Protein AF-A0A812XVU2-F1 (afdb_monomer_lite)

pLDDT: mean 81.92, std 17.56, range [23.8, 98.06]

Sequence (862 aa):
MLAESYVGRYTTILVFSAIYAIGCGLTAVAASPAIESIPLFMLGILVLTAPGTGGVKPNIGTFGADQFDPQGEESQKRKEAFFMYLYVTMSVGAVIAFGFLANVATAGLPPRIPKEDGFFFAYIIMAVLMALALILFAVGTPFYRKESFQKNTEPVLMPAMRRLLGGRRTAWGKVALLGWALLPALIVLSVLQVFYPSRTLTIVSLLADLICIGCLCTAHYNNSWLGEPDSVTRCLDVVPKIIVGNVTFNVLYNTMFSLFYSQACQMDTRLAGGLQLSGAFFNLGDAFAVIIFTPLLERLIVPFAERKLGRKVSSNMKVLTGISVAIASQLTAAGLEYSRRSAEVLSIPSNCAPLASDGQHVRMSAMSAFWMVLPYAMVGIGEALVNPVLWHVAYTADPSMKSLMQAFCQFAMGGLPNAISAALTQATKSWTPNNLNNGNLPMVYFVNAAFCLAGCAVYVFVTRSSDSKEGKEWCAAEDSTSEAGEYSEMLRERLPAVHGVLVQHRTLVLILHHDLQALHRVWDVLLGVMSEMEARVAGISTGAWHDPHNNGTYSQQEQGAAELAFQRITGNKKYTDKLKFTFEDAPAGTCNIQGCSESQVFSVADFSTNYCNLRMLYCGSHEGCKPVKKDFAITETSVSPSLGASKNPADCLKTMTMSQHFLSVQAQSQCPPSGFETVKDFDLDSFISKRWYIQQQMETKYLPKSQNRCVYAEYKLEPKQTLLGYDVAVHNHAEEVAPPHTVHDSGSKICAKVVDKARGKLEVAPCFLPSALAGPYWVVDYDEGAGYALISGGAPTVPATEGCKTGSGTNDSGLWIFTREQKRDEALVQKVRAIAAQKGFDLSVLNDVDQSDCGSMAQVVV

Secondary structure (DSSP, 8-state):
-HIIIII-HHHHHHHHHHHHHHHHHHHHHHTSTTT--HHHHHIIIIIIIHHHHHHHHHHHHHHHHTTS-SS-HHHHHHHHHHHHHHHHHHHHHHHHIIIIIHHHHHH-BTTTB-STTHHHHHHHHHHHHHHHHHHHHHHTTTT---PPP-TTPPPTHHHHHHHHHHGGGSHHHHHHHHHHHHHHHHHHHHHHHHHS--HHHHHHHHHHHHHHHHHHHHHTT-GGGG-S--HHHHHHHTHHHHHHHHHHHHHHHGGGGTHHHHHHTTSB-BPTTSPBPPGGGGGHHHHHHHHHHHHHIIIIIHHHHHHHHTSPPPHHHHHHHHHHHHHHHHHHHHHHHHHHHHS-EEEEEPSSSPPPTTSPPPEEESSBGGGGHHHHHHHHHHHHHHHHHHHHHHHHS-GGGHHHHHHHHHHHHHHHHHHHHHHHHHHTTTTS-SSGGGS-HHHHHHHHHHHHHHHHHHHHHHHHHHHHHHTTTTTTSTTS--TTSHHHHHHHH-GGGGGTTT----------S--TTTHHHHHHHHHHHHHHHHHHHHHHHHTS---TTT--EEEEEEEETTEEEEEEE-TTS--EEEEEEEEEEETTTEEEEEEEEEESS--S--TTHHHHHHHHHH--GGGT---SS-----------PPTT----GGGG------------------SSPTT----SS--HHHHTTS-EEEEEEE-BTTB-GGGBEEEEEEEEE-SS--TTS--EEEEEEEE-SSTT--EEE-GGGEEEEEEETTTTEEEEEETTS-GGGPEEEEEEEEETTTTEEEEESS---EE-SSSEE-BSSSSSB-EEEEESSSS--HHHHHHHHHHHHHTTB-GGGEEE-B-TT---------

Structure (mmCIF, N/CA/C/O backbone):
data_AF-A0A812XVU2-F1
#
_entry.id   AF-A0A812XVU2-F1
#
loop_
_atom_site.group_PDB
_atom_site.id
_atom_site.type_symbol
_atom_site.label_atom_id
_atom_site.label_alt_id
_atom_site.label_comp_id
_atom_site.label_asym_id
_atom_site.label_entity_id
_atom_site.label_seq_id
_atom_site.pdbx_PDB_ins_code
_atom_site.Cartn_x
_atom_site.Cartn_y
_atom_site.Cartn_z
_atom_site.occupancy
_atom_site.B_iso_or_equiv
_atom_site.auth_seq_id
_atom_site.auth_comp_id
_atom_site.auth_asym_id
_atom_site.auth_atom_id
_atom_site.pdbx_PDB_model_num
ATOM 1 N N . MET A 1 1 ? -17.335 19.009 8.745 1.00 67.81 1 MET A N 1
ATOM 2 C CA . MET A 1 1 ? -17.628 20.463 8.879 1.00 67.81 1 MET A CA 1
ATOM 3 C C . MET A 1 1 ? -18.345 21.064 7.671 1.00 67.81 1 MET A C 1
ATOM 5 O O . MET A 1 1 ? -19.558 21.120 7.730 1.00 67.81 1 MET A O 1
ATOM 9 N N . LEU A 1 2 ? -17.687 21.490 6.577 1.00 76.06 2 LEU A N 1
ATOM 10 C CA . LEU A 1 2 ? -18.395 22.149 5.451 1.00 76.06 2 LEU A CA 1
ATOM 11 C C . LEU A 1 2 ? -19.555 21.297 4.892 1.00 76.06 2 LEU A C 1
ATOM 13 O O . LEU A 1 2 ? -20.675 21.783 4.732 1.00 76.06 2 LEU A O 1
ATOM 17 N N . ALA A 1 3 ? -19.288 20.008 4.677 1.00 78.44 3 ALA A N 1
ATOM 18 C CA . ALA A 1 3 ? -20.275 19.032 4.227 1.00 78.44 3 ALA A CA 1
ATOM 19 C C . ALA A 1 3 ? -21.435 18.827 5.212 1.00 78.44 3 ALA A C 1
ATOM 21 O O . ALA A 1 3 ? -22.565 18.622 4.790 1.00 78.44 3 ALA A O 1
ATOM 22 N N . GLU A 1 4 ? -21.170 18.892 6.513 1.00 73.19 4 GLU A N 1
ATOM 23 C CA . GLU A 1 4 ? -22.152 18.582 7.560 1.00 73.19 4 GLU A CA 1
ATOM 24 C C . GLU A 1 4 ? -22.938 19.799 8.028 1.00 73.19 4 GLU A C 1
ATOM 26 O O . GLU A 1 4 ? -24.014 19.626 8.579 1.00 73.19 4 GLU A O 1
ATOM 31 N N . SER A 1 5 ? -22.395 21.008 7.850 1.00 71.12 5 SER A N 1
ATOM 32 C CA . SER A 1 5 ? -22.931 22.244 8.433 1.00 71.12 5 SER A CA 1
ATOM 33 C C . SER A 1 5 ? -23.457 23.244 7.406 1.00 71.12 5 SER A C 1
ATOM 35 O O . SER A 1 5 ? -24.122 24.189 7.812 1.00 71.12 5 SER A O 1
ATOM 37 N N . TYR A 1 6 ? -23.165 23.086 6.107 1.00 73.94 6 TYR A N 1
ATOM 38 C CA . TYR A 1 6 ? -23.545 24.103 5.114 1.00 73.94 6 TYR A CA 1
ATOM 39 C C . TYR A 1 6 ? -24.015 23.555 3.761 1.00 73.94 6 TYR A C 1
ATOM 41 O O . TYR A 1 6 ? -24.999 24.058 3.225 1.00 73.94 6 TYR A O 1
ATOM 49 N N . VAL A 1 7 ? -23.311 22.578 3.173 1.00 79.69 7 VAL A N 1
ATOM 50 C CA . VAL A 1 7 ? -23.451 22.280 1.724 1.00 79.69 7 VAL A CA 1
ATOM 51 C C . VAL A 1 7 ? -23.911 20.840 1.427 1.00 79.69 7 VAL A C 1
ATOM 53 O O . VAL A 1 7 ? -24.385 20.550 0.327 1.00 79.69 7 VAL A O 1
ATOM 56 N N . GLY A 1 8 ? -23.803 19.926 2.394 1.00 83.38 8 GLY A N 1
ATOM 57 C CA . GLY A 1 8 ? -24.053 18.495 2.196 1.00 83.38 8 GLY A CA 1
ATOM 58 C C . GLY A 1 8 ? -22.829 17.735 1.664 1.00 83.38 8 GLY A C 1
ATOM 59 O O . GLY A 1 8 ? -21.948 18.304 1.007 1.00 83.38 8 GLY A O 1
ATOM 60 N N . ARG A 1 9 ? -22.774 16.421 1.932 1.00 86.62 9 ARG A N 1
ATOM 61 C CA . ARG A 1 9 ? -21.672 15.529 1.509 1.00 86.62 9 ARG A CA 1
ATOM 62 C C . ARG A 1 9 ? -21.548 15.446 -0.013 1.00 86.62 9 ARG A C 1
ATOM 64 O O . ARG A 1 9 ? -20.464 15.682 -0.536 1.00 86.62 9 ARG A O 1
ATOM 71 N N . TYR A 1 10 ? -22.660 15.220 -0.719 1.00 90.56 10 TYR A N 1
ATOM 72 C CA . TYR A 1 10 ? -22.697 15.132 -2.187 1.00 90.56 10 TYR A CA 1
ATOM 73 C C . TYR A 1 10 ? -22.087 16.368 -2.869 1.00 90.56 10 TYR A C 1
ATOM 75 O O . TYR A 1 10 ? -21.156 16.250 -3.664 1.00 90.56 10 TYR A O 1
ATOM 83 N N . THR A 1 11 ? -22.570 17.566 -2.523 1.00 90.94 11 THR A N 1
ATOM 84 C CA . THR A 1 11 ? -22.099 18.820 -3.128 1.00 90.94 11 THR A CA 1
ATOM 85 C C . THR A 1 11 ? -20.635 19.085 -2.794 1.00 90.94 11 THR A C 1
ATOM 87 O O . THR A 1 11 ? -19.882 19.549 -3.646 1.00 90.94 11 THR A O 1
ATOM 90 N N . THR A 1 12 ? -20.211 18.747 -1.571 1.00 91.62 12 THR A N 1
ATOM 91 C CA . THR A 1 12 ? -18.804 18.855 -1.169 1.00 91.62 12 THR A CA 1
ATOM 92 C C . THR A 1 12 ? -17.927 17.955 -2.035 1.00 91.62 12 THR A C 1
ATOM 94 O O . THR A 1 12 ? -16.945 18.431 -2.593 1.00 91.62 12 THR A O 1
ATOM 97 N N . ILE A 1 13 ? -18.300 16.686 -2.226 1.00 93.12 13 ILE A N 1
ATOM 98 C CA . ILE A 1 13 ? -17.548 15.770 -3.093 1.00 93.12 13 ILE A CA 1
ATOM 99 C C . ILE A 1 13 ? -17.493 16.314 -4.522 1.00 93.12 13 ILE A C 1
ATOM 101 O O . ILE A 1 13 ? -16.416 16.359 -5.101 1.00 93.12 13 ILE A O 1
ATOM 105 N N . LEU A 1 14 ? -18.615 16.772 -5.082 1.00 94.75 14 LEU A N 1
ATOM 106 C CA . LEU A 1 14 ? -18.666 17.274 -6.457 1.00 94.75 14 LEU A CA 1
ATOM 107 C C . LEU A 1 14 ? -17.742 18.488 -6.671 1.00 94.75 14 LEU A C 1
ATOM 109 O O . LEU A 1 14 ? -16.924 18.489 -7.590 1.00 94.75 14 LEU A O 1
ATOM 113 N N . VAL A 1 15 ? -17.842 19.505 -5.808 1.00 95.50 15 VAL A N 1
ATOM 114 C CA . VAL A 1 15 ? -17.048 20.741 -5.917 1.00 95.50 15 VAL A CA 1
ATOM 115 C C . VAL A 1 15 ? -15.564 20.458 -5.697 1.00 95.50 15 VAL A C 1
ATOM 117 O O . VAL A 1 15 ? -14.728 20.896 -6.486 1.00 95.50 15 VAL A O 1
ATOM 120 N N . PHE A 1 16 ? -15.215 19.699 -4.657 1.00 95.94 16 PHE A N 1
ATOM 121 C CA . PHE A 1 16 ? -13.813 19.417 -4.355 1.00 95.94 16 PHE A CA 1
ATOM 122 C C . PHE A 1 16 ? -13.181 18.429 -5.342 1.00 95.94 16 PHE A C 1
ATOM 124 O O . PHE A 1 16 ? -11.999 18.572 -5.640 1.00 95.94 16 PHE A O 1
ATOM 131 N N . SER A 1 17 ? -13.950 17.509 -5.931 1.00 96.12 17 SER A N 1
ATOM 132 C CA . SER A 1 17 ? -13.488 16.689 -7.058 1.00 96.12 17 SER A CA 1
ATOM 133 C C . SER A 1 17 ? -13.222 17.526 -8.312 1.00 96.12 17 SER A C 1
ATOM 135 O O . SER A 1 17 ? -12.265 17.243 -9.027 1.00 96.12 17 SER A O 1
ATOM 137 N N . ALA A 1 18 ? -14.002 18.584 -8.570 1.00 96.75 18 ALA A N 1
ATOM 138 C CA . ALA A 1 18 ? -13.722 19.516 -9.665 1.00 96.75 18 ALA A CA 1
ATOM 139 C C . ALA A 1 18 ? -12.428 20.308 -9.428 1.00 96.75 18 ALA A C 1
ATOM 141 O O . ALA A 1 18 ? -11.576 20.373 -10.312 1.00 96.75 18 ALA A O 1
ATOM 142 N N . ILE A 1 19 ? -12.235 20.838 -8.215 1.00 96.94 19 ILE A N 1
ATOM 143 C CA . ILE A 1 19 ? -10.982 21.501 -7.819 1.00 96.94 19 ILE A CA 1
ATOM 144 C C . ILE A 1 19 ? -9.799 20.529 -7.956 1.00 96.94 19 ILE A C 1
ATOM 146 O O . ILE A 1 19 ? -8.752 20.905 -8.482 1.00 96.94 19 ILE A O 1
ATOM 150 N N . TYR A 1 20 ? -9.978 19.271 -7.544 1.00 96.81 20 TYR A N 1
ATOM 151 C CA . TYR A 1 20 ? -8.963 18.229 -7.674 1.00 96.81 20 TYR A CA 1
ATOM 152 C C . TYR A 1 20 ? -8.619 17.955 -9.149 1.00 96.81 20 TYR A C 1
ATOM 154 O O . TYR A 1 20 ? -7.446 17.985 -9.512 1.00 96.81 20 TYR A O 1
ATOM 162 N N . ALA A 1 21 ? -9.614 17.777 -10.022 1.00 96.69 21 ALA A N 1
ATOM 163 C CA . ALA A 1 21 ? -9.388 17.546 -11.450 1.00 96.69 21 ALA A CA 1
ATOM 164 C C . ALA A 1 21 ? -8.633 18.710 -12.121 1.00 96.69 21 ALA A C 1
ATOM 166 O O . ALA A 1 21 ? -7.685 18.475 -12.873 1.00 96.69 21 ALA A O 1
ATOM 167 N N . ILE A 1 22 ? -8.995 19.961 -11.803 1.00 96.88 22 ILE A N 1
ATOM 168 C CA . ILE A 1 22 ? -8.282 21.154 -12.291 1.00 96.88 22 ILE A CA 1
ATOM 169 C C . ILE A 1 22 ? -6.842 21.166 -11.764 1.00 96.88 22 ILE A C 1
ATOM 171 O O . ILE A 1 22 ? -5.914 21.437 -12.524 1.00 96.88 22 ILE A O 1
ATOM 175 N N . GLY A 1 23 ? -6.641 20.828 -10.488 1.00 96.94 23 GLY A N 1
ATOM 176 C CA . GLY A 1 23 ? -5.317 20.706 -9.880 1.00 96.94 23 GLY A CA 1
ATOM 177 C C . GLY A 1 23 ? -4.428 19.692 -10.593 1.00 96.94 23 GLY A C 1
ATOM 178 O O . GLY A 1 23 ? -3.312 20.039 -10.976 1.00 96.94 23 GLY A O 1
ATOM 179 N N . CYS A 1 24 ? -4.941 18.485 -10.851 1.00 96.12 24 CYS A N 1
ATOM 180 C CA . CYS A 1 24 ? -4.223 17.456 -11.604 1.00 96.12 24 CYS A CA 1
ATOM 181 C C . CYS A 1 24 ? -3.886 17.912 -13.029 1.00 96.12 24 CYS A C 1
ATOM 183 O O . CYS A 1 24 ? -2.761 17.714 -13.492 1.00 96.12 24 CYS A O 1
ATOM 185 N N . GLY A 1 25 ? -4.834 18.559 -13.716 1.00 96.25 25 GLY A N 1
ATOM 186 C CA . GLY A 1 25 ? -4.600 19.128 -15.042 1.00 96.25 25 GLY A CA 1
ATOM 187 C C . GLY A 1 25 ? -3.486 20.175 -15.026 1.00 96.25 25 GLY A C 1
ATOM 188 O O . GLY A 1 25 ? -2.574 20.120 -15.848 1.00 96.25 25 GLY A O 1
ATOM 189 N N . LEU A 1 26 ? -3.499 21.075 -14.041 1.00 96.25 26 LEU A N 1
ATOM 190 C CA . LEU A 1 26 ? -2.476 22.106 -13.889 1.00 96.25 26 LEU A CA 1
ATOM 191 C C . LEU A 1 26 ? -1.095 21.514 -13.578 1.00 96.25 26 LEU A C 1
ATOM 193 O O . LEU A 1 26 ? -0.106 21.960 -14.154 1.00 96.25 26 LEU A O 1
ATOM 197 N N . THR A 1 27 ? -1.020 20.484 -12.726 1.00 95.50 27 THR A N 1
ATOM 198 C CA . THR A 1 27 ? 0.242 19.771 -12.462 1.00 95.50 27 THR A CA 1
ATOM 199 C C . THR A 1 27 ? 0.775 19.060 -13.700 1.00 95.50 27 THR A C 1
ATOM 201 O O . THR A 1 27 ? 1.981 19.081 -13.924 1.00 95.50 27 THR A O 1
ATOM 204 N N . ALA A 1 28 ? -0.104 18.490 -14.531 1.00 95.44 28 ALA A N 1
ATOM 205 C CA . ALA A 1 28 ? 0.299 17.872 -15.788 1.00 95.44 28 ALA A CA 1
ATOM 206 C C . ALA A 1 28 ? 0.871 18.922 -16.745 1.00 95.44 28 ALA A C 1
ATOM 208 O O . ALA A 1 28 ? 1.993 18.774 -17.211 1.00 95.44 28 ALA A O 1
ATOM 209 N N . VAL A 1 29 ? 0.162 20.033 -16.962 1.00 94.94 29 VAL A N 1
ATOM 210 C CA . VAL A 1 29 ? 0.636 21.143 -17.809 1.00 94.94 29 VAL A CA 1
ATOM 211 C C . VAL A 1 29 ? 1.983 21.684 -17.317 1.00 94.94 29 VAL A C 1
ATOM 213 O O . VAL A 1 29 ? 2.900 21.867 -18.117 1.00 94.94 29 VAL A O 1
ATOM 216 N N . ALA A 1 30 ? 2.138 21.877 -16.006 1.00 94.75 30 ALA A N 1
ATOM 217 C CA . ALA A 1 30 ? 3.378 22.364 -15.405 1.00 94.75 30 ALA A CA 1
ATOM 218 C C . ALA A 1 30 ? 4.570 21.408 -15.575 1.00 94.75 30 ALA A C 1
ATOM 220 O O . ALA A 1 30 ? 5.705 21.876 -15.645 1.00 94.75 30 ALA A O 1
ATOM 221 N N . ALA A 1 31 ? 4.309 20.100 -15.642 1.00 93.06 31 ALA A N 1
ATOM 222 C CA . ALA A 1 31 ? 5.311 19.056 -15.848 1.00 93.06 31 ALA A CA 1
ATOM 223 C C . ALA A 1 31 ? 5.623 18.783 -17.331 1.00 93.06 31 ALA A C 1
ATOM 225 O O . ALA A 1 31 ? 6.450 17.924 -17.623 1.00 93.06 31 ALA A O 1
ATOM 226 N N . SER A 1 32 ? 4.962 19.472 -18.269 1.00 93.38 32 SER A N 1
ATOM 227 C CA . SER A 1 32 ? 5.293 19.352 -19.691 1.00 93.38 32 SER A CA 1
ATOM 228 C C . SER A 1 32 ? 6.680 19.944 -19.977 1.00 93.38 32 SER A C 1
ATOM 230 O O . SER A 1 32 ? 6.966 21.045 -19.490 1.00 93.38 32 SER A O 1
ATOM 232 N N . PRO A 1 33 ? 7.520 19.294 -20.807 1.00 89.56 33 PRO A N 1
ATOM 233 C CA . PRO A 1 33 ? 8.844 19.829 -21.148 1.00 89.56 33 PRO A CA 1
ATOM 234 C C . PRO A 1 33 ? 8.812 21.205 -21.824 1.00 89.56 33 PRO A C 1
ATOM 236 O O . PRO A 1 33 ? 9.797 21.931 -21.804 1.00 89.56 33 PRO A O 1
ATOM 239 N N . ALA A 1 34 ? 7.677 21.586 -22.419 1.00 90.44 34 ALA A N 1
ATOM 240 C CA . ALA A 1 34 ? 7.497 22.896 -23.038 1.00 90.44 34 ALA A CA 1
ATOM 241 C C . ALA A 1 34 ? 7.313 24.043 -22.024 1.00 90.44 34 ALA A C 1
ATOM 243 O O . ALA A 1 34 ? 7.543 25.199 -22.376 1.00 90.44 34 ALA A O 1
ATOM 244 N N . ILE A 1 35 ? 6.854 23.750 -20.801 1.00 91.88 35 ILE A N 1
ATOM 245 C CA . ILE A 1 35 ? 6.504 24.765 -19.791 1.00 91.88 35 ILE A CA 1
ATOM 246 C C . ILE A 1 35 ? 7.434 24.703 -18.581 1.00 91.88 35 ILE A C 1
ATOM 248 O O . ILE A 1 35 ? 7.822 25.759 -18.090 1.00 91.88 35 ILE A O 1
ATOM 252 N N . GLU A 1 36 ? 7.719 23.496 -18.084 1.00 90.12 36 GLU A N 1
ATOM 253 C CA . GLU A 1 36 ? 8.589 23.195 -16.937 1.00 90.12 36 GLU A CA 1
ATOM 254 C C . GLU A 1 36 ? 8.593 24.284 -15.842 1.00 90.12 36 GLU A C 1
ATOM 256 O O . GLU A 1 36 ? 9.551 25.036 -15.655 1.00 90.12 36 GLU A O 1
ATOM 261 N N . SER A 1 37 ? 7.481 24.407 -15.107 1.00 91.31 37 SER A N 1
ATOM 262 C CA . SER A 1 37 ? 7.275 25.514 -14.162 1.00 91.31 37 SER A CA 1
ATOM 263 C C . SER A 1 37 ? 7.002 25.035 -12.740 1.00 91.31 37 SER A C 1
ATOM 265 O O . SER A 1 37 ? 5.896 24.605 -12.408 1.00 91.31 37 SER A O 1
ATOM 267 N N . ILE A 1 38 ? 7.995 25.196 -11.857 1.00 88.56 38 ILE A N 1
ATOM 268 C CA . ILE A 1 38 ? 7.866 24.878 -10.425 1.00 88.56 38 ILE A CA 1
ATOM 269 C C . ILE A 1 38 ? 6.723 25.673 -9.762 1.00 88.56 38 ILE A C 1
ATOM 271 O O . ILE A 1 38 ? 5.908 25.050 -9.082 1.00 88.56 38 ILE A O 1
ATOM 275 N N . PRO A 1 39 ? 6.577 27.006 -9.948 1.00 88.25 39 PRO A N 1
ATOM 276 C CA . PRO A 1 39 ? 5.471 27.747 -9.336 1.00 88.25 39 PRO A CA 1
ATOM 277 C C . PRO A 1 39 ? 4.092 27.246 -9.779 1.00 88.25 39 PRO A C 1
ATOM 279 O O . PRO A 1 39 ? 3.185 27.136 -8.954 1.00 88.25 39 PRO A O 1
ATOM 282 N N . LEU A 1 40 ? 3.938 26.901 -11.062 1.00 90.81 40 LEU A N 1
ATOM 283 C CA . LEU A 1 40 ? 2.684 26.378 -11.605 1.00 90.81 40 LEU A CA 1
ATOM 284 C C . LEU A 1 40 ? 2.376 24.979 -11.063 1.00 90.81 40 LEU A C 1
ATOM 286 O O . LEU A 1 40 ? 1.236 24.686 -10.703 1.00 90.81 40 LEU A O 1
ATOM 290 N N . PHE A 1 41 ? 3.406 24.139 -10.943 1.00 92.12 41 PHE A N 1
ATOM 291 C CA . PHE A 1 41 ? 3.300 22.821 -10.331 1.00 92.12 41 PHE A CA 1
ATOM 292 C C . PHE A 1 41 ? 2.866 22.927 -8.863 1.00 92.12 41 PHE A C 1
ATOM 294 O O . PHE A 1 41 ? 1.932 22.246 -8.441 1.00 92.12 41 PHE A O 1
ATOM 301 N N . MET A 1 42 ? 3.477 23.842 -8.101 1.00 88.06 42 MET A N 1
ATOM 302 C CA . MET A 1 42 ? 3.124 24.099 -6.702 1.00 88.06 42 MET A CA 1
ATOM 303 C C . MET A 1 42 ? 1.698 24.636 -6.555 1.00 88.06 42 MET A C 1
ATOM 305 O O . MET A 1 42 ? 0.971 24.199 -5.664 1.00 88.06 42 MET A O 1
ATOM 309 N N . LEU A 1 43 ? 1.261 25.526 -7.452 1.00 88.69 43 LEU A N 1
ATOM 310 C CA . LEU A 1 43 ? -0.124 25.996 -7.506 1.00 88.69 43 LEU A CA 1
ATOM 311 C C . LEU A 1 43 ? -1.095 24.825 -7.745 1.00 88.69 43 LEU A C 1
ATOM 313 O O . LEU A 1 43 ? -2.070 24.667 -7.011 1.00 88.69 43 LEU A O 1
ATOM 317 N N . GLY A 1 44 ? -0.804 23.961 -8.721 1.00 92.69 44 GLY A N 1
ATOM 318 C CA . GLY A 1 44 ? -1.634 22.795 -9.034 1.00 92.69 44 GLY A CA 1
ATOM 319 C C . GLY A 1 44 ? -1.713 21.779 -7.895 1.00 92.69 44 GLY A C 1
ATOM 320 O O . GLY A 1 44 ? -2.800 21.290 -7.570 1.00 92.69 44 GLY A O 1
ATOM 321 N N . ILE A 1 45 ? -0.587 21.473 -7.246 1.00 91.19 45 ILE A N 1
ATOM 322 C CA . ILE A 1 45 ? -0.545 20.427 -6.222 1.00 91.19 45 ILE A CA 1
ATOM 323 C C . ILE A 1 45 ? -0.998 20.927 -4.839 1.00 91.19 45 ILE A C 1
ATOM 325 O O . ILE A 1 45 ? -1.798 20.264 -4.182 1.00 91.19 45 ILE A O 1
ATOM 329 N N . LEU A 1 46 ? -0.556 22.108 -4.393 1.00 85.25 46 LEU A N 1
ATOM 330 C CA . LEU A 1 46 ? -0.810 22.590 -3.028 1.00 85.25 46 LEU A CA 1
ATOM 331 C C . LEU A 1 46 ? -2.105 23.379 -2.894 1.00 85.25 46 LEU A C 1
ATOM 333 O O . LEU A 1 46 ? -2.765 23.284 -1.864 1.00 85.25 46 LEU A O 1
ATOM 337 N N . VAL A 1 47 ? -2.465 24.176 -3.901 1.00 87.06 47 VAL A N 1
ATOM 338 C CA . VAL A 1 47 ? -3.624 25.081 -3.807 1.00 87.06 47 VAL A CA 1
ATOM 339 C C . VAL A 1 47 ? -4.890 24.424 -4.347 1.00 87.06 47 VAL A C 1
ATOM 341 O O . VAL A 1 47 ? -5.985 24.742 -3.893 1.00 87.06 47 VAL A O 1
ATOM 344 N N . LEU A 1 48 ? -4.757 23.478 -5.279 1.00 93.31 48 LEU A N 1
ATOM 345 C CA . LEU A 1 48 ? -5.902 22.813 -5.901 1.00 93.31 48 LEU A CA 1
ATOM 346 C C . LEU A 1 48 ? -5.999 21.341 -5.483 1.00 93.31 48 LEU A C 1
ATOM 348 O O . LEU A 1 48 ? -6.968 20.943 -4.837 1.00 93.31 48 LEU A O 1
ATOM 352 N N . THR A 1 49 ? -4.978 20.534 -5.776 1.00 94.38 49 THR A N 1
ATOM 353 C CA . THR A 1 49 ? -5.013 19.085 -5.513 1.00 94.38 49 THR A CA 1
ATOM 354 C C . THR A 1 49 ? -5.133 18.760 -4.022 1.00 94.38 49 THR A C 1
ATOM 356 O O . THR A 1 49 ? -5.992 17.968 -3.636 1.00 94.38 49 THR A O 1
ATOM 359 N N . ALA A 1 50 ? -4.325 19.379 -3.156 1.00 89.38 50 ALA A N 1
ATOM 360 C CA . ALA A 1 50 ? -4.366 19.103 -1.722 1.00 89.38 50 ALA A CA 1
ATOM 361 C C . ALA A 1 50 ? -5.733 19.457 -1.086 1.00 89.38 50 ALA A C 1
ATOM 363 O O . ALA A 1 50 ? -6.330 18.563 -0.479 1.00 89.38 50 ALA A O 1
ATOM 364 N N . PRO A 1 51 ? -6.317 20.659 -1.281 1.00 89.62 51 PRO A N 1
ATOM 365 C CA . PRO A 1 51 ? -7.679 20.945 -0.827 1.00 89.62 51 PRO A CA 1
ATOM 366 C C . PRO A 1 51 ? -8.730 20.033 -1.459 1.00 89.62 51 PRO A C 1
ATOM 368 O O . PRO A 1 51 ? -9.606 19.549 -0.746 1.00 89.62 51 PRO A O 1
ATOM 371 N N . GLY A 1 52 ? -8.620 19.741 -2.761 1.00 93.50 52 GLY A N 1
ATOM 372 C CA . GLY A 1 52 ? -9.503 18.819 -3.478 1.00 93.50 52 GLY A CA 1
ATOM 373 C C . GLY A 1 52 ? -9.553 17.435 -2.827 1.00 93.50 52 GLY A C 1
ATOM 374 O O . GLY A 1 52 ? -10.616 16.959 -2.427 1.00 93.50 52 GLY A O 1
ATOM 375 N N . THR A 1 53 ? -8.389 16.821 -2.606 1.00 90.31 53 THR A N 1
ATOM 376 C CA . THR A 1 53 ? -8.290 15.535 -1.897 1.00 90.31 53 THR A CA 1
ATOM 377 C C . THR A 1 53 ? -8.797 15.626 -0.456 1.00 90.31 53 THR A C 1
ATOM 379 O O . THR A 1 53 ? -9.492 14.717 -0.002 1.00 90.31 53 THR A O 1
ATOM 382 N N . GLY A 1 54 ? -8.501 16.720 0.254 1.00 85.00 54 GLY A N 1
ATOM 383 C CA . GLY A 1 54 ? -8.952 16.962 1.626 1.00 85.00 54 GLY A CA 1
ATOM 384 C C . GLY A 1 54 ? -10.471 17.107 1.756 1.00 85.00 54 GLY A C 1
ATOM 385 O O . GLY A 1 54 ? -11.035 16.715 2.775 1.00 85.00 54 GLY A O 1
ATOM 386 N N . GLY A 1 55 ? -11.145 17.613 0.720 1.00 86.06 55 GLY A N 1
ATOM 387 C CA . GLY A 1 55 ? -12.603 17.683 0.653 1.00 86.06 55 GLY A CA 1
ATOM 388 C C . GLY A 1 55 ? -13.263 16.359 0.260 1.00 86.06 55 GLY A C 1
ATOM 389 O O . GLY A 1 55 ? -14.340 16.047 0.761 1.00 86.06 55 GLY A O 1
ATOM 390 N N . VAL A 1 56 ? -12.628 15.549 -0.590 1.00 89.75 56 VAL A N 1
ATOM 391 C CA . VAL A 1 56 ? -13.198 14.272 -1.060 1.00 89.75 56 VAL A CA 1
ATOM 392 C C . VAL A 1 56 ? -13.018 13.148 -0.037 1.00 89.75 56 VAL A C 1
ATOM 394 O O . VAL A 1 56 ? -13.993 12.481 0.315 1.00 89.75 56 VAL A O 1
ATOM 397 N N . LYS A 1 57 ? -11.798 12.952 0.483 1.00 83.56 57 LYS A N 1
ATOM 398 C CA . LYS A 1 57 ? -11.431 11.813 1.350 1.00 83.56 57 LYS A CA 1
ATOM 399 C C . LYS A 1 57 ? -12.373 11.574 2.545 1.00 83.56 57 LYS A C 1
ATOM 401 O O . LYS A 1 57 ? -12.837 10.445 2.683 1.00 83.56 57 LYS A O 1
ATOM 406 N N . PRO A 1 58 ? -12.709 12.572 3.388 1.00 78.44 58 PRO A N 1
ATOM 407 C CA . PRO A 1 58 ? -13.568 12.336 4.554 1.00 78.44 58 PRO A CA 1
ATOM 408 C C . PRO A 1 58 ? -15.051 12.136 4.196 1.00 78.44 58 PRO A C 1
ATOM 410 O O . PRO A 1 58 ? -15.825 11.646 5.017 1.00 78.44 58 PRO A O 1
ATOM 413 N N . ASN A 1 59 ? -15.467 12.524 2.986 1.00 82.81 59 ASN A N 1
ATOM 414 C CA . ASN A 1 59 ? -16.872 12.509 2.583 1.00 82.81 59 ASN A CA 1
ATOM 415 C C . ASN A 1 59 ? -17.232 11.313 1.696 1.00 82.81 59 ASN A C 1
ATOM 417 O O . ASN A 1 59 ? -18.379 10.889 1.718 1.00 82.81 59 ASN A O 1
ATOM 421 N N . ILE A 1 60 ? -16.297 10.755 0.921 1.00 87.31 60 ILE A N 1
ATOM 422 C CA . ILE A 1 60 ? -16.624 9.705 -0.058 1.00 87.31 60 ILE A CA 1
ATOM 423 C C . ILE A 1 60 ? -17.061 8.390 0.603 1.00 87.31 60 ILE A C 1
ATOM 425 O O . ILE A 1 60 ? -18.060 7.804 0.197 1.00 87.31 60 ILE A O 1
ATOM 429 N N . GLY A 1 61 ? -16.357 7.952 1.654 1.00 82.25 61 GLY A N 1
ATOM 430 C CA . GLY A 1 61 ? -16.687 6.715 2.368 1.00 82.25 61 GLY A CA 1
ATOM 431 C C . GLY A 1 61 ? -17.990 6.833 3.158 1.00 82.25 61 GLY A C 1
ATOM 432 O O . GLY A 1 61 ? -18.811 5.921 3.140 1.00 82.25 61 GLY A O 1
ATOM 433 N N . THR A 1 62 ? -18.215 7.987 3.793 1.00 79.94 62 THR A N 1
ATOM 434 C CA . THR A 1 62 ? -19.459 8.275 4.519 1.00 79.94 62 THR A CA 1
ATOM 435 C C . THR A 1 62 ? -20.642 8.405 3.563 1.00 79.94 62 THR A C 1
ATOM 437 O O . THR A 1 62 ? -21.658 7.758 3.773 1.00 79.94 62 THR A O 1
ATOM 440 N N . PHE A 1 63 ? -20.490 9.128 2.452 1.00 85.88 63 PHE A N 1
ATOM 441 C CA . PHE A 1 63 ? -21.532 9.241 1.428 1.00 85.88 63 PHE A CA 1
ATOM 442 C C . PHE A 1 63 ? -21.882 7.899 0.775 1.00 85.88 63 PHE A C 1
ATOM 444 O O . PHE A 1 63 ? -23.049 7.646 0.482 1.00 85.88 63 PHE A O 1
ATOM 451 N N . GLY A 1 64 ? -20.887 7.035 0.554 1.00 87.50 64 GLY A N 1
ATOM 452 C CA . GLY A 1 64 ? -21.109 5.676 0.066 1.00 87.50 64 GLY A CA 1
ATOM 453 C C . GLY A 1 64 ? -21.886 4.812 1.061 1.00 87.50 64 GLY A C 1
ATOM 454 O O . GLY A 1 64 ? -22.806 4.105 0.660 1.00 87.50 64 GLY A O 1
ATOM 455 N N . ALA A 1 65 ? -21.581 4.925 2.357 1.00 82.56 65 ALA A N 1
ATOM 456 C CA . ALA A 1 65 ? -22.341 4.258 3.412 1.00 82.56 65 ALA A CA 1
ATOM 457 C C . ALA A 1 65 ? -23.803 4.733 3.483 1.00 82.56 65 ALA A C 1
ATOM 459 O O . ALA A 1 65 ? -24.685 3.902 3.682 1.00 82.56 65 ALA A O 1
ATOM 460 N N . ASP A 1 66 ? -24.062 6.026 3.260 1.00 83.56 66 ASP A N 1
ATOM 461 C CA . ASP A 1 66 ? -25.417 6.607 3.271 1.00 83.56 66 ASP A CA 1
ATOM 462 C C . ASP A 1 66 ? -26.324 6.069 2.147 1.00 83.56 66 ASP A C 1
ATOM 464 O O . ASP A 1 66 ? -27.536 6.290 2.157 1.00 83.56 66 ASP A O 1
ATOM 468 N N . GLN A 1 67 ? -25.762 5.385 1.143 1.00 88.44 67 GLN A N 1
ATOM 469 C CA . GLN A 1 67 ? -26.553 4.789 0.062 1.00 88.44 67 GLN A CA 1
ATOM 470 C C . GLN A 1 67 ? -27.314 3.533 0.509 1.00 88.44 67 GLN A C 1
ATOM 472 O O . GLN A 1 67 ? -28.229 3.100 -0.189 1.00 88.44 67 GLN A O 1
ATOM 477 N N . PHE A 1 68 ? -26.950 2.958 1.655 1.00 87.00 68 PHE A N 1
ATOM 478 C CA . PHE A 1 68 ? -27.555 1.751 2.207 1.00 87.00 68 PHE A CA 1
ATOM 479 C C . PHE A 1 68 ? -28.486 2.114 3.369 1.00 87.00 68 PHE A C 1
ATOM 481 O O . PHE A 1 68 ? -28.175 2.983 4.181 1.00 87.00 68 PHE A O 1
ATOM 488 N N . ASP A 1 69 ? -29.643 1.457 3.461 1.00 75.94 69 ASP A N 1
ATOM 489 C CA . ASP A 1 69 ? -30.564 1.666 4.578 1.00 75.94 69 ASP A CA 1
ATOM 490 C C . ASP A 1 69 ? -29.963 1.132 5.892 1.00 75.94 69 ASP A C 1
ATOM 492 O O . ASP A 1 69 ? -29.438 0.018 5.905 1.00 75.94 69 ASP A O 1
ATOM 496 N N . PRO A 1 70 ? -30.069 1.863 7.016 1.00 67.06 70 PRO A N 1
ATOM 497 C CA . PRO A 1 70 ? -29.536 1.416 8.305 1.00 67.06 70 PRO A CA 1
ATOM 498 C C . PRO A 1 70 ? -30.343 0.267 8.936 1.00 67.06 70 PRO A C 1
ATOM 500 O O . PRO A 1 70 ? -29.926 -0.300 9.941 1.00 67.06 70 PRO A O 1
ATOM 503 N N . GLN A 1 71 ? -31.508 -0.078 8.377 1.00 66.06 71 GLN A N 1
ATOM 504 C CA . GLN A 1 71 ? -32.391 -1.118 8.900 1.00 66.06 71 GLN A CA 1
ATOM 505 C C . GLN A 1 71 ? -32.448 -2.302 7.929 1.00 66.06 71 GLN A C 1
ATOM 507 O O . GLN A 1 71 ? -33.007 -2.198 6.840 1.00 66.06 71 GLN A O 1
ATOM 512 N N . GLY A 1 72 ? -31.876 -3.437 8.337 1.00 71.88 72 GLY A N 1
ATOM 513 C CA . GLY A 1 72 ? -31.962 -4.708 7.615 1.00 71.88 72 GLY A CA 1
ATOM 514 C C . GLY A 1 72 ? -30.610 -5.403 7.455 1.00 71.88 72 GLY A C 1
ATOM 515 O O . GLY A 1 72 ? -29.648 -4.816 6.965 1.00 71.88 72 GLY A O 1
ATOM 516 N N . GLU A 1 73 ? -30.552 -6.689 7.813 1.00 76.56 73 GLU A N 1
ATOM 517 C CA . GLU A 1 73 ? -29.327 -7.504 7.754 1.00 76.56 73 GLU A CA 1
ATOM 518 C C . GLU A 1 73 ? -28.727 -7.569 6.333 1.00 76.56 73 GLU A C 1
ATOM 520 O O . GLU A 1 73 ? -27.511 -7.614 6.161 1.00 76.56 73 GLU A O 1
ATOM 525 N N . GLU A 1 74 ? -29.566 -7.542 5.291 1.00 78.38 74 GLU A N 1
ATOM 526 C CA . GLU A 1 74 ? -29.110 -7.533 3.895 1.00 78.38 74 GLU A CA 1
ATOM 527 C C . GLU A 1 74 ? -28.449 -6.203 3.501 1.00 78.38 74 GLU A C 1
ATOM 529 O O . GLU A 1 74 ? -27.431 -6.200 2.805 1.00 78.38 74 GLU A O 1
ATOM 534 N N . SER A 1 75 ? -28.998 -5.079 3.965 1.00 75.44 75 SER A N 1
ATOM 535 C CA . SER A 1 75 ? -28.440 -3.749 3.709 1.00 75.44 75 SER A CA 1
ATOM 536 C C . SER A 1 75 ? -27.061 -3.603 4.356 1.00 75.44 75 SER A C 1
ATOM 538 O O . SER A 1 75 ? -26.122 -3.123 3.715 1.00 75.44 75 SER A O 1
ATOM 540 N N . GLN A 1 76 ? -26.901 -4.149 5.567 1.00 72.69 76 GLN A N 1
ATOM 541 C CA . GLN A 1 76 ? -25.614 -4.177 6.254 1.00 72.69 76 GLN A CA 1
ATOM 542 C C . GLN A 1 76 ? -24.573 -4.994 5.480 1.00 72.69 76 GLN A C 1
ATOM 544 O O . GLN A 1 76 ? -23.509 -4.470 5.167 1.00 72.69 76 GLN A O 1
ATOM 549 N N . LYS A 1 77 ? -24.910 -6.208 5.019 1.00 78.00 77 LYS A N 1
ATOM 550 C CA . LYS A 1 77 ? -24.007 -7.023 4.173 1.00 78.00 77 LYS A CA 1
ATOM 551 C C . LYS A 1 77 ? -23.562 -6.293 2.899 1.00 78.00 77 LYS A C 1
ATOM 553 O O . LYS A 1 77 ? -22.415 -6.424 2.475 1.00 78.00 77 LYS A O 1
ATOM 558 N N . ARG A 1 78 ? -24.451 -5.521 2.263 1.00 80.75 78 ARG A N 1
ATOM 559 C CA . ARG A 1 78 ? -24.112 -4.739 1.058 1.00 80.75 78 ARG A CA 1
ATOM 560 C C . ARG A 1 78 ? -23.194 -3.554 1.378 1.00 80.75 78 ARG A C 1
ATOM 562 O O . ARG A 1 78 ? -22.264 -3.294 0.614 1.00 80.75 78 ARG A O 1
ATOM 569 N N . LYS A 1 79 ? -23.412 -2.881 2.509 1.00 77.69 79 LYS A N 1
ATOM 570 C CA . LYS A 1 79 ? -22.538 -1.816 3.026 1.00 77.69 79 LYS A CA 1
ATOM 571 C C . LYS A 1 79 ? -21.141 -2.348 3.364 1.00 77.69 79 LYS A C 1
ATOM 573 O O . LYS A 1 79 ? -20.146 -1.733 2.987 1.00 77.69 79 LYS A O 1
ATOM 578 N N . GLU A 1 80 ? -21.054 -3.519 3.992 1.00 74.00 80 GLU A N 1
ATOM 579 C CA . GLU A 1 80 ? -19.790 -4.226 4.241 1.00 74.00 80 GLU A CA 1
ATOM 580 C C . GLU A 1 80 ? -19.045 -4.526 2.932 1.00 74.00 80 GLU A C 1
ATOM 582 O O . GLU A 1 80 ? -17.862 -4.205 2.791 1.00 74.00 80 GLU A O 1
ATOM 587 N N . ALA A 1 81 ? -19.750 -5.078 1.937 1.00 78.12 81 ALA A N 1
ATOM 588 C CA . ALA A 1 81 ? -19.181 -5.357 0.622 1.00 78.12 81 ALA A CA 1
ATOM 589 C C . ALA A 1 81 ? -18.676 -4.080 -0.072 1.00 78.12 81 ALA A C 1
ATOM 591 O O . ALA A 1 81 ? -17.590 -4.090 -0.649 1.00 78.12 81 ALA A O 1
ATOM 592 N N . PHE A 1 82 ? -19.410 -2.964 0.020 1.00 84.69 82 PHE A N 1
ATOM 593 C CA . PHE A 1 82 ? -18.966 -1.665 -0.498 1.00 84.69 82 PHE A CA 1
ATOM 594 C C . PHE A 1 82 ? -17.607 -1.251 0.081 1.00 84.69 82 PHE A C 1
ATOM 596 O O . PHE A 1 82 ? -16.696 -0.900 -0.670 1.00 84.69 82 PHE A O 1
ATOM 603 N N . PHE A 1 83 ? -17.447 -1.336 1.401 1.00 78.00 83 PHE A N 1
ATOM 604 C CA . PHE A 1 83 ? -16.193 -0.989 2.065 1.00 78.00 83 PHE A CA 1
ATOM 605 C C . PHE A 1 83 ? -15.046 -1.940 1.708 1.00 78.00 83 PHE A C 1
ATOM 607 O O . PHE A 1 83 ? -13.910 -1.492 1.535 1.00 78.00 83 PHE A O 1
ATOM 614 N N . MET A 1 84 ? -15.339 -3.228 1.518 1.00 80.12 84 MET A N 1
ATOM 615 C CA . MET A 1 84 ? -14.369 -4.193 1.000 1.00 80.12 84 MET A CA 1
ATOM 616 C C . MET A 1 84 ? -13.905 -3.816 -0.418 1.00 80.12 84 MET A C 1
ATOM 618 O O . MET A 1 84 ? -12.702 -3.757 -0.672 1.00 80.12 84 MET A O 1
ATOM 622 N N . TYR A 1 85 ? -14.828 -3.511 -1.338 1.00 80.56 85 TYR A N 1
ATOM 623 C CA . TYR A 1 85 ? -14.484 -3.092 -2.704 1.00 80.56 85 TYR A CA 1
ATOM 624 C C . TYR A 1 85 ? -13.698 -1.779 -2.736 1.00 80.56 85 TYR A C 1
ATOM 626 O O . TYR A 1 85 ? -12.756 -1.646 -3.524 1.00 80.56 85 TYR A O 1
ATOM 634 N N . LEU A 1 86 ? -14.059 -0.825 -1.871 1.00 81.56 86 LEU A N 1
ATOM 635 C CA . LEU A 1 86 ? -13.338 0.434 -1.706 1.00 81.56 86 LEU A CA 1
ATOM 636 C C . LEU A 1 86 ? -11.880 0.172 -1.308 1.00 81.56 86 LEU A C 1
ATOM 638 O O . LEU A 1 86 ? -10.970 0.708 -1.939 1.00 81.56 86 LEU A O 1
ATOM 642 N N . TYR A 1 87 ? -11.658 -0.707 -0.329 1.00 75.62 87 TYR A N 1
ATOM 643 C CA . TYR A 1 87 ? -10.319 -1.087 0.114 1.00 75.62 87 TYR A CA 1
ATOM 644 C C . TYR A 1 87 ? -9.513 -1.779 -0.996 1.00 75.62 87 TYR A C 1
ATOM 646 O O . TYR A 1 87 ? -8.407 -1.343 -1.314 1.00 75.62 87 TYR A O 1
ATOM 654 N N . VAL A 1 88 ? -10.087 -2.792 -1.657 1.00 76.31 88 VAL A N 1
ATOM 655 C CA . VAL A 1 88 ? -9.420 -3.511 -2.760 1.00 76.31 88 VAL A CA 1
ATOM 656 C C . VAL A 1 88 ? -9.024 -2.554 -3.885 1.00 76.31 88 VAL A C 1
ATOM 658 O O . VAL A 1 88 ? -7.912 -2.630 -4.406 1.00 76.31 88 VAL A O 1
ATOM 661 N N . THR A 1 89 ? -9.901 -1.613 -4.237 1.00 84.94 89 THR A N 1
ATOM 662 C CA . THR A 1 89 ? -9.633 -0.638 -5.302 1.00 84.94 89 THR A CA 1
ATOM 663 C C . THR A 1 89 ? -8.506 0.321 -4.914 1.00 84.94 89 THR A C 1
ATOM 665 O O . THR A 1 89 ? -7.654 0.625 -5.749 1.00 84.94 89 THR A O 1
ATOM 668 N N . MET A 1 90 ? -8.442 0.757 -3.652 1.00 81.56 90 MET A N 1
ATOM 669 C CA . MET A 1 90 ? -7.324 1.565 -3.152 1.00 81.56 90 MET A CA 1
ATOM 670 C C . MET A 1 90 ? -5.995 0.804 -3.229 1.00 81.56 90 MET A C 1
ATOM 672 O O . MET A 1 90 ? -5.003 1.358 -3.704 1.00 81.56 90 MET A O 1
ATOM 676 N N . SER A 1 91 ? -5.982 -0.471 -2.838 1.00 77.88 91 SER A N 1
ATOM 677 C CA . SER A 1 91 ? -4.798 -1.331 -2.921 1.00 77.88 91 SER A CA 1
ATOM 678 C C . SER A 1 91 ? -4.322 -1.540 -4.361 1.00 77.88 91 SER A C 1
ATOM 680 O O . SER A 1 91 ? -3.142 -1.352 -4.653 1.00 77.88 91 SER A O 1
ATOM 682 N N . VAL A 1 92 ? -5.228 -1.868 -5.289 1.00 84.12 92 VAL A N 1
ATOM 683 C CA . VAL A 1 92 ? -4.896 -2.018 -6.719 1.00 84.12 92 VAL A CA 1
ATOM 684 C C . VAL A 1 92 ? -4.384 -0.698 -7.301 1.00 84.12 92 VAL A C 1
ATOM 686 O O . VAL A 1 92 ? -3.390 -0.687 -8.028 1.00 84.12 92 VAL A O 1
ATOM 689 N N . GLY A 1 93 ? -5.011 0.425 -6.939 1.00 88.44 93 GLY A N 1
ATOM 690 C CA . GLY A 1 93 ? -4.568 1.758 -7.339 1.00 88.44 93 GLY A CA 1
ATOM 691 C C . GLY A 1 93 ? -3.139 2.067 -6.883 1.00 88.44 93 GLY A C 1
ATOM 692 O O . GLY A 1 93 ? -2.341 2.554 -7.683 1.00 88.44 93 GLY A O 1
ATOM 693 N N . ALA A 1 94 ? -2.785 1.725 -5.640 1.00 84.88 94 ALA A N 1
ATOM 694 C CA . ALA A 1 94 ? -1.425 1.880 -5.122 1.00 84.88 94 ALA A CA 1
ATOM 695 C C . ALA A 1 94 ? -0.410 1.018 -5.892 1.00 84.88 94 ALA A C 1
ATOM 697 O O . ALA A 1 94 ? 0.669 1.502 -6.241 1.00 84.88 94 ALA A O 1
ATOM 698 N N . VAL A 1 95 ? -0.776 -0.225 -6.230 1.00 86.44 95 VAL A N 1
ATOM 699 C CA . VAL A 1 95 ? 0.082 -1.118 -7.025 1.00 86.44 95 VAL A CA 1
ATOM 700 C C . VAL A 1 95 ? 0.350 -0.547 -8.417 1.00 86.44 95 VAL A C 1
ATOM 702 O O . VAL A 1 95 ? 1.494 -0.539 -8.865 1.00 86.44 95 VAL A O 1
ATOM 705 N N . ILE A 1 96 ? -0.670 -0.009 -9.091 1.00 90.31 96 ILE A N 1
ATOM 706 C CA . ILE A 1 96 ? -0.504 0.632 -10.406 1.00 90.31 96 ILE A CA 1
ATOM 707 C C . ILE A 1 96 ? 0.335 1.913 -10.287 1.00 90.31 96 ILE A C 1
ATOM 709 O O . ILE A 1 96 ? 1.218 2.157 -11.112 1.00 90.31 96 ILE A O 1
ATOM 713 N N . ALA A 1 97 ? 0.099 2.726 -9.254 1.00 90.69 97 ALA A N 1
ATOM 714 C CA . ALA A 1 97 ? 0.813 3.982 -9.055 1.00 90.69 97 ALA A CA 1
ATOM 715 C C . ALA A 1 97 ? 2.319 3.767 -8.823 1.00 90.69 97 ALA A C 1
ATOM 717 O O . ALA A 1 97 ? 3.137 4.339 -9.544 1.00 90.69 97 ALA A O 1
ATOM 718 N N . PHE A 1 98 ? 2.696 2.917 -7.865 1.00 90.12 98 PHE A N 1
ATOM 719 C CA . PHE A 1 98 ? 4.105 2.663 -7.546 1.00 90.12 98 PHE A CA 1
ATOM 720 C C . PHE A 1 98 ? 4.767 1.672 -8.509 1.00 90.12 98 PHE A C 1
ATOM 722 O O . PHE A 1 98 ? 5.937 1.831 -8.849 1.00 90.12 98 PHE A O 1
ATOM 729 N N . GLY A 1 99 ? 4.025 0.670 -8.985 1.00 89.94 99 GLY A N 1
ATOM 730 C CA . GLY A 1 99 ? 4.533 -0.372 -9.875 1.00 89.94 99 GLY A CA 1
ATOM 731 C C . GLY A 1 99 ? 4.727 0.087 -11.316 1.00 89.94 99 GLY A C 1
ATOM 732 O O . GLY A 1 99 ? 5.706 -0.295 -11.955 1.00 89.94 99 GLY A O 1
ATOM 733 N N . PHE A 1 100 ? 3.825 0.926 -11.829 1.00 90.38 100 PHE A N 1
ATOM 734 C CA . PHE A 1 100 ? 3.833 1.347 -13.229 1.00 90.38 100 PHE A CA 1
ATOM 735 C C . PHE A 1 100 ? 4.072 2.850 -13.389 1.00 90.38 100 PHE A C 1
ATOM 737 O O . PHE A 1 100 ? 5.084 3.238 -13.975 1.00 90.38 100 PHE A O 1
ATOM 744 N N . LEU A 1 101 ? 3.196 3.706 -12.849 1.00 92.06 101 LEU A N 1
ATOM 745 C CA . LEU A 1 101 ? 3.258 5.151 -13.119 1.00 92.06 101 LEU A CA 1
ATOM 746 C C . LEU A 1 101 ? 4.556 5.795 -12.621 1.00 92.06 101 LEU A C 1
ATOM 748 O O . LEU A 1 101 ? 5.134 6.611 -13.333 1.00 92.06 101 LEU A O 1
ATOM 752 N N . ALA A 1 102 ? 5.056 5.401 -11.449 1.00 90.56 102 ALA A N 1
ATOM 753 C CA . ALA A 1 102 ? 6.312 5.921 -10.913 1.00 90.56 102 ALA A CA 1
ATOM 754 C C . ALA A 1 102 ? 7.528 5.579 -11.791 1.00 90.56 102 ALA A C 1
ATOM 756 O O . ALA A 1 102 ? 8.438 6.396 -11.922 1.00 90.56 102 ALA A O 1
ATOM 757 N N . ASN A 1 103 ? 7.536 4.395 -12.411 1.00 90.00 103 ASN A N 1
ATOM 758 C CA . ASN A 1 103 ? 8.599 3.980 -13.327 1.00 90.00 103 ASN A CA 1
ATOM 759 C C . ASN A 1 103 ? 8.507 4.724 -14.659 1.00 90.00 103 ASN A C 1
ATOM 761 O O . ASN A 1 103 ? 9.523 5.207 -15.152 1.00 90.00 103 ASN A O 1
ATOM 765 N N . VAL A 1 104 ? 7.298 4.879 -15.208 1.00 90.38 104 VAL A N 1
ATOM 766 C CA . VAL A 1 104 ? 7.080 5.669 -16.430 1.00 90.38 104 VAL A CA 1
ATOM 767 C C . VAL A 1 104 ? 7.465 7.132 -16.210 1.00 90.38 104 VAL A C 1
ATOM 769 O O . VAL A 1 104 ? 8.087 7.729 -17.084 1.00 90.38 104 VAL A O 1
ATOM 772 N N . ALA A 1 105 ? 7.188 7.689 -15.028 1.00 90.06 105 ALA A N 1
ATOM 773 C CA . ALA A 1 105 ? 7.574 9.053 -14.681 1.00 90.06 105 ALA A CA 1
ATOM 774 C C . ALA A 1 105 ? 9.094 9.275 -14.759 1.00 90.06 105 ALA A C 1
ATOM 776 O O . ALA A 1 105 ? 9.539 10.281 -15.302 1.00 90.06 105 ALA A O 1
ATOM 777 N N . THR A 1 106 ? 9.897 8.332 -14.253 1.00 86.62 106 THR A N 1
ATOM 778 C CA . THR A 1 106 ? 11.360 8.489 -14.169 1.00 86.62 106 THR A CA 1
ATOM 779 C C . THR A 1 106 ? 12.131 7.924 -15.360 1.00 86.62 106 THR A C 1
ATOM 781 O O . THR A 1 106 ? 13.235 8.387 -15.641 1.00 86.62 106 THR A O 1
ATOM 784 N N . ALA A 1 107 ? 11.612 6.890 -16.026 1.00 84.00 107 ALA A N 1
ATOM 785 C CA . ALA A 1 107 ? 12.307 6.166 -17.094 1.00 84.00 107 ALA A CA 1
ATOM 786 C C . ALA A 1 107 ? 11.663 6.339 -18.482 1.00 84.00 107 ALA A C 1
ATOM 788 O O . ALA A 1 107 ? 12.267 5.933 -19.475 1.00 84.00 107 ALA A O 1
ATOM 789 N N . GLY A 1 108 ? 10.471 6.938 -18.568 1.00 86.81 108 GLY A N 1
ATOM 790 C CA . GLY A 1 108 ? 9.667 6.935 -19.789 1.00 86.81 108 GLY A CA 1
ATOM 791 C C . GLY A 1 108 ? 9.173 5.528 -20.151 1.00 86.81 108 GLY A C 1
ATOM 792 O O . GLY A 1 108 ? 9.184 4.605 -19.336 1.00 86.81 108 GLY A O 1
ATOM 793 N N . LEU A 1 109 ? 8.748 5.352 -21.402 1.00 85.56 109 LEU A N 1
ATOM 794 C CA . LEU A 1 109 ? 8.380 4.058 -21.986 1.00 85.56 109 LEU A CA 1
ATOM 795 C C . LEU A 1 109 ? 9.000 3.924 -23.392 1.00 85.56 109 LEU A C 1
ATOM 797 O O . LEU A 1 109 ? 8.285 4.056 -24.394 1.00 85.56 109 LEU A O 1
ATOM 801 N N . PRO A 1 110 ? 10.324 3.703 -23.506 1.00 73.25 110 PRO A N 1
ATOM 802 C CA . PRO A 1 110 ? 11.004 3.672 -24.799 1.00 73.25 110 PRO A CA 1
ATOM 803 C C . PRO A 1 110 ? 10.511 2.520 -25.695 1.00 73.25 110 PRO A C 1
ATOM 805 O O . PRO A 1 110 ? 10.269 1.423 -25.190 1.00 73.25 110 PRO A O 1
ATOM 808 N N . PRO A 1 111 ? 10.366 2.725 -27.022 1.00 75.81 111 PRO A N 1
ATOM 809 C CA . PRO A 1 111 ? 10.627 3.958 -27.778 1.00 75.81 111 PRO A CA 1
ATOM 810 C C . PRO A 1 111 ? 9.436 4.937 -27.836 1.00 75.81 111 PRO A C 1
ATOM 812 O O . PRO A 1 111 ? 9.522 5.949 -28.519 1.00 75.81 111 PRO A O 1
ATOM 815 N N . ARG A 1 112 ? 8.302 4.635 -27.187 1.00 85.12 112 ARG A N 1
ATOM 816 C CA . ARG A 1 112 ? 7.043 5.389 -27.353 1.00 85.12 112 ARG A CA 1
ATOM 817 C C . ARG A 1 112 ? 7.005 6.704 -26.579 1.00 85.12 112 ARG A C 1
ATOM 819 O O . ARG A 1 112 ? 6.443 7.669 -27.079 1.00 85.12 112 ARG A O 1
ATOM 826 N N . ILE A 1 113 ? 7.540 6.712 -25.359 1.00 86.75 113 ILE A N 1
ATOM 827 C CA . ILE A 1 113 ? 7.537 7.873 -24.462 1.00 86.75 113 ILE A CA 1
ATOM 828 C C . ILE A 1 113 ? 8.986 8.130 -24.043 1.00 86.75 113 ILE A C 1
ATOM 830 O O . ILE A 1 113 ? 9.556 7.287 -23.338 1.00 86.75 113 ILE A O 1
ATOM 834 N N . PRO A 1 114 ? 9.595 9.241 -24.486 1.00 86.75 114 PRO A N 1
ATOM 835 C CA . PRO A 1 114 ? 10.919 9.656 -24.039 1.00 86.75 114 PRO A CA 1
ATOM 836 C C . PRO A 1 114 ? 10.972 9.909 -22.527 1.00 86.75 114 PRO A C 1
ATOM 838 O O . PRO A 1 114 ? 9.945 10.065 -21.865 1.00 86.75 114 PRO A O 1
ATOM 841 N N . LYS A 1 115 ? 12.180 9.955 -21.959 1.00 85.44 115 LYS A N 1
ATOM 842 C CA . LYS A 1 115 ? 12.362 10.153 -20.511 1.00 85.44 115 LYS A CA 1
ATOM 843 C C . LYS A 1 115 ? 11.888 11.544 -20.075 1.00 85.44 115 LYS A C 1
ATOM 845 O O . LYS A 1 115 ? 11.303 11.680 -19.006 1.00 85.44 115 LYS A O 1
ATOM 850 N N . GLU A 1 116 ? 12.124 12.550 -20.908 1.00 86.69 116 GLU A N 1
ATOM 851 C CA . GLU A 1 116 ? 11.712 13.938 -20.705 1.00 86.69 116 GLU A CA 1
ATOM 852 C C . GLU A 1 116 ? 10.188 14.094 -20.570 1.00 86.69 116 GLU A C 1
ATOM 854 O O . GLU A 1 116 ? 9.726 14.857 -19.727 1.00 86.69 116 GLU A O 1
ATOM 859 N N . ASP A 1 117 ? 9.405 13.301 -21.304 1.00 89.94 117 ASP A N 1
ATOM 860 C CA . ASP A 1 117 ? 7.937 13.332 -21.261 1.00 89.94 117 ASP A CA 1
ATOM 861 C C . ASP A 1 117 ? 7.335 12.425 -20.173 1.00 89.94 117 ASP A C 1
ATOM 863 O O . ASP A 1 117 ? 6.116 12.399 -19.983 1.00 89.94 117 ASP A O 1
ATOM 867 N N . GLY A 1 118 ? 8.162 11.671 -19.439 1.00 91.31 118 GLY A N 1
ATOM 868 C CA . GLY A 1 118 ? 7.704 10.672 -18.470 1.00 91.31 118 GLY A CA 1
ATOM 869 C C . GLY A 1 118 ? 6.792 11.257 -17.388 1.00 91.31 118 GLY A C 1
ATOM 870 O O . GLY A 1 118 ? 5.688 10.754 -17.158 1.00 91.31 118 GLY A O 1
ATOM 871 N N . PHE A 1 119 ? 7.219 12.348 -16.742 1.00 91.00 119 PHE A N 1
ATOM 872 C CA . PHE A 1 119 ? 6.429 13.022 -15.704 1.00 91.00 119 PHE A CA 1
ATOM 873 C C . PHE A 1 119 ? 5.130 13.610 -16.259 1.00 91.00 119 PHE A C 1
ATOM 875 O O . PHE A 1 119 ? 4.071 13.417 -15.661 1.00 91.00 119 PHE A O 1
ATOM 882 N N . PHE A 1 120 ? 5.190 14.273 -17.418 1.00 94.06 120 PHE A N 1
ATOM 883 C CA . PHE A 1 120 ? 4.004 14.787 -18.102 1.00 94.06 120 PHE A CA 1
ATOM 884 C C . PHE A 1 120 ? 2.975 13.677 -18.341 1.00 94.06 120 PHE A C 1
ATOM 886 O O . PHE A 1 120 ? 1.802 13.823 -17.988 1.00 94.06 120 PHE A O 1
ATOM 893 N N . PHE A 1 121 ? 3.426 12.536 -18.865 1.00 93.12 121 PHE A N 1
ATOM 894 C CA . PHE A 1 121 ? 2.573 11.388 -19.138 1.00 93.12 121 PHE A CA 1
ATOM 895 C C . PHE A 1 121 ? 1.964 10.780 -17.863 1.00 93.12 121 PHE A C 1
ATOM 897 O O . PHE A 1 121 ? 0.776 10.455 -17.823 1.00 93.12 121 PHE A O 1
ATOM 904 N N . ALA A 1 122 ? 2.746 10.654 -16.790 1.00 93.25 122 ALA A N 1
ATOM 905 C CA . ALA A 1 122 ? 2.232 10.153 -15.520 1.00 93.25 122 ALA A CA 1
ATOM 906 C C . ALA A 1 122 ? 1.138 11.077 -14.950 1.00 93.25 122 ALA A C 1
ATOM 908 O O . ALA A 1 122 ? 0.065 10.607 -14.564 1.00 93.25 122 ALA A O 1
ATOM 909 N N . TYR A 1 123 ? 1.361 12.395 -14.956 1.00 94.25 123 TYR A N 1
ATOM 910 C CA . TYR A 1 123 ? 0.394 13.359 -14.427 1.00 94.25 123 TYR A CA 1
ATOM 911 C C . TYR A 1 123 ? -0.841 13.538 -15.317 1.00 94.25 123 TYR A C 1
ATOM 913 O O . TYR A 1 123 ? -1.936 13.725 -14.781 1.00 94.25 123 TYR A O 1
ATOM 921 N N . ILE A 1 124 ? -0.724 13.440 -16.649 1.00 94.88 124 ILE A N 1
ATOM 922 C CA . ILE A 1 124 ? -1.899 13.537 -17.529 1.00 94.88 124 ILE A CA 1
ATOM 923 C C . ILE A 1 124 ? -2.824 12.330 -17.361 1.00 94.88 124 ILE A C 1
ATOM 925 O O . ILE A 1 124 ? -4.040 12.507 -17.341 1.00 94.88 124 ILE A O 1
ATOM 929 N N . ILE A 1 125 ? -2.281 11.124 -17.142 1.00 94.00 125 ILE A N 1
ATOM 930 C CA . ILE A 1 125 ? -3.096 9.952 -16.788 1.00 94.00 125 ILE A CA 1
ATOM 931 C C . ILE A 1 125 ? -3.884 10.233 -15.509 1.00 94.00 125 ILE A C 1
ATOM 933 O O . ILE A 1 125 ? -5.092 10.000 -15.474 1.00 94.00 125 ILE A O 1
ATOM 937 N N . MET A 1 126 ? -3.234 10.774 -14.474 1.00 92.56 126 MET A N 1
ATOM 938 C CA . MET A 1 126 ? -3.926 11.124 -13.231 1.00 92.56 126 MET A CA 1
ATOM 939 C C . MET A 1 126 ? -5.026 12.167 -13.462 1.00 92.56 126 MET A C 1
ATOM 941 O O . MET A 1 126 ? -6.130 12.011 -12.942 1.00 92.56 126 MET A O 1
ATOM 945 N N . ALA A 1 127 ? -4.762 13.196 -14.272 1.00 95.50 127 ALA A N 1
ATOM 946 C CA . ALA A 1 127 ? -5.745 14.222 -14.610 1.00 95.50 127 ALA A CA 1
ATOM 947 C C . ALA A 1 127 ? -6.958 13.647 -15.356 1.00 95.50 127 ALA A C 1
ATOM 949 O O . ALA A 1 127 ? -8.097 13.945 -14.996 1.00 95.50 127 ALA A O 1
ATOM 950 N N . VAL A 1 128 ? -6.726 12.782 -16.347 1.00 96.56 128 VAL A N 1
ATOM 951 C CA . VAL A 1 128 ? -7.790 12.120 -17.115 1.00 96.56 128 VAL A CA 1
ATOM 952 C C . VAL A 1 128 ? -8.608 11.193 -16.221 1.00 96.56 128 VAL A C 1
ATOM 954 O O . VAL A 1 128 ? -9.833 11.274 -16.233 1.00 96.56 128 VAL A O 1
ATOM 957 N N . LEU A 1 129 ? -7.967 10.354 -15.402 1.00 95.19 129 LEU A N 1
ATOM 958 C CA . LEU A 1 129 ? -8.672 9.450 -14.489 1.00 95.19 129 LEU A CA 1
ATOM 959 C C . LEU A 1 129 ? -9.510 10.214 -13.459 1.00 95.19 129 LEU A C 1
ATOM 961 O O . LEU A 1 129 ? -10.652 9.836 -13.202 1.00 95.19 129 LEU A O 1
ATOM 965 N N . MET A 1 130 ? -8.987 11.313 -12.908 1.00 95.62 130 MET A N 1
ATOM 966 C CA . MET A 1 130 ? -9.736 12.145 -11.966 1.00 95.62 130 MET A CA 1
ATOM 967 C C . MET A 1 130 ? -10.912 12.864 -12.645 1.00 95.62 130 MET A C 1
ATOM 969 O O . MET A 1 130 ? -12.003 12.937 -12.077 1.00 95.62 130 MET A O 1
ATOM 973 N N . ALA A 1 131 ? -10.733 13.346 -13.879 1.00 96.56 131 ALA A N 1
ATOM 974 C CA . ALA A 1 131 ? -11.816 13.932 -14.667 1.00 96.56 131 ALA A CA 1
ATOM 975 C C . ALA A 1 131 ? -12.906 12.898 -14.996 1.00 96.56 131 ALA A C 1
ATOM 977 O O . ALA A 1 131 ? -14.091 13.187 -14.840 1.00 96.56 131 ALA A O 1
ATOM 978 N N . LEU A 1 132 ? -12.522 11.677 -15.379 1.00 97.00 132 LEU A N 1
ATOM 979 C CA . LEU A 1 132 ? -13.456 10.570 -15.598 1.00 97.00 132 LEU A CA 1
ATOM 980 C C . LEU A 1 132 ? -14.209 10.210 -14.313 1.00 97.00 132 LEU A C 1
ATOM 982 O O . LEU A 1 132 ? -15.425 10.051 -14.356 1.00 97.00 132 LEU A O 1
ATOM 986 N N . ALA A 1 133 ? -13.525 10.143 -13.168 1.00 95.31 133 ALA A N 1
ATOM 987 C CA . ALA A 1 133 ? -14.163 9.894 -11.877 1.00 95.31 133 ALA A CA 1
ATOM 988 C C . ALA A 1 133 ? -15.197 10.979 -11.528 1.00 95.31 133 ALA A C 1
ATOM 990 O O . ALA A 1 133 ? -16.304 10.657 -11.095 1.00 95.31 133 ALA A O 1
ATOM 991 N N . LEU A 1 134 ? -14.876 12.254 -11.776 1.00 96.62 134 LEU A N 1
ATOM 992 C CA . LEU A 1 134 ? -15.814 13.366 -11.606 1.00 96.62 134 LEU A CA 1
ATOM 993 C C . LEU A 1 134 ? -17.025 13.241 -12.539 1.00 96.62 134 LEU A C 1
ATOM 995 O O . LEU A 1 134 ? -18.153 13.427 -12.087 1.00 96.62 134 LEU A O 1
ATOM 999 N N . ILE A 1 135 ? -16.809 12.916 -13.817 1.00 97.06 135 ILE A N 1
ATOM 1000 C CA . ILE A 1 135 ? -17.890 12.733 -14.794 1.00 97.06 135 ILE A CA 1
ATOM 1001 C C . ILE A 1 135 ? -18.792 11.573 -14.372 1.00 97.06 135 ILE A C 1
ATOM 1003 O O . ILE A 1 135 ? -20.005 11.740 -14.343 1.00 97.06 135 ILE A O 1
ATOM 1007 N N . LEU A 1 136 ? -18.226 10.426 -13.993 1.00 96.06 136 LEU A N 1
ATOM 1008 C CA . LEU A 1 136 ? -18.995 9.266 -13.536 1.00 96.06 136 LEU A CA 1
ATOM 1009 C C . LEU A 1 136 ? -19.810 9.587 -12.280 1.00 96.06 136 LEU A C 1
ATOM 1011 O O . LEU A 1 136 ? -20.994 9.257 -12.219 1.00 96.06 136 LEU A O 1
ATOM 1015 N N . PHE A 1 137 ? -19.216 10.289 -11.314 1.00 95.12 137 PHE A N 1
ATOM 1016 C CA . PHE A 1 137 ? -19.930 10.744 -10.122 1.00 95.12 137 PHE A CA 1
ATOM 1017 C C . PHE A 1 137 ? -21.058 11.726 -10.480 1.00 95.12 137 PHE A C 1
ATOM 1019 O O . PHE A 1 137 ? -22.177 11.601 -9.992 1.00 95.12 137 PHE A O 1
ATOM 1026 N N . ALA A 1 138 ? -20.818 12.668 -11.394 1.00 95.12 138 ALA A N 1
ATOM 1027 C CA . ALA A 1 138 ? -21.840 13.607 -11.851 1.00 95.12 138 ALA A CA 1
ATOM 1028 C C . ALA A 1 138 ? -22.958 12.923 -12.664 1.00 95.12 138 ALA A C 1
ATOM 1030 O O . ALA A 1 138 ? -24.128 13.265 -12.512 1.00 95.12 138 ALA A O 1
ATOM 1031 N N . VAL A 1 139 ? -22.649 11.920 -13.484 1.00 96.94 139 VAL A N 1
ATOM 1032 C CA . VAL A 1 139 ? -23.657 11.117 -14.200 1.00 96.94 139 VAL A CA 1
ATOM 1033 C C . VAL A 1 139 ? -24.471 10.262 -13.224 1.00 96.94 139 VAL A C 1
ATOM 1035 O O . VAL A 1 139 ? -25.662 10.060 -13.441 1.00 96.94 139 VAL A O 1
ATOM 1038 N N . GLY A 1 140 ? -23.867 9.831 -12.111 1.00 94.19 140 GLY A N 1
ATOM 1039 C CA . GLY A 1 140 ? -24.519 9.108 -11.015 1.00 94.19 140 GLY A CA 1
ATOM 1040 C C . GLY A 1 140 ? -25.514 9.935 -10.186 1.00 94.19 140 GLY A C 1
ATOM 1041 O O . GLY A 1 140 ? -26.315 9.367 -9.445 1.00 94.19 140 GLY A O 1
ATOM 1042 N N . THR A 1 141 ? -25.537 11.265 -10.346 1.00 93.75 141 THR A N 1
ATOM 1043 C CA . THR A 1 141 ? -26.392 12.209 -9.595 1.00 93.75 141 THR A CA 1
ATOM 1044 C C . THR A 1 141 ? -27.857 11.799 -9.391 1.00 93.75 141 THR A C 1
ATOM 1046 O O . THR A 1 141 ? -28.350 12.046 -8.283 1.00 93.75 141 THR A O 1
ATOM 1049 N N . PRO A 1 142 ? -28.591 11.267 -10.393 1.00 93.31 142 PRO A N 1
ATOM 1050 C CA . PRO A 1 142 ? -29.996 10.903 -10.220 1.00 93.31 142 PRO A CA 1
ATOM 1051 C C . PRO A 1 142 ? -30.190 9.601 -9.431 1.00 93.31 142 PRO A C 1
ATOM 1053 O O . PRO A 1 142 ? -31.283 9.376 -8.925 1.00 93.31 142 PRO A O 1
ATOM 1056 N N . PHE A 1 143 ? -29.153 8.767 -9.296 1.00 92.06 143 PHE A N 1
ATOM 1057 C CA . PHE A 1 143 ? -29.220 7.482 -8.593 1.00 92.06 143 PHE A CA 1
ATOM 1058 C C . PHE A 1 143 ? -28.853 7.583 -7.113 1.00 92.06 143 PHE A C 1
ATOM 1060 O O . PHE A 1 143 ? -29.166 6.679 -6.343 1.00 92.06 143 PHE A O 1
ATOM 1067 N N . TYR A 1 144 ? -28.184 8.662 -6.701 1.00 92.06 144 TYR A N 1
ATOM 1068 C CA . TYR A 1 144 ? -27.743 8.796 -5.320 1.00 92.06 144 TYR A CA 1
ATOM 1069 C C . TYR A 1 144 ? -28.862 9.209 -4.374 1.00 92.06 144 TYR A C 1
ATOM 1071 O O . TYR A 1 144 ? -29.540 10.223 -4.583 1.00 92.06 144 TYR A O 1
ATOM 1079 N N . ARG A 1 145 ? -28.941 8.504 -3.244 1.00 88.69 145 ARG A N 1
ATOM 1080 C CA . ARG A 1 145 ? -29.641 8.983 -2.060 1.00 88.69 145 ARG A CA 1
ATOM 1081 C C . ARG A 1 145 ? -28.829 10.119 -1.454 1.00 88.69 145 ARG A C 1
ATOM 1083 O O . ARG A 1 145 ? -27.678 9.954 -1.053 1.00 88.69 145 ARG A O 1
ATOM 1090 N N . LYS A 1 146 ? -29.439 11.297 -1.401 1.00 85.38 146 LYS A N 1
ATOM 1091 C CA . LYS A 1 146 ? -28.849 12.490 -0.794 1.00 85.38 146 LYS A CA 1
ATOM 1092 C C . LYS A 1 146 ? -29.615 12.752 0.483 1.00 85.38 146 LYS A C 1
ATOM 1094 O O . LYS A 1 146 ? -30.774 13.158 0.421 1.00 85.38 146 LYS A O 1
ATOM 1099 N N . GLU A 1 147 ? -28.990 12.488 1.624 1.00 68.38 147 GLU A N 1
ATOM 1100 C CA . GLU A 1 147 ? -29.596 12.868 2.892 1.00 68.38 147 GLU A CA 1
ATOM 1101 C C . GLU A 1 147 ? -29.846 14.376 2.913 1.00 68.38 147 GLU A C 1
ATOM 1103 O O . GLU A 1 147 ? -28.996 15.183 2.518 1.00 68.38 147 GLU A O 1
ATOM 1108 N N . SER A 1 148 ? -31.050 14.757 3.340 1.00 58.31 148 SER A N 1
ATOM 1109 C CA . SER A 1 148 ? -31.394 16.157 3.512 1.00 58.31 148 SER A CA 1
ATOM 1110 C C . SER A 1 148 ? -30.511 16.733 4.608 1.00 58.31 148 SER A C 1
ATOM 1112 O O . SER A 1 148 ? -30.572 16.298 5.757 1.00 58.31 148 SER A O 1
ATOM 1114 N N . PHE A 1 149 ? -29.716 17.735 4.250 1.00 59.06 149 PHE A N 1
ATOM 1115 C CA . PHE A 1 149 ? -28.980 18.549 5.203 1.00 59.06 149 PHE A CA 1
ATOM 1116 C C . PHE A 1 149 ? -29.930 19.033 6.317 1.00 59.06 149 PHE A C 1
ATOM 1118 O O . PHE A 1 149 ? -30.912 19.727 6.035 1.00 59.06 149 PHE A O 1
ATOM 1125 N N . GLN A 1 150 ? -29.666 18.657 7.575 1.00 56.34 150 GLN A N 1
ATOM 1126 C CA . GLN A 1 150 ? -30.426 19.171 8.716 1.00 56.34 150 GLN A CA 1
ATOM 1127 C C . GLN A 1 150 ? -30.098 20.655 8.886 1.00 56.34 150 GLN A C 1
ATOM 1129 O O . GLN A 1 150 ? -29.060 21.038 9.419 1.00 56.34 150 GLN A O 1
ATOM 1134 N N . LYS A 1 1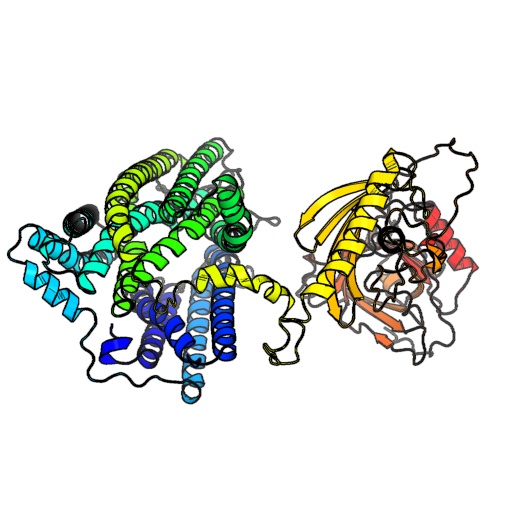51 ? -31.004 21.509 8.407 1.00 47.22 151 LYS A N 1
ATOM 1135 C CA . LYS A 1 151 ? -30.768 22.945 8.201 1.00 47.22 151 LYS A CA 1
ATOM 1136 C C . LYS A 1 151 ? -30.558 23.779 9.480 1.00 47.22 151 LYS A C 1
ATOM 1138 O O . LYS A 1 151 ? -30.415 24.986 9.366 1.00 47.22 151 LYS A O 1
ATOM 1143 N N . ASN A 1 152 ? -30.516 23.163 10.666 1.00 51.62 152 ASN A N 1
ATOM 1144 C CA . ASN A 1 152 ? -30.479 23.835 11.973 1.00 51.62 152 ASN A CA 1
ATOM 1145 C C . ASN A 1 152 ? -29.551 23.165 13.011 1.00 51.62 152 ASN A C 1
ATOM 1147 O O . ASN A 1 152 ? -29.639 23.488 14.195 1.00 51.62 152 ASN A O 1
ATOM 1151 N N . THR A 1 153 ? -28.680 22.232 12.619 1.00 59.66 153 THR A N 1
ATOM 1152 C CA . THR A 1 153 ? -27.760 21.590 13.571 1.00 59.66 153 THR A CA 1
ATOM 1153 C C . THR A 1 153 ? -26.558 22.502 13.814 1.00 59.66 153 THR A C 1
ATOM 1155 O O . THR A 1 153 ? -25.881 22.916 12.870 1.00 59.66 153 THR A O 1
ATOM 1158 N N . GLU A 1 154 ? -26.300 22.853 15.076 1.00 69.56 154 GLU A N 1
ATOM 1159 C CA . GLU A 1 154 ? -25.117 23.632 15.450 1.00 69.56 154 GLU A CA 1
ATOM 1160 C C . GLU A 1 154 ? -23.847 22.921 14.930 1.00 69.56 154 GLU A C 1
ATOM 1162 O O . GLU A 1 154 ? -23.725 21.707 15.112 1.00 69.56 154 GLU A O 1
ATOM 1167 N N . PRO A 1 155 ? -22.891 23.623 14.282 1.00 73.75 155 PRO A N 1
ATOM 1168 C CA . PRO A 1 155 ? -21.657 22.992 13.835 1.00 73.75 155 PRO A CA 1
ATOM 1169 C C . PRO A 1 155 ? -20.960 22.305 15.005 1.00 73.75 155 PRO A C 1
ATOM 1171 O O . PRO A 1 155 ? -20.733 22.937 16.031 1.00 73.75 155 PRO A O 1
ATOM 1174 N N . VAL A 1 156 ? -20.549 21.052 14.818 1.00 75.12 156 VAL A N 1
ATOM 1175 C CA . VAL A 1 156 ? -19.903 20.196 15.834 1.00 75.12 156 VAL A CA 1
ATOM 1176 C C . VAL A 1 156 ? -18.729 20.895 16.550 1.00 75.12 156 VAL A C 1
ATOM 1178 O O . VAL A 1 156 ? -18.465 20.656 17.721 1.00 75.12 156 VAL A O 1
ATOM 1181 N N . LEU A 1 157 ? -18.045 21.832 15.885 1.00 80.94 157 LEU A N 1
ATOM 1182 C CA . LEU A 1 157 ? -16.959 22.619 16.479 1.00 80.94 157 LEU A CA 1
ATOM 1183 C C . LEU A 1 157 ? -17.433 23.674 17.496 1.00 80.94 157 LEU A C 1
ATOM 1185 O O . LEU A 1 157 ? -16.694 24.002 18.421 1.00 80.94 157 LEU A O 1
ATOM 1189 N N . MET A 1 158 ? -18.634 24.231 17.341 1.00 83.62 158 MET A N 1
ATOM 1190 C CA . MET A 1 158 ? -19.109 25.348 18.161 1.00 83.62 158 MET A CA 1
ATOM 1191 C C . MET A 1 158 ? -19.331 24.962 19.636 1.00 83.62 158 MET A C 1
ATOM 1193 O O . MET A 1 158 ? -18.841 25.706 20.494 1.00 83.62 158 MET A O 1
ATOM 1197 N N . PRO A 1 159 ? -19.928 23.800 19.979 1.00 83.44 159 PRO A N 1
ATOM 1198 C CA . PRO A 1 159 ? -19.962 23.316 21.358 1.00 83.44 159 PRO A CA 1
ATOM 1199 C C . PRO A 1 159 ? -18.557 23.159 21.953 1.00 83.44 159 PRO A C 1
ATOM 1201 O O . PRO A 1 159 ? -18.302 23.643 23.058 1.00 83.44 159 PRO A O 1
ATOM 1204 N N . ALA A 1 160 ? -17.615 22.584 21.195 1.00 85.00 160 ALA A N 1
ATOM 1205 C CA . ALA A 1 160 ? -16.227 22.433 21.633 1.00 85.00 160 ALA A CA 1
ATOM 1206 C C . ALA A 1 160 ? -15.547 23.789 21.888 1.00 85.00 160 ALA A C 1
ATOM 1208 O O . ALA A 1 160 ? -14.926 23.991 22.933 1.00 85.00 160 ALA A O 1
ATOM 1209 N N . MET A 1 161 ? -15.723 24.759 20.986 1.00 86.94 161 MET A N 1
ATOM 1210 C CA . MET A 1 161 ? -15.181 26.112 21.140 1.00 86.94 161 MET A CA 1
ATOM 1211 C C . MET A 1 161 ? -15.755 26.830 22.359 1.00 86.94 161 MET A C 1
ATOM 1213 O O . MET A 1 161 ? -14.992 27.408 23.132 1.00 86.94 161 MET A O 1
ATOM 1217 N N . ARG A 1 162 ? -17.079 26.791 22.567 1.00 89.00 162 ARG A N 1
ATOM 1218 C CA . ARG A 1 162 ? -17.709 27.404 23.750 1.00 89.00 162 ARG A CA 1
ATOM 1219 C C . ARG A 1 162 ? -17.157 26.801 25.035 1.00 89.00 162 ARG A C 1
ATOM 1221 O O . ARG A 1 162 ? -16.859 27.543 25.969 1.00 89.00 162 ARG A O 1
ATOM 1228 N N . ARG A 1 163 ? -16.978 25.477 25.070 1.00 87.94 163 ARG A N 1
ATOM 1229 C CA . ARG A 1 163 ? -16.453 24.765 26.238 1.00 87.94 163 ARG A CA 1
ATOM 1230 C C . ARG A 1 163 ? -15.006 25.161 26.541 1.00 87.94 163 ARG A C 1
ATOM 1232 O O . ARG A 1 163 ? -14.712 25.562 27.666 1.00 87.94 163 ARG A O 1
ATOM 1239 N N . LEU A 1 164 ? -14.138 25.165 25.527 1.00 89.31 164 LEU A N 1
ATOM 1240 C CA . LEU A 1 164 ? -12.741 25.603 25.649 1.00 89.31 164 LEU A CA 1
ATOM 1241 C C . LEU A 1 164 ? -12.636 27.076 26.083 1.00 89.31 164 LEU A C 1
ATOM 1243 O O . LEU A 1 164 ? -11.870 27.411 26.988 1.00 89.31 164 LEU A O 1
ATOM 1247 N N . LEU A 1 165 ? -13.448 27.961 25.495 1.00 90.19 165 LEU A N 1
ATOM 1248 C CA . LEU A 1 165 ? -13.499 29.382 25.857 1.00 90.19 165 LEU A CA 1
ATOM 1249 C C . LEU A 1 165 ? -14.071 29.614 27.261 1.00 90.19 165 LEU A C 1
ATOM 1251 O O . LEU A 1 165 ? -13.656 30.558 27.936 1.00 90.19 165 LEU A O 1
ATOM 1255 N N . GLY A 1 166 ? -14.976 28.754 27.733 1.00 86.81 166 GLY A N 1
ATOM 1256 C CA . GLY A 1 166 ? -15.471 28.764 29.111 1.00 86.81 166 GLY A CA 1
ATOM 1257 C C . GLY A 1 166 ? -14.344 28.570 30.131 1.00 86.81 166 GLY A C 1
ATOM 1258 O O . GLY A 1 166 ? -14.311 29.244 31.161 1.00 86.81 166 GLY A O 1
ATOM 1259 N N . GLY A 1 167 ? -13.349 27.746 29.793 1.00 84.94 167 GLY A N 1
ATOM 1260 C CA . GLY A 1 167 ? -12.168 27.500 30.619 1.00 84.94 167 GLY A CA 1
ATOM 1261 C C . GLY A 1 167 ? -11.079 28.579 30.562 1.00 84.94 167 GLY A C 1
ATOM 1262 O O . GLY A 1 167 ? -10.084 28.449 31.276 1.00 84.94 167 GLY A O 1
ATOM 1263 N N . ARG A 1 168 ? -11.249 29.673 29.797 1.00 89.50 168 ARG A N 1
ATOM 1264 C CA . ARG A 1 168 ? -10.220 30.723 29.572 1.00 89.50 168 ARG A CA 1
ATOM 1265 C C . ARG A 1 168 ? -9.649 31.378 30.835 1.00 89.50 168 ARG A C 1
ATOM 1267 O O . ARG A 1 168 ? -8.597 32.013 30.792 1.00 89.50 168 ARG A O 1
ATOM 1274 N N . ARG A 1 169 ? -10.374 31.291 31.953 1.00 88.62 169 ARG A N 1
ATOM 1275 C CA . ARG A 1 169 ? -9.953 31.850 33.247 1.00 88.62 169 ARG A CA 1
ATOM 1276 C C . ARG A 1 169 ? -8.990 30.932 34.004 1.00 88.62 169 ARG A C 1
ATOM 1278 O O . ARG A 1 169 ? -8.250 31.419 34.852 1.00 88.62 169 ARG A O 1
ATOM 1285 N N . THR A 1 170 ? -8.968 29.639 33.688 1.00 91.69 170 THR A N 1
ATOM 1286 C CA . THR A 1 170 ? -8.078 28.657 34.321 1.00 91.69 170 THR A CA 1
ATOM 1287 C C . THR A 1 170 ? -6.692 28.671 33.670 1.00 91.69 170 THR A C 1
ATOM 1289 O O . THR A 1 170 ? -6.558 29.009 32.493 1.00 91.69 170 THR A O 1
ATOM 1292 N N . ALA A 1 171 ? -5.647 28.307 34.421 1.00 91.12 171 ALA A N 1
ATOM 1293 C CA . ALA A 1 171 ? -4.293 28.200 33.870 1.00 91.12 171 ALA A CA 1
ATOM 1294 C C . ALA A 1 171 ? -4.235 27.154 32.740 1.00 91.12 171 ALA A C 1
ATOM 1296 O O . ALA A 1 171 ? -3.766 27.458 31.646 1.00 91.12 171 ALA A O 1
ATOM 1297 N N . TRP A 1 172 ? -4.811 25.970 32.972 1.00 90.31 172 TRP A N 1
ATOM 1298 C CA . TRP A 1 172 ? -4.876 24.882 31.991 1.00 90.31 172 TRP A CA 1
ATOM 1299 C C . TRP A 1 172 ? -5.723 25.222 30.764 1.00 90.31 172 TRP A C 1
ATOM 1301 O O . TRP A 1 172 ? -5.324 24.901 29.650 1.00 90.31 172 TRP A O 1
ATOM 1311 N N . GLY A 1 173 ? -6.820 25.965 30.927 1.00 91.38 173 GLY A N 1
ATOM 1312 C CA . GLY A 1 173 ? -7.616 26.439 29.797 1.00 91.38 173 GLY A CA 1
ATOM 1313 C C . GLY A 1 173 ? -6.868 27.430 28.904 1.00 91.38 173 GLY A C 1
ATOM 1314 O O . GLY A 1 173 ? -7.030 27.386 27.689 1.00 91.38 173 GLY A O 1
ATOM 1315 N N . LYS A 1 174 ? -5.986 28.277 29.457 1.00 92.81 174 LYS A N 1
ATOM 1316 C CA . LYS A 1 174 ? -5.101 29.132 28.638 1.00 92.81 174 LYS A CA 1
ATOM 1317 C C . LYS A 1 174 ? -4.096 28.304 27.835 1.00 92.81 174 LYS A C 1
ATOM 1319 O O . LYS A 1 174 ? -3.875 28.607 26.667 1.00 92.81 174 LYS A O 1
ATOM 1324 N N . VAL A 1 175 ? -3.525 27.261 28.444 1.00 94.38 175 VAL A N 1
ATOM 1325 C CA . VAL A 1 175 ? -2.611 26.327 27.762 1.00 94.38 175 VAL A CA 1
ATOM 1326 C C . VAL A 1 175 ? -3.343 25.580 26.642 1.00 94.38 175 VAL A C 1
ATOM 1328 O O . VAL A 1 175 ? -2.854 25.549 25.517 1.00 94.38 175 VAL A O 1
ATOM 1331 N N . ALA A 1 176 ? -4.550 25.064 26.901 1.00 93.31 176 ALA A N 1
ATOM 1332 C CA . ALA A 1 176 ? -5.378 24.420 25.880 1.00 93.31 176 ALA A CA 1
ATOM 1333 C C . ALA A 1 176 ? -5.681 25.372 24.714 1.00 93.31 176 ALA A C 1
ATOM 1335 O O . ALA A 1 176 ? -5.462 25.023 23.556 1.00 93.31 176 ALA A O 1
ATOM 1336 N N . LEU A 1 177 ? -6.143 26.593 25.010 1.00 93.56 177 LEU A N 1
ATOM 1337 C CA . LEU A 1 177 ? -6.464 27.596 23.991 1.00 93.56 177 LEU A CA 1
ATOM 1338 C C . LEU A 1 177 ? -5.248 27.956 23.133 1.00 93.56 177 LEU A C 1
ATOM 1340 O O . LEU A 1 177 ? -5.401 28.100 21.924 1.00 93.56 177 LEU A O 1
ATOM 1344 N N . LEU A 1 178 ? -4.055 28.053 23.728 1.00 93.88 178 LEU A N 1
ATOM 1345 C CA . LEU A 1 178 ? -2.815 28.249 22.978 1.00 93.88 178 LEU A CA 1
ATOM 1346 C C . LEU A 1 178 ? -2.552 27.077 22.020 1.00 93.88 178 LEU A C 1
ATOM 1348 O O . LEU A 1 178 ? -2.308 27.306 20.840 1.00 93.88 178 LEU A O 1
ATOM 1352 N N . GLY A 1 179 ? -2.655 25.835 22.502 1.00 92.69 179 GLY A N 1
ATOM 1353 C CA . GLY A 1 179 ? -2.465 24.636 21.680 1.00 92.69 179 GLY A CA 1
ATOM 1354 C C . GLY A 1 179 ? -3.418 24.578 20.482 1.00 92.69 179 GLY A C 1
ATOM 1355 O O . GLY A 1 179 ? -2.970 24.423 19.347 1.00 92.69 179 GLY A O 1
ATOM 1356 N N . TRP A 1 180 ? -4.718 24.781 20.713 1.00 91.94 180 TRP A N 1
ATOM 1357 C CA . TRP A 1 180 ? -5.732 24.782 19.651 1.00 91.94 180 TRP A CA 1
ATOM 1358 C C . TRP A 1 180 ? -5.588 25.965 18.685 1.00 91.94 180 TRP A C 1
ATOM 1360 O O . TRP A 1 180 ? -5.795 25.794 17.485 1.00 91.94 180 TRP A O 1
ATOM 1370 N N . ALA A 1 181 ? -5.201 27.148 19.174 1.00 91.19 181 ALA A N 1
ATOM 1371 C CA . ALA A 1 181 ? -4.976 28.327 18.333 1.00 91.19 181 ALA A CA 1
ATOM 1372 C C . ALA A 1 181 ? -3.732 28.202 17.439 1.00 91.19 181 ALA A C 1
ATOM 1374 O O . ALA A 1 181 ? -3.662 28.859 16.400 1.00 91.19 181 ALA A O 1
ATOM 1375 N N . LEU A 1 182 ? -2.766 27.358 17.813 1.00 91.50 182 LEU A N 1
ATOM 1376 C CA . LEU A 1 182 ? -1.583 27.095 16.997 1.00 91.50 182 LEU A CA 1
ATOM 1377 C C . LEU A 1 182 ? -1.881 26.190 15.793 1.00 91.50 182 LEU A C 1
ATOM 1379 O O . LEU A 1 182 ? -1.229 26.359 14.769 1.00 91.50 182 LEU A O 1
ATOM 1383 N N . LEU A 1 183 ? -2.881 25.298 15.841 1.00 88.00 183 LEU A N 1
ATOM 1384 C CA . LEU A 1 183 ? -3.156 24.364 14.732 1.00 88.00 183 LEU A CA 1
ATOM 1385 C C . LEU A 1 183 ? -3.397 25.065 13.376 1.00 88.00 183 LEU A C 1
ATOM 1387 O O . LEU A 1 183 ? -2.756 24.681 12.397 1.00 88.00 183 LEU A O 1
ATOM 1391 N N . PRO A 1 184 ? -4.242 26.114 13.266 1.00 86.00 184 PRO A N 1
ATOM 1392 C CA . PRO A 1 184 ? -4.399 26.841 12.005 1.00 86.00 184 PRO A CA 1
ATOM 1393 C C . PRO A 1 184 ? -3.126 27.584 11.585 1.00 86.00 184 PRO A C 1
ATOM 1395 O O . PRO A 1 184 ? -2.833 27.676 10.394 1.00 86.00 184 PRO A O 1
ATOM 1398 N N . ALA A 1 185 ? -2.351 28.096 12.547 1.00 86.38 185 ALA A N 1
ATOM 1399 C CA . ALA A 1 185 ? -1.087 28.769 12.264 1.00 86.38 185 ALA A CA 1
ATOM 1400 C C . ALA A 1 185 ? -0.052 27.799 11.673 1.00 86.38 185 ALA A C 1
ATOM 1402 O O . ALA A 1 185 ? 0.665 28.174 10.749 1.00 86.38 185 ALA A O 1
ATOM 1403 N N . LEU A 1 186 ? -0.021 26.545 12.135 1.00 85.81 186 LEU A N 1
ATOM 1404 C CA . LEU A 1 186 ? 0.852 25.498 11.596 1.00 85.81 186 LEU A CA 1
ATOM 1405 C C . LEU A 1 186 ? 0.566 25.207 10.122 1.00 85.81 186 LEU A C 1
ATOM 1407 O O . LEU A 1 186 ? 1.501 25.090 9.335 1.00 85.81 186 LEU A O 1
ATOM 1411 N N . ILE A 1 187 ? -0.709 25.186 9.720 1.00 82.12 187 ILE A N 1
ATOM 1412 C CA . ILE A 1 187 ? -1.094 25.024 8.309 1.00 82.12 187 ILE A CA 1
ATOM 1413 C C . ILE A 1 187 ? -0.507 26.163 7.465 1.00 82.12 187 ILE A C 1
ATOM 1415 O O . ILE A 1 187 ? 0.100 25.917 6.423 1.00 82.12 187 ILE A O 1
ATOM 1419 N N . VAL A 1 188 ? -0.641 27.409 7.930 1.00 83.94 188 VAL A N 1
ATOM 1420 C CA . VAL A 1 188 ? -0.090 28.582 7.232 1.00 83.94 188 VAL A CA 1
ATOM 1421 C C . VAL A 1 188 ? 1.435 28.511 7.164 1.00 83.94 188 VAL A C 1
ATOM 1423 O O . VAL A 1 188 ? 2.007 28.752 6.104 1.00 83.94 188 VAL A O 1
ATOM 1426 N N . LEU A 1 189 ? 2.098 28.137 8.261 1.00 83.50 189 LEU A N 1
ATOM 1427 C CA . LEU A 1 189 ? 3.551 27.976 8.302 1.00 83.50 189 LEU A CA 1
ATOM 1428 C C . LEU A 1 189 ? 4.027 26.895 7.327 1.00 83.50 189 LEU A C 1
ATOM 1430 O O . LEU A 1 189 ? 4.976 27.144 6.588 1.00 83.50 189 LEU A O 1
ATOM 1434 N N . SER A 1 190 ? 3.345 25.747 7.258 1.00 79.31 190 SER A N 1
ATOM 1435 C CA . SER A 1 190 ? 3.662 24.687 6.293 1.00 79.31 190 SER A CA 1
ATOM 1436 C C . SER A 1 190 ? 3.531 25.173 4.847 1.00 79.31 190 SER A C 1
ATOM 1438 O O . SER A 1 190 ? 4.413 24.913 4.035 1.00 79.31 190 SER A O 1
ATOM 1440 N N . VAL A 1 191 ? 2.479 25.930 4.516 1.00 79.12 191 VAL A N 1
ATOM 1441 C CA . VAL A 1 191 ? 2.317 26.509 3.169 1.00 79.12 191 VAL A CA 1
ATOM 1442 C C . VAL A 1 191 ? 3.436 27.510 2.870 1.00 79.12 191 VAL A C 1
ATOM 1444 O O . VAL A 1 191 ? 4.059 27.443 1.811 1.00 79.12 191 VAL A O 1
ATOM 1447 N N . LEU A 1 192 ? 3.741 28.409 3.810 1.00 82.62 192 LEU A N 1
ATOM 1448 C CA . LEU A 1 192 ? 4.813 29.395 3.655 1.00 82.62 192 LEU A CA 1
ATOM 1449 C C . LEU A 1 192 ? 6.184 28.738 3.461 1.00 82.62 192 LEU A C 1
ATOM 1451 O O . LEU A 1 192 ? 6.979 29.243 2.674 1.00 82.62 192 LEU A O 1
ATOM 1455 N N . GLN A 1 193 ? 6.458 27.616 4.132 1.00 77.06 193 GLN A N 1
ATOM 1456 C CA . GLN A 1 193 ? 7.719 26.882 3.989 1.00 77.06 193 GLN A CA 1
ATOM 1457 C C . GLN A 1 193 ? 7.963 26.374 2.576 1.00 77.06 193 GLN A C 1
ATOM 1459 O O . GLN A 1 193 ? 9.116 26.330 2.151 1.00 77.06 193 GLN A O 1
ATOM 1464 N N . VAL A 1 194 ? 6.904 26.018 1.847 1.00 76.62 194 VAL A N 1
ATOM 1465 C CA . VAL A 1 194 ? 7.061 25.545 0.472 1.00 76.62 194 VAL A CA 1
ATOM 1466 C C . VAL A 1 194 ? 7.474 26.684 -0.460 1.00 76.62 194 VAL A C 1
ATOM 1468 O O . VAL A 1 194 ? 8.349 26.500 -1.301 1.00 76.62 194 VAL A O 1
ATOM 1471 N N . PHE A 1 195 ? 6.894 27.875 -0.293 1.00 79.62 195 PHE A N 1
ATOM 1472 C CA . PHE A 1 195 ? 7.210 29.030 -1.143 1.00 79.62 195 PHE A CA 1
ATOM 1473 C C . PHE A 1 195 ? 8.484 29.768 -0.717 1.00 79.62 195 PHE A C 1
ATOM 1475 O O . PHE A 1 195 ? 9.177 30.340 -1.555 1.00 79.62 195 PHE A O 1
ATOM 1482 N N . TYR A 1 196 ? 8.809 29.741 0.576 1.00 82.25 196 TYR A N 1
ATOM 1483 C CA . TYR A 1 196 ? 9.956 30.431 1.163 1.00 82.25 196 TYR A CA 1
ATOM 1484 C C . TYR A 1 196 ? 10.781 29.471 2.028 1.00 82.25 196 TYR A C 1
ATOM 1486 O O . TYR A 1 196 ? 10.789 29.586 3.263 1.00 82.25 196 TYR A O 1
ATOM 1494 N N . PRO A 1 197 ? 11.502 28.522 1.402 1.00 76.69 197 PRO A N 1
ATOM 1495 C CA . PRO A 1 197 ? 12.312 27.557 2.126 1.00 76.69 197 PRO A CA 1
ATOM 1496 C C . PRO A 1 197 ? 13.450 28.281 2.852 1.00 76.69 197 PRO A C 1
ATOM 1498 O O . PRO A 1 197 ? 14.439 28.706 2.257 1.00 76.69 197 PRO A O 1
ATOM 1501 N N . SER A 1 198 ? 13.312 28.432 4.169 1.00 83.38 198 SER A N 1
ATOM 1502 C CA . SER A 1 198 ? 14.329 29.043 5.021 1.00 83.38 198 SER A CA 1
ATOM 1503 C C . SER A 1 198 ? 14.528 28.241 6.301 1.00 83.38 198 SER A C 1
ATOM 1505 O O . SER A 1 198 ? 13.592 27.683 6.886 1.00 83.38 198 SER A O 1
ATOM 1507 N N . ARG A 1 199 ? 15.778 28.210 6.773 1.00 83.62 199 ARG A N 1
ATOM 1508 C CA . ARG A 1 199 ? 16.134 27.540 8.029 1.00 83.62 199 ARG A CA 1
ATOM 1509 C C . ARG A 1 199 ? 15.374 28.143 9.212 1.00 83.62 199 ARG A C 1
ATOM 1511 O O . ARG A 1 199 ? 14.907 27.404 10.070 1.00 83.62 199 ARG A O 1
ATOM 1518 N N . THR A 1 200 ? 15.207 29.465 9.226 1.00 86.19 200 THR A N 1
ATOM 1519 C CA . THR A 1 200 ? 14.458 30.181 10.265 1.00 86.19 200 THR A CA 1
ATOM 1520 C C . THR A 1 200 ? 13.003 29.735 10.308 1.00 86.19 200 THR A C 1
ATOM 1522 O O . THR A 1 200 ? 12.519 29.365 11.371 1.00 86.19 200 THR A O 1
ATOM 1525 N N . LEU A 1 201 ? 12.317 29.689 9.162 1.00 84.06 201 LEU A N 1
ATOM 1526 C CA . LEU A 1 201 ? 10.914 29.277 9.104 1.00 84.06 201 LEU A CA 1
ATOM 1527 C C . LEU A 1 201 ? 10.725 27.791 9.454 1.00 84.06 201 LEU A C 1
ATOM 1529 O O . LEU A 1 201 ? 9.713 27.417 10.044 1.00 84.06 201 LEU A O 1
ATOM 1533 N N . THR A 1 202 ? 11.720 26.952 9.154 1.00 83.75 202 THR A N 1
ATOM 1534 C CA . THR A 1 202 ? 11.745 25.544 9.589 1.00 83.75 202 THR A CA 1
ATOM 1535 C C . THR A 1 202 ? 11.809 25.434 11.113 1.00 83.75 202 THR A C 1
ATOM 1537 O O . THR A 1 202 ? 11.024 24.706 11.714 1.00 83.75 202 THR A O 1
ATOM 1540 N N . ILE A 1 203 ? 12.699 26.201 11.753 1.00 84.44 203 ILE A N 1
ATOM 1541 C CA . ILE A 1 203 ? 12.831 26.232 13.217 1.00 84.44 203 ILE A CA 1
ATOM 1542 C C . ILE A 1 203 ? 11.565 26.797 13.868 1.00 84.44 203 ILE A C 1
ATOM 1544 O O . ILE A 1 203 ? 11.090 26.241 14.851 1.00 84.44 203 ILE A O 1
ATOM 1548 N N . VAL A 1 204 ? 10.998 27.877 13.321 1.00 87.62 204 VAL A N 1
ATOM 1549 C CA . VAL A 1 204 ? 9.767 28.486 13.846 1.00 87.62 204 VAL A CA 1
ATOM 1550 C C . VAL A 1 204 ? 8.596 27.507 13.785 1.00 87.62 204 VAL A C 1
ATOM 1552 O O . VAL A 1 204 ? 7.887 27.380 14.779 1.00 87.62 204 VAL A O 1
ATOM 1555 N N . SER A 1 205 ? 8.418 26.786 12.672 1.00 85.75 205 SER A N 1
ATOM 1556 C CA . SER A 1 205 ? 7.384 25.747 12.586 1.00 85.75 205 SER A CA 1
ATOM 1557 C C . SER A 1 205 ? 7.626 24.648 13.602 1.00 85.75 205 SER A C 1
ATOM 1559 O O . SER A 1 205 ? 6.730 24.380 14.385 1.00 85.75 205 SER A O 1
ATOM 1561 N N . LEU A 1 206 ? 8.847 24.105 13.686 1.00 86.19 206 LEU A N 1
ATOM 1562 C CA . LEU A 1 206 ? 9.168 23.074 14.674 1.00 86.19 206 LEU A CA 1
ATOM 1563 C C . LEU A 1 206 ? 8.834 23.530 16.101 1.00 86.19 206 LEU A C 1
ATOM 1565 O O . LEU A 1 206 ? 8.249 22.775 16.871 1.00 86.19 206 LEU A O 1
ATOM 1569 N N . LEU A 1 207 ? 9.210 24.755 16.473 1.00 89.50 207 LEU A N 1
ATOM 1570 C CA . LEU A 1 207 ? 8.897 25.294 17.795 1.00 89.50 207 LEU A CA 1
ATOM 1571 C C . LEU A 1 207 ? 7.387 25.424 17.995 1.00 89.50 207 LEU A C 1
ATOM 1573 O O . LEU A 1 207 ? 6.888 25.040 19.049 1.00 89.50 207 LEU A O 1
ATOM 1577 N N . ALA A 1 208 ? 6.655 25.915 16.996 1.00 90.44 208 ALA A N 1
ATOM 1578 C CA . ALA A 1 208 ? 5.200 25.987 17.047 1.00 90.44 208 ALA A CA 1
ATOM 1579 C C . ALA A 1 208 ? 4.559 24.592 17.180 1.00 90.44 208 ALA A C 1
ATOM 1581 O O . ALA A 1 208 ? 3.636 24.441 17.977 1.00 90.44 208 ALA A O 1
ATOM 1582 N N . ASP A 1 209 ? 5.075 23.573 16.485 1.00 88.50 209 ASP A N 1
ATOM 1583 C CA . ASP A 1 209 ? 4.608 22.184 16.563 1.00 88.50 209 ASP A CA 1
ATOM 1584 C C . ASP A 1 209 ? 4.865 21.588 17.949 1.00 88.50 209 ASP A C 1
ATOM 1586 O O . ASP A 1 209 ? 3.954 21.046 18.573 1.00 88.50 209 ASP A O 1
ATOM 1590 N N . LEU A 1 210 ? 6.083 21.741 18.480 1.00 90.62 210 LEU A N 1
ATOM 1591 C CA . LEU A 1 210 ? 6.444 21.252 19.813 1.00 90.62 210 LEU A CA 1
ATOM 1592 C C . LEU A 1 210 ? 5.644 21.956 20.914 1.00 90.62 210 LEU A C 1
ATOM 1594 O O . LEU A 1 210 ? 5.198 21.301 21.858 1.00 90.62 210 LEU A O 1
ATOM 1598 N N . ILE A 1 211 ? 5.420 23.269 20.789 1.00 93.31 211 ILE A N 1
ATOM 1599 C CA . ILE A 1 211 ? 4.569 24.027 21.714 1.00 93.31 211 ILE A CA 1
ATOM 1600 C C . ILE A 1 211 ? 3.120 23.555 21.590 1.00 93.31 211 ILE A C 1
ATOM 1602 O O . ILE A 1 211 ? 2.476 23.340 22.613 1.00 93.31 211 ILE A O 1
ATOM 1606 N N . CYS A 1 212 ? 2.608 23.356 20.374 1.00 93.38 212 CYS A N 1
ATOM 1607 C CA . CYS A 1 212 ? 1.249 22.877 20.138 1.00 93.38 212 CYS A CA 1
ATOM 1608 C C . CYS A 1 212 ? 1.031 21.492 20.765 1.00 93.38 212 CYS A C 1
ATOM 1610 O O . CYS A 1 212 ? 0.132 21.330 21.590 1.00 93.38 212 CYS A O 1
ATOM 1612 N N . ILE A 1 213 ? 1.905 20.528 20.458 1.00 92.50 213 ILE A N 1
ATOM 1613 C CA . ILE A 1 213 ? 1.885 19.173 21.025 1.00 92.50 213 ILE A CA 1
ATOM 1614 C C . ILE A 1 213 ? 1.992 19.233 22.549 1.00 92.50 213 ILE A C 1
ATOM 1616 O O . ILE A 1 213 ? 1.175 18.634 23.244 1.00 92.50 213 ILE A O 1
ATOM 1620 N N . GLY A 1 214 ? 2.961 19.983 23.082 1.00 92.94 214 GLY A N 1
ATOM 1621 C CA . GLY A 1 214 ? 3.159 20.131 24.522 1.00 92.94 214 GLY A CA 1
ATOM 1622 C C . GLY A 1 214 ? 1.930 20.710 25.220 1.00 92.94 214 GLY A C 1
ATOM 1623 O O . GLY A 1 214 ? 1.483 20.165 26.228 1.00 92.94 214 GLY A O 1
ATOM 1624 N N . CYS A 1 215 ? 1.334 21.766 24.664 1.00 94.50 215 CYS A N 1
ATOM 1625 C CA . CYS A 1 215 ? 0.134 22.398 25.206 1.00 94.50 215 CYS A CA 1
ATOM 1626 C C . CYS A 1 215 ? -1.073 21.457 25.174 1.00 94.50 215 CYS A C 1
ATOM 1628 O O . CYS A 1 215 ? -1.743 21.299 26.192 1.00 94.50 215 CYS A O 1
ATOM 1630 N N . LEU A 1 216 ? -1.340 20.807 24.037 1.00 93.75 216 LEU A N 1
ATOM 1631 C CA . LEU A 1 216 ? -2.485 19.908 23.895 1.00 93.75 216 LEU A CA 1
ATOM 1632 C C . LEU A 1 216 ? -2.337 18.665 24.776 1.00 93.75 216 LEU A C 1
ATOM 1634 O O . LEU A 1 216 ? -3.276 18.307 25.481 1.00 93.75 216 LEU A O 1
ATOM 1638 N N . CYS A 1 217 ? -1.156 18.045 24.811 1.00 92.56 217 CYS A N 1
ATOM 1639 C CA . CYS A 1 217 ? -0.914 16.873 25.648 1.00 92.56 217 CYS A CA 1
ATOM 1640 C C . CYS A 1 217 ? -0.999 17.202 27.143 1.00 92.56 217 CYS A C 1
ATOM 1642 O O . CYS A 1 217 ? -1.590 16.433 27.893 1.00 92.56 217 CYS A O 1
ATOM 1644 N N . THR A 1 218 ? -0.439 18.331 27.590 1.00 91.25 218 THR A N 1
ATOM 1645 C CA . THR A 1 218 ? -0.450 18.693 29.019 1.00 91.25 218 THR A CA 1
ATOM 1646 C C . THR A 1 218 ? -1.812 19.193 29.485 1.00 91.25 218 THR A C 1
ATOM 1648 O O . THR A 1 218 ? -2.285 18.760 30.534 1.00 91.25 218 THR A O 1
ATOM 1651 N N . ALA A 1 219 ? -2.478 20.053 28.710 1.00 91.88 219 ALA A N 1
ATOM 1652 C CA . ALA A 1 219 ? -3.780 20.590 29.091 1.00 91.88 219 ALA A CA 1
ATOM 1653 C C . ALA A 1 219 ? -4.886 19.528 29.064 1.00 91.88 219 ALA A C 1
ATOM 1655 O O . ALA A 1 219 ? -5.788 19.571 29.901 1.00 91.88 219 ALA A O 1
ATOM 1656 N N . HIS A 1 220 ? -4.803 18.562 28.145 1.00 91.56 220 HIS A N 1
ATOM 1657 C CA . HIS A 1 220 ? -5.788 17.487 28.019 1.00 91.56 220 HIS A CA 1
ATOM 1658 C C . HIS A 1 220 ? -5.379 16.177 28.700 1.00 91.56 220 HIS A C 1
ATOM 1660 O O . HIS A 1 220 ? -6.114 15.198 28.627 1.00 91.56 220 HIS A O 1
ATOM 1666 N N . TYR A 1 221 ? -4.257 16.149 29.428 1.00 87.69 221 TYR A N 1
ATOM 1667 C CA . TYR A 1 221 ? -3.921 15.018 30.302 1.00 87.69 221 TYR A CA 1
ATOM 1668 C C . TYR A 1 221 ? -4.999 14.809 31.383 1.00 87.69 221 TYR A C 1
ATOM 1670 O O . TYR A 1 221 ? -5.410 13.688 31.699 1.00 87.69 221 TYR A O 1
ATOM 1678 N N . ASN A 1 222 ? -5.520 15.912 31.929 1.00 85.19 222 ASN A N 1
ATOM 1679 C CA . ASN A 1 222 ? -6.670 15.902 32.821 1.00 85.19 222 ASN A CA 1
ATOM 1680 C C . ASN A 1 222 ? -7.596 17.086 32.525 1.00 85.19 222 ASN A C 1
ATOM 1682 O O . ASN A 1 222 ? -7.261 18.227 32.832 1.00 85.19 222 ASN A O 1
ATOM 1686 N N . ASN A 1 223 ? -8.779 16.798 31.984 1.00 88.00 223 ASN A N 1
ATOM 1687 C CA . ASN A 1 223 ? -9.779 17.800 31.631 1.00 88.00 223 ASN A CA 1
ATOM 1688 C C . ASN A 1 223 ? -10.688 18.240 32.791 1.00 88.00 223 ASN A C 1
ATOM 1690 O O . ASN A 1 223 ? -11.674 18.935 32.563 1.00 88.00 223 ASN A O 1
ATOM 1694 N N . SER A 1 224 ? -10.350 17.930 34.049 1.00 86.06 224 SER A N 1
ATOM 1695 C CA . SER A 1 224 ? -11.136 18.363 35.217 1.00 86.06 224 SER A CA 1
ATOM 1696 C C . SER A 1 224 ? -11.303 19.887 35.328 1.00 86.06 224 SER A C 1
ATOM 1698 O O . SER A 1 224 ? -12.217 20.364 35.995 1.00 86.06 224 SER A O 1
ATOM 1700 N N . TRP A 1 225 ? -10.442 20.674 34.671 1.00 87.88 225 TRP A N 1
ATOM 1701 C CA . TRP A 1 225 ? -10.559 22.136 34.597 1.00 87.88 225 TRP A CA 1
ATOM 1702 C C . TRP A 1 225 ? -11.758 22.622 33.765 1.00 87.88 225 TRP A C 1
ATOM 1704 O O . TRP A 1 225 ? -12.100 23.803 33.843 1.00 87.88 225 TRP A O 1
ATOM 1714 N N . LEU A 1 226 ? -12.408 21.741 32.997 1.00 86.31 226 LEU A N 1
ATOM 1715 C CA . LEU A 1 226 ? -13.659 22.030 32.294 1.00 86.31 226 LEU A CA 1
ATOM 1716 C C . LEU A 1 226 ? -14.892 21.892 33.205 1.00 86.31 226 LEU A C 1
ATOM 1718 O O . LEU A 1 226 ? -15.954 22.412 32.867 1.00 86.31 226 LEU A O 1
ATOM 1722 N N . GLY A 1 227 ? -14.774 21.280 34.384 1.00 85.44 227 GLY A N 1
ATOM 1723 C CA . GLY A 1 227 ? -15.907 21.013 35.273 1.00 85.44 227 GLY A CA 1
ATOM 1724 C C . GLY A 1 227 ? -16.571 19.675 34.948 1.00 85.44 227 GLY A C 1
ATOM 1725 O O . GLY A 1 227 ? -15.873 18.674 34.817 1.00 85.44 227 GLY A O 1
ATOM 1726 N N . GLU A 1 228 ? -17.904 19.646 34.850 1.00 83.75 228 GLU A N 1
ATOM 1727 C CA . GLU A 1 228 ? -18.648 18.397 34.634 1.00 83.75 228 GLU A CA 1
ATOM 1728 C C . GLU A 1 228 ? -18.338 17.750 33.269 1.00 83.75 228 GLU A C 1
ATOM 1730 O O . GLU A 1 228 ? -18.288 18.462 32.255 1.00 83.75 228 GLU A O 1
ATOM 1735 N N . PRO A 1 229 ? -18.124 16.420 33.234 1.00 82.50 229 PRO A N 1
ATOM 1736 C CA . PRO A 1 229 ? -17.810 15.702 32.008 1.00 82.50 229 PRO A CA 1
ATOM 1737 C C . PRO A 1 229 ? -19.018 15.663 31.066 1.00 82.50 229 PRO A C 1
ATOM 1739 O O . PRO A 1 229 ? -20.123 15.292 31.450 1.00 82.50 229 PRO A O 1
ATOM 1742 N N . ASP A 1 230 ? -18.778 16.032 29.813 1.00 84.56 230 ASP A N 1
ATOM 1743 C CA . ASP A 1 230 ? -19.729 16.018 28.702 1.00 84.56 230 ASP A CA 1
ATOM 1744 C C . ASP A 1 230 ? -19.094 15.362 27.457 1.00 84.56 230 ASP A C 1
ATOM 1746 O O . ASP A 1 230 ? -17.935 14.932 27.477 1.00 84.56 230 ASP A O 1
ATOM 1750 N N . SER A 1 231 ? -19.832 15.308 26.343 1.00 83.06 231 SER A N 1
ATOM 1751 C CA . SER A 1 231 ? -19.340 14.793 25.055 1.00 83.06 231 SER A CA 1
ATOM 1752 C C . SER A 1 231 ? -18.029 15.440 24.590 1.00 83.06 231 SER A C 1
ATOM 1754 O O . SER A 1 231 ? -17.156 14.761 24.046 1.00 83.06 231 SER A O 1
ATOM 1756 N N . VAL A 1 232 ? -17.852 16.745 24.832 1.00 86.62 232 VAL A N 1
ATOM 1757 C CA . VAL A 1 232 ? -16.625 17.474 24.476 1.00 86.62 232 VAL A CA 1
ATOM 1758 C C . VAL A 1 232 ? -15.462 17.024 25.357 1.00 86.62 232 VAL A C 1
ATOM 1760 O O . VAL A 1 232 ? -14.368 16.787 24.854 1.00 86.62 232 VAL A O 1
ATOM 1763 N N . THR A 1 233 ? -15.691 16.873 26.659 1.00 87.44 233 THR A N 1
ATOM 1764 C CA . THR A 1 233 ? -14.677 16.445 27.629 1.00 87.44 233 THR A CA 1
ATOM 1765 C C . THR A 1 233 ? -14.141 15.052 27.291 1.00 87.44 233 THR A C 1
ATOM 1767 O O . THR A 1 233 ? -12.925 14.878 27.240 1.00 87.44 233 THR A O 1
ATOM 1770 N N . ARG A 1 234 ? -15.024 14.105 26.934 1.00 84.75 234 ARG A N 1
ATOM 1771 C CA . ARG A 1 234 ? -14.638 12.753 26.475 1.00 84.75 234 ARG A CA 1
ATOM 1772 C C . ARG A 1 234 ? -13.787 12.777 25.204 1.00 84.75 234 ARG A C 1
ATOM 1774 O O . ARG A 1 234 ? -12.769 12.094 25.121 1.00 84.75 234 ARG A O 1
ATOM 1781 N N . CYS A 1 235 ? -14.146 13.622 24.236 1.00 87.50 235 CYS A N 1
ATOM 1782 C CA . CYS A 1 235 ? -13.342 13.833 23.029 1.00 87.50 235 CYS A CA 1
ATOM 1783 C C . CYS A 1 235 ? -11.955 14.404 23.340 1.00 87.50 235 CYS A C 1
ATOM 1785 O O . CYS A 1 235 ? -10.959 13.992 22.748 1.00 87.50 235 CYS A O 1
ATOM 1787 N N . LEU A 1 236 ? -11.877 15.351 24.274 1.00 90.00 236 LEU A N 1
ATOM 1788 C CA . LEU A 1 236 ? -10.617 15.964 24.676 1.00 90.00 236 LEU A CA 1
ATOM 1789 C C . LEU A 1 236 ? -9.735 15.008 25.488 1.00 90.00 236 LEU A C 1
ATOM 1791 O O . LEU A 1 236 ? -8.517 15.099 25.384 1.00 90.00 236 LEU A O 1
ATOM 1795 N N . ASP A 1 237 ? -10.299 14.071 26.252 1.00 87.75 237 ASP A N 1
ATOM 1796 C CA . ASP A 1 237 ? -9.518 13.100 27.033 1.00 87.75 237 ASP A CA 1
ATOM 1797 C C . ASP A 1 237 ? -8.679 12.157 26.152 1.00 87.75 237 ASP A C 1
ATOM 1799 O O . ASP A 1 237 ? -7.588 11.748 26.552 1.00 87.75 237 ASP A O 1
ATOM 1803 N N . VAL A 1 238 ? -9.124 11.859 24.924 1.00 88.75 238 VAL A N 1
ATOM 1804 C CA . VAL A 1 238 ? -8.371 11.000 23.990 1.00 88.75 238 VAL A CA 1
ATOM 1805 C C . VAL A 1 238 ? -7.347 11.757 23.134 1.00 88.75 238 VAL A C 1
ATOM 1807 O O . VAL A 1 238 ? -6.499 11.131 22.491 1.00 88.75 238 VAL A O 1
ATOM 1810 N N . VAL A 1 239 ? -7.370 13.097 23.135 1.00 92.19 239 VAL A N 1
ATOM 1811 C CA . VAL A 1 239 ? -6.481 13.944 22.314 1.00 92.19 239 VAL A CA 1
ATOM 1812 C C . VAL A 1 239 ? -4.994 13.628 22.534 1.00 92.19 239 VAL A C 1
ATOM 1814 O O . VAL A 1 239 ? -4.302 13.392 21.538 1.00 92.19 239 VAL A O 1
ATOM 1817 N N . PRO A 1 240 ? -4.470 13.542 23.775 1.00 93.06 240 PRO A N 1
ATOM 1818 C CA . PRO A 1 240 ? -3.059 13.223 23.994 1.00 93.06 240 PRO A CA 1
ATOM 1819 C C . PRO A 1 240 ? -2.655 11.853 23.425 1.00 93.06 240 PRO A C 1
ATOM 1821 O O . PRO A 1 240 ? -1.580 11.719 22.839 1.00 93.06 240 PRO A O 1
ATOM 1824 N N . LYS A 1 241 ? -3.526 10.840 23.547 1.00 91.00 241 LYS A N 1
ATOM 1825 C CA . LYS A 1 241 ? -3.293 9.482 23.022 1.00 91.00 241 LYS A CA 1
ATOM 1826 C C . LYS A 1 241 ? -3.202 9.485 21.495 1.00 91.00 241 LYS A C 1
ATOM 1828 O O . LYS A 1 241 ? -2.293 8.864 20.942 1.00 91.00 241 LYS A O 1
ATOM 1833 N N . ILE A 1 242 ? -4.095 10.222 20.828 1.00 92.50 242 ILE A N 1
ATOM 1834 C CA . ILE A 1 242 ? -4.101 10.387 19.367 1.00 92.50 242 ILE A CA 1
ATOM 1835 C C . ILE A 1 242 ? -2.840 11.119 18.894 1.00 92.50 242 ILE A C 1
ATOM 1837 O O . ILE A 1 242 ? -2.201 10.650 17.953 1.00 92.50 242 ILE A O 1
ATOM 1841 N N . ILE A 1 243 ? -2.455 12.229 19.541 1.00 94.56 243 ILE A N 1
ATOM 1842 C CA . ILE A 1 243 ? -1.264 13.005 19.155 1.00 94.56 243 ILE A CA 1
ATOM 1843 C C . ILE A 1 243 ? -0.005 12.155 19.299 1.00 94.56 243 ILE A C 1
ATOM 1845 O O . ILE A 1 243 ? 0.729 11.980 18.331 1.00 94.56 243 ILE A O 1
ATOM 1849 N N . VAL A 1 244 ? 0.259 11.623 20.496 1.00 93.69 244 VAL A N 1
ATOM 1850 C CA . VAL A 1 244 ? 1.533 10.945 20.773 1.00 93.69 244 VAL A CA 1
ATOM 1851 C C . VAL A 1 244 ? 1.660 9.664 19.952 1.00 93.69 244 VAL A C 1
ATOM 1853 O O . VAL A 1 244 ? 2.735 9.402 19.414 1.00 93.69 244 VAL A O 1
ATOM 1856 N N . GLY A 1 245 ? 0.574 8.897 19.801 1.00 93.56 245 GLY A N 1
ATOM 1857 C CA . GLY A 1 245 ? 0.565 7.694 18.967 1.00 93.56 245 GLY A CA 1
ATOM 1858 C C . GLY A 1 245 ? 0.888 8.003 17.505 1.00 93.56 245 GLY A C 1
ATOM 1859 O O . GLY A 1 245 ? 1.800 7.402 16.937 1.00 93.56 245 GLY A O 1
ATOM 1860 N N . ASN A 1 246 ? 0.199 8.988 16.918 1.00 94.69 246 ASN A N 1
ATOM 1861 C CA . ASN A 1 246 ? 0.412 9.355 15.522 1.00 94.69 246 ASN A CA 1
ATOM 1862 C C . ASN A 1 246 ? 1.780 9.997 15.286 1.00 94.69 246 ASN A C 1
ATOM 1864 O O . ASN A 1 246 ? 2.458 9.611 14.341 1.00 94.69 246 ASN A O 1
ATOM 1868 N N . VAL A 1 247 ? 2.212 10.936 16.132 1.00 94.06 247 VAL A N 1
ATOM 1869 C CA . VAL A 1 247 ? 3.512 11.607 15.974 1.00 94.06 247 VAL A CA 1
ATOM 1870 C C . VAL A 1 247 ? 4.657 10.600 16.054 1.00 94.06 247 VAL A C 1
ATOM 1872 O O . VAL A 1 247 ? 5.562 10.633 15.225 1.00 94.06 247 VAL A O 1
ATOM 1875 N N . THR A 1 248 ? 4.602 9.674 17.014 1.00 94.25 248 THR A N 1
ATOM 1876 C CA . THR A 1 248 ? 5.666 8.679 17.206 1.00 94.25 248 THR A CA 1
ATOM 1877 C C . THR A 1 248 ? 5.765 7.723 16.017 1.00 94.25 248 THR A C 1
ATOM 1879 O O . THR A 1 248 ? 6.864 7.430 15.558 1.00 94.25 248 THR A O 1
ATOM 1882 N N . PHE A 1 249 ? 4.637 7.245 15.487 1.00 96.19 249 PHE A N 1
ATOM 1883 C CA . PHE A 1 249 ? 4.651 6.319 14.354 1.00 96.19 249 PHE A CA 1
ATOM 1884 C C . PHE A 1 249 ? 4.964 7.017 13.021 1.00 96.19 249 PHE A C 1
ATOM 1886 O O . PHE A 1 249 ? 5.830 6.568 12.267 1.00 96.19 249 PHE A O 1
ATOM 1893 N N . ASN A 1 250 ? 4.302 8.141 12.733 1.00 95.25 250 ASN A N 1
ATOM 1894 C CA . ASN A 1 250 ? 4.357 8.754 11.406 1.00 95.25 250 ASN A CA 1
ATOM 1895 C C . ASN A 1 250 ? 5.702 9.426 11.098 1.00 95.25 250 ASN A C 1
ATOM 1897 O O . ASN A 1 250 ? 6.065 9.538 9.931 1.00 95.25 250 ASN A O 1
ATOM 1901 N N . VAL A 1 251 ? 6.503 9.792 12.107 1.00 93.81 251 VAL A N 1
ATOM 1902 C CA . VAL A 1 251 ? 7.890 10.229 11.864 1.00 93.81 251 VAL A CA 1
ATOM 1903 C C . VAL A 1 251 ? 8.717 9.120 11.201 1.00 93.81 251 VAL A C 1
ATOM 1905 O O . VAL A 1 251 ? 9.509 9.413 10.304 1.00 93.81 251 VAL A O 1
ATOM 1908 N N . LEU A 1 252 ? 8.505 7.853 11.583 1.00 95.12 252 LEU A N 1
ATOM 1909 C CA . LEU A 1 252 ? 9.138 6.702 10.929 1.00 95.12 252 LEU A CA 1
ATOM 1910 C C . LEU A 1 252 ? 8.482 6.391 9.590 1.00 95.12 252 LEU A C 1
ATOM 1912 O O . LEU A 1 252 ? 9.190 6.140 8.618 1.00 95.12 252 LEU A O 1
ATOM 1916 N N . TYR A 1 253 ? 7.155 6.467 9.514 1.00 95.12 253 TYR A N 1
ATOM 1917 C CA . TYR A 1 253 ? 6.411 6.282 8.266 1.00 95.12 253 TYR A CA 1
ATOM 1918 C C . TYR A 1 253 ? 6.913 7.220 7.154 1.00 95.12 253 TYR A C 1
ATOM 1920 O O . TYR A 1 253 ? 7.204 6.790 6.041 1.00 95.12 253 TYR A O 1
ATOM 1928 N N . ASN A 1 254 ? 7.160 8.491 7.481 1.00 93.44 254 ASN A N 1
ATOM 1929 C CA . ASN A 1 254 ? 7.650 9.510 6.549 1.00 93.44 254 ASN A CA 1
ATOM 1930 C C . ASN A 1 254 ? 9.027 9.210 5.934 1.00 93.44 254 ASN A C 1
ATOM 1932 O O . ASN A 1 254 ? 9.370 9.748 4.875 1.00 93.44 254 ASN A O 1
ATOM 1936 N N . THR A 1 255 ? 9.828 8.340 6.557 1.00 93.19 255 THR A N 1
ATOM 1937 C CA . THR A 1 255 ? 11.125 7.930 5.995 1.00 93.19 255 THR A CA 1
ATOM 1938 C C . THR A 1 255 ? 10.969 7.150 4.688 1.00 93.19 255 THR A C 1
ATOM 1940 O O . THR A 1 255 ? 11.843 7.240 3.824 1.00 93.19 255 THR A O 1
ATOM 1943 N N . MET A 1 256 ? 9.828 6.481 4.484 1.00 92.19 256 MET A N 1
ATOM 1944 C CA . MET A 1 256 ? 9.500 5.732 3.269 1.00 92.19 256 MET A CA 1
ATOM 1945 C C . MET A 1 256 ? 9.463 6.606 2.013 1.00 92.19 256 MET A C 1
ATOM 1947 O O . MET A 1 256 ? 9.917 6.186 0.947 1.00 92.19 256 MET A O 1
ATOM 1951 N N . PHE A 1 257 ? 8.954 7.832 2.134 1.00 89.12 257 PHE A N 1
ATOM 1952 C CA . PHE A 1 257 ? 8.812 8.768 1.013 1.00 89.12 257 PHE A CA 1
ATOM 1953 C C . PHE A 1 257 ? 10.047 9.645 0.790 1.00 89.12 257 PHE A C 1
ATOM 1955 O O . PHE A 1 257 ? 10.088 10.410 -0.168 1.00 89.12 257 PHE A O 1
ATOM 1962 N N . SER A 1 258 ? 11.049 9.557 1.670 1.00 89.56 258 SER A N 1
ATOM 1963 C CA . SER A 1 258 ? 12.222 10.434 1.648 1.00 89.56 258 SER A CA 1
ATOM 1964 C C . SER A 1 258 ? 13.532 9.646 1.704 1.00 89.56 258 SER A C 1
ATOM 1966 O O . SER A 1 258 ? 14.181 9.430 0.678 1.00 89.56 258 SER A O 1
ATOM 1968 N N . LEU A 1 259 ? 13.932 9.202 2.893 1.00 93.06 259 LEU A N 1
ATOM 1969 C CA . LEU A 1 259 ? 15.222 8.559 3.138 1.00 93.06 259 LEU A CA 1
ATOM 1970 C C . LEU A 1 259 ? 15.333 7.197 2.447 1.00 93.06 259 LEU A C 1
ATOM 1972 O O . LEU A 1 259 ? 16.313 6.958 1.743 1.00 93.06 259 LEU A O 1
ATOM 1976 N N . PHE A 1 260 ? 14.311 6.344 2.572 1.00 95.50 260 PHE A N 1
ATOM 1977 C CA . PHE A 1 260 ? 14.304 5.025 1.933 1.00 95.50 260 PHE A CA 1
ATOM 1978 C C . PHE A 1 260 ? 14.305 5.158 0.410 1.00 95.50 260 PHE A C 1
ATOM 1980 O O . PHE A 1 260 ? 15.067 4.467 -0.263 1.00 95.50 260 PHE A O 1
ATOM 1987 N N . TYR A 1 261 ? 13.526 6.107 -0.118 1.00 93.81 261 TYR A N 1
ATOM 1988 C CA . TYR A 1 261 ? 13.512 6.442 -1.541 1.00 93.81 261 TYR A CA 1
ATOM 1989 C C . TYR A 1 261 ? 14.914 6.845 -2.028 1.00 93.81 261 TYR A C 1
ATOM 1991 O O . TYR A 1 261 ? 15.422 6.302 -3.009 1.00 93.81 261 TYR A O 1
ATOM 1999 N N . SER A 1 262 ? 15.571 7.759 -1.306 1.00 92.62 262 SER A N 1
ATOM 2000 C CA . SER A 1 262 ? 16.898 8.274 -1.672 1.00 92.62 262 SER A CA 1
ATOM 2001 C C . SER A 1 262 ? 17.977 7.192 -1.606 1.00 92.62 262 SER A C 1
ATOM 2003 O O . SER A 1 262 ? 18.849 7.140 -2.474 1.00 92.62 262 SER A O 1
ATOM 2005 N N . GLN A 1 263 ? 17.904 6.311 -0.604 1.00 95.38 263 GLN A N 1
ATOM 2006 C CA . GLN A 1 263 ? 18.795 5.162 -0.461 1.00 95.38 263 GLN A CA 1
ATOM 2007 C C . GLN A 1 263 ? 18.592 4.150 -1.591 1.00 95.38 263 GLN A C 1
ATOM 2009 O O . GLN A 1 263 ? 19.569 3.762 -2.230 1.00 95.38 263 GLN A O 1
ATOM 2014 N N . ALA A 1 264 ? 17.342 3.776 -1.887 1.00 95.44 264 ALA A N 1
ATOM 2015 C CA . ALA A 1 264 ? 17.007 2.844 -2.962 1.00 95.44 264 ALA A CA 1
ATOM 2016 C C . ALA A 1 264 ? 17.490 3.351 -4.329 1.00 95.44 264 ALA A C 1
ATOM 2018 O O . ALA A 1 264 ? 18.040 2.583 -5.112 1.00 95.44 264 ALA A O 1
ATOM 2019 N N . CYS A 1 265 ? 17.384 4.658 -4.585 1.00 93.25 265 CYS A N 1
ATOM 2020 C CA . CYS A 1 265 ? 17.891 5.270 -5.813 1.00 93.25 265 CYS A CA 1
ATOM 2021 C C . CYS A 1 265 ? 19.416 5.196 -5.982 1.00 93.25 265 CYS A C 1
ATOM 2023 O O . CYS A 1 265 ? 19.905 5.424 -7.085 1.00 93.25 265 CYS A O 1
ATOM 2025 N N . GLN A 1 266 ? 20.183 4.900 -4.931 1.00 94.62 266 GLN A N 1
ATOM 2026 C CA . GLN A 1 266 ? 21.647 4.761 -4.991 1.00 94.62 266 GLN A CA 1
ATOM 2027 C C . GLN A 1 266 ? 22.112 3.305 -4.821 1.00 94.62 266 GLN A C 1
ATOM 2029 O O . GLN A 1 266 ? 23.301 3.043 -4.620 1.00 94.62 266 GLN A O 1
ATOM 2034 N N . MET A 1 267 ? 21.176 2.362 -4.911 1.00 95.06 267 MET A N 1
ATOM 2035 C CA . MET A 1 267 ? 21.380 0.914 -4.990 1.00 95.06 267 MET A CA 1
ATOM 2036 C C . MET A 1 267 ? 21.156 0.442 -6.437 1.00 95.06 267 MET A C 1
ATOM 2038 O O . MET A 1 267 ? 20.682 1.214 -7.267 1.00 95.06 267 MET A O 1
ATOM 2042 N N . ASP A 1 268 ? 21.491 -0.805 -6.765 1.00 94.31 268 ASP A N 1
ATOM 2043 C CA . ASP A 1 268 ? 21.236 -1.372 -8.091 1.00 94.31 268 ASP A CA 1
ATOM 2044 C C . ASP A 1 268 ? 19.730 -1.619 -8.267 1.00 94.31 268 ASP A C 1
ATOM 2046 O O . ASP A 1 268 ? 19.166 -2.574 -7.721 1.00 94.31 268 ASP A O 1
ATOM 2050 N N . THR A 1 269 ? 19.071 -0.723 -9.004 1.00 93.31 269 THR A N 1
ATOM 2051 C CA . THR A 1 269 ? 17.630 -0.768 -9.298 1.00 93.31 269 THR A CA 1
ATOM 2052 C C . THR A 1 269 ? 17.302 -1.524 -10.586 1.00 93.31 269 THR A C 1
ATOM 2054 O O . THR A 1 269 ? 16.149 -1.516 -11.025 1.00 93.31 269 THR A O 1
ATOM 2057 N N . ARG A 1 270 ? 18.292 -2.150 -11.235 1.00 91.19 270 ARG A N 1
ATOM 2058 C CA . ARG A 1 270 ? 18.094 -2.796 -12.536 1.00 91.19 270 ARG A CA 1
ATOM 2059 C C . ARG A 1 270 ? 17.317 -4.108 -12.419 1.00 91.19 270 ARG A C 1
ATOM 2061 O O . ARG A 1 270 ? 17.580 -4.936 -11.551 1.00 91.19 270 ARG A O 1
ATOM 2068 N N . LEU A 1 271 ? 16.406 -4.321 -13.364 1.00 85.44 271 LEU A N 1
ATOM 2069 C CA . LEU A 1 271 ? 15.766 -5.605 -13.659 1.00 85.44 271 LEU A CA 1
ATOM 2070 C C . LEU A 1 271 ? 16.474 -6.321 -14.820 1.00 85.44 271 LEU A C 1
ATOM 2072 O O . LEU A 1 271 ? 17.288 -5.731 -15.539 1.00 85.44 271 LEU A O 1
ATOM 2076 N N . ALA A 1 272 ? 16.136 -7.598 -15.032 1.00 70.19 272 ALA A N 1
ATOM 2077 C CA . ALA A 1 272 ? 16.563 -8.345 -16.214 1.00 70.19 272 ALA 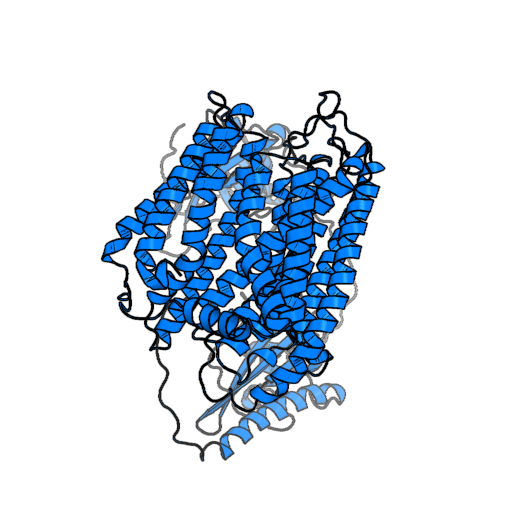A CA 1
ATOM 2078 C C . ALA A 1 272 ? 16.221 -7.549 -17.492 1.00 70.19 272 ALA A C 1
ATOM 2080 O O . ALA A 1 272 ? 15.074 -7.154 -17.691 1.00 70.19 272 ALA A O 1
ATOM 2081 N N . GLY A 1 273 ? 17.230 -7.259 -18.321 1.00 66.25 273 GLY A N 1
ATOM 2082 C CA . GLY A 1 273 ? 17.101 -6.382 -19.496 1.00 66.25 273 GLY A CA 1
ATOM 2083 C C . GLY A 1 273 ? 17.595 -4.939 -19.305 1.00 66.25 273 GLY A C 1
ATOM 2084 O O . GLY A 1 273 ? 17.540 -4.159 -20.248 1.00 66.25 273 GLY A O 1
ATOM 2085 N N . GLY A 1 274 ? 18.111 -4.570 -18.125 1.00 76.94 274 GLY A N 1
ATOM 2086 C CA . GLY A 1 274 ? 18.786 -3.282 -17.895 1.00 76.94 274 GLY A CA 1
ATOM 2087 C C . GLY A 1 274 ? 17.866 -2.101 -17.556 1.00 76.94 274 GLY A C 1
ATOM 2088 O O . GLY A 1 274 ? 18.362 -0.991 -17.359 1.00 76.94 274 GLY A O 1
ATOM 2089 N N . LEU A 1 275 ? 16.553 -2.329 -17.442 1.00 84.75 275 LEU A N 1
ATOM 2090 C CA . LEU A 1 275 ? 15.579 -1.327 -16.995 1.00 84.75 275 LEU A CA 1
ATOM 2091 C C . LEU A 1 275 ? 15.834 -0.950 -15.529 1.00 84.75 275 LEU A C 1
ATOM 2093 O O . LEU A 1 275 ? 15.788 -1.822 -14.665 1.00 84.75 275 LEU A O 1
ATOM 2097 N N . GLN A 1 276 ? 16.066 0.334 -15.246 1.00 90.12 276 GLN A N 1
ATOM 2098 C CA . GLN A 1 276 ? 16.209 0.857 -13.883 1.00 90.12 276 GLN A CA 1
ATOM 2099 C C . GLN A 1 276 ? 14.850 1.246 -13.293 1.00 90.12 276 GLN A C 1
ATOM 2101 O O . GLN A 1 276 ? 14.158 2.112 -13.838 1.00 90.12 276 GLN A O 1
ATOM 2106 N N . LEU A 1 277 ? 14.500 0.643 -12.158 1.00 91.75 277 LEU A N 1
ATOM 2107 C CA . LEU A 1 277 ? 13.302 0.977 -11.392 1.00 91.75 277 LEU A CA 1
ATOM 2108 C C . LEU A 1 277 ? 13.453 2.307 -10.639 1.00 91.75 277 LEU A C 1
ATOM 2110 O O . LEU A 1 277 ? 14.531 2.650 -10.153 1.00 91.75 277 LEU A O 1
ATOM 2114 N N . SER A 1 278 ? 12.342 3.027 -10.497 1.00 90.69 278 SER A N 1
ATOM 2115 C CA . SER A 1 278 ? 12.213 4.202 -9.634 1.00 90.69 278 SER A CA 1
ATOM 2116 C C . SER A 1 278 ? 12.335 3.811 -8.163 1.00 90.69 278 SER A C 1
ATOM 2118 O O . SER A 1 278 ? 11.805 2.782 -7.748 1.00 90.69 278 SER A O 1
ATOM 2120 N N . GLY A 1 279 ? 12.929 4.668 -7.327 1.00 88.25 279 GLY A N 1
ATOM 2121 C CA . GLY A 1 279 ? 12.963 4.452 -5.875 1.00 88.25 279 GLY A CA 1
ATOM 2122 C C . GLY A 1 279 ? 11.567 4.299 -5.255 1.00 88.25 279 GLY A C 1
ATOM 2123 O O . GLY A 1 279 ? 11.397 3.578 -4.276 1.00 88.25 279 GLY A O 1
ATOM 2124 N N . ALA A 1 280 ? 10.542 4.912 -5.859 1.00 90.00 280 ALA A N 1
ATOM 2125 C CA . ALA A 1 280 ? 9.162 4.826 -5.385 1.00 90.00 280 ALA A CA 1
ATOM 2126 C C . ALA A 1 280 ? 8.535 3.439 -5.609 1.00 90.00 280 ALA A C 1
ATOM 2128 O O . ALA A 1 280 ? 7.592 3.085 -4.907 1.00 90.00 280 ALA A O 1
ATOM 2129 N N . PHE A 1 281 ? 9.079 2.629 -6.525 1.00 93.00 281 PHE A N 1
ATOM 2130 C CA . PHE A 1 281 ? 8.632 1.254 -6.755 1.00 93.00 281 PHE A CA 1
ATOM 2131 C C . PHE A 1 281 ? 8.722 0.402 -5.484 1.00 93.00 281 PHE A C 1
ATOM 2133 O O . PHE A 1 281 ? 7.833 -0.396 -5.198 1.00 93.00 281 PHE A O 1
ATOM 2140 N N . PHE A 1 282 ? 9.767 0.597 -4.677 1.00 93.88 282 PHE A N 1
ATOM 2141 C CA . PHE A 1 282 ? 9.997 -0.207 -3.473 1.00 93.88 282 PHE A CA 1
ATOM 2142 C C . PHE A 1 282 ? 8.981 0.067 -2.355 1.00 93.88 282 PHE A C 1
ATOM 2144 O O . PHE A 1 282 ? 8.835 -0.762 -1.458 1.00 93.88 282 PHE A O 1
ATOM 2151 N N . ASN A 1 283 ? 8.203 1.153 -2.461 1.00 92.56 283 ASN A N 1
ATOM 2152 C CA . ASN A 1 283 ? 7.063 1.429 -1.585 1.00 92.56 283 ASN A CA 1
ATOM 2153 C C . ASN A 1 283 ? 5.967 0.347 -1.699 1.00 92.56 283 ASN A C 1
ATOM 2155 O O . ASN A 1 283 ? 5.215 0.130 -0.758 1.00 92.56 283 ASN A O 1
ATOM 2159 N N . LEU A 1 284 ? 5.945 -0.440 -2.784 1.00 92.06 284 LEU A N 1
ATOM 2160 C CA . LEU A 1 284 ? 5.102 -1.639 -2.879 1.00 92.06 284 LEU A CA 1
ATOM 2161 C C . LEU A 1 284 ? 5.310 -2.624 -1.719 1.00 92.06 284 LEU A C 1
ATOM 2163 O O . LEU A 1 284 ? 4.384 -3.359 -1.386 1.00 92.06 284 LEU A O 1
ATOM 2167 N N . GLY A 1 285 ? 6.495 -2.643 -1.095 1.00 93.00 285 GLY A N 1
ATOM 2168 C CA . GLY A 1 285 ? 6.747 -3.458 0.093 1.00 93.00 285 GLY A CA 1
ATOM 2169 C C . GLY A 1 285 ? 5.796 -3.134 1.248 1.00 93.00 285 GLY A C 1
ATOM 2170 O O . GLY A 1 285 ? 5.297 -4.052 1.891 1.00 93.00 285 GLY A O 1
ATOM 2171 N N . ASP A 1 286 ? 5.497 -1.851 1.460 1.00 92.81 286 ASP A N 1
ATOM 2172 C CA . ASP A 1 286 ? 4.532 -1.374 2.456 1.00 92.81 286 ASP A CA 1
ATOM 2173 C C . ASP A 1 286 ? 3.106 -1.815 2.093 1.00 92.81 286 ASP A C 1
ATOM 2175 O O . ASP A 1 286 ? 2.457 -2.524 2.862 1.00 92.81 286 ASP A O 1
ATOM 2179 N N . ALA A 1 287 ? 2.671 -1.526 0.862 1.00 87.88 287 ALA A N 1
ATOM 2180 C CA . ALA A 1 287 ? 1.339 -1.895 0.381 1.00 87.88 287 ALA A CA 1
ATOM 2181 C C . ALA A 1 287 ? 1.073 -3.409 0.476 1.00 87.88 287 ALA A C 1
ATOM 2183 O O . ALA A 1 287 ? 0.027 -3.833 0.974 1.00 87.88 287 ALA A O 1
ATOM 2184 N N . PHE A 1 288 ? 2.021 -4.246 0.038 1.00 90.06 288 PHE A N 1
ATOM 2185 C CA . PHE A 1 288 ? 1.889 -5.699 0.151 1.00 90.06 288 PHE A CA 1
ATOM 2186 C C . PHE A 1 288 ? 1.915 -6.170 1.601 1.00 90.06 288 PHE A C 1
ATOM 2188 O O . PHE A 1 288 ? 1.161 -7.079 1.950 1.00 90.06 288 PHE A O 1
ATOM 2195 N N . ALA A 1 289 ? 2.734 -5.554 2.456 1.00 91.81 289 ALA A N 1
ATOM 2196 C CA . ALA A 1 289 ? 2.749 -5.886 3.870 1.00 91.81 289 ALA A CA 1
ATOM 2197 C C . ALA A 1 289 ? 1.400 -5.595 4.526 1.00 91.81 289 ALA A C 1
ATOM 2199 O O . ALA A 1 289 ? 0.875 -6.476 5.196 1.00 91.81 289 ALA A O 1
ATOM 2200 N N . VAL A 1 290 ? 0.786 -4.437 4.279 1.00 86.19 290 VAL A N 1
ATOM 2201 C CA . VAL A 1 290 ? -0.545 -4.130 4.819 1.00 86.19 290 VAL A CA 1
ATOM 2202 C C . VAL A 1 290 ? -1.574 -5.157 4.325 1.00 86.19 290 VAL A C 1
ATOM 2204 O O . VAL A 1 290 ? -2.282 -5.742 5.145 1.00 86.19 290 VAL A O 1
ATOM 2207 N N . ILE A 1 291 ? -1.612 -5.463 3.022 1.00 84.00 291 ILE A N 1
ATOM 2208 C CA . ILE A 1 291 ? -2.581 -6.412 2.434 1.00 84.00 291 ILE A CA 1
ATOM 2209 C C . ILE A 1 291 ? -2.424 -7.831 3.005 1.00 84.00 291 ILE A C 1
ATOM 2211 O O . ILE A 1 291 ? -3.419 -8.495 3.291 1.00 84.00 291 ILE A O 1
ATOM 2215 N N . ILE A 1 292 ? -1.188 -8.309 3.167 1.00 86.81 292 ILE A N 1
ATOM 2216 C CA . ILE A 1 292 ? -0.896 -9.679 3.616 1.00 86.81 292 ILE A CA 1
ATOM 2217 C C . ILE A 1 292 ? -0.984 -9.793 5.140 1.00 86.81 292 ILE A C 1
ATOM 2219 O O . ILE A 1 292 ? -1.570 -10.742 5.665 1.00 86.81 292 ILE A O 1
ATOM 2223 N N . PHE A 1 293 ? -0.399 -8.843 5.871 1.00 87.50 293 PHE A N 1
ATOM 2224 C CA . PHE A 1 293 ? -0.295 -8.930 7.323 1.00 87.50 293 PHE A CA 1
ATOM 2225 C C . PHE A 1 293 ? -1.557 -8.489 8.045 1.00 87.50 293 PHE A C 1
ATOM 2227 O O . PHE A 1 293 ? -1.776 -9.001 9.132 1.00 87.50 293 PHE A O 1
ATOM 2234 N N . THR A 1 294 ? -2.420 -7.639 7.483 1.00 84.62 294 THR A N 1
ATOM 2235 C CA . THR A 1 294 ? -3.709 -7.310 8.127 1.00 84.62 294 THR A CA 1
ATOM 2236 C C . THR A 1 294 ? -4.534 -8.569 8.444 1.00 84.62 294 THR A C 1
ATOM 2238 O O . THR A 1 294 ? -4.792 -8.824 9.624 1.00 84.62 294 THR A O 1
ATOM 2241 N N . PRO A 1 295 ? -4.868 -9.443 7.469 1.00 82.06 295 PRO A N 1
ATOM 2242 C CA . PRO A 1 295 ? -5.612 -10.664 7.771 1.00 82.06 295 PRO A CA 1
ATOM 2243 C C . PRO A 1 295 ? -4.800 -11.642 8.632 1.00 82.06 295 PRO A C 1
ATOM 2245 O O . PRO A 1 295 ? -5.362 -12.306 9.502 1.00 82.06 295 PRO A O 1
ATOM 2248 N N . LEU A 1 296 ? -3.479 -11.731 8.440 1.00 86.50 296 LEU A N 1
ATOM 2249 C CA . LEU A 1 296 ? -2.614 -12.608 9.237 1.00 86.50 296 LEU A CA 1
ATOM 2250 C C . LEU A 1 296 ? -2.580 -12.186 10.718 1.00 86.50 296 LEU A C 1
ATOM 2252 O O . LEU A 1 296 ? -2.649 -13.031 11.615 1.00 86.50 296 LEU A O 1
ATOM 2256 N N . LEU A 1 297 ? -2.500 -10.882 10.981 1.00 85.62 297 LEU A N 1
ATOM 2257 C CA . LEU A 1 297 ? -2.494 -10.306 12.317 1.00 85.62 297 LEU A CA 1
ATOM 2258 C C . LEU A 1 297 ? -3.810 -10.598 13.029 1.00 85.62 297 LEU A C 1
ATOM 2260 O O . LEU A 1 297 ? -3.792 -11.083 14.155 1.00 85.62 297 LEU A O 1
ATOM 2264 N N . GLU A 1 298 ? -4.943 -10.377 12.372 1.00 81.06 298 GLU A N 1
ATOM 2265 C CA . GLU A 1 298 ? -6.258 -10.541 12.995 1.00 81.06 298 GLU A CA 1
ATOM 2266 C C . GLU A 1 298 ? -6.672 -12.000 13.203 1.00 81.06 298 GLU A C 1
ATOM 2268 O O . GLU A 1 298 ? -7.374 -12.309 14.165 1.00 81.06 298 GLU A O 1
ATOM 2273 N N . ARG A 1 299 ? -6.235 -12.908 12.325 1.00 81.81 299 ARG A N 1
ATOM 2274 C CA . ARG A 1 299 ? -6.723 -14.299 12.294 1.00 81.81 299 ARG A CA 1
ATOM 2275 C C . ARG A 1 299 ? -5.794 -15.288 12.949 1.00 81.81 299 ARG A C 1
ATOM 2277 O O . ARG A 1 299 ? -6.250 -16.272 13.525 1.00 81.81 299 ARG A O 1
ATOM 2284 N N . LEU A 1 300 ? -4.497 -15.039 12.826 1.00 88.31 300 LEU A N 1
ATOM 2285 C CA . LEU A 1 300 ? -3.473 -15.957 13.281 1.00 88.31 300 LEU A CA 1
ATOM 2286 C C . LEU A 1 300 ? -2.714 -15.360 14.461 1.00 88.31 300 LEU A C 1
ATOM 2288 O O . LEU A 1 300 ? -2.777 -15.914 15.554 1.00 88.31 300 LEU A O 1
ATOM 2292 N N . ILE A 1 301 ? -2.039 -14.221 14.274 1.00 89.06 301 ILE A N 1
ATOM 2293 C CA . ILE A 1 301 ? -1.066 -13.714 15.254 1.00 89.06 301 ILE A CA 1
ATOM 2294 C C . ILE A 1 301 ? -1.744 -13.218 16.533 1.00 89.06 301 ILE A C 1
ATOM 2296 O O . ILE A 1 301 ? -1.364 -13.647 17.621 1.00 89.06 301 ILE A O 1
ATOM 2300 N N . VAL A 1 302 ? -2.738 -12.331 16.432 1.00 85.88 302 VAL A N 1
ATOM 2301 C CA . VAL A 1 302 ? -3.423 -11.774 17.607 1.00 85.88 302 VAL A CA 1
ATOM 2302 C C . VAL A 1 302 ? -4.186 -12.866 18.362 1.00 85.88 302 VAL A C 1
ATOM 2304 O O . VAL A 1 302 ? -3.942 -12.988 19.559 1.00 85.88 302 VAL A O 1
ATOM 2307 N N . PRO A 1 303 ? -5.015 -13.727 17.733 1.00 85.12 303 PRO A N 1
ATOM 2308 C CA . PRO A 1 303 ? -5.690 -14.808 18.454 1.00 85.12 303 PRO A CA 1
ATOM 2309 C C . PRO A 1 303 ? -4.718 -15.808 19.088 1.00 85.12 303 PRO A C 1
ATOM 2311 O O . PRO A 1 303 ? -4.945 -16.264 20.207 1.00 85.12 303 PRO A O 1
ATOM 2314 N N . PHE A 1 304 ? -3.611 -16.135 18.416 1.00 89.25 304 PHE A N 1
ATOM 2315 C CA . PHE A 1 304 ? -2.564 -16.975 18.998 1.00 89.25 304 PHE A CA 1
ATOM 2316 C C . PHE A 1 304 ? -1.919 -16.315 20.223 1.00 89.25 304 PHE A C 1
ATOM 2318 O O . PHE A 1 304 ? -1.751 -16.965 21.257 1.00 89.25 304 PHE A O 1
ATOM 2325 N N . ALA A 1 305 ? -1.603 -15.020 20.137 1.00 86.38 305 ALA A N 1
ATOM 2326 C CA . ALA A 1 305 ? -1.089 -14.253 21.263 1.00 86.38 305 ALA A CA 1
ATOM 2327 C C . ALA A 1 305 ? -2.103 -14.209 22.417 1.00 86.38 305 ALA A C 1
ATOM 2329 O O . ALA A 1 305 ? -1.722 -14.439 23.557 1.00 86.38 305 ALA A O 1
ATOM 2330 N N . GLU A 1 306 ? -3.394 -14.010 22.142 1.00 87.94 306 GLU A N 1
ATOM 2331 C CA . GLU A 1 306 ? -4.463 -14.023 23.152 1.00 87.94 306 GLU A CA 1
ATOM 2332 C C . GLU A 1 306 ? -4.575 -15.382 23.855 1.00 87.94 306 GLU A C 1
ATOM 2334 O O . GLU A 1 306 ? -4.643 -15.428 25.085 1.00 87.94 306 GLU A O 1
ATOM 2339 N N . ARG A 1 307 ? -4.497 -16.494 23.107 1.00 90.62 307 ARG A N 1
ATOM 2340 C CA . ARG A 1 307 ? -4.469 -17.853 23.679 1.00 90.62 307 ARG A CA 1
ATOM 2341 C C . ARG A 1 307 ? -3.247 -18.078 24.569 1.00 90.62 307 ARG A C 1
ATOM 2343 O O . ARG A 1 307 ? -3.366 -18.701 25.617 1.00 90.62 307 ARG A O 1
ATOM 2350 N N . LYS A 1 308 ? -2.074 -17.572 24.170 1.00 91.88 308 LYS A N 1
ATOM 2351 C CA . LYS A 1 308 ? -0.829 -17.700 24.948 1.00 91.88 308 LYS A CA 1
ATOM 2352 C C . LYS A 1 308 ? -0.793 -16.794 26.178 1.00 91.88 308 LYS A C 1
ATOM 2354 O O . LYS A 1 308 ? -0.260 -17.206 27.202 1.00 91.88 308 LYS A O 1
ATOM 2359 N N . LEU A 1 309 ? -1.332 -15.579 26.085 1.00 85.00 309 LEU A N 1
ATOM 2360 C CA . LEU A 1 309 ? -1.379 -14.622 27.193 1.00 85.00 309 LEU A CA 1
ATOM 2361 C C . LEU A 1 309 ? -2.534 -14.895 28.170 1.00 85.00 309 LEU A C 1
ATOM 2363 O O . LEU A 1 309 ? -2.512 -14.356 29.274 1.00 85.00 309 LEU A O 1
ATOM 2367 N N . GLY A 1 310 ? -3.551 -15.664 27.767 1.00 80.19 310 GLY A N 1
ATOM 2368 C CA . GLY A 1 310 ? -4.753 -15.910 28.571 1.00 80.19 310 GLY A CA 1
ATOM 2369 C C . GLY A 1 310 ? -5.630 -14.666 28.773 1.00 80.19 310 GLY A C 1
ATOM 2370 O O . GLY A 1 310 ? -6.477 -14.647 29.660 1.00 80.19 310 GLY A O 1
ATOM 2371 N N . ARG A 1 311 ? -5.417 -13.605 27.984 1.00 79.56 311 ARG A N 1
ATOM 2372 C CA . ARG A 1 311 ? -6.167 -12.339 28.036 1.00 79.56 311 ARG A CA 1
ATOM 2373 C C . ARG A 1 311 ? -6.199 -11.670 26.664 1.00 79.56 311 ARG A C 1
ATOM 2375 O O . ARG A 1 311 ? -5.295 -11.885 25.856 1.00 79.56 311 ARG A O 1
ATOM 2382 N N . LYS A 1 312 ? -7.198 -10.809 26.432 1.00 77.38 312 LYS A N 1
ATOM 2383 C CA . LYS A 1 312 ? -7.286 -10.000 25.205 1.00 77.38 312 LYS A CA 1
ATOM 2384 C C . LYS A 1 312 ? -6.049 -9.106 25.051 1.00 77.38 312 LYS A C 1
ATOM 2386 O O . LYS A 1 312 ? -5.545 -8.532 26.025 1.00 77.38 312 LYS A O 1
ATOM 2391 N N . VAL A 1 313 ? -5.557 -8.989 23.820 1.00 79.88 313 VAL A N 1
ATOM 2392 C CA . VAL A 1 313 ? -4.423 -8.120 23.482 1.00 79.88 313 VAL A CA 1
ATOM 2393 C C . VAL A 1 313 ? -4.897 -6.670 23.560 1.00 79.88 313 VAL A C 1
ATOM 2395 O O . VAL A 1 313 ? -5.793 -6.266 22.819 1.00 79.88 313 VAL A O 1
ATOM 2398 N N . SER A 1 314 ? -4.306 -5.877 24.458 1.00 82.94 314 SER A N 1
ATOM 2399 C CA . SER A 1 314 ? -4.725 -4.486 24.653 1.00 82.94 314 SER A CA 1
ATOM 2400 C C . SER A 1 314 ? -4.368 -3.608 23.452 1.00 82.94 314 SER A C 1
ATOM 2402 O O . SER A 1 314 ? -3.332 -3.792 22.807 1.00 82.94 314 SER A O 1
ATOM 2404 N N . SER A 1 315 ? -5.198 -2.599 23.190 1.00 83.69 315 SER A N 1
ATOM 2405 C CA . SER A 1 315 ? -4.979 -1.604 22.132 1.00 83.69 315 SER A CA 1
ATOM 2406 C C . SER A 1 315 ? -3.617 -0.911 22.256 1.00 83.69 315 SER A C 1
ATOM 2408 O O . SER A 1 315 ? -2.899 -0.770 21.268 1.00 83.69 315 SER A O 1
ATOM 2410 N N . ASN A 1 316 ? -3.205 -0.570 23.482 1.00 86.25 316 ASN A N 1
ATOM 2411 C CA . ASN A 1 316 ? -1.902 0.047 23.749 1.00 86.25 316 ASN A CA 1
ATOM 2412 C C . ASN A 1 316 ? -0.736 -0.898 23.389 1.00 86.25 316 ASN A C 1
ATOM 2414 O O . ASN A 1 316 ? 0.293 -0.441 22.896 1.00 86.25 316 ASN A O 1
ATOM 2418 N N . MET A 1 317 ? -0.900 -2.216 23.579 1.00 88.56 317 MET A N 1
ATOM 2419 C CA . MET A 1 317 ? 0.115 -3.201 23.195 1.00 88.56 317 MET A CA 1
ATOM 2420 C C . MET A 1 317 ? 0.262 -3.284 21.675 1.00 88.56 317 MET A C 1
ATOM 2422 O O . MET A 1 317 ? 1.387 -3.281 21.191 1.00 88.56 317 MET A O 1
ATOM 2426 N N . LYS A 1 318 ? -0.846 -3.261 20.920 1.00 88.88 318 LYS A N 1
ATOM 2427 C CA . LYS A 1 318 ? -0.808 -3.226 19.446 1.00 88.88 318 LYS A CA 1
ATOM 2428 C C . LYS A 1 318 ? -0.035 -2.009 18.930 1.00 88.88 318 LYS A C 1
ATOM 2430 O O . LYS A 1 318 ? 0.874 -2.173 18.120 1.00 88.88 318 LYS A O 1
ATOM 2435 N N . VAL A 1 319 ? -0.330 -0.814 19.456 1.00 91.62 319 VAL A N 1
ATOM 2436 C CA . VAL A 1 319 ? 0.349 0.431 19.050 1.00 91.62 319 VAL A CA 1
ATOM 2437 C C . VAL A 1 319 ? 1.845 0.380 19.364 1.00 91.62 319 VAL A C 1
ATOM 2439 O O . VAL A 1 319 ? 2.666 0.659 18.493 1.00 91.62 319 VAL A O 1
ATOM 2442 N N . LEU A 1 320 ? 2.221 -0.033 20.578 1.00 94.81 320 LEU A N 1
ATOM 2443 C CA . LEU A 1 320 ? 3.632 -0.143 20.962 1.00 94.81 320 LEU A CA 1
ATOM 2444 C C . LEU A 1 320 ? 4.377 -1.192 20.135 1.00 94.81 320 LEU A C 1
ATOM 2446 O O . LEU A 1 320 ? 5.519 -0.953 19.741 1.00 94.81 320 LEU A O 1
ATOM 2450 N N . THR A 1 321 ? 3.750 -2.331 19.832 1.00 94.62 321 THR A N 1
ATOM 2451 C CA . THR A 1 321 ? 4.340 -3.339 18.947 1.00 94.62 321 THR A CA 1
ATOM 2452 C C . THR A 1 321 ? 4.546 -2.770 17.547 1.00 94.62 321 THR A C 1
ATOM 2454 O O . THR A 1 321 ? 5.645 -2.895 17.018 1.00 94.62 321 THR A O 1
ATOM 2457 N N . GLY A 1 322 ? 3.555 -2.082 16.975 1.00 96.12 322 GLY A N 1
ATOM 2458 C CA . GLY A 1 322 ? 3.677 -1.495 15.641 1.00 96.12 322 GLY A CA 1
ATOM 2459 C C . GLY A 1 322 ? 4.785 -0.441 15.540 1.00 96.12 322 GLY A C 1
ATOM 2460 O O . GLY A 1 322 ? 5.608 -0.502 14.626 1.00 96.12 322 GLY A O 1
ATOM 2461 N N . ILE A 1 323 ? 4.898 0.453 16.530 1.00 96.69 323 ILE A N 1
ATOM 2462 C CA . ILE A 1 323 ? 6.015 1.410 16.609 1.00 96.69 323 ILE A CA 1
ATOM 2463 C C . ILE A 1 323 ? 7.354 0.675 16.770 1.00 96.69 323 ILE A C 1
ATOM 2465 O O . ILE A 1 323 ? 8.338 1.047 16.137 1.00 96.69 323 ILE A O 1
ATOM 2469 N N . SER A 1 324 ? 7.407 -0.393 17.570 1.00 96.94 324 SER A N 1
ATOM 2470 C CA . SER A 1 324 ? 8.639 -1.174 17.756 1.00 96.94 324 SER A CA 1
ATOM 2471 C C . SER A 1 324 ? 9.104 -1.843 16.458 1.00 96.94 324 SER A C 1
ATOM 2473 O O . SER A 1 324 ? 10.299 -1.843 16.162 1.00 96.94 324 SER A O 1
ATOM 2475 N N . VAL A 1 325 ? 8.173 -2.365 15.652 1.00 97.62 325 VAL A N 1
ATOM 2476 C CA . VAL A 1 325 ? 8.483 -2.926 14.325 1.00 97.62 325 VAL A CA 1
ATOM 2477 C C . VAL A 1 325 ? 8.978 -1.826 13.378 1.00 97.62 325 VAL A C 1
ATOM 2479 O O . VAL A 1 325 ? 9.966 -2.027 12.673 1.00 97.62 325 VAL A O 1
ATOM 2482 N N . ALA A 1 326 ? 8.375 -0.634 13.413 1.00 97.50 326 ALA A N 1
ATOM 2483 C CA . ALA A 1 326 ? 8.846 0.509 12.634 1.00 97.50 326 ALA A CA 1
ATOM 2484 C C . ALA A 1 326 ? 10.242 1.000 13.078 1.00 97.50 326 ALA A C 1
ATOM 2486 O O . ALA A 1 326 ? 11.055 1.379 12.237 1.00 97.50 326 ALA A O 1
ATOM 2487 N N . ILE A 1 327 ? 10.581 0.941 14.373 1.00 98.06 327 ILE A N 1
ATOM 2488 C CA . ILE A 1 327 ? 11.948 1.208 14.861 1.00 98.06 327 ILE A CA 1
ATOM 2489 C C . ILE A 1 327 ? 12.922 0.164 14.303 1.00 98.06 327 ILE A C 1
ATOM 2491 O O . ILE A 1 327 ? 13.982 0.521 13.789 1.00 98.06 327 ILE A O 1
ATOM 2495 N N . ALA A 1 328 ? 12.558 -1.119 14.345 1.00 98.06 328 ALA A N 1
ATOM 2496 C CA . ALA A 1 328 ? 13.374 -2.187 13.773 1.00 98.06 328 ALA A CA 1
ATOM 2497 C C . ALA A 1 328 ? 13.570 -2.024 12.250 1.00 98.06 328 ALA A C 1
ATOM 2499 O O . ALA A 1 328 ? 14.641 -2.353 11.735 1.00 98.06 328 ALA A O 1
ATOM 2500 N N . SER A 1 329 ? 12.593 -1.446 11.539 1.00 98.00 329 SER A N 1
ATOM 2501 C CA . SER A 1 329 ? 12.740 -1.055 10.130 1.00 98.00 329 SER A CA 1
ATOM 2502 C C . SER A 1 329 ? 13.877 -0.045 9.932 1.00 98.00 329 SER A C 1
ATOM 2504 O O . SER A 1 329 ? 14.740 -0.255 9.081 1.00 98.00 329 SER A O 1
ATOM 2506 N N . GLN A 1 330 ? 13.957 1.000 10.765 1.00 96.69 330 GLN A N 1
ATOM 2507 C CA . GLN A 1 330 ? 15.038 1.995 10.685 1.00 96.69 330 GLN A CA 1
ATOM 2508 C C . GLN A 1 330 ? 16.416 1.374 10.930 1.00 96.69 330 GLN A C 1
ATOM 2510 O O . GLN A 1 330 ? 17.375 1.676 10.221 1.00 96.69 330 GLN A O 1
ATOM 2515 N N . LEU A 1 331 ? 16.519 0.475 11.913 1.00 97.62 331 LEU A N 1
ATOM 2516 C CA . LEU A 1 331 ? 17.766 -0.240 12.200 1.00 97.62 331 LEU A CA 1
ATOM 2517 C C . LEU A 1 331 ? 18.174 -1.142 11.028 1.00 97.62 331 LEU A C 1
ATOM 2519 O O . LEU A 1 331 ? 19.352 -1.213 10.677 1.00 97.62 331 LEU A O 1
ATOM 2523 N N . THR A 1 332 ? 17.194 -1.778 10.386 1.00 98.00 332 THR A N 1
ATOM 2524 C CA . THR A 1 332 ? 17.409 -2.586 9.182 1.00 98.00 332 THR A CA 1
ATOM 2525 C C . THR A 1 332 ? 17.899 -1.716 8.025 1.00 98.00 332 THR A C 1
ATOM 2527 O O . THR A 1 332 ? 18.919 -2.034 7.419 1.00 98.00 332 THR A O 1
ATOM 2530 N N . ALA A 1 333 ? 17.253 -0.576 7.761 1.00 97.69 333 ALA A N 1
ATOM 2531 C CA . ALA A 1 333 ? 17.675 0.371 6.726 1.00 97.69 333 ALA A CA 1
ATOM 2532 C C . ALA A 1 333 ? 19.094 0.919 6.972 1.00 97.69 333 ALA A C 1
ATOM 2534 O O . ALA A 1 333 ? 19.883 1.035 6.031 1.00 97.69 333 ALA A O 1
ATOM 2535 N N . ALA A 1 334 ? 19.459 1.172 8.235 1.00 97.50 334 ALA A N 1
ATOM 2536 C CA . ALA A 1 334 ? 20.817 1.549 8.625 1.00 97.50 334 ALA A CA 1
ATOM 2537 C C . ALA A 1 334 ? 21.840 0.439 8.329 1.00 97.50 334 ALA A C 1
ATOM 2539 O O . ALA A 1 334 ? 22.899 0.717 7.766 1.00 97.50 334 ALA A O 1
ATOM 2540 N N . GLY A 1 335 ? 21.518 -0.820 8.644 1.00 97.06 335 GLY A N 1
ATOM 2541 C CA . GLY A 1 335 ? 22.352 -1.978 8.299 1.00 97.06 335 GLY A CA 1
ATOM 2542 C C . GLY A 1 335 ? 22.533 -2.157 6.787 1.00 97.06 335 GLY A C 1
ATOM 2543 O O . GLY A 1 335 ? 23.645 -2.401 6.307 1.00 97.06 335 GLY A O 1
ATOM 2544 N N . LEU A 1 336 ? 21.455 -1.966 6.021 1.00 97.25 336 LEU A N 1
ATOM 2545 C CA . LEU A 1 336 ? 21.499 -1.986 4.559 1.00 97.25 336 LEU A CA 1
ATOM 2546 C C . LEU A 1 336 ? 22.350 -0.843 4.001 1.00 97.25 336 LEU A C 1
ATOM 2548 O O . LEU A 1 336 ? 23.066 -1.046 3.030 1.00 97.25 336 LEU A O 1
ATOM 2552 N N . GLU A 1 337 ? 22.339 0.335 4.621 1.00 96.50 337 GLU A N 1
ATOM 2553 C CA . GLU A 1 337 ? 23.172 1.461 4.191 1.00 96.50 337 GLU A CA 1
ATOM 2554 C C . GLU A 1 337 ? 24.664 1.203 4.441 1.00 96.50 337 GLU A C 1
ATOM 2556 O O . GLU A 1 337 ? 25.489 1.525 3.586 1.00 96.50 337 GLU A O 1
ATOM 2561 N N . TYR A 1 338 ? 25.034 0.569 5.561 1.00 95.56 338 TYR A N 1
ATOM 2562 C CA . TYR A 1 338 ? 26.416 0.118 5.769 1.00 95.56 338 TYR A CA 1
ATOM 2563 C C . TYR A 1 338 ? 26.854 -0.884 4.697 1.00 95.56 338 TYR A C 1
ATOM 2565 O O . TYR A 1 338 ? 27.956 -0.767 4.163 1.00 95.56 338 TYR A O 1
ATOM 2573 N N . SER A 1 339 ? 25.970 -1.818 4.342 1.00 94.88 339 SER A N 1
ATOM 2574 C CA . SER A 1 339 ? 26.217 -2.814 3.292 1.00 94.88 339 SER A CA 1
ATOM 2575 C C . SER A 1 339 ? 26.295 -2.181 1.895 1.00 94.88 339 SER A C 1
ATOM 2577 O O . SER A 1 339 ? 27.130 -2.555 1.077 1.00 94.88 339 SER A O 1
ATOM 2579 N N . ARG A 1 340 ? 25.472 -1.162 1.621 1.00 95.94 340 ARG A N 1
ATOM 2580 C CA . ARG A 1 340 ? 25.489 -0.414 0.358 1.00 95.94 340 ARG A CA 1
ATOM 2581 C C . ARG A 1 340 ? 26.805 0.340 0.170 1.00 95.94 340 ARG A C 1
ATOM 2583 O O . ARG A 1 340 ? 27.315 0.388 -0.947 1.00 95.94 340 ARG A O 1
ATOM 2590 N N . ARG A 1 341 ? 27.344 0.927 1.247 1.00 92.56 341 ARG A N 1
ATOM 2591 C CA . ARG A 1 341 ? 28.618 1.671 1.240 1.00 92.56 341 ARG A CA 1
ATOM 2592 C C . ARG A 1 341 ? 29.838 0.785 1.023 1.00 92.56 341 ARG A C 1
ATOM 2594 O O . ARG A 1 341 ? 30.817 1.264 0.463 1.00 92.56 341 ARG A O 1
ATOM 2601 N N . SER A 1 342 ? 29.807 -0.456 1.508 1.00 91.94 342 SER A N 1
ATOM 2602 C CA . SER A 1 342 ? 30.911 -1.405 1.325 1.00 91.94 342 SER A CA 1
ATOM 2603 C C . SER A 1 342 ? 30.888 -2.101 -0.037 1.00 91.94 342 SER A C 1
ATOM 2605 O O . SER A 1 342 ? 31.909 -2.640 -0.456 1.00 91.94 342 SER A O 1
ATOM 2607 N N . ALA A 1 343 ? 29.748 -2.093 -0.727 1.00 92.75 343 ALA A N 1
ATOM 2608 C CA . ALA A 1 343 ? 29.618 -2.632 -2.072 1.00 92.75 343 ALA A CA 1
ATOM 2609 C C . ALA A 1 343 ? 30.261 -1.722 -3.137 1.00 92.75 343 ALA A C 1
ATOM 2611 O O . ALA A 1 343 ? 30.364 -0.505 -2.981 1.00 92.75 343 ALA A O 1
ATOM 2612 N N . GLU A 1 344 ? 30.687 -2.338 -4.241 1.00 92.12 344 GLU A N 1
ATOM 2613 C CA . GLU A 1 344 ? 31.326 -1.649 -5.364 1.00 92.12 344 GLU A CA 1
ATOM 2614 C C . GLU A 1 344 ? 30.389 -0.608 -5.994 1.00 92.12 344 GLU A C 1
ATOM 2616 O O . GLU A 1 344 ? 29.196 -0.852 -6.182 1.00 92.12 344 GLU A O 1
ATOM 2621 N N . VAL A 1 345 ? 30.929 0.561 -6.346 1.00 91.62 345 VAL A N 1
ATOM 2622 C CA . VAL A 1 345 ? 30.182 1.593 -7.074 1.00 91.62 345 VAL A CA 1
ATOM 2623 C C . VAL A 1 345 ? 30.226 1.267 -8.563 1.00 91.62 345 VAL A C 1
ATOM 2625 O O . VAL A 1 345 ? 31.283 1.314 -9.188 1.00 91.62 345 VAL A O 1
ATOM 2628 N N . LEU A 1 346 ? 29.068 0.967 -9.142 1.00 89.44 346 LEU A N 1
ATOM 2629 C CA . LEU A 1 346 ? 28.919 0.690 -10.565 1.00 89.44 346 LEU A CA 1
ATOM 2630 C C . LEU A 1 346 ? 29.214 1.949 -11.392 1.00 89.44 346 LEU A C 1
ATOM 2632 O O . LEU A 1 346 ? 28.953 3.074 -10.973 1.00 89.44 346 LEU A O 1
ATOM 2636 N N . SER A 1 347 ? 29.682 1.778 -12.627 1.00 86.31 347 SER A N 1
ATOM 2637 C CA . SER A 1 347 ? 29.910 2.897 -13.558 1.00 86.31 347 SER A CA 1
ATOM 2638 C C . SER A 1 347 ? 28.617 3.530 -14.100 1.00 86.31 347 SER A C 1
ATOM 2640 O O . SER A 1 347 ? 28.670 4.560 -14.773 1.00 86.31 347 SER A O 1
ATOM 2642 N N . ILE A 1 348 ? 27.460 2.938 -13.793 1.00 88.25 348 ILE A N 1
ATOM 2643 C CA . ILE A 1 348 ? 26.150 3.297 -14.339 1.00 88.25 348 ILE A CA 1
ATOM 2644 C C . ILE A 1 348 ? 25.489 4.376 -13.459 1.00 88.25 348 ILE A C 1
ATOM 2646 O O . ILE A 1 348 ? 25.370 4.183 -12.242 1.00 88.25 348 ILE A O 1
ATOM 2650 N N . PRO A 1 349 ? 25.028 5.498 -14.043 1.00 90.25 349 PRO A N 1
ATOM 2651 C CA . PRO A 1 349 ? 24.303 6.524 -13.304 1.00 90.25 349 PRO A CA 1
ATOM 2652 C C . PRO A 1 349 ? 22.898 6.048 -12.918 1.00 90.25 349 PRO A C 1
ATOM 2654 O O . PRO A 1 349 ? 22.241 5.331 -13.678 1.00 90.25 349 PRO A O 1
ATOM 2657 N N . SER A 1 350 ? 22.430 6.490 -11.754 1.00 90.38 350 SER A N 1
ATOM 2658 C CA . SER A 1 350 ? 21.044 6.310 -11.323 1.00 90.38 350 SER A CA 1
ATOM 2659 C C . SER A 1 350 ? 20.107 7.248 -12.085 1.00 90.38 350 SER A C 1
ATOM 2661 O O . SER A 1 350 ? 20.408 8.429 -12.279 1.00 90.38 350 SER A O 1
ATOM 2663 N N . ASN A 1 351 ? 18.946 6.737 -12.494 1.00 86.50 351 ASN A N 1
ATOM 2664 C CA . ASN A 1 351 ? 17.898 7.523 -13.140 1.00 86.50 351 ASN A CA 1
ATOM 2665 C C . ASN A 1 351 ? 17.000 8.299 -12.161 1.00 86.50 351 ASN A C 1
ATOM 2667 O O . ASN A 1 351 ? 16.285 9.189 -12.624 1.00 86.50 351 ASN A O 1
ATOM 2671 N N . CYS A 1 352 ? 17.033 7.984 -10.860 1.00 88.12 352 CYS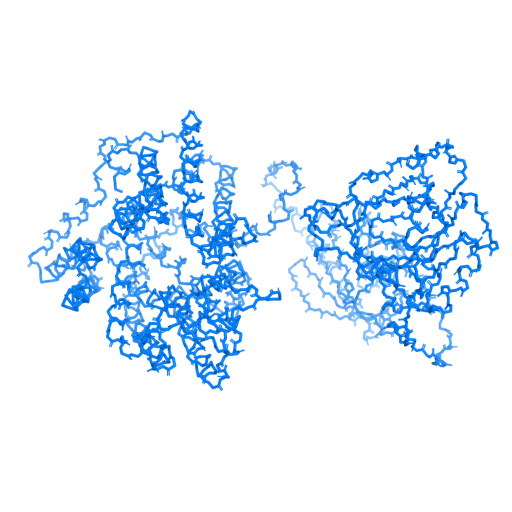 A N 1
ATOM 2672 C CA . CYS A 1 352 ? 16.144 8.567 -9.850 1.00 88.12 352 CYS A CA 1
ATOM 2673 C C . CYS A 1 352 ? 16.869 9.280 -8.695 1.00 88.12 352 CYS A C 1
ATOM 2675 O O . CYS A 1 352 ? 16.223 9.972 -7.905 1.00 88.12 352 CYS A O 1
ATOM 2677 N N . ALA A 1 353 ? 18.199 9.158 -8.602 1.00 89.44 353 ALA A N 1
ATOM 2678 C CA . ALA A 1 353 ? 18.998 9.949 -7.669 1.00 89.44 353 ALA A CA 1
ATOM 2679 C C . ALA A 1 353 ? 19.157 11.405 -8.161 1.00 89.44 353 ALA A C 1
ATOM 2681 O O . ALA A 1 353 ? 19.320 11.632 -9.364 1.00 89.44 353 ALA A O 1
ATOM 2682 N N . PRO A 1 354 ? 19.155 12.399 -7.251 1.00 86.62 354 PRO A N 1
ATOM 2683 C CA . PRO A 1 354 ? 19.435 13.786 -7.613 1.00 86.62 354 PRO A CA 1
ATOM 2684 C C . PRO A 1 354 ? 20.881 13.952 -8.103 1.00 86.62 354 PRO A C 1
ATOM 2686 O O . PRO A 1 354 ? 21.762 13.164 -7.755 1.00 86.62 354 PRO A O 1
ATOM 2689 N N . LEU A 1 355 ? 21.141 15.012 -8.876 1.00 87.50 355 LEU A N 1
ATOM 2690 C CA . LEU A 1 355 ? 22.503 15.381 -9.274 1.00 87.50 355 LEU A CA 1
ATOM 2691 C C . LEU A 1 355 ? 23.367 15.644 -8.036 1.00 87.50 355 LEU A C 1
ATOM 2693 O O . LEU A 1 355 ? 22.918 16.262 -7.067 1.00 87.50 355 LEU A O 1
ATOM 2697 N N . ALA A 1 356 ? 24.613 15.184 -8.066 1.00 87.00 356 ALA A N 1
ATOM 2698 C CA . ALA A 1 356 ? 25.581 15.486 -7.025 1.00 87.00 356 ALA A CA 1
ATOM 2699 C C . ALA A 1 356 ? 25.944 16.983 -7.026 1.00 87.00 356 ALA A C 1
ATOM 2701 O O . ALA A 1 356 ? 25.624 17.734 -7.948 1.00 87.00 356 ALA A O 1
ATOM 2702 N N . SER A 1 357 ? 26.603 17.436 -5.958 1.00 81.31 357 SER A N 1
ATOM 2703 C CA . SER A 1 357 ? 26.975 18.845 -5.755 1.00 81.31 357 SER A CA 1
ATOM 2704 C C . SER A 1 357 ? 27.888 19.404 -6.854 1.00 81.31 357 SER A C 1
ATOM 2706 O O . SER A 1 357 ? 27.963 20.613 -7.037 1.00 81.31 357 SER A O 1
ATOM 2708 N N . ASP A 1 358 ? 28.597 18.521 -7.553 1.00 81.00 358 ASP A N 1
ATOM 2709 C CA . ASP A 1 358 ? 29.490 18.788 -8.681 1.00 81.00 358 ASP A CA 1
ATOM 2710 C C . ASP A 1 358 ? 28.764 18.780 -10.043 1.00 81.00 358 ASP A C 1
ATOM 2712 O O . ASP A 1 358 ? 29.402 18.925 -11.084 1.00 81.00 358 ASP A O 1
ATOM 2716 N N . GLY A 1 359 ? 27.439 18.600 -10.049 1.00 82.00 359 GLY A N 1
ATOM 2717 C CA . GLY A 1 359 ? 26.615 18.504 -11.252 1.00 82.00 359 GLY A CA 1
ATOM 2718 C C . GLY A 1 359 ? 26.669 17.142 -11.950 1.00 82.00 359 GLY A C 1
ATOM 2719 O O . GLY A 1 359 ? 26.022 16.979 -12.982 1.00 82.00 359 GLY A O 1
ATOM 2720 N N . GLN A 1 360 ? 27.402 16.155 -11.418 1.00 85.06 360 GLN A N 1
ATOM 2721 C CA . GLN A 1 360 ? 27.460 14.816 -12.005 1.00 85.06 360 GLN A CA 1
ATOM 2722 C C . GLN A 1 360 ? 26.292 13.935 -11.552 1.00 85.06 360 GLN A C 1
ATOM 2724 O O . GLN A 1 360 ? 25.744 14.076 -10.456 1.00 85.06 360 GLN A O 1
ATOM 2729 N N . HIS A 1 361 ? 25.922 12.968 -12.394 1.00 88.38 361 HIS A N 1
ATOM 2730 C CA . HIS A 1 361 ? 24.964 11.939 -12.005 1.00 88.38 361 HIS A CA 1
ATOM 2731 C C . HIS A 1 361 ? 25.548 11.029 -10.921 1.00 88.38 361 HIS A C 1
ATOM 2733 O O . HIS A 1 361 ? 26.654 10.498 -11.060 1.00 88.38 361 HIS A O 1
ATOM 2739 N N . VAL A 1 362 ? 24.772 10.807 -9.859 1.00 91.19 362 VAL A N 1
ATOM 2740 C CA . VAL A 1 362 ? 25.139 9.867 -8.798 1.00 91.19 362 VAL A CA 1
ATOM 2741 C C . VAL A 1 362 ? 25.108 8.443 -9.349 1.00 91.19 362 VAL A C 1
ATOM 2743 O O . VAL A 1 362 ? 24.159 8.030 -10.019 1.00 91.19 362 VAL A O 1
ATOM 2746 N N . ARG A 1 363 ? 26.174 7.694 -9.072 1.00 90.44 363 ARG A N 1
ATOM 2747 C CA . ARG A 1 363 ? 26.346 6.303 -9.498 1.00 90.44 363 ARG A CA 1
ATOM 2748 C C . ARG A 1 363 ? 25.733 5.332 -8.490 1.00 90.44 363 ARG A C 1
ATOM 2750 O O . ARG A 1 363 ? 25.749 5.597 -7.289 1.00 90.44 363 ARG A O 1
ATOM 2757 N N . MET A 1 364 ? 25.207 4.215 -8.986 1.00 93.50 364 MET A N 1
ATOM 2758 C CA . MET A 1 364 ? 24.601 3.172 -8.151 1.00 93.50 364 MET A CA 1
ATOM 2759 C C . MET A 1 364 ? 25.664 2.291 -7.482 1.00 93.50 364 MET A C 1
ATOM 2761 O O . MET A 1 364 ? 26.725 2.046 -8.049 1.00 93.50 364 MET A O 1
ATOM 2765 N N . SER A 1 365 ? 25.364 1.778 -6.291 1.00 93.19 365 SER A N 1
ATOM 2766 C CA . SER A 1 365 ? 26.104 0.671 -5.671 1.00 93.19 365 SER A CA 1
ATOM 2767 C C . SER A 1 365 ? 25.649 -0.673 -6.253 1.00 93.19 365 SER A C 1
ATOM 2769 O O . SER A 1 365 ? 24.486 -0.814 -6.617 1.00 93.19 365 SER A O 1
ATOM 2771 N N . ALA A 1 366 ? 26.533 -1.672 -6.308 1.00 92.50 366 ALA A N 1
ATOM 2772 C CA . ALA A 1 366 ? 26.241 -3.023 -6.799 1.00 92.50 366 ALA A CA 1
ATOM 2773 C C . ALA A 1 366 ? 25.228 -3.799 -5.931 1.00 92.50 366 ALA A C 1
ATOM 2775 O O . ALA A 1 366 ? 24.753 -4.866 -6.317 1.00 92.50 366 ALA A O 1
ATOM 2776 N N . MET A 1 367 ? 24.887 -3.285 -4.747 1.00 93.56 367 MET A N 1
ATOM 2777 C CA . MET A 1 367 ? 23.881 -3.888 -3.880 1.00 93.56 367 MET A CA 1
ATOM 2778 C C . MET A 1 367 ? 22.473 -3.696 -4.452 1.00 93.56 367 MET A C 1
ATOM 2780 O O . MET A 1 367 ? 22.059 -2.566 -4.685 1.00 93.56 367 MET A O 1
ATOM 2784 N N . SER A 1 368 ? 21.710 -4.780 -4.605 1.00 94.12 368 SER A N 1
ATOM 2785 C CA . SER A 1 368 ? 20.343 -4.718 -5.139 1.00 94.12 368 SER A CA 1
ATOM 2786 C C . SER A 1 368 ? 19.395 -3.891 -4.266 1.00 94.12 368 SER A C 1
ATOM 2788 O O . SER A 1 368 ? 19.280 -4.125 -3.060 1.00 94.12 368 SER A O 1
ATOM 2790 N N . ALA A 1 369 ? 18.645 -2.986 -4.894 1.00 94.88 369 ALA A N 1
ATOM 2791 C CA . ALA A 1 369 ? 17.640 -2.158 -4.234 1.00 94.88 369 ALA A CA 1
ATOM 2792 C C . ALA A 1 369 ? 16.448 -2.964 -3.676 1.00 94.88 369 ALA A C 1
ATOM 2794 O O . ALA A 1 369 ? 15.763 -2.490 -2.773 1.00 94.88 369 ALA A O 1
ATOM 2795 N N . PHE A 1 370 ? 16.231 -4.211 -4.121 1.00 94.75 370 PHE A N 1
ATOM 2796 C CA . PHE A 1 370 ? 15.175 -5.090 -3.595 1.00 94.75 370 PHE A CA 1
ATOM 2797 C C . PHE A 1 370 ? 15.326 -5.405 -2.103 1.00 94.75 370 PHE A C 1
ATOM 2799 O O . PHE A 1 370 ? 14.332 -5.688 -1.439 1.00 94.75 370 PHE A O 1
ATOM 2806 N N . TRP A 1 371 ? 16.529 -5.277 -1.536 1.00 96.00 371 TRP A N 1
ATOM 2807 C CA . TRP A 1 371 ? 16.713 -5.369 -0.087 1.00 96.00 371 TRP A CA 1
ATOM 2808 C C . TRP A 1 371 ? 15.932 -4.300 0.685 1.00 96.00 371 TRP A C 1
ATOM 2810 O O . TRP A 1 371 ? 15.547 -4.544 1.826 1.00 96.00 371 TRP A O 1
ATOM 2820 N N . MET A 1 372 ? 15.630 -3.154 0.064 1.00 96.06 372 MET A N 1
ATOM 2821 C CA . MET A 1 372 ? 14.810 -2.107 0.676 1.00 96.06 372 MET A CA 1
ATOM 2822 C C . MET A 1 372 ? 13.350 -2.528 0.859 1.00 96.06 372 MET A C 1
ATOM 2824 O O . MET A 1 372 ? 12.679 -1.971 1.722 1.00 96.06 372 MET A O 1
ATOM 2828 N N . VAL A 1 373 ? 12.854 -3.545 0.143 1.00 95.69 373 VAL A N 1
ATOM 2829 C CA . VAL A 1 373 ? 11.492 -4.072 0.354 1.00 95.69 373 VAL A CA 1
ATOM 2830 C C . VAL A 1 373 ? 11.283 -4.495 1.811 1.00 95.69 373 VAL A C 1
ATOM 2832 O O . VAL A 1 373 ? 10.192 -4.315 2.341 1.00 95.69 373 VAL A O 1
ATOM 2835 N N . LEU A 1 374 ? 12.328 -4.990 2.485 1.00 96.31 374 LEU A N 1
ATOM 2836 C CA . LEU A 1 374 ? 12.256 -5.414 3.881 1.00 96.31 374 LEU A CA 1
ATOM 2837 C C . LEU A 1 374 ? 11.916 -4.259 4.847 1.00 96.31 374 LEU A C 1
ATOM 2839 O O . LEU A 1 374 ? 10.897 -4.365 5.533 1.00 96.31 374 LEU A O 1
ATOM 2843 N N . PRO A 1 375 ? 12.688 -3.154 4.927 1.00 97.69 375 PRO A N 1
ATOM 2844 C CA . PRO A 1 375 ? 12.317 -2.036 5.789 1.00 97.69 375 PRO A CA 1
ATOM 2845 C C . PRO A 1 375 ? 10.977 -1.388 5.396 1.00 97.69 375 PRO A C 1
ATOM 2847 O O . PRO A 1 375 ? 10.221 -1.033 6.301 1.00 97.69 375 PRO A O 1
ATOM 2850 N N . TYR A 1 376 ? 10.621 -1.299 4.105 1.00 96.81 376 TYR A N 1
ATOM 2851 C CA . TYR A 1 376 ? 9.276 -0.855 3.693 1.00 96.81 376 TYR A CA 1
ATOM 2852 C C . TYR A 1 376 ? 8.177 -1.766 4.269 1.00 96.81 376 TYR A C 1
ATOM 2854 O O . TYR A 1 376 ? 7.259 -1.287 4.930 1.00 96.81 376 TYR A O 1
ATOM 2862 N N . ALA A 1 377 ? 8.307 -3.086 4.110 1.00 96.62 377 ALA A N 1
ATOM 2863 C CA . ALA A 1 377 ? 7.332 -4.048 4.618 1.00 96.62 377 ALA A CA 1
ATOM 2864 C C . ALA A 1 377 ? 7.192 -4.004 6.147 1.00 96.62 377 ALA A C 1
ATOM 2866 O O . ALA A 1 377 ? 6.091 -4.115 6.678 1.00 96.62 377 ALA A O 1
ATOM 2867 N N . MET A 1 378 ? 8.293 -3.806 6.876 1.00 97.81 378 MET A N 1
ATOM 2868 C CA . MET A 1 378 ? 8.256 -3.662 8.333 1.00 97.81 378 MET A CA 1
ATOM 2869 C C . MET A 1 378 ? 7.468 -2.421 8.775 1.00 97.81 378 MET A C 1
ATOM 2871 O O . MET A 1 378 ? 6.714 -2.498 9.745 1.00 97.81 378 MET A O 1
ATOM 2875 N N . VAL A 1 379 ? 7.599 -1.292 8.068 1.00 97.50 379 VAL A N 1
ATOM 2876 C CA . VAL A 1 379 ? 6.766 -0.112 8.346 1.00 97.50 379 VAL A CA 1
ATOM 2877 C C . VAL A 1 379 ? 5.291 -0.423 8.086 1.00 97.50 379 VAL A C 1
ATOM 2879 O O . VAL A 1 379 ? 4.481 -0.131 8.963 1.00 97.50 379 VAL A O 1
ATOM 2882 N N . GLY A 1 380 ? 4.957 -1.113 6.991 1.00 94.69 380 GLY A N 1
ATOM 2883 C CA . GLY A 1 380 ? 3.578 -1.520 6.685 1.00 94.69 380 GLY A CA 1
ATOM 2884 C C . GLY A 1 380 ? 2.964 -2.482 7.708 1.00 94.69 380 GLY A C 1
ATOM 2885 O O . GLY A 1 380 ? 1.800 -2.345 8.083 1.00 94.69 380 GLY A O 1
ATOM 2886 N N . ILE A 1 381 ? 3.750 -3.410 8.269 1.00 95.75 381 ILE A N 1
ATOM 2887 C CA . ILE A 1 381 ? 3.310 -4.236 9.413 1.00 95.75 381 ILE A CA 1
ATOM 2888 C C . ILE A 1 381 ? 3.000 -3.349 10.627 1.00 95.75 381 ILE A C 1
ATOM 2890 O O . ILE A 1 381 ? 2.010 -3.567 11.329 1.00 95.75 381 ILE A O 1
ATOM 2894 N N . GLY A 1 382 ? 3.845 -2.347 10.884 1.00 96.19 382 GLY A N 1
ATOM 2895 C CA . GLY A 1 382 ? 3.607 -1.358 11.930 1.00 96.19 382 GLY A CA 1
ATOM 2896 C C . GLY A 1 382 ? 2.335 -0.544 11.683 1.00 96.19 382 GLY A C 1
ATOM 2897 O O . GLY A 1 382 ? 1.558 -0.331 12.613 1.00 96.19 382 GLY A O 1
ATOM 2898 N N . GLU A 1 383 ? 2.084 -0.161 10.431 1.00 92.81 383 GLU A N 1
ATOM 2899 C CA . GLU A 1 383 ? 0.898 0.586 10.014 1.00 92.81 383 GLU A CA 1
ATOM 2900 C C . GLU A 1 383 ? -0.385 -0.195 10.313 1.00 92.81 383 GLU A C 1
ATOM 2902 O O . GLU A 1 383 ? -1.292 0.329 10.966 1.00 92.81 383 GLU A O 1
ATOM 2907 N N . ALA A 1 384 ? -0.419 -1.474 9.925 1.00 89.81 384 ALA A N 1
ATOM 2908 C CA . ALA A 1 384 ? -1.546 -2.375 10.161 1.00 89.81 384 ALA A CA 1
ATOM 2909 C C . ALA A 1 384 ? -1.873 -2.560 11.658 1.00 89.81 384 ALA A C 1
ATOM 2911 O O . ALA A 1 384 ? -3.001 -2.897 12.015 1.00 89.81 384 ALA A O 1
ATOM 2912 N N . LEU A 1 385 ? -0.909 -2.320 12.554 1.00 89.81 385 LEU A N 1
ATOM 2913 C CA . LEU A 1 385 ? -1.098 -2.389 14.005 1.00 89.81 385 LEU A CA 1
ATOM 2914 C C . LEU A 1 385 ? -1.500 -1.050 14.639 1.00 89.81 385 LEU A C 1
ATOM 2916 O O . LEU A 1 385 ? -2.279 -1.040 15.595 1.00 89.81 385 LEU A O 1
ATOM 2920 N N . VAL A 1 386 ? -0.951 0.068 14.157 1.00 92.12 386 VAL A N 1
ATOM 2921 C CA . VAL A 1 386 ? -1.120 1.394 14.776 1.00 92.12 386 VAL A CA 1
ATOM 2922 C C . VAL A 1 386 ? -2.370 2.100 14.260 1.00 92.12 386 VAL A C 1
ATOM 2924 O O . VAL A 1 386 ? -3.196 2.543 15.065 1.00 92.12 386 VAL A O 1
ATOM 2927 N N . ASN A 1 387 ? -2.530 2.196 12.938 1.00 87.44 387 ASN A N 1
ATOM 2928 C CA . ASN A 1 387 ? -3.554 3.043 12.327 1.00 87.44 387 ASN A CA 1
ATOM 2929 C C . ASN A 1 387 ? -4.977 2.609 12.714 1.00 87.44 387 ASN A C 1
ATOM 2931 O O . ASN A 1 387 ? -5.723 3.464 13.201 1.00 87.44 387 ASN A O 1
ATOM 2935 N N . PRO A 1 388 ? -5.369 1.318 12.618 1.00 83.81 388 PRO A N 1
ATOM 2936 C CA . PRO A 1 388 ? -6.716 0.894 13.006 1.00 83.81 388 PRO A CA 1
ATOM 2937 C C . PRO A 1 388 ? -7.057 1.230 14.462 1.00 83.81 388 PRO A C 1
ATOM 2939 O O . PRO A 1 388 ? -8.180 1.625 14.766 1.00 83.81 388 PRO A O 1
ATOM 2942 N N . VAL A 1 389 ? -6.077 1.129 15.366 1.00 85.81 389 VAL A N 1
ATOM 2943 C CA . VAL A 1 389 ? -6.276 1.410 16.793 1.00 85.81 389 VAL A CA 1
ATOM 2944 C C . VAL A 1 389 ? -6.491 2.900 17.047 1.00 85.81 389 VAL A C 1
ATOM 2946 O O . VAL A 1 389 ? -7.408 3.263 17.783 1.00 85.81 389 VAL A O 1
ATOM 2949 N N . LEU A 1 390 ? -5.671 3.773 16.456 1.00 86.00 390 LEU A N 1
ATOM 2950 C CA . LEU A 1 390 ? -5.801 5.221 16.656 1.00 86.00 390 LEU A CA 1
ATOM 2951 C C . LEU A 1 390 ? -7.083 5.770 16.019 1.00 86.00 390 LEU A C 1
ATOM 2953 O O . LEU A 1 390 ? -7.751 6.610 16.623 1.00 86.00 390 LEU A O 1
ATOM 2957 N N . TRP A 1 391 ? -7.474 5.235 14.860 1.00 83.69 391 TRP A N 1
ATOM 2958 C CA . TRP A 1 391 ? -8.772 5.525 14.256 1.00 83.69 391 TRP A CA 1
ATOM 2959 C C . TRP A 1 391 ? -9.929 5.069 15.140 1.00 83.69 391 TRP A C 1
ATOM 2961 O O . TRP A 1 391 ? -10.850 5.848 15.371 1.00 83.69 391 TRP A O 1
ATOM 2971 N N . HIS A 1 392 ? -9.869 3.854 15.692 1.00 81.38 392 HIS A N 1
ATOM 2972 C CA . HIS A 1 392 ? -10.893 3.358 16.611 1.00 81.38 392 HIS A CA 1
ATOM 2973 C C . HIS A 1 392 ? -11.055 4.276 17.829 1.00 81.38 392 HIS A C 1
ATOM 2975 O O . HIS A 1 392 ? -12.171 4.690 18.120 1.00 81.38 392 HIS A O 1
ATOM 2981 N N . VAL A 1 393 ? -9.950 4.693 18.459 1.00 83.56 393 VAL A N 1
ATOM 2982 C CA . VAL A 1 393 ? -9.967 5.657 19.576 1.00 83.56 393 VAL A CA 1
ATOM 2983 C C . VAL A 1 393 ? -10.649 6.973 19.183 1.00 83.56 393 VAL A C 1
ATOM 2985 O O . VAL A 1 393 ? -11.423 7.520 19.964 1.00 83.56 393 VAL A O 1
ATOM 2988 N N . ALA A 1 394 ? -10.394 7.484 17.976 1.00 81.81 394 ALA A N 1
ATOM 2989 C CA . ALA A 1 394 ? -11.054 8.692 17.486 1.00 81.81 394 ALA A CA 1
ATOM 2990 C C . ALA A 1 394 ? -12.560 8.477 17.234 1.00 81.81 394 ALA A C 1
ATOM 2992 O O . ALA A 1 394 ? -13.361 9.373 17.495 1.00 81.81 394 ALA A O 1
ATOM 2993 N N . TYR A 1 395 ? -12.957 7.301 16.740 1.00 74.88 395 TYR A N 1
ATOM 2994 C CA . TYR A 1 395 ? -14.353 6.979 16.440 1.00 74.88 395 TYR A CA 1
ATOM 2995 C C . TYR A 1 395 ? -15.210 6.741 17.681 1.00 74.88 395 TYR A C 1
ATOM 2997 O O . TYR A 1 395 ? -16.385 7.106 17.672 1.00 74.88 395 TYR A O 1
ATOM 3005 N N . THR A 1 396 ? -14.650 6.119 18.717 1.00 76.12 396 THR A N 1
ATOM 3006 C CA . THR A 1 396 ? -15.387 5.739 19.930 1.00 76.12 396 THR A CA 1
ATOM 3007 C C . THR A 1 396 ? -15.404 6.827 20.996 1.00 76.12 396 THR A C 1
ATOM 3009 O O . THR A 1 396 ? -16.026 6.634 22.033 1.00 76.12 396 THR A O 1
ATOM 3012 N N . ALA A 1 397 ? -14.735 7.959 20.760 1.00 78.75 397 ALA A N 1
ATOM 3013 C CA . ALA A 1 397 ? -14.658 9.049 21.726 1.00 78.75 397 ALA A CA 1
ATOM 3014 C C . ALA A 1 397 ? -16.039 9.645 22.060 1.00 78.75 397 ALA A C 1
ATOM 3016 O O . ALA A 1 397 ? -16.396 9.764 23.228 1.00 78.75 397 ALA A O 1
ATOM 3017 N N . ASP A 1 398 ? -16.819 10.015 21.038 1.00 78.75 398 ASP A N 1
ATOM 3018 C CA . ASP A 1 398 ? -18.230 10.386 21.181 1.00 78.75 398 ASP A CA 1
ATOM 3019 C C . ASP A 1 398 ? -18.951 10.315 19.814 1.00 78.75 398 ASP A C 1
ATOM 3021 O O . ASP A 1 398 ? -18.446 10.880 18.834 1.00 78.75 398 ASP A O 1
ATOM 3025 N N . PRO A 1 399 ? -20.138 9.681 19.714 1.00 71.31 399 PRO A N 1
ATOM 3026 C CA . PRO A 1 399 ? -20.880 9.578 18.454 1.00 71.31 399 PRO A CA 1
ATOM 3027 C C . PRO A 1 399 ? -21.257 10.930 17.834 1.00 71.31 399 PRO A C 1
ATOM 3029 O O . PRO A 1 399 ? -21.213 11.079 16.613 1.00 71.31 399 PRO A O 1
ATOM 3032 N N . SER A 1 400 ? -21.585 11.935 18.655 1.00 71.62 400 SER A N 1
ATOM 3033 C CA . SER A 1 400 ? -22.024 13.260 18.187 1.00 71.62 400 SER A CA 1
ATOM 3034 C C . SER A 1 400 ? -20.886 14.099 17.596 1.00 71.62 400 SER A C 1
ATOM 3036 O O . SER A 1 400 ? -21.125 15.007 16.801 1.00 71.62 400 SER A O 1
ATOM 3038 N N . MET A 1 401 ? -19.638 13.764 17.941 1.00 74.44 401 MET A N 1
ATOM 3039 C CA . MET A 1 401 ? -18.429 14.499 17.551 1.00 74.44 401 MET A CA 1
ATOM 3040 C C . MET A 1 401 ? -17.494 13.663 16.660 1.00 74.44 401 MET A C 1
ATOM 3042 O O . MET A 1 401 ? -16.348 14.050 16.413 1.00 74.44 401 MET A O 1
ATOM 3046 N N . LYS A 1 402 ? -17.978 12.525 16.142 1.00 72.94 402 LYS A N 1
ATOM 3047 C CA . LYS A 1 402 ? -17.194 11.531 15.391 1.00 72.94 402 LYS A CA 1
ATOM 3048 C C . LYS A 1 402 ? -16.423 12.144 14.214 1.00 72.94 402 LYS A C 1
ATOM 3050 O O . LYS A 1 402 ? -15.268 11.794 13.987 1.00 72.94 402 LYS A O 1
ATOM 3055 N N . SER A 1 403 ? -17.026 13.069 13.465 1.00 75.31 403 SER A N 1
ATOM 3056 C CA . SER A 1 403 ? -16.379 13.720 12.314 1.00 75.31 403 SER A CA 1
ATOM 3057 C C . SER A 1 403 ? -15.283 14.712 12.712 1.00 75.31 403 SER A C 1
ATOM 3059 O O . SER A 1 403 ? -14.272 14.825 12.016 1.00 75.31 403 SER A O 1
ATOM 3061 N N . LEU A 1 404 ? -15.443 15.398 13.850 1.00 80.75 404 LEU A N 1
ATOM 3062 C CA . LEU A 1 404 ? -14.418 16.284 14.398 1.00 80.75 404 LEU A CA 1
ATOM 3063 C C . LEU A 1 404 ? -13.207 15.473 14.861 1.00 80.75 404 LEU A C 1
ATOM 3065 O O . LEU A 1 404 ? -12.074 15.826 14.534 1.00 80.75 404 LEU A O 1
ATOM 3069 N N . MET A 1 405 ? -13.444 14.359 15.557 1.00 85.06 405 MET A N 1
ATOM 3070 C CA . MET A 1 405 ? -12.365 13.490 16.021 1.00 85.06 405 MET A CA 1
ATOM 3071 C C . MET A 1 405 ? -11.628 12.801 14.875 1.00 85.06 405 MET A C 1
ATOM 3073 O O . MET A 1 405 ? -10.403 12.699 14.919 1.00 85.06 405 MET A O 1
ATOM 3077 N N . GLN A 1 406 ? -12.330 12.420 13.807 1.00 79.94 406 GLN A N 1
ATOM 3078 C CA . GLN A 1 406 ? -11.689 11.941 12.580 1.00 79.94 406 GLN A CA 1
ATOM 3079 C C . GLN A 1 406 ? -10.785 12.995 11.944 1.00 79.94 406 GLN A C 1
ATOM 3081 O O . GLN A 1 406 ? -9.644 12.702 11.591 1.00 79.94 406 GLN A O 1
ATOM 3086 N N . ALA A 1 407 ? -11.283 14.227 11.804 1.00 82.19 407 ALA A N 1
ATOM 3087 C CA . ALA A 1 407 ? -10.506 15.320 11.232 1.00 82.19 407 ALA A CA 1
ATOM 3088 C C . ALA A 1 407 ? -9.255 15.611 12.074 1.00 82.19 407 ALA A C 1
ATOM 3090 O O . ALA A 1 407 ? -8.167 15.799 11.528 1.00 82.19 407 ALA A O 1
ATOM 3091 N N . PHE A 1 408 ? -9.396 15.586 13.401 1.00 88.25 408 PHE A N 1
ATOM 3092 C CA . PHE A 1 408 ? -8.277 15.742 14.318 1.00 88.25 408 PHE A CA 1
ATOM 3093 C C . PHE A 1 408 ? -7.261 14.598 14.201 1.00 88.25 408 PHE A C 1
ATOM 3095 O O . PHE A 1 408 ? -6.064 14.858 14.101 1.00 88.25 408 PHE A O 1
ATOM 3102 N N . CYS A 1 409 ? -7.719 13.343 14.150 1.00 89.50 409 CYS A N 1
ATOM 3103 C CA . CYS A 1 409 ? -6.846 12.181 13.975 1.00 89.50 409 CYS A CA 1
ATOM 3104 C C . CYS A 1 409 ? -6.075 12.249 12.649 1.00 89.50 409 CYS A C 1
ATOM 3106 O O . CYS A 1 409 ? -4.862 12.060 12.639 1.00 89.50 409 CYS A O 1
ATOM 3108 N N . GLN A 1 410 ? -6.740 12.624 11.550 1.00 86.56 410 GLN A N 1
ATOM 3109 C CA . GLN A 1 410 ? -6.096 12.829 10.249 1.00 86.56 410 GLN A CA 1
ATOM 3110 C C . GLN A 1 410 ? -5.021 13.923 10.306 1.00 86.56 410 GLN A C 1
ATOM 3112 O O . GLN A 1 410 ? -3.936 13.766 9.745 1.00 86.56 410 GLN A O 1
ATOM 3117 N N . PHE A 1 411 ? -5.313 15.037 10.984 1.00 86.94 411 PHE A N 1
ATOM 3118 C CA . PHE A 1 411 ? -4.342 16.110 11.177 1.00 86.94 411 PHE A CA 1
ATOM 3119 C C . PHE A 1 411 ? -3.139 15.636 12.006 1.00 86.94 411 PHE A C 1
ATOM 3121 O O . PHE A 1 411 ? -2.000 15.904 11.630 1.00 86.94 411 PHE A O 1
ATOM 3128 N N . ALA A 1 412 ? -3.376 14.894 13.091 1.00 90.81 412 ALA A N 1
ATOM 3129 C CA . ALA A 1 412 ? -2.325 14.344 13.942 1.00 90.81 412 ALA A CA 1
ATOM 3130 C C . ALA A 1 412 ? -1.465 13.288 13.226 1.00 90.81 412 ALA A C 1
ATOM 3132 O O . ALA A 1 412 ? -0.280 13.178 13.527 1.00 90.81 412 ALA A O 1
ATOM 3133 N N . MET A 1 413 ? -2.039 12.544 12.276 1.00 89.00 413 MET A N 1
ATOM 3134 C CA . MET A 1 413 ? -1.346 11.545 11.454 1.00 89.00 413 MET A CA 1
ATOM 3135 C C . MET A 1 413 ? -0.411 12.173 10.412 1.00 89.00 413 MET A C 1
ATOM 3137 O O . MET A 1 413 ? 0.629 11.603 10.111 1.00 89.00 413 MET A O 1
ATOM 3141 N N . GLY A 1 414 ? -0.756 13.346 9.869 1.00 84.69 414 GLY A N 1
ATOM 3142 C CA . GLY A 1 414 ? 0.021 13.994 8.806 1.00 84.69 414 GLY A CA 1
ATOM 3143 C C . GLY A 1 414 ? 0.706 15.295 9.223 1.00 84.69 414 GLY A C 1
ATOM 3144 O O . GLY A 1 414 ? 1.927 15.396 9.183 1.00 84.69 414 GLY A O 1
ATOM 3145 N N . GLY A 1 415 ? -0.071 16.310 9.608 1.00 82.25 415 GLY A N 1
ATOM 3146 C CA . GLY A 1 415 ? 0.409 17.687 9.781 1.00 82.25 415 GLY A CA 1
ATOM 3147 C C . GLY A 1 415 ? 1.558 17.813 10.782 1.00 82.25 415 GLY A C 1
ATOM 3148 O O . GLY A 1 415 ? 2.647 18.252 10.418 1.00 82.25 415 GLY A O 1
ATOM 3149 N N . LEU A 1 416 ? 1.330 17.363 12.019 1.00 87.00 416 LEU A N 1
ATOM 3150 C CA . LEU A 1 416 ? 2.320 17.415 13.104 1.00 87.00 416 LEU A CA 1
ATOM 3151 C C . LEU A 1 416 ? 3.596 16.591 12.813 1.00 87.00 416 LEU A C 1
ATOM 3153 O O . LEU A 1 416 ? 4.696 17.145 12.888 1.00 87.00 416 LEU A O 1
ATOM 3157 N N . PRO A 1 417 ? 3.512 15.287 12.474 1.00 90.06 417 PRO A N 1
ATOM 3158 C CA . PRO A 1 417 ? 4.706 14.480 12.222 1.00 90.06 417 PRO A CA 1
ATOM 3159 C C . PRO A 1 417 ? 5.493 14.949 10.997 1.00 90.06 417 PRO A C 1
ATOM 3161 O O . PRO A 1 417 ? 6.718 14.881 11.025 1.00 90.06 417 PRO A O 1
ATOM 3164 N N . ASN A 1 418 ? 4.843 15.474 9.951 1.00 85.88 418 ASN A N 1
ATOM 3165 C CA . ASN A 1 418 ? 5.542 15.967 8.761 1.00 85.88 418 ASN A CA 1
ATOM 3166 C C . ASN A 1 418 ? 6.476 17.135 9.078 1.00 85.88 418 ASN A C 1
ATOM 3168 O O . ASN A 1 418 ? 7.602 17.166 8.582 1.00 85.88 418 ASN A O 1
ATOM 3172 N N . ALA A 1 419 ? 6.045 18.071 9.921 1.00 82.88 419 ALA A N 1
ATOM 3173 C CA . ALA A 1 419 ? 6.877 19.204 10.299 1.00 82.88 419 ALA A CA 1
ATOM 3174 C C . ALA A 1 419 ? 8.068 18.781 11.177 1.00 82.88 419 ALA A C 1
ATOM 3176 O O . ALA A 1 419 ? 9.193 19.244 10.969 1.00 82.88 419 ALA A O 1
ATOM 3177 N N . ILE A 1 420 ? 7.859 17.820 12.086 1.00 88.12 420 ILE A N 1
ATOM 3178 C CA . ILE A 1 420 ? 8.941 17.203 12.867 1.00 88.12 420 ILE A CA 1
ATOM 3179 C C . ILE A 1 420 ? 9.929 16.481 11.939 1.00 88.12 420 ILE A C 1
ATOM 3181 O O . ILE A 1 420 ? 11.133 16.718 12.027 1.00 88.12 420 ILE A O 1
ATOM 3185 N N . SER A 1 421 ? 9.443 15.653 11.008 1.00 88.62 421 SER A N 1
ATOM 3186 C CA . SER A 1 421 ? 10.276 14.961 10.017 1.00 88.62 421 SER A CA 1
ATOM 3187 C C . SER A 1 421 ? 11.063 15.939 9.140 1.00 88.62 421 SER A C 1
ATOM 3189 O O . SER A 1 421 ? 12.251 15.721 8.892 1.00 88.62 421 SER A O 1
ATOM 3191 N N . ALA A 1 422 ? 10.444 17.037 8.700 1.00 83.81 422 ALA A N 1
ATOM 3192 C CA . ALA A 1 422 ? 11.111 18.080 7.924 1.00 83.81 422 ALA A CA 1
ATOM 3193 C C . ALA A 1 422 ? 12.229 18.752 8.733 1.00 83.81 422 ALA A C 1
ATOM 3195 O O . ALA A 1 422 ? 13.335 18.950 8.227 1.00 83.81 422 ALA A O 1
ATOM 3196 N N . ALA A 1 423 ? 11.984 19.042 10.011 1.00 83.38 423 ALA A N 1
ATOM 3197 C CA . ALA A 1 423 ? 12.986 19.637 10.880 1.00 83.38 423 ALA A CA 1
ATOM 3198 C C . ALA A 1 423 ? 14.143 18.677 11.195 1.00 83.38 423 ALA A C 1
ATOM 3200 O O . ALA A 1 423 ? 15.299 19.098 11.161 1.00 83.38 423 ALA A O 1
ATOM 3201 N N . LEU A 1 424 ? 13.859 17.391 11.435 1.00 86.69 424 LEU A N 1
ATOM 3202 C CA . LEU A 1 424 ? 14.882 16.353 11.598 1.00 86.69 424 LEU A CA 1
ATOM 3203 C C . LEU A 1 424 ? 15.730 16.217 10.329 1.00 86.69 424 LEU A C 1
ATOM 3205 O O . LEU A 1 424 ? 16.958 16.207 10.407 1.00 86.69 424 LEU A O 1
ATOM 3209 N N . THR A 1 425 ? 15.097 16.216 9.155 1.00 85.12 425 THR A N 1
ATOM 3210 C CA . THR A 1 425 ? 15.787 16.198 7.855 1.00 85.12 425 THR A CA 1
ATOM 3211 C C . THR A 1 425 ? 16.665 17.439 7.679 1.00 85.12 425 THR A C 1
ATOM 3213 O O . THR A 1 425 ? 17.819 17.346 7.272 1.00 85.12 425 THR A O 1
ATOM 3216 N N . GLN A 1 426 ? 16.171 18.621 8.050 1.00 83.69 426 GLN A N 1
ATOM 3217 C CA . GLN A 1 426 ? 16.940 19.862 7.965 1.00 83.69 426 GLN A CA 1
ATOM 3218 C C . GLN A 1 426 ? 18.101 19.908 8.973 1.00 83.69 426 GLN A C 1
ATOM 3220 O O . GLN A 1 426 ? 19.172 20.427 8.646 1.00 83.69 426 GLN A O 1
ATOM 3225 N N . ALA A 1 427 ? 17.915 19.377 10.183 1.00 85.00 427 ALA A N 1
ATOM 3226 C CA . ALA A 1 427 ? 18.957 19.276 11.204 1.00 85.00 427 ALA A CA 1
ATOM 3227 C C . ALA A 1 427 ? 20.057 18.285 10.799 1.00 85.00 427 ALA A C 1
ATOM 3229 O O . ALA A 1 427 ? 21.231 18.517 11.076 1.00 85.00 427 ALA A O 1
ATOM 3230 N N . THR A 1 428 ? 19.679 17.222 10.089 1.00 89.00 428 THR A N 1
ATOM 3231 C CA . THR A 1 428 ? 20.582 16.170 9.608 1.00 89.00 428 THR A CA 1
ATOM 3232 C C . THR A 1 428 ? 21.018 16.353 8.152 1.00 89.00 428 THR A C 1
ATOM 3234 O O . THR A 1 428 ? 21.679 15.482 7.596 1.00 89.00 428 THR A O 1
ATOM 3237 N N . LYS A 1 429 ? 20.736 17.511 7.537 1.00 86.94 429 LYS A N 1
ATOM 3238 C CA . LYS A 1 429 ? 21.015 17.781 6.115 1.00 86.94 429 LYS A CA 1
ATOM 3239 C C . LYS A 1 429 ? 22.479 17.554 5.723 1.00 86.94 429 LYS A C 1
ATOM 3241 O O . LYS A 1 429 ? 22.754 17.129 4.606 1.00 86.94 429 LYS A O 1
ATOM 3246 N N . SER A 1 430 ? 23.423 17.818 6.629 1.00 88.69 430 SER A N 1
ATOM 3247 C CA . SER A 1 430 ? 24.854 17.555 6.405 1.00 88.69 430 SER A CA 1
ATOM 3248 C C . SER A 1 430 ? 25.182 16.062 6.290 1.00 88.69 430 SER A C 1
ATOM 3250 O O . SER A 1 430 ? 26.177 15.702 5.670 1.00 88.69 430 SER A O 1
ATOM 3252 N N . TRP A 1 431 ? 24.354 15.191 6.866 1.00 91.81 431 TRP A N 1
ATOM 3253 C CA . TRP A 1 431 ? 24.488 13.738 6.796 1.00 91.81 431 TRP A CA 1
ATOM 3254 C C . TRP A 1 431 ? 23.748 13.128 5.600 1.00 91.81 431 TRP A C 1
ATOM 3256 O O . TRP A 1 431 ? 24.031 11.982 5.255 1.00 91.81 431 TRP A O 1
ATOM 3266 N N . THR A 1 432 ? 22.867 13.881 4.934 1.00 91.19 432 THR A N 1
ATOM 3267 C CA . THR A 1 432 ? 22.115 13.457 3.737 1.00 91.19 432 THR A CA 1
ATOM 3268 C C . THR A 1 432 ? 22.412 14.344 2.515 1.00 91.19 432 THR A C 1
ATOM 3270 O O . THR A 1 432 ? 21.506 14.995 1.987 1.00 91.19 432 THR A O 1
ATOM 3273 N N . PRO A 1 433 ? 23.674 14.429 2.055 1.00 91.25 433 PRO A N 1
ATOM 3274 C CA . PRO A 1 433 ? 23.986 15.057 0.775 1.00 91.25 433 PRO A CA 1
ATOM 3275 C C . PRO A 1 433 ? 23.372 14.265 -0.391 1.00 91.25 433 PRO A C 1
ATOM 3277 O O . PRO A 1 433 ? 23.079 13.078 -0.257 1.00 91.25 433 PRO A O 1
ATOM 3280 N N . ASN A 1 434 ? 23.243 14.904 -1.561 1.00 91.38 434 ASN A N 1
ATOM 3281 C CA . ASN A 1 434 ? 22.687 14.272 -2.768 1.00 91.38 434 ASN A CA 1
ATOM 3282 C C . ASN A 1 434 ? 23.407 12.961 -3.130 1.00 91.38 434 ASN A C 1
ATOM 3284 O O . ASN A 1 434 ? 22.760 11.993 -3.513 1.00 91.38 434 ASN A O 1
ATOM 3288 N N . ASN A 1 435 ? 24.732 12.905 -2.957 1.00 91.38 435 ASN A N 1
ATOM 3289 C CA . ASN A 1 435 ? 25.505 11.666 -3.021 1.00 91.38 435 ASN A CA 1
ATOM 3290 C C . ASN A 1 435 ? 25.688 11.093 -1.608 1.00 91.38 435 ASN A C 1
ATOM 3292 O O . ASN A 1 435 ? 26.523 11.588 -0.848 1.00 91.38 435 ASN A O 1
ATOM 3296 N N . LEU A 1 436 ? 24.949 10.033 -1.268 1.00 92.69 436 LEU A N 1
ATOM 3297 C CA . LEU A 1 436 ? 24.901 9.472 0.088 1.00 92.69 436 LEU A CA 1
ATOM 3298 C C . LEU A 1 436 ? 26.237 8.874 0.546 1.00 92.69 436 LEU A C 1
ATOM 3300 O O . LEU A 1 436 ? 26.458 8.744 1.753 1.00 92.69 436 LEU A O 1
ATOM 3304 N N . ASN A 1 437 ? 27.154 8.569 -0.381 1.00 90.56 437 ASN A N 1
ATOM 3305 C CA . ASN A 1 437 ? 28.504 8.103 -0.047 1.00 90.56 437 ASN A CA 1
ATOM 3306 C C . ASN A 1 437 ? 29.326 9.175 0.689 1.00 90.56 437 ASN A C 1
ATOM 3308 O O . ASN A 1 437 ? 30.203 8.832 1.474 1.00 90.56 437 ASN A O 1
ATOM 3312 N N . ASN A 1 438 ? 28.996 10.457 0.504 1.00 89.81 438 ASN A N 1
ATOM 3313 C CA . ASN A 1 438 ? 29.643 11.576 1.197 1.00 89.81 438 ASN A CA 1
ATOM 3314 C C . ASN A 1 438 ? 28.965 11.922 2.536 1.00 89.81 438 ASN A C 1
ATOM 3316 O O . ASN A 1 438 ? 29.398 12.837 3.233 1.00 89.81 438 ASN A O 1
ATOM 3320 N N . GLY A 1 439 ? 27.865 11.243 2.870 1.00 91.44 439 GLY A N 1
ATOM 3321 C CA . GLY A 1 439 ? 27.045 11.518 4.044 1.00 91.44 439 GLY A CA 1
ATOM 3322 C C . GLY A 1 439 ? 27.189 10.487 5.156 1.00 91.44 439 GLY A C 1
ATOM 3323 O O . GLY A 1 439 ? 28.005 9.567 5.101 1.00 91.44 439 GLY A O 1
ATOM 3324 N N . ASN A 1 440 ? 26.303 10.572 6.144 1.00 94.06 440 ASN A N 1
ATOM 3325 C CA . ASN A 1 440 ? 26.148 9.591 7.216 1.00 94.06 440 ASN A CA 1
ATOM 3326 C C . ASN A 1 440 ? 24.664 9.267 7.447 1.00 94.06 440 ASN A C 1
ATOM 3328 O O . ASN A 1 440 ? 24.104 9.525 8.511 1.00 94.06 440 ASN A O 1
ATOM 3332 N N . LEU A 1 441 ? 24.027 8.705 6.418 1.00 94.56 441 LEU A N 1
ATOM 3333 C CA . LEU A 1 441 ? 22.618 8.320 6.452 1.00 94.56 441 LEU A CA 1
ATOM 3334 C C . LEU A 1 441 ? 22.256 7.365 7.616 1.00 94.56 441 LEU A C 1
ATOM 3336 O O . LEU A 1 441 ? 21.205 7.588 8.218 1.00 94.56 441 LEU A O 1
ATOM 3340 N N . PRO A 1 442 ? 23.095 6.384 8.033 1.00 95.75 442 PRO A N 1
ATOM 3341 C CA . PRO A 1 442 ? 22.777 5.531 9.183 1.00 95.75 442 PRO A CA 1
ATOM 3342 C C . PRO A 1 442 ? 22.514 6.316 10.474 1.00 95.75 442 PRO A C 1
ATOM 3344 O O . PRO A 1 442 ? 21.609 5.971 11.230 1.00 95.75 442 PRO A O 1
ATOM 3347 N N . MET A 1 443 ? 23.245 7.413 10.711 1.00 94.75 443 MET A N 1
ATOM 3348 C CA . MET A 1 443 ? 23.023 8.260 11.891 1.00 94.75 443 MET A CA 1
ATOM 3349 C C . MET A 1 443 ? 21.652 8.932 11.883 1.00 94.75 443 MET A C 1
ATOM 3351 O O . MET A 1 443 ? 21.060 9.109 12.943 1.00 94.75 443 MET A O 1
ATOM 3355 N N . VAL A 1 444 ? 21.108 9.251 10.708 1.00 94.62 444 VAL A N 1
ATOM 3356 C CA . VAL A 1 444 ? 19.749 9.799 10.588 1.00 94.62 444 VAL A CA 1
ATOM 3357 C C . VAL A 1 444 ? 18.715 8.764 11.018 1.00 94.62 444 VAL A C 1
ATOM 3359 O O . VAL A 1 444 ? 17.817 9.080 11.797 1.00 94.62 444 VAL A O 1
ATOM 3362 N N . TYR A 1 445 ? 18.875 7.513 10.582 1.00 96.38 445 TYR A N 1
ATOM 3363 C CA . TYR A 1 445 ? 18.006 6.418 11.008 1.00 96.38 445 TYR A CA 1
ATOM 3364 C C . TYR A 1 445 ? 18.089 6.168 12.516 1.00 96.38 445 TYR A C 1
ATOM 3366 O O . TYR A 1 445 ? 17.053 5.989 13.157 1.00 96.38 445 TYR A O 1
ATOM 3374 N N . PHE A 1 446 ? 19.284 6.240 13.113 1.00 96.19 446 PHE A N 1
ATOM 3375 C CA . PHE A 1 446 ? 19.437 6.134 14.567 1.00 96.19 446 PHE A CA 1
ATOM 3376 C C . PHE A 1 446 ? 18.782 7.296 15.321 1.00 96.19 446 PHE A C 1
ATOM 3378 O O . PHE A 1 446 ? 18.137 7.060 16.340 1.00 96.19 446 PHE A O 1
ATOM 3385 N N . VAL A 1 447 ? 18.887 8.533 14.822 1.00 94.75 447 VAL A N 1
ATOM 3386 C CA . VAL A 1 447 ? 18.199 9.692 15.415 1.00 94.75 447 VAL A CA 1
ATOM 3387 C C . VAL A 1 447 ? 16.680 9.518 15.355 1.00 94.75 447 VAL A C 1
ATOM 3389 O O . VAL A 1 447 ? 16.010 9.712 16.370 1.00 94.75 447 VAL A O 1
ATOM 3392 N N . ASN A 1 448 ? 16.135 9.089 14.213 1.00 94.25 448 ASN A N 1
ATOM 3393 C CA . ASN A 1 448 ? 14.700 8.828 14.065 1.00 94.25 448 ASN A CA 1
ATOM 3394 C C . ASN A 1 448 ? 14.230 7.700 14.999 1.00 94.25 448 ASN A C 1
ATOM 3396 O O . ASN A 1 448 ? 13.204 7.833 15.667 1.00 94.25 448 ASN A O 1
ATOM 3400 N N . ALA A 1 449 ? 15.002 6.615 15.100 1.00 95.88 449 ALA A N 1
ATOM 3401 C CA . ALA A 1 449 ? 14.729 5.510 16.016 1.00 95.88 449 ALA A CA 1
ATOM 3402 C C . ALA A 1 449 ? 14.756 5.957 17.489 1.00 95.88 449 ALA A C 1
ATOM 3404 O O . ALA A 1 449 ? 13.849 5.617 18.248 1.00 95.88 449 ALA A O 1
ATOM 3405 N N . ALA A 1 450 ? 15.750 6.756 17.892 1.00 95.38 450 ALA A N 1
ATOM 3406 C CA . ALA A 1 450 ? 15.870 7.279 19.252 1.00 95.38 450 ALA A CA 1
ATOM 3407 C C . ALA A 1 450 ? 14.724 8.238 19.609 1.00 95.38 450 ALA A C 1
ATOM 3409 O O . ALA A 1 450 ? 14.160 8.143 20.701 1.00 95.38 450 ALA A O 1
ATOM 3410 N N . PHE A 1 451 ? 14.335 9.116 18.678 1.00 93.88 451 PHE A N 1
ATOM 3411 C CA . PHE A 1 451 ? 13.167 9.985 18.832 1.00 93.88 451 PHE A CA 1
ATOM 3412 C C . PHE A 1 451 ? 11.898 9.163 19.092 1.00 93.88 451 PHE A C 1
ATOM 3414 O O . PHE A 1 451 ? 11.152 9.442 20.031 1.00 93.88 451 PHE A O 1
ATOM 3421 N N . CYS A 1 452 ? 11.682 8.099 18.317 1.00 94.00 452 CYS A N 1
ATOM 3422 C CA . CYS A 1 452 ? 10.484 7.273 18.454 1.00 94.00 452 CYS A CA 1
ATOM 3423 C C . CYS A 1 452 ? 10.515 6.382 19.698 1.00 94.00 452 CYS A C 1
ATOM 3425 O O . CYS A 1 452 ? 9.475 6.151 20.311 1.00 94.00 452 CYS A O 1
ATOM 3427 N N . LEU A 1 453 ? 11.697 5.947 20.139 1.00 95.50 453 LEU A N 1
ATOM 3428 C CA . LEU A 1 453 ? 11.861 5.247 21.412 1.00 95.50 453 LEU A CA 1
ATOM 3429 C C . LEU A 1 453 ? 11.476 6.143 22.601 1.00 95.50 453 LEU A C 1
ATOM 3431 O O . LEU A 1 453 ? 10.775 5.696 23.510 1.00 95.50 453 LEU A O 1
ATOM 3435 N N . ALA A 1 454 ? 11.870 7.421 22.575 1.00 94.62 454 ALA A N 1
ATOM 3436 C CA . ALA A 1 454 ? 11.408 8.402 23.556 1.00 94.62 454 ALA A CA 1
ATOM 3437 C C . ALA A 1 454 ? 9.886 8.624 23.453 1.00 94.62 454 ALA A C 1
ATOM 3439 O O . ALA A 1 454 ? 9.197 8.655 24.474 1.00 94.62 454 ALA A O 1
ATOM 3440 N N . GLY A 1 455 ? 9.346 8.688 22.232 1.00 93.50 455 GLY A N 1
ATOM 3441 C CA . GLY A 1 455 ? 7.905 8.755 21.974 1.00 93.50 455 GLY A CA 1
ATOM 3442 C C . GLY A 1 455 ? 7.123 7.579 22.573 1.00 93.50 455 GLY A C 1
ATOM 3443 O O . GLY A 1 455 ? 6.086 7.799 23.194 1.00 93.50 455 GLY A O 1
ATOM 3444 N N . CYS A 1 456 ? 7.650 6.350 22.512 1.00 94.56 456 CYS A N 1
ATOM 3445 C CA . CYS A 1 456 ? 7.063 5.184 23.184 1.00 94.56 456 CYS A CA 1
ATOM 3446 C C . CYS A 1 456 ? 6.959 5.378 24.703 1.00 94.56 456 CYS A C 1
ATOM 3448 O O . CYS A 1 456 ? 5.928 5.054 25.294 1.00 94.56 456 CYS A O 1
ATOM 3450 N N . ALA A 1 457 ? 7.995 5.927 25.347 1.00 93.12 457 ALA A N 1
ATOM 3451 C CA . ALA A 1 457 ? 7.965 6.200 26.784 1.00 93.12 457 ALA A CA 1
ATOM 3452 C C . ALA A 1 457 ? 6.885 7.238 27.140 1.00 93.12 457 ALA A C 1
ATOM 3454 O O . ALA A 1 457 ? 6.130 7.047 28.097 1.00 93.12 457 ALA A O 1
ATOM 3455 N N . VAL A 1 458 ? 6.752 8.291 26.325 1.00 91.88 458 VAL A N 1
ATOM 3456 C CA . VAL A 1 458 ? 5.686 9.296 26.472 1.00 91.88 458 VAL A CA 1
ATOM 3457 C C . VAL A 1 458 ? 4.307 8.673 26.229 1.00 91.88 458 VAL A C 1
ATOM 3459 O O . VAL A 1 458 ? 3.381 8.928 26.996 1.00 91.88 458 VAL A O 1
ATOM 3462 N N . TYR A 1 459 ? 4.161 7.807 25.223 1.00 91.81 459 TYR A N 1
ATOM 3463 C CA . TYR A 1 459 ? 2.905 7.118 24.922 1.00 91.81 459 TYR A CA 1
ATOM 3464 C C . TYR A 1 459 ? 2.446 6.242 26.092 1.00 91.81 459 TYR A C 1
ATOM 3466 O O . TYR A 1 459 ? 1.284 6.299 26.494 1.00 91.81 459 TYR A O 1
ATOM 3474 N N . VAL A 1 460 ? 3.364 5.478 26.694 1.00 91.25 460 VAL A N 1
ATOM 3475 C CA . VAL A 1 460 ? 3.085 4.671 27.893 1.00 91.25 460 VAL A CA 1
ATOM 3476 C C . VAL A 1 460 ? 2.656 5.553 29.066 1.00 91.25 460 VAL A C 1
ATOM 3478 O O . VAL A 1 460 ? 1.716 5.208 29.780 1.00 91.25 460 VAL A O 1
ATOM 3481 N N . PHE A 1 461 ? 3.317 6.694 29.273 1.00 88.75 461 PHE A N 1
ATOM 3482 C CA . PHE A 1 461 ? 2.955 7.630 30.338 1.00 88.75 461 PHE A CA 1
ATOM 3483 C C . PHE A 1 461 ? 1.535 8.193 30.152 1.00 88.75 461 PHE A C 1
ATOM 3485 O O . PHE A 1 461 ? 0.728 8.162 31.079 1.00 88.75 461 PHE A O 1
ATOM 3492 N N . VAL A 1 462 ? 1.204 8.640 28.938 1.00 86.62 462 VAL A N 1
ATOM 3493 C CA . VAL A 1 462 ? -0.110 9.212 28.600 1.00 86.62 462 VAL A CA 1
ATOM 3494 C C . VAL A 1 462 ? -1.233 8.173 28.702 1.00 86.62 462 VAL A C 1
ATOM 3496 O O . VAL A 1 462 ? -2.304 8.451 29.244 1.00 86.62 462 VAL A O 1
ATOM 3499 N N . THR A 1 463 ? -0.996 6.955 28.214 1.00 82.06 463 THR A N 1
ATOM 3500 C CA . THR A 1 463 ? -2.017 5.895 28.198 1.00 82.06 463 THR A CA 1
ATOM 3501 C C . THR A 1 463 ? -2.290 5.308 29.578 1.00 82.06 463 THR A C 1
ATOM 3503 O O . THR A 1 463 ? -3.449 5.069 29.902 1.00 82.06 463 THR A O 1
ATOM 3506 N N . ARG A 1 464 ? -1.280 5.193 30.454 1.00 74.50 464 ARG A N 1
ATOM 3507 C CA . ARG A 1 464 ? -1.475 4.758 31.852 1.00 74.50 464 ARG A CA 1
ATOM 3508 C C . ARG A 1 464 ? -2.473 5.618 32.626 1.00 74.50 464 ARG A C 1
ATOM 3510 O O . ARG A 1 464 ? -3.213 5.097 33.453 1.00 74.50 464 ARG A O 1
ATOM 3517 N N . SER A 1 465 ? -2.496 6.920 32.357 1.00 59.06 465 SER A N 1
ATOM 3518 C CA . SER A 1 465 ? -3.456 7.847 32.964 1.00 59.06 465 SER A CA 1
ATOM 3519 C C . SER A 1 465 ? -4.847 7.795 32.332 1.00 59.06 465 SER A C 1
ATOM 3521 O O . SER A 1 465 ? -5.804 8.275 32.939 1.00 59.06 465 SER A O 1
ATOM 3523 N N . SER A 1 466 ? -4.955 7.292 31.102 1.00 57.38 466 SER A N 1
ATOM 3524 C CA . SER A 1 466 ? -6.215 7.213 30.356 1.00 57.38 466 SER A CA 1
ATOM 3525 C C . SER A 1 466 ? -6.965 5.922 30.702 1.00 57.38 466 SER A C 1
ATOM 3527 O O . SER A 1 466 ? -8.157 5.967 30.994 1.00 57.38 466 SER A O 1
ATOM 3529 N N . ASP A 1 467 ? -6.246 4.799 30.815 1.00 52.81 467 ASP A N 1
ATOM 3530 C CA . ASP A 1 467 ? -6.803 3.493 31.200 1.00 52.81 467 ASP A CA 1
ATOM 3531 C C . ASP A 1 467 ? -7.411 3.522 32.627 1.00 52.81 467 ASP A C 1
ATOM 3533 O O . ASP A 1 467 ? -8.385 2.825 32.910 1.00 52.81 467 ASP A O 1
ATOM 3537 N N . SER A 1 468 ? -6.911 4.383 33.533 1.00 44.28 468 SER A N 1
ATOM 3538 C CA . SER A 1 468 ? -7.516 4.576 34.866 1.00 44.28 468 SER A CA 1
ATOM 3539 C C . SER A 1 468 ? -8.868 5.306 34.837 1.00 44.28 468 SER A C 1
ATOM 3541 O O . SER A 1 468 ? -9.577 5.306 35.844 1.00 44.28 468 SER A O 1
ATOM 3543 N N . LYS A 1 469 ? -9.204 5.971 33.721 1.00 43.69 469 LYS A N 1
ATOM 3544 C CA . LYS A 1 469 ? -10.476 6.679 33.506 1.00 43.69 469 LYS A CA 1
ATOM 3545 C C . LYS A 1 469 ? -11.475 5.810 32.725 1.00 43.69 469 LYS A C 1
ATOM 3547 O O . LYS A 1 469 ? -12.629 5.734 33.136 1.00 43.69 469 LYS A O 1
ATOM 3552 N N . GLU A 1 470 ? -11.021 5.086 31.693 1.00 40.53 470 GLU A N 1
ATOM 3553 C CA . GLU A 1 470 ? -11.848 4.161 30.884 1.00 40.53 470 GLU A CA 1
ATOM 3554 C C . GLU A 1 470 ? -12.438 2.999 31.717 1.00 40.53 470 GLU A C 1
ATOM 3556 O O . GLU A 1 470 ? -13.570 2.575 31.482 1.00 40.53 470 GLU A O 1
ATOM 3561 N N . GLY A 1 471 ? -11.739 2.538 32.764 1.00 27.97 471 GLY A N 1
ATOM 3562 C CA . GLY A 1 471 ? -12.214 1.471 33.660 1.00 27.97 471 GLY A CA 1
ATOM 3563 C C . GLY A 1 471 ? -13.474 1.787 34.487 1.00 27.97 471 GLY A C 1
ATOM 3564 O O . GLY A 1 471 ? -13.965 0.901 35.181 1.00 27.97 471 GLY A O 1
ATOM 3565 N N . LYS A 1 472 ? -14.004 3.021 34.438 1.00 27.30 472 LYS A N 1
ATOM 3566 C CA . LYS A 1 472 ? -15.262 3.408 35.108 1.00 27.30 472 LYS A CA 1
ATOM 3567 C C . LYS A 1 472 ? -16.478 3.481 34.176 1.00 27.30 472 LYS A C 1
ATOM 3569 O O . LYS A 1 472 ? -17.592 3.360 34.672 1.00 27.30 472 LYS A O 1
ATOM 3574 N N . GLU A 1 473 ? -16.291 3.651 32.866 1.00 33.41 473 GLU A N 1
ATOM 3575 C CA . GLU A 1 473 ? -17.398 3.754 31.892 1.00 33.41 473 GLU A CA 1
ATOM 3576 C C . GLU A 1 473 ? -17.740 2.414 31.220 1.00 33.41 473 GLU A C 1
ATOM 3578 O O . GLU A 1 473 ? -18.862 2.235 30.750 1.00 33.41 473 GLU A O 1
ATOM 3583 N N . TRP A 1 474 ? -16.823 1.439 31.239 1.00 24.91 474 TRP A N 1
ATOM 3584 C CA . TRP A 1 474 ? -17.043 0.108 30.651 1.00 24.91 474 TRP A CA 1
ATOM 3585 C C . TRP A 1 474 ? -18.250 -0.640 31.244 1.00 24.91 474 TRP A C 1
ATOM 3587 O O . TRP A 1 474 ? -18.928 -1.360 30.524 1.00 24.91 474 TRP A O 1
ATOM 3597 N N . CYS A 1 475 ? -18.588 -0.414 32.519 1.00 23.91 475 CYS A N 1
ATOM 3598 C CA . CYS A 1 475 ? -19.759 -1.033 33.153 1.00 23.91 475 CYS A CA 1
ATOM 3599 C C . CYS A 1 475 ? -21.108 -0.393 32.762 1.00 23.91 475 CYS A C 1
ATOM 3601 O O . CYS A 1 475 ? -22.139 -0.873 33.221 1.00 23.91 475 CYS A O 1
ATOM 3603 N N . ALA A 1 476 ? -21.123 0.698 31.983 1.00 25.94 476 ALA A N 1
ATOM 3604 C CA . ALA A 1 476 ? -22.340 1.462 31.679 1.00 25.94 476 ALA A CA 1
ATOM 3605 C C . ALA A 1 476 ? -22.690 1.541 30.179 1.00 25.94 476 ALA A C 1
ATOM 3607 O O . ALA A 1 476 ? -23.805 1.932 29.844 1.00 25.94 476 ALA A O 1
ATOM 3608 N N . ALA A 1 477 ? -21.764 1.196 29.276 1.00 25.88 477 ALA A N 1
ATOM 3609 C CA . ALA A 1 477 ? -21.919 1.414 27.831 1.00 25.88 477 ALA A CA 1
ATOM 3610 C C . ALA A 1 477 ? -22.249 0.152 27.004 1.00 25.88 477 ALA A C 1
ATOM 3612 O O . ALA A 1 477 ? -22.493 0.275 25.806 1.00 25.88 477 ALA A O 1
ATOM 3613 N N . GLU A 1 478 ? -22.300 -1.045 27.604 1.00 25.42 478 GLU A N 1
ATOM 3614 C CA . GLU A 1 478 ? -22.673 -2.278 26.879 1.00 25.42 478 GLU A CA 1
ATOM 3615 C C . GLU A 1 478 ? -24.158 -2.329 26.454 1.00 25.42 478 GLU A C 1
ATOM 3617 O O . GLU A 1 478 ? -24.514 -3.153 25.618 1.00 25.42 478 GLU A O 1
ATOM 3622 N N . ASP A 1 479 ? -25.005 -1.402 26.921 1.00 23.80 479 ASP A N 1
ATOM 3623 C CA . ASP A 1 479 ? -26.450 -1.400 26.634 1.00 23.80 479 ASP A CA 1
ATOM 3624 C C . ASP A 1 479 ? -26.895 -0.566 25.413 1.00 23.80 479 ASP A C 1
ATOM 3626 O O . ASP A 1 479 ? -28.087 -0.521 25.108 1.00 23.80 479 ASP A O 1
ATOM 3630 N N . SER A 1 480 ? -26.003 0.090 24.656 1.00 23.81 480 SER A N 1
ATOM 3631 C CA . SER A 1 480 ? -26.440 0.731 23.398 1.00 23.81 480 SER A CA 1
ATOM 3632 C C . SER A 1 480 ? -25.343 0.934 22.345 1.00 23.81 480 SER A C 1
ATOM 3634 O O . SER A 1 480 ? -24.538 1.856 22.405 1.00 23.81 480 SER A O 1
ATOM 3636 N N . THR A 1 481 ? -25.418 0.093 21.306 1.00 32.12 481 THR A N 1
ATOM 3637 C CA . THR A 1 481 ? -25.044 0.357 19.898 1.00 32.12 481 THR A CA 1
ATOM 3638 C C . THR A 1 481 ? -23.631 0.892 19.616 1.00 32.12 481 THR A C 1
ATOM 3640 O O . THR A 1 481 ? -23.381 2.095 19.656 1.00 32.12 481 THR A O 1
ATOM 3643 N N . SER A 1 482 ? -22.725 0.003 19.189 1.00 28.25 482 SER A N 1
ATOM 3644 C CA . SER A 1 482 ? -21.362 0.333 18.748 1.00 28.25 482 SER A CA 1
ATOM 3645 C C . SER A 1 482 ? -21.124 0.034 17.251 1.00 28.25 482 SER A C 1
ATOM 3647 O O . SER A 1 482 ? -20.541 -0.975 16.867 1.00 28.25 482 SER A O 1
ATOM 3649 N N . GLU A 1 483 ? -21.453 0.991 16.375 1.00 29.77 483 GLU A N 1
ATOM 3650 C CA . GLU A 1 483 ? -21.094 1.005 14.932 1.00 29.77 483 GLU A CA 1
ATOM 3651 C C . GLU A 1 483 ? -19.576 1.211 14.656 1.00 29.77 483 GLU A C 1
ATOM 3653 O O . GLU A 1 483 ? -19.160 1.817 13.666 1.00 29.77 483 GLU A O 1
ATOM 3658 N N . ALA A 1 484 ? -18.704 0.769 15.562 1.00 28.56 484 ALA A N 1
ATOM 3659 C CA . ALA A 1 484 ? -17.245 0.828 15.418 1.00 28.56 484 ALA A CA 1
ATOM 3660 C C . ALA A 1 484 ? -16.549 -0.494 15.791 1.00 28.56 484 ALA A C 1
ATOM 3662 O O . ALA A 1 484 ? -15.350 -0.632 15.539 1.00 28.56 484 ALA A O 1
ATOM 3663 N N . GLY A 1 485 ? -17.291 -1.470 16.337 1.00 31.27 485 GLY A N 1
ATOM 3664 C CA . GLY A 1 485 ? -16.863 -2.873 16.417 1.00 31.27 485 GLY A CA 1
ATOM 3665 C C . GLY A 1 485 ? -16.887 -3.568 15.052 1.00 31.27 485 GLY A C 1
ATOM 3666 O O . GLY A 1 485 ? -16.138 -4.512 14.816 1.00 31.27 485 GLY A O 1
ATOM 3667 N N . GLU A 1 486 ? -17.643 -3.015 14.106 1.00 34.91 486 GLU A N 1
ATOM 3668 C CA . GLU A 1 486 ? -17.922 -3.645 12.821 1.00 34.91 486 GLU A CA 1
ATOM 3669 C C . GLU A 1 486 ? -16.661 -3.935 11.999 1.00 34.91 486 GLU A C 1
ATOM 3671 O O . GLU A 1 486 ? -16.517 -5.028 11.479 1.00 34.91 486 GLU A O 1
ATOM 3676 N N . TYR A 1 487 ? -15.650 -3.065 11.988 1.00 33.16 487 TYR A N 1
ATOM 3677 C CA . TYR A 1 487 ? -14.492 -3.278 11.108 1.00 33.16 487 TYR A CA 1
ATOM 3678 C C . TYR A 1 487 ? -13.526 -4.400 11.533 1.00 33.16 487 TYR A C 1
ATOM 3680 O O . TYR A 1 487 ? -12.924 -5.022 10.663 1.00 33.16 487 TYR A O 1
ATOM 3688 N N . SER A 1 488 ? -13.374 -4.686 12.835 1.00 29.45 488 SER A N 1
ATOM 3689 C CA . SER A 1 488 ? -12.460 -5.750 13.313 1.00 29.45 488 SER A CA 1
ATOM 3690 C C . SER A 1 488 ? -13.183 -7.042 13.708 1.00 29.45 488 SER A C 1
ATOM 3692 O O . SER A 1 488 ? -12.566 -8.104 13.770 1.00 29.45 488 SER A O 1
ATOM 3694 N N . GLU A 1 489 ? -14.500 -6.974 13.930 1.00 32.75 489 GLU A N 1
ATOM 3695 C CA . GLU A 1 489 ? -15.359 -8.141 14.160 1.00 32.75 489 GLU A CA 1
ATOM 3696 C C . GLU A 1 489 ? -15.904 -8.719 12.831 1.00 32.75 489 GLU A C 1
ATOM 3698 O O . GLU A 1 489 ? -15.987 -9.940 12.701 1.00 32.75 489 GLU A O 1
ATOM 3703 N N . MET A 1 490 ? -16.092 -7.903 11.774 1.00 34.78 490 MET A N 1
ATOM 3704 C CA . MET A 1 490 ? -16.426 -8.371 10.408 1.00 34.78 490 MET A CA 1
ATOM 3705 C C . MET A 1 490 ? -15.354 -9.287 9.794 1.00 34.78 490 MET A C 1
ATOM 3707 O O . MET A 1 490 ? -15.680 -10.274 9.131 1.00 34.78 490 MET A O 1
ATOM 3711 N N . LEU A 1 491 ? -14.065 -9.004 10.018 1.00 35.25 491 LEU A N 1
ATOM 3712 C CA . LEU A 1 491 ? -12.958 -9.860 9.555 1.00 35.25 491 LEU A CA 1
ATOM 3713 C C . LEU A 1 491 ? -12.834 -11.155 10.385 1.00 35.25 491 LEU A C 1
ATOM 3715 O O . LEU A 1 491 ? -12.276 -12.163 9.914 1.00 35.25 491 LEU A O 1
ATOM 3719 N N . ARG A 1 492 ? -13.399 -11.140 11.602 1.00 32.88 492 ARG A N 1
ATOM 3720 C CA . ARG A 1 492 ? -13.392 -12.236 12.576 1.00 32.88 492 ARG A CA 1
ATOM 3721 C C . ARG A 1 492 ? -14.502 -13.258 12.320 1.00 32.88 492 ARG A C 1
ATOM 3723 O O . ARG A 1 492 ? -14.227 -14.444 12.467 1.00 32.88 492 ARG A O 1
ATOM 3730 N N . GLU A 1 493 ? -15.683 -12.843 11.851 1.00 35.31 493 GLU A N 1
ATOM 3731 C CA . GLU A 1 493 ? -16.809 -13.765 11.605 1.00 35.31 493 GLU A CA 1
ATOM 3732 C C . GLU A 1 493 ? -17.029 -14.197 10.143 1.00 35.31 493 GLU A C 1
ATOM 3734 O O . GLU A 1 493 ? -17.668 -15.227 9.927 1.00 35.31 493 GLU A O 1
ATOM 3739 N N . ARG A 1 494 ? -16.526 -13.495 9.109 1.00 39.09 494 ARG A N 1
ATOM 3740 C CA . ARG A 1 494 ? -17.010 -13.747 7.723 1.00 39.09 494 ARG A CA 1
ATOM 3741 C C . ARG A 1 494 ? -15.987 -13.884 6.600 1.00 39.09 494 ARG A C 1
ATOM 3743 O O . ARG A 1 494 ? -16.300 -13.697 5.431 1.00 39.09 494 ARG A O 1
ATOM 3750 N N . LEU A 1 495 ? -14.793 -14.371 6.890 1.00 33.44 495 LEU A N 1
ATOM 3751 C CA . LEU A 1 495 ? -13.837 -14.754 5.836 1.00 33.44 495 LEU A CA 1
ATOM 3752 C C . LEU A 1 495 ? -14.039 -16.162 5.220 1.00 33.44 495 LEU A C 1
ATOM 3754 O O . LEU A 1 495 ? -13.228 -16.534 4.375 1.00 33.44 495 LEU A O 1
ATOM 3758 N N . PRO A 1 496 ? -15.107 -16.939 5.510 1.00 34.28 496 PRO A N 1
ATOM 3759 C CA . PRO A 1 496 ? -15.602 -17.897 4.524 1.00 34.28 496 PRO A CA 1
ATOM 3760 C C . PRO A 1 496 ? -16.205 -17.201 3.285 1.00 34.28 496 PRO A C 1
ATOM 3762 O O . PRO A 1 496 ? -16.355 -17.834 2.244 1.00 34.28 496 PRO A O 1
ATOM 3765 N N . ALA A 1 497 ? -16.503 -15.891 3.332 1.00 31.39 497 ALA A N 1
ATOM 3766 C CA . ALA A 1 497 ? -17.131 -15.169 2.220 1.00 31.39 497 ALA A CA 1
ATOM 3767 C C . ALA A 1 497 ? -16.196 -14.875 1.030 1.00 31.39 497 ALA A C 1
ATOM 3769 O O . ALA A 1 497 ? -16.683 -14.552 -0.051 1.00 31.39 497 ALA A O 1
ATOM 3770 N N . VAL A 1 498 ? -14.876 -15.070 1.164 1.00 34.91 498 VAL A N 1
ATOM 3771 C CA . VAL A 1 498 ? -13.941 -14.999 0.018 1.00 34.91 498 VAL A CA 1
ATOM 3772 C C . VAL A 1 498 ? -14.056 -16.239 -0.889 1.00 34.91 498 VAL A C 1
ATOM 3774 O O . VAL A 1 498 ? -13.656 -16.190 -2.046 1.00 34.91 498 VAL A O 1
ATOM 3777 N N . HIS A 1 499 ? -14.707 -17.315 -0.429 1.00 31.61 499 HIS A N 1
ATOM 3778 C CA . HIS A 1 499 ? -15.127 -18.435 -1.285 1.00 31.61 499 HIS A CA 1
ATOM 3779 C C . HIS A 1 499 ? -16.548 -18.262 -1.866 1.00 31.61 499 HIS A C 1
ATOM 3781 O O . HIS A 1 499 ? -16.954 -19.022 -2.740 1.00 31.61 499 HIS A O 1
ATOM 3787 N N . GLY A 1 500 ? -17.314 -17.269 -1.397 1.00 28.31 500 GLY A N 1
ATOM 3788 C CA . GLY A 1 500 ? -18.757 -17.151 -1.647 1.00 28.31 500 GLY A CA 1
ATOM 3789 C C . GLY A 1 500 ? -19.172 -16.231 -2.797 1.00 28.31 500 GLY A C 1
ATOM 3790 O O . GLY A 1 500 ? -20.323 -16.277 -3.218 1.00 28.31 500 GLY A O 1
ATOM 3791 N N . VAL A 1 501 ? -18.264 -15.432 -3.366 1.00 30.31 501 VAL A N 1
ATOM 3792 C CA . VAL A 1 501 ? -18.573 -14.559 -4.524 1.00 30.31 501 VAL A CA 1
ATOM 3793 C C . VAL A 1 501 ? -18.554 -15.335 -5.860 1.00 30.31 501 VAL A C 1
ATOM 3795 O O . VAL A 1 501 ? -18.629 -14.748 -6.933 1.00 30.31 501 VAL A O 1
ATOM 3798 N N . LEU A 1 502 ? -18.540 -16.673 -5.812 1.00 29.94 502 LEU A N 1
ATOM 3799 C CA . LEU A 1 502 ? -18.737 -17.534 -6.984 1.00 29.94 502 LEU A CA 1
ATOM 3800 C C . LEU A 1 502 ? -19.951 -18.472 -6.915 1.00 29.94 502 LEU A C 1
ATOM 3802 O O . LEU A 1 502 ? -20.158 -19.215 -7.869 1.00 29.94 502 LEU A O 1
ATOM 3806 N N . VAL A 1 503 ? -20.800 -18.434 -5.878 1.00 30.14 503 VAL A N 1
ATOM 3807 C CA . VAL A 1 503 ? -22.031 -19.250 -5.880 1.00 30.14 503 VAL A CA 1
ATOM 3808 C C . VAL A 1 503 ? -23.211 -18.486 -5.277 1.00 30.14 503 VAL A C 1
ATOM 3810 O O . VAL A 1 503 ? -23.274 -18.197 -4.087 1.00 30.14 503 VAL A O 1
ATOM 3813 N N . GLN A 1 504 ? -24.152 -18.146 -6.152 1.00 26.92 504 GLN A N 1
ATOM 3814 C CA . GLN A 1 504 ? -25.394 -17.421 -5.896 1.00 26.92 504 GLN A CA 1
ATOM 3815 C C . GLN A 1 504 ? -26.540 -18.404 -5.540 1.00 26.92 504 GLN A C 1
ATOM 3817 O O . GLN A 1 504 ? -26.615 -19.466 -6.152 1.00 26.92 504 GLN A O 1
ATOM 3822 N N . HIS A 1 505 ? -27.471 -17.974 -4.660 1.00 28.89 505 HIS A N 1
ATOM 3823 C CA . HIS A 1 505 ? -28.825 -18.524 -4.337 1.00 28.89 505 HIS A CA 1
ATOM 3824 C C . HIS A 1 505 ? -28.916 -19.752 -3.392 1.00 28.89 505 HIS A C 1
ATOM 3826 O O . HIS A 1 505 ? -28.141 -20.680 -3.542 1.00 28.89 505 HIS A O 1
ATOM 3832 N N . ARG A 1 506 ? -29.835 -19.913 -2.410 1.00 27.09 506 ARG A N 1
ATOM 3833 C CA . ARG A 1 506 ? -31.115 -19.300 -1.931 1.00 27.09 506 ARG A CA 1
ATOM 3834 C C . ARG A 1 506 ? -31.283 -19.717 -0.433 1.00 27.09 506 ARG A C 1
ATOM 3836 O O . ARG A 1 506 ? -31.034 -20.873 -0.133 1.00 27.09 506 ARG A O 1
ATOM 3843 N N . THR A 1 507 ? -31.492 -18.837 0.559 1.00 26.66 507 THR A N 1
ATOM 3844 C CA . THR A 1 507 ? -32.772 -18.275 1.081 1.00 26.66 507 THR A CA 1
ATOM 3845 C C . THR A 1 507 ? -33.285 -18.930 2.388 1.00 26.66 507 THR A C 1
ATOM 3847 O O . THR A 1 507 ? -33.791 -20.042 2.347 1.00 26.66 507 THR A O 1
ATOM 3850 N N . LEU A 1 508 ? -33.224 -18.137 3.481 1.00 27.59 508 LEU A N 1
ATOM 3851 C CA . LEU A 1 508 ? -34.018 -18.137 4.740 1.00 27.59 508 LEU A CA 1
ATOM 3852 C C . LEU A 1 508 ? -33.953 -19.393 5.642 1.00 27.59 508 LEU A C 1
ATOM 3854 O O . LEU A 1 508 ? -34.452 -20.447 5.285 1.00 27.59 508 LEU A O 1
ATOM 3858 N N . VAL A 1 509 ? -33.319 -19.373 6.825 1.00 36.94 509 VAL A N 1
ATOM 3859 C CA . VAL A 1 509 ? -33.729 -18.687 8.080 1.00 36.94 509 VAL A CA 1
ATOM 3860 C C . VAL A 1 509 ? -35.234 -18.805 8.349 1.00 36.94 509 VAL A C 1
ATOM 3862 O O . VAL A 1 509 ? -36.035 -18.406 7.516 1.00 36.94 509 VAL A O 1
ATOM 3865 N N . LEU A 1 510 ? -35.572 -19.214 9.577 1.00 26.36 510 LEU A N 1
ATOM 3866 C CA . LEU A 1 510 ? -36.892 -19.146 10.226 1.00 26.36 510 LEU A CA 1
ATOM 3867 C C . LEU A 1 510 ? -37.757 -20.404 10.105 1.00 26.36 510 LEU A C 1
ATOM 3869 O O . LEU A 1 510 ? -38.744 -20.393 9.385 1.00 26.36 510 LEU A O 1
ATOM 3873 N N . ILE A 1 511 ? -37.496 -21.405 10.953 1.00 28.84 511 ILE A N 1
ATOM 3874 C CA . ILE A 1 511 ? -38.478 -21.753 11.996 1.00 28.84 511 ILE A CA 1
ATOM 3875 C C . ILE A 1 511 ? -37.713 -21.951 13.311 1.00 28.84 511 ILE A C 1
ATOM 3877 O O . ILE A 1 511 ? -37.028 -22.940 13.545 1.00 28.84 511 ILE A O 1
ATOM 3881 N N . LEU A 1 512 ? -37.794 -20.906 14.123 1.00 31.81 512 LEU A N 1
ATOM 3882 C CA . LEU A 1 512 ? -37.264 -20.738 15.466 1.00 31.81 512 LEU A CA 1
ATOM 3883 C C . LEU A 1 512 ? -38.080 -21.575 16.481 1.00 31.81 512 LEU A C 1
ATOM 3885 O O . LEU A 1 512 ? -39.303 -21.511 16.498 1.00 31.81 512 LEU A O 1
ATOM 3889 N N . HIS A 1 513 ? -37.373 -22.224 17.412 1.00 30.38 513 HIS A N 1
ATOM 3890 C CA . HIS A 1 513 ? -37.619 -22.046 18.854 1.00 30.38 513 HIS A CA 1
ATOM 3891 C C . HIS A 1 513 ? -38.774 -22.781 19.578 1.00 30.38 513 HIS A C 1
ATOM 3893 O O . HIS A 1 513 ? -39.247 -22.239 20.573 1.00 30.38 513 HIS A O 1
ATOM 3899 N N . HIS A 1 514 ? -39.189 -24.006 19.201 1.00 26.52 514 HIS A N 1
ATOM 3900 C CA . HIS A 1 514 ? -40.259 -24.697 19.965 1.00 26.52 514 HIS A CA 1
ATOM 3901 C C . HIS A 1 514 ? -39.996 -26.079 20.616 1.00 26.52 514 HIS A C 1
ATOM 3903 O O . HIS A 1 514 ? -40.761 -26.423 21.503 1.00 26.52 514 HIS A O 1
ATOM 3909 N N . ASP A 1 515 ? -38.932 -26.854 20.363 1.00 31.05 515 ASP A N 1
ATOM 3910 C CA . ASP A 1 515 ? -38.858 -28.230 20.937 1.00 31.05 515 ASP A CA 1
ATOM 3911 C C . ASP A 1 515 ? -37.656 -28.512 21.858 1.00 31.05 515 ASP A C 1
ATOM 3913 O O . ASP A 1 515 ? -36.944 -29.512 21.751 1.00 31.05 515 ASP A O 1
ATOM 3917 N N . LEU A 1 516 ? -37.480 -27.643 22.859 1.00 32.06 516 LEU A N 1
ATOM 3918 C CA . LEU A 1 516 ? -36.444 -27.708 23.907 1.00 32.06 516 LEU A CA 1
ATOM 3919 C C . LEU A 1 516 ? -36.619 -28.845 24.946 1.00 32.06 516 LEU A C 1
ATOM 3921 O O . LEU A 1 516 ? -35.915 -28.879 25.951 1.00 32.06 516 LEU A O 1
ATOM 3925 N N . GLN A 1 517 ? -37.502 -29.820 24.704 1.00 31.84 517 GLN A N 1
ATOM 3926 C CA . GLN A 1 517 ? -37.647 -31.034 25.530 1.00 31.84 517 GLN A CA 1
ATOM 3927 C C . GLN A 1 517 ? -37.414 -32.351 24.760 1.00 31.84 517 GLN A C 1
ATOM 3929 O O . GLN A 1 517 ? -37.318 -33.411 25.378 1.00 31.84 517 GLN A O 1
ATOM 3934 N N . ALA A 1 518 ? -37.207 -32.302 23.437 1.00 36.22 518 ALA A N 1
ATOM 3935 C CA . ALA A 1 518 ? -36.714 -33.445 22.653 1.00 36.22 518 ALA A CA 1
ATOM 3936 C C . ALA A 1 518 ? -35.179 -33.607 22.743 1.00 36.22 518 ALA A C 1
ATOM 3938 O O . ALA A 1 518 ? -34.650 -34.701 22.539 1.00 36.22 518 ALA A O 1
ATOM 3939 N N . LEU A 1 519 ? -34.480 -32.533 23.130 1.00 37.12 519 LEU A N 1
ATOM 3940 C CA . LEU A 1 519 ? -33.020 -32.426 23.191 1.00 37.12 519 LEU A CA 1
ATOM 3941 C C . LEU A 1 519 ? -32.338 -33.393 24.176 1.00 37.12 519 LEU A C 1
ATOM 3943 O O . LEU A 1 519 ? -31.180 -33.710 23.971 1.00 37.12 519 LEU A O 1
ATOM 3947 N N . HIS A 1 520 ? -33.011 -33.949 25.189 1.00 40.44 520 HIS A N 1
ATOM 3948 C CA . HIS A 1 520 ? -32.334 -34.853 26.140 1.00 40.44 520 HIS A CA 1
ATOM 3949 C C . HIS A 1 520 ? -32.121 -36.294 25.632 1.00 40.44 520 HIS A C 1
ATOM 3951 O O . HIS A 1 520 ? -31.346 -37.024 26.234 1.00 40.44 520 HIS A O 1
ATOM 3957 N N . ARG A 1 521 ? -32.780 -36.725 24.542 1.00 43.31 521 ARG A N 1
ATOM 3958 C CA . ARG A 1 521 ? -32.624 -38.089 23.977 1.00 43.31 521 ARG A CA 1
ATOM 3959 C C . ARG A 1 521 ? -31.729 -38.159 22.737 1.00 43.31 521 ARG A C 1
ATOM 3961 O O . ARG A 1 521 ? -31.353 -39.249 22.323 1.00 43.31 521 ARG A O 1
ATOM 3968 N N . VAL A 1 522 ? -31.408 -37.012 22.142 1.00 45.72 522 VAL A N 1
ATOM 3969 C CA . VAL A 1 522 ? -30.641 -36.925 20.887 1.00 45.72 522 VAL A CA 1
ATOM 3970 C C . VAL A 1 522 ? -29.129 -36.935 21.158 1.00 45.72 522 VAL A C 1
ATOM 3972 O O . VAL A 1 522 ? -28.388 -37.608 20.444 1.00 45.72 522 VAL A O 1
ATOM 3975 N N . TRP A 1 523 ? -28.690 -36.345 22.278 1.00 50.78 523 TRP A N 1
ATOM 3976 C CA . TRP A 1 523 ? -27.277 -36.316 22.688 1.00 50.78 523 TRP A CA 1
ATOM 3977 C C . TRP A 1 523 ? -26.675 -37.705 22.993 1.00 50.78 523 TRP A C 1
ATOM 3979 O O . TRP A 1 523 ? -25.477 -37.909 22.797 1.00 50.78 523 TRP A O 1
ATOM 3989 N N . ASP A 1 524 ? -27.479 -38.692 23.410 1.00 63.69 524 ASP A N 1
ATOM 3990 C CA . ASP A 1 524 ? -26.994 -40.041 23.763 1.00 63.69 524 ASP A CA 1
ATOM 3991 C C . ASP A 1 524 ? -26.464 -40.844 22.562 1.00 63.69 524 ASP A C 1
ATOM 3993 O O . ASP A 1 524 ? -25.566 -41.685 22.707 1.00 63.69 524 ASP A O 1
ATOM 3997 N N . VAL A 1 525 ? -27.015 -40.604 21.368 1.00 70.56 525 VAL A N 1
ATOM 3998 C CA . VAL A 1 525 ? -26.641 -41.331 20.144 1.00 70.56 525 VAL A CA 1
ATOM 3999 C C . VAL A 1 525 ? -25.336 -40.782 19.582 1.00 7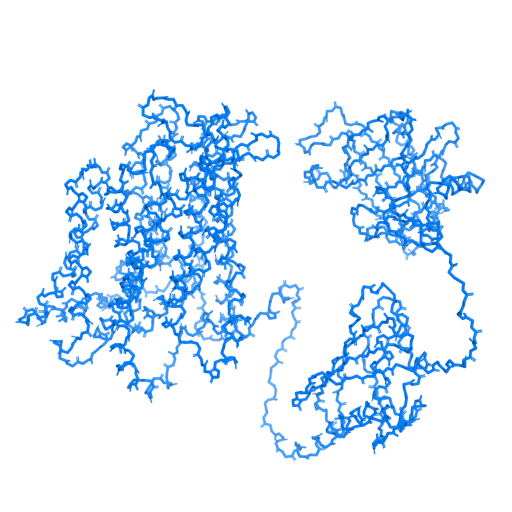0.56 525 VAL A C 1
ATOM 4001 O O . VAL A 1 525 ? -24.428 -41.561 19.293 1.00 70.56 525 VAL A O 1
ATOM 4004 N N . LEU A 1 526 ? -25.208 -39.453 19.525 1.00 75.88 526 LEU A N 1
ATOM 4005 C CA . LEU A 1 526 ? -23.987 -38.761 19.112 1.00 75.88 526 LEU A CA 1
ATOM 4006 C C . LEU A 1 526 ? -22.802 -39.148 20.009 1.00 75.88 526 LEU A C 1
ATOM 4008 O O . LEU A 1 526 ? -21.769 -39.610 19.518 1.00 75.88 526 LEU A O 1
ATOM 4012 N N . LEU A 1 527 ? -22.984 -39.083 21.334 1.00 77.06 527 LEU A N 1
ATOM 4013 C CA . LEU A 1 527 ? -21.969 -39.524 22.299 1.00 77.06 527 LEU A CA 1
ATOM 4014 C C . LEU A 1 527 ? -21.666 -41.026 22.170 1.00 77.06 527 LEU A C 1
ATOM 4016 O O . LEU A 1 527 ? -20.528 -41.457 22.362 1.00 77.06 527 LEU A O 1
ATOM 4020 N N . GLY A 1 528 ? -22.666 -41.837 21.812 1.00 81.75 528 GLY A N 1
ATOM 4021 C CA . GLY A 1 528 ? -22.504 -43.264 21.548 1.00 81.75 528 GLY A CA 1
ATOM 4022 C C . GLY A 1 528 ? -21.559 -43.562 20.384 1.00 81.75 528 GLY A C 1
ATOM 4023 O O . GLY A 1 528 ? -20.628 -44.350 20.562 1.00 81.75 528 GLY A O 1
ATOM 4024 N N . VAL A 1 529 ? -21.760 -42.912 19.237 1.00 84.62 529 VAL A N 1
ATOM 4025 C CA . VAL A 1 529 ? -20.924 -43.081 18.036 1.00 84.62 529 VAL A CA 1
ATOM 4026 C C . VAL A 1 529 ? -19.495 -42.602 18.293 1.00 84.62 529 VAL A C 1
ATOM 4028 O O . VAL A 1 529 ? -18.545 -43.334 18.016 1.00 84.62 529 VAL A O 1
ATOM 4031 N N . MET A 1 530 ? -19.330 -41.421 18.899 1.00 85.94 530 MET A N 1
ATOM 4032 C CA . MET A 1 530 ? -18.005 -40.894 19.249 1.00 85.94 530 MET A CA 1
ATOM 4033 C C . MET A 1 530 ? -17.244 -41.860 20.172 1.00 85.94 530 MET A C 1
ATOM 4035 O O . MET A 1 530 ? -16.081 -42.176 19.921 1.00 85.94 530 MET A O 1
ATOM 4039 N N . SER A 1 531 ? -17.925 -42.410 21.185 1.00 87.06 531 SER A N 1
ATOM 4040 C CA . SER A 1 531 ? -17.312 -43.338 22.144 1.00 87.06 531 SER A CA 1
ATOM 4041 C C . SER A 1 531 ? -16.867 -44.675 21.534 1.00 87.06 531 SER A C 1
ATOM 4043 O O . SER A 1 531 ? -15.923 -45.290 22.040 1.00 87.06 531 SER A O 1
ATOM 4045 N N . GLU A 1 532 ? -17.536 -45.135 20.470 1.00 89.94 532 GLU A N 1
ATOM 4046 C CA . GLU A 1 532 ? -17.161 -46.333 19.708 1.00 89.94 532 GLU A CA 1
ATOM 4047 C C . GLU A 1 532 ? -15.903 -46.079 18.872 1.00 89.94 532 GLU A C 1
ATOM 4049 O O . GLU A 1 532 ? -14.968 -46.880 18.909 1.00 89.94 532 GLU A O 1
ATOM 4054 N N . MET A 1 533 ? -15.846 -44.945 18.165 1.00 90.75 533 MET A N 1
ATOM 4055 C CA . MET A 1 533 ? -14.698 -44.575 17.331 1.00 90.75 533 MET A CA 1
ATOM 4056 C C . MET A 1 533 ? -13.416 -44.458 18.163 1.00 90.75 533 MET A C 1
ATOM 4058 O O . MET A 1 533 ? -12.382 -45.022 17.802 1.00 90.75 533 MET A O 1
ATOM 4062 N N . GLU A 1 534 ? -13.488 -43.803 19.323 1.00 89.81 534 GLU A N 1
ATOM 4063 C CA . GLU A 1 534 ? -12.365 -43.717 20.265 1.00 89.81 534 GLU A CA 1
ATOM 4064 C C . GLU A 1 534 ? -11.951 -45.097 20.802 1.00 89.81 534 GLU A C 1
ATOM 4066 O O . GLU A 1 534 ? -10.760 -45.383 20.948 1.00 89.81 534 GLU A O 1
ATOM 4071 N N . ALA A 1 535 ? -12.917 -45.987 21.064 1.00 87.88 535 ALA A N 1
ATOM 4072 C CA . ALA A 1 535 ? -12.637 -47.336 21.553 1.00 87.88 535 ALA A CA 1
ATOM 4073 C C . ALA A 1 535 ? -11.914 -48.206 20.516 1.00 87.88 535 ALA A C 1
ATOM 4075 O O . ALA A 1 535 ? -11.028 -48.974 20.892 1.00 87.88 535 ALA A O 1
ATOM 4076 N N . ARG A 1 536 ? -12.238 -48.060 19.224 1.00 90.06 536 ARG A N 1
ATOM 4077 C CA . ARG A 1 536 ? -11.508 -48.715 18.125 1.00 90.06 536 ARG A CA 1
ATOM 4078 C C . ARG A 1 536 ? -10.060 -48.256 18.070 1.00 90.06 536 ARG A C 1
ATOM 4080 O O . ARG A 1 536 ? -9.165 -49.096 18.065 1.00 90.06 536 ARG A O 1
ATOM 4087 N N . VAL A 1 537 ? -9.827 -46.943 18.114 1.00 89.00 537 VAL A N 1
ATOM 4088 C CA . VAL A 1 537 ? -8.474 -46.362 18.087 1.00 89.00 537 VAL A CA 1
ATOM 4089 C C . VAL A 1 537 ? -7.650 -46.822 19.294 1.00 89.00 537 VAL A C 1
ATOM 4091 O O . VAL A 1 537 ? -6.526 -47.295 19.125 1.00 89.00 537 VAL A O 1
ATOM 4094 N N . ALA A 1 538 ? -8.215 -46.777 20.504 1.00 86.19 538 ALA A N 1
ATOM 4095 C CA . ALA A 1 538 ? -7.542 -47.268 21.709 1.00 86.19 538 ALA A CA 1
ATOM 4096 C C . ALA A 1 538 ? -7.275 -48.789 21.662 1.00 86.19 538 ALA A C 1
ATOM 4098 O O . ALA A 1 538 ? -6.216 -49.255 22.099 1.00 86.19 538 ALA A O 1
ATOM 4099 N N . GLY A 1 539 ? -8.211 -49.556 21.089 1.00 82.75 539 GLY A N 1
ATOM 4100 C CA . GLY A 1 539 ? -8.165 -51.014 20.963 1.00 82.75 539 GLY A CA 1
ATOM 4101 C C . GLY A 1 539 ? -7.053 -51.559 20.061 1.00 82.75 539 GLY A C 1
ATOM 4102 O O . GLY A 1 539 ? -6.709 -52.733 20.183 1.00 82.75 539 GLY A O 1
ATOM 4103 N N . ILE A 1 540 ? -6.447 -50.721 19.211 1.00 82.50 540 ILE A N 1
ATOM 4104 C CA . ILE A 1 540 ? -5.307 -51.102 18.356 1.00 82.50 540 ILE A CA 1
ATOM 4105 C C . ILE A 1 540 ? -4.095 -51.491 19.205 1.00 82.50 540 ILE A C 1
ATOM 4107 O O . ILE A 1 540 ? -3.433 -52.491 18.935 1.00 82.50 540 ILE A O 1
ATOM 4111 N N . SER A 1 541 ? -3.816 -50.726 20.264 1.00 74.75 541 SER A N 1
ATOM 4112 C CA . SER A 1 541 ? -2.660 -50.962 21.140 1.00 74.75 541 SER A CA 1
ATOM 4113 C C . SER A 1 541 ? -2.787 -52.236 21.984 1.00 74.75 541 SER A C 1
ATOM 4115 O O . SER A 1 541 ? -1.782 -52.855 22.328 1.00 74.75 541 SER A O 1
ATOM 4117 N N . THR A 1 542 ? -4.020 -52.646 22.294 1.00 76.62 542 THR A N 1
ATOM 4118 C CA . THR A 1 542 ? -4.334 -53.817 23.126 1.00 76.62 542 THR A CA 1
ATOM 4119 C C . THR A 1 542 ? -4.646 -55.071 22.306 1.00 76.62 542 THR A C 1
ATOM 4121 O O . THR A 1 542 ? -4.859 -56.136 22.881 1.00 76.62 542 THR A O 1
ATOM 4124 N N . GLY A 1 543 ? -4.692 -54.961 20.972 1.00 77.94 543 GLY A N 1
ATOM 4125 C CA . GLY A 1 543 ? -5.118 -56.033 20.066 1.00 77.94 543 GLY A CA 1
ATOM 4126 C C . GLY A 1 543 ? -6.627 -56.313 20.085 1.00 77.94 543 GLY A C 1
ATOM 4127 O O . GLY A 1 543 ? -7.079 -57.269 19.455 1.00 77.94 543 GLY A O 1
ATOM 4128 N N . ALA A 1 544 ? -7.420 -55.498 20.789 1.00 78.75 544 ALA A N 1
ATOM 4129 C CA . ALA A 1 544 ? -8.874 -55.640 20.872 1.00 78.75 544 ALA A CA 1
ATOM 4130 C C . ALA A 1 544 ? -9.582 -55.298 19.547 1.00 78.75 544 ALA A C 1
ATOM 4132 O O . ALA A 1 544 ? -10.664 -55.823 19.270 1.00 78.75 544 ALA A O 1
ATOM 4133 N N . TRP A 1 545 ? -8.965 -54.452 18.719 1.00 87.56 545 TRP A N 1
ATOM 4134 C CA . TRP A 1 545 ? -9.452 -54.067 17.396 1.00 87.56 545 TRP A CA 1
ATOM 4135 C C . TRP A 1 545 ? -8.276 -53.847 16.437 1.00 87.56 545 TRP A C 1
ATOM 4137 O O . TRP A 1 545 ? -7.201 -53.436 16.863 1.00 87.56 545 TRP A O 1
ATOM 4147 N N . HIS A 1 546 ? -8.466 -54.119 15.147 1.00 84.94 546 HIS A N 1
ATOM 4148 C CA . HIS A 1 546 ? -7.490 -53.815 14.099 1.00 84.94 546 HIS A CA 1
ATOM 4149 C C . HIS A 1 546 ? -8.208 -53.253 12.871 1.00 84.94 546 HIS A C 1
ATOM 4151 O O . HIS A 1 546 ? -9.379 -53.561 12.650 1.00 84.94 546 HIS A O 1
ATOM 4157 N N . ASP A 1 547 ? -7.498 -52.450 12.077 1.00 84.56 547 ASP A N 1
ATOM 4158 C CA . ASP A 1 547 ? -8.022 -51.868 10.841 1.00 84.56 547 ASP A CA 1
ATOM 4159 C C . ASP A 1 547 ? -8.206 -52.960 9.767 1.00 84.56 547 ASP A C 1
ATOM 4161 O O . ASP A 1 547 ? -7.202 -53.482 9.263 1.00 84.56 547 ASP A O 1
ATOM 4165 N N . PRO A 1 548 ? -9.451 -53.294 9.374 1.00 80.50 548 PRO A N 1
ATOM 4166 C CA . PRO A 1 548 ? -9.710 -54.380 8.435 1.00 80.50 548 PRO A CA 1
ATOM 4167 C C . PRO A 1 548 ? -9.351 -54.040 6.981 1.00 80.50 548 PRO A C 1
ATOM 4169 O O . PRO A 1 548 ? -9.400 -54.926 6.129 1.00 80.50 548 PRO A O 1
ATOM 4172 N N . HIS A 1 549 ? -8.989 -52.787 6.680 1.00 82.19 549 HIS A N 1
ATOM 4173 C CA . HIS A 1 549 ? -8.670 -52.366 5.319 1.00 82.19 549 HIS A CA 1
ATOM 4174 C C . HIS A 1 549 ? -7.233 -52.692 4.902 1.00 82.19 549 HIS A C 1
ATOM 4176 O O . HIS A 1 549 ? -7.002 -53.341 3.886 1.00 82.19 549 HIS A O 1
ATOM 4182 N N . ASN A 1 550 ? -6.245 -52.219 5.663 1.00 79.75 550 ASN A N 1
ATOM 4183 C CA . ASN A 1 550 ? -4.831 -52.498 5.383 1.00 79.75 550 ASN A CA 1
ATOM 4184 C C . ASN A 1 550 ? -3.958 -52.555 6.644 1.00 79.75 550 ASN A C 1
ATOM 4186 O O . ASN A 1 550 ? -2.742 -52.369 6.565 1.00 79.75 550 ASN A O 1
ATOM 4190 N N . ASN A 1 551 ? -4.578 -52.815 7.799 1.00 83.94 551 ASN A N 1
ATOM 4191 C CA . ASN A 1 551 ? -3.913 -52.873 9.096 1.00 83.94 551 ASN A CA 1
ATOM 4192 C C . ASN A 1 551 ? -3.197 -51.557 9.479 1.00 83.94 551 ASN A C 1
ATOM 4194 O O . ASN A 1 551 ? -2.095 -51.569 10.031 1.00 83.94 551 ASN A O 1
ATOM 4198 N N . GLY A 1 552 ? -3.807 -50.415 9.138 1.00 83.19 552 GLY A N 1
ATOM 4199 C CA . GLY A 1 552 ? -3.329 -49.089 9.514 1.00 83.19 552 GLY A CA 1
ATOM 4200 C C . GLY A 1 552 ? -3.468 -48.802 11.013 1.00 83.19 552 GLY A C 1
ATOM 4201 O O . GLY A 1 552 ? -4.331 -49.349 11.699 1.00 83.19 552 GLY A O 1
ATOM 4202 N N . THR A 1 553 ? -2.614 -47.920 11.528 1.00 86.38 553 THR A N 1
ATOM 4203 C CA . THR A 1 553 ? -2.636 -47.463 12.922 1.00 86.38 553 THR A CA 1
ATOM 4204 C C . THR A 1 553 ? -3.174 -46.040 13.014 1.00 86.38 553 THR A C 1
ATOM 4206 O O . THR A 1 553 ? -2.817 -45.185 12.207 1.00 86.38 553 THR A O 1
ATOM 4209 N N . TYR A 1 554 ? -4.023 -45.777 14.008 1.00 88.81 554 TYR A N 1
ATOM 4210 C CA . TYR A 1 554 ? -4.658 -44.475 14.230 1.00 88.81 554 TYR A CA 1
ATOM 4211 C C . TYR A 1 554 ? -4.132 -43.857 15.531 1.00 88.81 554 TYR A C 1
ATOM 4213 O O . TYR A 1 554 ? -3.956 -44.560 16.525 1.00 88.81 554 TYR A O 1
ATOM 4221 N N . SER A 1 555 ? -3.893 -42.547 15.537 1.00 83.44 555 SER A N 1
ATOM 4222 C CA . SER A 1 555 ? -3.527 -41.760 16.717 1.00 83.44 555 SER A CA 1
ATOM 4223 C C . SER A 1 555 ? -4.438 -40.539 16.852 1.00 83.44 555 SER A C 1
ATOM 4225 O O . SER A 1 555 ? -4.734 -39.849 15.877 1.00 83.44 555 SER A O 1
ATOM 4227 N N . GLN A 1 556 ? -4.918 -40.276 18.065 1.00 81.94 556 GLN A N 1
ATOM 4228 C CA . GLN A 1 556 ? -5.789 -39.134 18.355 1.00 81.94 556 GLN A CA 1
ATOM 4229 C C . GLN A 1 556 ? -4.978 -37.830 18.380 1.00 81.94 556 GLN A C 1
ATOM 4231 O O . GLN A 1 556 ? -3.884 -37.808 18.941 1.00 81.94 556 GLN A O 1
ATOM 4236 N N . GLN A 1 557 ? -5.499 -36.764 17.758 1.00 72.69 557 GLN A N 1
ATOM 4237 C CA . GLN A 1 557 ? -4.807 -35.470 17.631 1.00 72.69 557 GLN A CA 1
ATOM 4238 C C . GLN A 1 557 ? -5.476 -34.367 18.465 1.00 72.69 557 GLN A C 1
ATOM 4240 O O . GLN A 1 557 ? -4.818 -33.763 19.306 1.00 72.69 557 GLN A O 1
ATOM 4245 N N . GLU A 1 558 ? -6.779 -34.123 18.274 1.00 60.75 558 GLU A N 1
ATOM 4246 C CA . GLU A 1 558 ? -7.550 -33.081 18.977 1.00 60.75 558 GLU A CA 1
ATOM 4247 C C . GLU A 1 558 ? -9.015 -33.522 19.181 1.00 60.75 558 GLU A C 1
ATOM 4249 O O . GLU A 1 558 ? -9.561 -34.278 18.372 1.00 60.75 558 GLU A O 1
ATOM 4254 N N . GLN A 1 559 ? -9.652 -33.053 20.262 1.00 58.00 559 GLN A N 1
ATOM 4255 C CA . GLN A 1 559 ? -11.051 -33.343 20.610 1.00 58.00 559 GLN A CA 1
ATOM 4256 C C . GLN A 1 559 ? -11.815 -32.038 20.877 1.00 58.00 559 GLN A C 1
ATOM 4258 O O . GLN A 1 559 ? -11.399 -31.230 21.708 1.00 58.00 559 GLN A O 1
ATOM 4263 N N . GLY A 1 560 ? -12.933 -31.845 20.171 1.00 58.84 560 GLY A N 1
ATOM 4264 C CA . GLY A 1 560 ? -13.902 -30.769 20.399 1.00 58.84 560 GLY A CA 1
ATOM 4265 C C . GLY A 1 560 ? -15.229 -31.312 20.942 1.00 58.84 560 GLY A C 1
ATOM 4266 O O . GLY A 1 560 ? -15.412 -32.521 21.042 1.00 58.84 560 GLY A O 1
ATOM 4267 N N . ALA A 1 561 ? -16.184 -30.434 21.270 1.00 54.81 561 ALA A N 1
ATOM 4268 C CA . ALA A 1 561 ? -17.476 -30.844 21.843 1.00 54.81 561 ALA A CA 1
ATOM 4269 C C . ALA A 1 561 ? -18.342 -31.717 20.900 1.00 54.81 561 ALA A C 1
ATOM 4271 O 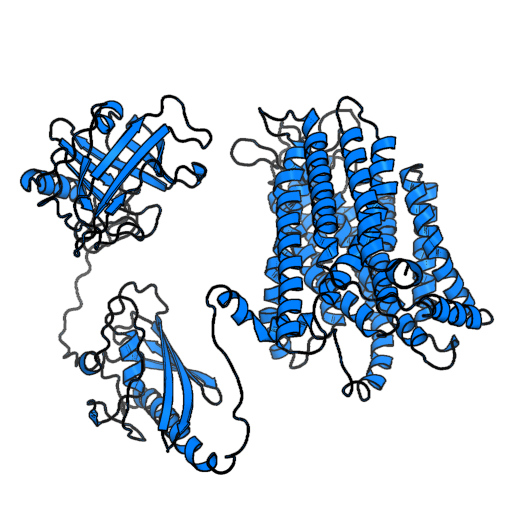O . ALA A 1 561 ? -19.152 -32.497 21.386 1.00 54.81 561 ALA A O 1
ATOM 4272 N N . ALA A 1 562 ? -18.149 -31.610 19.578 1.00 69.56 562 ALA A N 1
ATOM 4273 C CA . ALA A 1 562 ? -18.809 -32.420 18.543 1.00 69.56 562 ALA A CA 1
ATOM 4274 C C . ALA A 1 562 ? -17.867 -32.702 17.350 1.00 69.56 562 ALA A C 1
ATOM 4276 O O . ALA A 1 562 ? -18.296 -32.809 16.202 1.00 69.56 562 ALA A O 1
ATOM 4277 N N . GLU A 1 563 ? -16.556 -32.778 17.609 1.00 77.94 563 GLU A N 1
ATOM 4278 C CA . GLU A 1 563 ? -15.543 -33.047 16.584 1.00 77.94 563 GLU A CA 1
ATOM 4279 C C . GLU A 1 563 ? -14.493 -34.043 17.091 1.00 77.94 563 GLU A C 1
ATOM 4281 O O . GLU A 1 563 ? -14.031 -33.936 18.230 1.00 77.94 563 GLU A O 1
ATOM 4286 N N . LEU A 1 564 ? -14.069 -34.966 16.222 1.00 80.88 564 LEU A N 1
ATOM 4287 C CA . LEU A 1 564 ? -12.943 -35.873 16.466 1.00 80.88 564 LEU A CA 1
ATOM 4288 C C . LEU A 1 564 ? -11.906 -35.749 15.350 1.00 80.88 564 LEU A C 1
ATOM 4290 O O . LEU A 1 564 ? -12.251 -35.821 14.170 1.00 80.88 564 LEU A O 1
ATOM 4294 N N . ALA A 1 565 ? -10.632 -35.611 15.719 1.00 85.12 565 ALA A N 1
ATOM 4295 C CA . ALA A 1 565 ? -9.520 -35.595 14.775 1.00 85.12 565 ALA A CA 1
ATOM 4296 C C . ALA A 1 565 ? -8.520 -36.725 15.055 1.00 85.12 565 ALA A C 1
ATOM 4298 O O . ALA A 1 565 ? -8.026 -36.891 16.176 1.00 85.12 565 ALA A O 1
ATOM 4299 N N . PHE A 1 566 ? -8.178 -37.469 14.004 1.00 86.25 566 PHE A N 1
ATOM 4300 C CA . PHE A 1 566 ? -7.234 -38.583 14.045 1.00 86.25 566 PHE A CA 1
ATOM 4301 C C . PHE A 1 566 ? -6.151 -38.417 12.979 1.00 86.25 566 PHE A C 1
ATOM 4303 O O . PHE A 1 566 ? -6.354 -37.798 11.938 1.00 86.25 566 PHE A O 1
ATOM 4310 N N . GLN A 1 567 ? -4.993 -39.016 13.215 1.00 88.88 567 GLN A N 1
ATOM 4311 C CA . GLN A 1 567 ? -3.959 -39.231 12.215 1.00 88.88 567 GLN A CA 1
ATOM 4312 C C . GLN A 1 567 ? -3.821 -40.734 12.005 1.00 88.88 567 GLN A C 1
ATOM 4314 O O . GLN A 1 567 ? -3.697 -41.488 12.967 1.00 88.88 567 GLN A O 1
ATOM 4319 N N . ARG A 1 568 ? -3.837 -41.180 10.754 1.00 87.88 568 ARG A N 1
ATOM 4320 C CA . ARG A 1 568 ? -3.674 -42.585 10.394 1.00 87.88 568 ARG A CA 1
ATOM 4321 C C . ARG A 1 568 ? -2.376 -42.791 9.640 1.00 87.88 568 ARG A C 1
ATOM 4323 O O . ARG A 1 568 ? -2.033 -42.003 8.765 1.00 87.88 568 ARG A O 1
ATOM 4330 N N . ILE A 1 569 ? -1.695 -43.887 9.944 1.00 86.06 569 ILE A N 1
ATOM 4331 C CA . ILE A 1 569 ? -0.549 -44.386 9.193 1.00 86.06 569 ILE A CA 1
ATOM 4332 C C . ILE A 1 569 ? -0.943 -45.734 8.581 1.00 86.06 569 ILE A C 1
ATOM 4334 O O . ILE A 1 569 ? -1.413 -46.630 9.277 1.00 86.06 569 ILE A O 1
ATOM 4338 N N . THR A 1 570 ? -0.772 -45.878 7.269 1.00 81.12 570 THR A N 1
ATOM 4339 C CA . THR A 1 570 ? -1.030 -47.135 6.532 1.00 81.12 570 THR A CA 1
ATOM 4340 C C . THR A 1 570 ? -0.180 -48.300 7.060 1.00 81.12 570 THR A C 1
ATOM 4342 O O . THR A 1 570 ? 0.936 -48.086 7.529 1.00 81.12 570 THR A O 1
ATOM 4345 N N . GLY A 1 571 ? -0.653 -49.551 6.953 1.00 76.56 571 GLY A N 1
ATOM 4346 C CA . GLY A 1 571 ? 0.064 -50.719 7.502 1.00 76.56 571 GLY A CA 1
ATOM 4347 C C . GLY A 1 571 ? 1.483 -50.938 6.946 1.00 76.56 571 GLY A C 1
ATOM 4348 O O . GLY A 1 571 ? 2.352 -51.466 7.638 1.00 76.56 571 GLY A O 1
ATOM 4349 N N . ASN A 1 572 ? 1.766 -50.459 5.728 1.00 75.00 572 ASN A N 1
ATOM 4350 C CA . ASN A 1 572 ? 3.111 -50.453 5.131 1.00 75.00 572 ASN A CA 1
ATOM 4351 C C . ASN A 1 572 ? 3.999 -49.273 5.591 1.00 75.00 572 ASN A C 1
ATOM 4353 O O . ASN A 1 572 ? 5.126 -49.137 5.118 1.00 75.00 572 ASN A O 1
ATOM 4357 N N . LYS A 1 573 ? 3.496 -48.418 6.493 1.00 77.88 573 LYS A N 1
ATOM 4358 C CA . LYS A 1 573 ? 4.141 -47.226 7.071 1.00 77.88 573 LYS A CA 1
ATOM 4359 C C . LYS A 1 573 ? 4.544 -46.142 6.064 1.00 77.88 573 LYS A C 1
ATOM 4361 O O . LYS A 1 573 ? 5.369 -45.291 6.390 1.00 77.88 573 LYS A O 1
ATOM 4366 N N . LYS A 1 574 ? 3.991 -46.163 4.847 1.00 72.56 574 LYS A N 1
ATOM 4367 C CA . LYS A 1 574 ? 4.401 -45.268 3.751 1.00 72.56 574 LYS A CA 1
ATOM 4368 C C . LYS A 1 574 ? 3.570 -43.987 3.667 1.00 72.56 574 LYS A C 1
ATOM 4370 O O . LYS A 1 574 ? 4.098 -42.946 3.289 1.00 72.56 574 LYS A O 1
ATOM 4375 N N . TYR A 1 575 ? 2.286 -44.069 4.001 1.00 79.69 575 TYR A N 1
ATOM 4376 C CA . TYR A 1 575 ? 1.330 -42.972 3.847 1.00 79.69 575 TYR A CA 1
ATOM 4377 C C . TYR A 1 575 ? 0.705 -42.588 5.180 1.00 79.69 575 TYR A C 1
ATOM 4379 O O . TYR A 1 575 ? 0.365 -43.466 5.981 1.00 79.69 575 TYR A O 1
ATOM 4387 N N . THR A 1 576 ? 0.555 -41.278 5.361 1.00 83.88 576 THR A N 1
ATOM 4388 C CA . THR A 1 576 ? -0.024 -40.643 6.540 1.00 83.88 576 THR A CA 1
ATOM 4389 C C . THR A 1 576 ? -1.205 -39.797 6.101 1.00 83.88 576 THR A C 1
ATOM 4391 O O . THR A 1 576 ? -1.032 -38.889 5.288 1.00 83.88 576 THR A O 1
ATOM 4394 N N . ASP A 1 577 ? -2.368 -40.042 6.688 1.00 81.81 577 ASP A N 1
ATOM 4395 C CA . ASP A 1 577 ? -3.605 -39.331 6.378 1.00 81.81 577 ASP A CA 1
ATOM 4396 C C . ASP A 1 577 ? -4.145 -38.665 7.652 1.00 81.81 577 ASP A C 1
ATOM 4398 O O . ASP A 1 577 ? -4.078 -39.238 8.743 1.00 81.81 577 ASP A O 1
ATOM 4402 N N . LYS A 1 578 ? -4.654 -37.436 7.541 1.00 86.56 578 LYS A N 1
ATOM 4403 C CA . LYS A 1 578 ? -5.356 -36.743 8.630 1.00 86.56 578 LYS A CA 1
ATOM 4404 C C . LYS A 1 578 ? -6.850 -36.887 8.425 1.00 86.56 578 LYS A C 1
ATOM 4406 O O . LYS A 1 578 ? -7.349 -36.598 7.346 1.00 86.56 578 LYS A O 1
ATOM 4411 N N . LEU A 1 579 ? -7.552 -37.298 9.470 1.00 85.25 579 LEU A N 1
ATOM 4412 C CA . LEU A 1 579 ? -8.991 -37.495 9.471 1.00 85.25 579 LEU A CA 1
ATOM 4413 C C . LEU A 1 579 ? -9.630 -36.495 10.424 1.00 85.25 579 LEU A C 1
ATOM 4415 O O . LEU A 1 579 ? -9.172 -36.339 11.557 1.00 85.25 579 LEU A O 1
ATOM 4419 N N . LYS A 1 580 ? -10.712 -35.860 9.986 1.00 86.19 580 LYS A N 1
ATOM 4420 C CA . LYS A 1 580 ? -11.558 -35.020 10.828 1.00 86.19 580 LYS A CA 1
ATOM 4421 C C . LYS A 1 580 ? -13.011 -35.440 10.661 1.00 86.19 580 LYS A C 1
ATOM 4423 O O . LYS A 1 580 ? -13.486 -35.562 9.536 1.00 86.19 580 LYS A O 1
ATOM 4428 N N . PHE A 1 581 ? -13.697 -35.629 11.778 1.00 84.31 581 PHE A N 1
ATOM 4429 C CA . PHE A 1 581 ? -15.120 -35.920 11.848 1.00 84.31 581 PHE A CA 1
ATOM 4430 C C . PHE A 1 581 ? -15.833 -34.801 12.590 1.00 84.31 581 PHE A C 1
ATOM 4432 O O . PHE A 1 581 ? -15.374 -34.381 13.654 1.00 84.31 581 PHE A O 1
ATOM 4439 N N . THR A 1 582 ? -16.953 -34.349 12.045 1.00 81.75 582 THR A N 1
ATOM 4440 C CA . THR A 1 582 ? -17.902 -33.456 12.704 1.00 81.75 582 THR A CA 1
ATOM 4441 C C . THR A 1 582 ? -19.226 -34.190 12.853 1.00 81.75 582 THR A C 1
ATOM 4443 O O . THR A 1 582 ? -19.670 -34.903 11.948 1.00 81.75 582 THR A O 1
ATOM 4446 N N . PHE A 1 583 ? -19.832 -34.052 14.024 1.00 81.50 583 PHE A N 1
ATOM 4447 C CA . PHE A 1 583 ? -21.066 -34.736 14.375 1.00 81.50 583 PHE A CA 1
ATOM 4448 C C . PHE A 1 583 ? -22.179 -33.703 14.501 1.00 81.50 583 PHE A C 1
ATOM 4450 O O . PHE A 1 583 ? -22.019 -32.686 15.173 1.00 81.50 583 PHE A O 1
ATOM 4457 N N . GLU A 1 584 ? -23.300 -33.966 13.842 1.00 78.44 584 GLU A N 1
ATOM 4458 C CA . GLU A 1 584 ? -24.496 -33.134 13.888 1.00 78.44 584 GLU A CA 1
ATOM 4459 C C . GLU A 1 584 ? -25.668 -33.976 14.398 1.00 78.44 584 GLU A C 1
ATOM 4461 O O . GLU A 1 584 ? -25.858 -35.133 14.007 1.00 78.44 584 GLU A O 1
ATOM 4466 N N . ASP A 1 585 ? -26.467 -33.396 15.285 1.00 72.19 585 ASP A N 1
ATOM 4467 C CA . ASP A 1 585 ? -27.676 -34.034 15.792 1.00 72.19 585 ASP A CA 1
ATOM 4468 C C . ASP A 1 585 ? -28.716 -34.189 14.672 1.00 72.19 585 ASP A C 1
ATOM 4470 O O . ASP A 1 585 ? -28.967 -33.255 13.906 1.00 72.19 585 ASP A O 1
ATOM 4474 N N . ALA A 1 586 ? -29.364 -35.354 14.595 1.00 71.75 586 ALA A N 1
ATOM 4475 C CA . ALA A 1 586 ? -30.453 -35.611 13.658 1.00 71.75 586 ALA A CA 1
ATOM 4476 C C . ALA A 1 586 ? -31.730 -36.075 14.396 1.00 71.75 586 ALA A C 1
ATOM 4478 O O . ALA A 1 586 ? -31.658 -36.653 15.487 1.00 71.75 586 ALA A O 1
ATOM 4479 N N . PRO A 1 587 ? -32.934 -35.817 13.848 1.00 64.62 587 PRO A N 1
ATOM 4480 C CA . PRO A 1 587 ? -34.184 -36.226 14.486 1.00 64.62 587 PRO A CA 1
ATOM 4481 C C . PRO A 1 587 ? -34.285 -37.751 14.693 1.00 64.62 587 PRO A C 1
ATOM 4483 O O . PRO A 1 587 ? -33.683 -38.542 13.969 1.00 64.62 587 PRO A O 1
ATOM 4486 N N . ALA A 1 588 ? -35.114 -38.169 15.656 1.00 62.03 588 ALA A N 1
ATOM 4487 C CA . ALA A 1 588 ? -35.504 -39.569 15.887 1.00 62.03 588 ALA A CA 1
ATOM 4488 C C . ALA A 1 588 ? -34.390 -40.548 16.329 1.00 62.03 588 ALA A C 1
ATOM 4490 O O . ALA A 1 588 ? -34.446 -41.731 16.004 1.00 62.03 588 ALA A O 1
ATOM 4491 N N . GLY A 1 589 ? -33.412 -40.094 17.124 1.00 68.25 589 GLY A N 1
ATOM 4492 C CA . GLY A 1 589 ? -32.381 -40.983 17.686 1.00 68.25 589 GLY A CA 1
ATOM 4493 C C . GLY A 1 589 ? -31.331 -41.412 16.658 1.00 68.25 589 GLY A C 1
ATOM 4494 O O . GLY A 1 589 ? -30.816 -42.526 16.724 1.00 68.25 589 GLY A O 1
ATOM 4495 N N . THR A 1 590 ? -31.032 -40.533 15.702 1.00 76.44 590 THR A N 1
ATOM 4496 C CA . THR A 1 590 ? -29.988 -40.713 14.689 1.00 76.44 590 THR A CA 1
ATOM 4497 C C . THR A 1 590 ? -28.939 -39.605 14.827 1.00 76.44 590 THR A C 1
ATOM 4499 O O . THR A 1 590 ? -29.201 -38.568 15.433 1.00 76.44 590 THR A O 1
ATOM 4502 N N . CYS A 1 591 ? -27.728 -39.830 14.316 1.00 82.06 591 CYS A N 1
ATOM 4503 C CA . CYS A 1 591 ? -26.636 -38.855 14.331 1.00 82.06 591 CYS A CA 1
ATOM 4504 C C . CYS A 1 591 ? -26.061 -38.737 12.918 1.00 82.06 591 CYS A C 1
ATOM 4506 O O . CYS A 1 591 ? -25.768 -39.754 12.285 1.00 82.06 591 CYS A O 1
ATOM 4508 N N . ASN A 1 592 ? -25.909 -37.506 12.431 1.00 84.44 592 ASN A N 1
ATOM 4509 C CA . ASN A 1 592 ? -25.249 -37.224 11.166 1.00 84.44 592 ASN A CA 1
ATOM 4510 C C . ASN A 1 592 ? -23.744 -37.100 11.400 1.00 84.44 592 ASN A C 1
ATOM 4512 O O . ASN A 1 592 ? -23.294 -36.370 12.280 1.00 84.44 592 ASN A O 1
ATOM 4516 N N . ILE A 1 593 ? -22.965 -37.799 10.581 1.00 85.50 593 ILE A N 1
ATOM 4517 C CA . ILE A 1 593 ? -21.505 -37.776 10.636 1.00 85.50 593 ILE A CA 1
ATOM 4518 C C . ILE A 1 593 ? -21.012 -37.201 9.315 1.00 85.50 593 ILE A C 1
ATOM 4520 O O . ILE A 1 593 ? -21.321 -37.740 8.252 1.00 85.50 593 ILE A O 1
ATOM 4524 N N . GLN A 1 594 ? -20.216 -36.139 9.375 1.00 84.88 594 GLN A N 1
ATOM 4525 C CA . GLN A 1 594 ? -19.448 -35.664 8.231 1.00 84.88 594 GLN A CA 1
ATOM 4526 C C . GLN A 1 594 ? -17.971 -35.937 8.504 1.00 84.88 594 GLN A C 1
ATOM 4528 O O . GLN A 1 594 ? -17.442 -35.574 9.551 1.00 84.88 594 GLN A O 1
ATOM 4533 N N . GLY A 1 595 ? -17.304 -36.624 7.582 1.00 81.81 595 GLY A N 1
ATOM 4534 C CA . GLY A 1 595 ? -15.903 -37.008 7.716 1.00 81.81 595 GLY A CA 1
ATOM 4535 C C . GLY A 1 595 ? -15.092 -36.553 6.512 1.00 81.81 595 GLY A C 1
ATOM 4536 O O . GLY A 1 595 ? -15.529 -36.717 5.376 1.00 81.81 595 GLY A O 1
ATOM 4537 N N . CYS A 1 596 ? -13.898 -36.022 6.754 1.00 82.00 596 CYS A N 1
ATOM 4538 C CA . CYS A 1 596 ? -12.914 -35.712 5.722 1.00 82.00 596 CYS A CA 1
ATOM 4539 C C . CYS A 1 596 ? -11.589 -36.401 6.059 1.00 82.00 596 CYS A C 1
ATOM 4541 O O . CYS A 1 596 ? -11.146 -36.357 7.207 1.00 82.00 596 CYS A O 1
ATOM 4543 N N . SER A 1 597 ? -10.967 -37.042 5.069 1.00 83.00 597 SER A N 1
ATOM 4544 C CA . SER A 1 597 ? -9.634 -37.639 5.176 1.00 83.00 597 SER A CA 1
ATOM 4545 C C . SER A 1 597 ? -8.743 -37.023 4.109 1.00 83.00 597 SER A C 1
ATOM 4547 O O . SER A 1 597 ? -9.053 -37.098 2.922 1.00 83.00 597 SER A O 1
ATOM 4549 N N . GLU A 1 598 ? -7.646 -36.410 4.540 1.00 81.62 598 GLU A N 1
ATOM 4550 C CA . GLU A 1 598 ? -6.674 -35.732 3.690 1.00 81.62 598 GLU A CA 1
ATOM 4551 C C . GLU A 1 598 ? -5.311 -36.413 3.806 1.00 81.62 598 GLU A C 1
ATOM 4553 O O . GLU A 1 598 ? -4.693 -36.445 4.880 1.00 81.62 598 GLU A O 1
ATOM 4558 N N . SER A 1 599 ? -4.798 -36.897 2.678 1.00 79.06 599 SER A N 1
ATOM 4559 C CA . SER A 1 599 ? -3.444 -37.435 2.638 1.00 79.06 599 SER A CA 1
ATOM 4560 C C . SER A 1 599 ? -2.414 -36.327 2.817 1.00 79.06 599 SER A C 1
ATOM 4562 O O . SER A 1 599 ? -2.466 -35.294 2.158 1.00 79.06 599 SER A O 1
ATOM 4564 N N . GLN A 1 600 ? -1.445 -36.543 3.704 1.00 82.38 600 GLN A N 1
ATOM 4565 C CA . GLN A 1 600 ? -0.371 -35.580 3.978 1.00 82.38 600 GLN A CA 1
ATOM 4566 C C . GLN A 1 600 ? 0.780 -35.684 2.966 1.00 82.38 600 GLN A C 1
ATOM 4568 O O . GLN A 1 600 ? 1.833 -35.071 3.140 1.00 82.38 600 GLN A O 1
ATOM 4573 N N . VAL A 1 601 ? 0.583 -36.467 1.905 1.00 64.69 601 VAL A N 1
ATOM 4574 C CA . VAL A 1 601 ? 1.457 -36.549 0.739 1.00 64.69 601 VAL A CA 1
ATOM 4575 C C . VAL A 1 601 ? 0.623 -36.402 -0.533 1.00 64.69 601 VAL A C 1
ATOM 4577 O O . VAL A 1 601 ? -0.557 -36.742 -0.557 1.00 64.69 601 VAL A O 1
ATOM 4580 N N . PHE A 1 602 ? 1.230 -35.889 -1.604 1.00 54.56 602 PHE A N 1
ATOM 4581 C CA . PHE A 1 602 ? 0.537 -35.659 -2.872 1.00 54.56 602 PHE A CA 1
ATOM 4582 C C . PHE A 1 602 ? 0.144 -36.998 -3.521 1.00 54.56 602 PHE A C 1
ATOM 4584 O O . PHE A 1 602 ? 0.978 -37.673 -4.127 1.00 54.56 602 PHE A O 1
ATOM 4591 N N . SER A 1 603 ? -1.119 -37.399 -3.358 1.00 51.19 603 SER A N 1
ATOM 4592 C CA . SER A 1 603 ? -1.686 -38.617 -3.941 1.00 51.19 603 SER A CA 1
ATOM 4593 C C . SER A 1 603 ? -2.653 -38.249 -5.066 1.00 51.19 603 SER A C 1
ATOM 4595 O O . SER A 1 603 ? -3.679 -37.616 -4.829 1.00 51.19 603 SER A O 1
ATOM 4597 N N . VAL A 1 604 ? -2.306 -38.616 -6.303 1.00 47.53 604 VAL A N 1
ATOM 4598 C CA . VAL A 1 604 ? -3.101 -38.309 -7.511 1.00 47.53 604 VAL A CA 1
ATOM 4599 C C . VAL A 1 604 ? -4.252 -39.309 -7.708 1.00 47.53 604 VAL A C 1
ATOM 4601 O O . VAL A 1 604 ? -5.242 -38.975 -8.350 1.00 47.53 604 VAL A O 1
ATOM 4604 N N . ALA A 1 605 ? -4.159 -40.509 -7.123 1.00 53.34 605 ALA A N 1
ATOM 4605 C CA . ALA A 1 605 ? -5.204 -41.531 -7.144 1.00 53.34 605 ALA A CA 1
ATOM 4606 C C . ALA A 1 605 ? -5.276 -42.219 -5.775 1.00 53.34 605 ALA A C 1
ATOM 4608 O O . ALA A 1 605 ? -4.335 -42.884 -5.347 1.00 53.34 605 ALA A O 1
ATOM 4609 N N . ASP A 1 606 ? -6.396 -42.050 -5.079 1.00 62.25 606 ASP A N 1
ATOM 4610 C CA . ASP A 1 606 ? -6.534 -42.484 -3.688 1.00 62.25 606 ASP A CA 1
ATOM 4611 C C . ASP A 1 606 ? -6.926 -43.972 -3.526 1.00 62.25 606 ASP A C 1
ATOM 4613 O O . ASP A 1 606 ? -6.878 -44.499 -2.424 1.00 62.25 606 ASP A O 1
ATOM 4617 N N . PHE A 1 607 ? -7.291 -44.712 -4.583 1.00 67.56 607 PHE A N 1
ATOM 4618 C CA . PHE A 1 607 ? -7.776 -46.115 -4.502 1.00 67.56 607 PHE A CA 1
ATOM 4619 C C . PHE A 1 607 ? -8.842 -46.365 -3.413 1.00 67.56 607 PHE A C 1
ATOM 4621 O O . PHE A 1 607 ? -9.030 -47.493 -2.952 1.00 67.56 607 PHE A O 1
ATOM 4628 N N . SER A 1 608 ? -9.588 -45.322 -3.042 1.00 75.00 608 SER A N 1
ATOM 4629 C CA . SER A 1 608 ? -10.553 -45.298 -1.930 1.00 75.00 608 SER A CA 1
ATOM 4630 C C . SER A 1 608 ? -9.927 -45.390 -0.537 1.00 75.00 608 SER A C 1
ATOM 4632 O O . SER A 1 608 ? -10.654 -45.592 0.425 1.00 75.00 608 SER A O 1
ATOM 4634 N N . THR A 1 609 ? -8.613 -45.209 -0.395 1.00 75.94 609 THR A N 1
ATOM 4635 C CA . THR A 1 609 ? -7.914 -45.271 0.894 1.00 75.94 609 THR A CA 1
ATOM 4636 C C . THR A 1 609 ? -8.468 -44.219 1.846 1.00 75.94 609 THR A C 1
ATOM 4638 O O . THR A 1 609 ? -8.905 -44.590 2.925 1.00 75.94 609 THR A O 1
ATOM 4641 N N . ASN A 1 610 ? -8.584 -42.945 1.456 1.00 79.94 610 ASN A N 1
ATOM 4642 C CA . ASN A 1 610 ? -9.185 -41.914 2.313 1.00 79.94 610 ASN A CA 1
ATOM 4643 C C . ASN A 1 610 ? -10.646 -42.217 2.665 1.00 79.94 610 ASN A C 1
ATOM 4645 O O . ASN A 1 610 ? -11.059 -42.003 3.803 1.00 79.94 610 ASN A O 1
ATOM 4649 N N . TYR A 1 611 ? -11.424 -42.754 1.724 1.00 84.94 611 TYR A N 1
ATOM 4650 C CA . TYR A 1 611 ? -12.799 -43.179 1.998 1.00 84.94 611 TYR A CA 1
ATOM 4651 C C . TYR A 1 611 ? -12.844 -44.332 3.017 1.00 84.94 611 TYR A C 1
ATOM 4653 O O . TYR A 1 611 ? -13.566 -44.259 4.012 1.00 84.94 611 TYR A O 1
ATOM 4661 N N . CYS A 1 612 ? -12.011 -45.357 2.837 1.00 86.69 612 CYS A N 1
ATOM 4662 C CA . CYS A 1 612 ? -11.926 -46.508 3.728 1.00 86.69 612 CYS A CA 1
ATOM 4663 C C . CYS A 1 612 ? -11.368 -46.139 5.106 1.00 86.69 612 CYS A C 1
ATOM 4665 O O . CYS A 1 612 ? -11.883 -46.622 6.109 1.00 86.69 612 CYS A O 1
ATOM 4667 N N . ASN A 1 613 ? -10.401 -45.221 5.180 1.00 85.56 613 ASN A N 1
ATOM 4668 C CA . ASN A 1 613 ? -9.877 -44.671 6.432 1.00 85.56 613 ASN A CA 1
ATOM 4669 C C . ASN A 1 613 ? -11.003 -44.120 7.312 1.00 85.56 613 ASN A C 1
ATOM 4671 O O . ASN A 1 613 ? -11.017 -44.335 8.523 1.00 85.56 613 ASN A O 1
ATOM 4675 N N . LEU A 1 614 ? -11.950 -43.411 6.691 1.00 87.50 614 LEU A N 1
ATOM 4676 C CA . LEU A 1 614 ? -13.115 -42.885 7.385 1.00 87.50 614 LEU A CA 1
ATOM 4677 C C . LEU A 1 614 ? -14.087 -44.017 7.730 1.00 87.50 614 LEU A C 1
ATOM 4679 O O . LEU A 1 614 ? -14.457 -44.175 8.894 1.00 87.50 614 LEU A O 1
ATOM 4683 N N . ARG A 1 615 ? -14.460 -44.829 6.731 1.00 87.88 615 ARG A N 1
ATOM 4684 C CA . ARG A 1 615 ? -15.483 -45.878 6.851 1.00 87.88 615 ARG A CA 1
ATOM 4685 C C . ARG A 1 615 ? -15.161 -46.894 7.948 1.00 87.88 615 ARG A C 1
ATOM 4687 O O . ARG A 1 615 ? -16.068 -47.297 8.667 1.00 87.88 615 ARG A O 1
ATOM 4694 N N . MET A 1 616 ? -13.893 -47.276 8.130 1.00 89.06 616 MET A N 1
ATOM 4695 C CA . MET A 1 616 ? -13.490 -48.278 9.131 1.00 89.06 616 MET A CA 1
ATOM 4696 C C . MET A 1 616 ? -13.697 -47.827 10.584 1.00 89.06 616 MET A C 1
ATOM 4698 O O . MET A 1 616 ? -13.857 -48.669 11.472 1.00 89.06 616 MET A O 1
ATOM 4702 N N . LEU A 1 617 ? -13.743 -46.518 10.850 1.00 89.31 617 LEU A N 1
ATOM 4703 C CA . LEU A 1 617 ? -13.953 -46.013 12.207 1.00 89.31 617 LEU A CA 1
ATOM 4704 C C . LEU A 1 617 ? -15.423 -46.041 12.631 1.00 89.31 617 LEU A C 1
ATOM 4706 O O . LEU A 1 617 ? -15.684 -46.250 13.812 1.00 89.31 617 LEU A O 1
ATOM 4710 N N . TYR A 1 618 ? -16.368 -45.900 11.698 1.00 87.44 618 TYR A N 1
ATOM 4711 C CA . TYR A 1 618 ? -17.795 -45.901 12.027 1.00 87.44 618 TYR A CA 1
ATOM 4712 C C . TYR A 1 618 ? -18.566 -47.129 11.523 1.00 87.44 618 TYR A C 1
ATOM 4714 O O . TYR A 1 618 ? -19.623 -47.389 12.061 1.00 87.44 618 TYR A O 1
ATOM 4722 N N . CYS A 1 619 ? -18.067 -47.949 10.591 1.00 87.19 619 CYS A N 1
ATOM 4723 C CA . CYS A 1 619 ? -18.810 -49.106 10.055 1.00 87.19 619 CYS A CA 1
ATOM 4724 C C . CYS A 1 619 ? -19.392 -50.054 11.127 1.00 87.19 619 CYS A C 1
ATOM 4726 O O . CYS A 1 619 ? -18.724 -50.379 12.116 1.00 87.19 619 CYS A O 1
ATOM 4728 N N . GLY A 1 620 ? -20.622 -50.527 10.902 1.00 85.19 620 GLY A N 1
ATOM 4729 C CA . GLY A 1 620 ? -21.359 -51.410 11.815 1.00 85.19 620 GLY A CA 1
ATOM 4730 C C . GLY A 1 620 ? -21.183 -52.901 11.508 1.00 85.19 620 GLY A C 1
ATOM 4731 O O . GLY A 1 620 ? -20.598 -53.277 10.488 1.00 85.19 620 GLY A O 1
ATOM 4732 N N . SER A 1 621 ? -21.728 -53.768 12.366 1.00 84.62 621 SER A N 1
ATOM 4733 C CA . SER A 1 621 ? -21.618 -55.230 12.196 1.00 84.62 621 SER A CA 1
ATOM 4734 C C . SER A 1 621 ? -22.274 -55.763 10.917 1.00 84.62 621 SER A C 1
ATOM 4736 O O . SER A 1 621 ? -21.754 -56.685 10.289 1.00 84.62 621 SER A O 1
ATOM 4738 N N . HIS A 1 622 ? -23.369 -55.134 10.482 1.00 80.56 622 HIS A N 1
ATOM 4739 C CA . HIS A 1 622 ? -24.090 -55.476 9.254 1.00 80.56 622 HIS A CA 1
ATOM 4740 C C . HIS A 1 622 ? -23.261 -55.288 7.969 1.00 80.56 622 HIS A C 1
ATOM 4742 O O . HIS A 1 622 ? -23.572 -55.909 6.957 1.00 80.56 622 HIS A O 1
ATOM 4748 N N . GLU A 1 623 ? -22.201 -54.473 8.010 1.00 76.56 623 GLU A N 1
ATOM 4749 C CA . GLU A 1 623 ? -21.274 -54.269 6.888 1.00 76.56 623 GLU A CA 1
ATOM 4750 C C . GLU A 1 623 ? -20.035 -55.170 6.974 1.00 76.56 623 GLU A C 1
ATOM 4752 O O . GLU A 1 623 ? -19.179 -55.089 6.105 1.00 76.56 623 GLU A O 1
ATOM 4757 N N . GLY A 1 624 ? -19.919 -56.025 8.000 1.00 76.00 624 GLY A N 1
ATOM 4758 C CA . GLY A 1 624 ? -18.774 -56.920 8.207 1.00 76.00 624 GLY A CA 1
ATOM 4759 C C . GLY A 1 624 ? -17.686 -56.381 9.145 1.00 76.00 624 GLY A C 1
ATOM 4760 O O . GLY A 1 624 ? -16.666 -57.044 9.338 1.00 76.00 624 GLY A O 1
ATOM 4761 N N . CYS A 1 625 ? -17.885 -55.212 9.762 1.00 83.38 625 CYS A N 1
ATOM 4762 C CA . CYS A 1 625 ? -16.974 -54.673 10.773 1.00 83.38 625 CYS A CA 1
ATOM 4763 C C . CYS A 1 625 ? -17.230 -55.254 12.169 1.00 83.38 625 CYS A C 1
ATOM 4765 O O . CYS A 1 625 ? -18.316 -55.738 12.469 1.00 83.38 625 CYS A O 1
ATOM 4767 N N . LYS A 1 626 ? -16.233 -55.185 13.059 1.00 84.50 626 LYS A N 1
ATOM 4768 C CA . LYS A 1 626 ? -16.359 -55.636 14.453 1.00 84.50 626 LYS A CA 1
ATOM 4769 C C . LYS A 1 626 ? -16.434 -54.433 15.408 1.00 84.50 626 LYS A C 1
ATOM 4771 O O .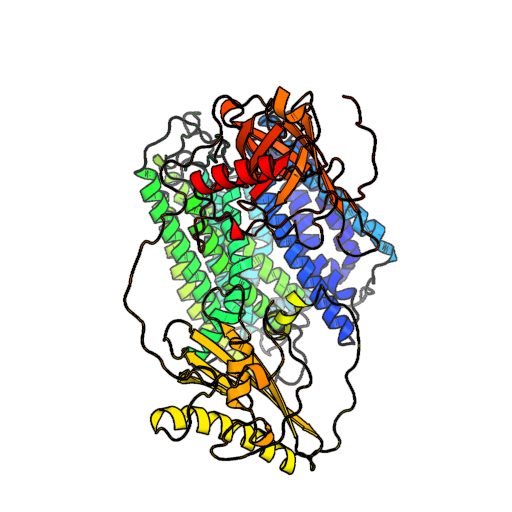 LYS A 1 626 ? -15.397 -53.801 15.622 1.00 84.50 626 LYS A O 1
ATOM 4776 N N . PRO A 1 627 ? -17.609 -54.117 15.984 1.00 85.81 627 PRO A N 1
ATOM 4777 C CA . PRO A 1 627 ? -17.740 -53.078 17.004 1.00 85.81 627 PRO A CA 1
ATOM 4778 C C . PRO A 1 627 ? -16.995 -53.427 18.301 1.00 85.81 627 PRO A C 1
ATOM 4780 O O . PRO A 1 627 ? -16.794 -54.605 18.607 1.00 85.81 627 PRO A O 1
ATOM 4783 N N . VAL A 1 628 ? -16.604 -52.412 19.074 1.00 85.81 628 VAL A N 1
ATOM 4784 C CA . VAL A 1 628 ? -15.840 -52.555 20.328 1.00 85.81 628 VAL A CA 1
ATOM 4785 C C . VAL A 1 628 ? -16.704 -52.290 21.565 1.00 85.81 628 VAL A C 1
ATOM 4787 O O . VAL A 1 628 ? -16.658 -53.061 22.521 1.00 85.81 628 VAL A O 1
ATOM 4790 N N . LYS A 1 629 ? -17.493 -51.215 21.562 1.00 86.62 629 LYS A N 1
ATOM 4791 C CA . LYS A 1 629 ? -18.392 -50.784 22.643 1.00 86.62 629 LYS A CA 1
ATOM 4792 C C . LYS A 1 629 ? -19.857 -50.758 22.221 1.00 86.62 629 LYS A C 1
ATOM 4794 O O . LYS A 1 629 ? -20.698 -51.252 22.967 1.00 86.62 629 LYS A O 1
ATOM 4799 N N . LYS A 1 630 ? -20.180 -50.136 21.084 1.00 84.06 630 LYS A N 1
ATOM 4800 C CA . LYS A 1 630 ? -21.562 -49.945 20.614 1.00 84.06 630 LYS A CA 1
ATOM 4801 C C . LYS A 1 630 ? -21.660 -50.244 19.126 1.00 84.06 630 LYS A C 1
ATOM 4803 O O . LYS A 1 630 ? -20.808 -49.825 18.352 1.00 84.06 630 LYS A O 1
ATOM 4808 N N . ASP A 1 631 ? -22.721 -50.944 18.745 1.00 86.69 631 ASP A N 1
ATOM 4809 C CA . ASP A 1 631 ? -23.044 -51.230 17.350 1.00 86.69 631 ASP A CA 1
ATOM 4810 C C . ASP A 1 631 ? -24.205 -50.350 16.881 1.00 86.69 631 ASP A C 1
ATOM 4812 O O . ASP A 1 631 ? -25.094 -50.012 17.668 1.00 86.69 631 ASP A O 1
ATOM 4816 N N . PHE A 1 632 ? -24.187 -49.967 15.608 1.00 84.19 632 PHE A N 1
ATOM 4817 C CA . PHE A 1 632 ? -25.184 -49.086 15.011 1.00 84.19 632 PHE A CA 1
ATOM 4818 C C . PHE A 1 632 ? -25.335 -49.339 13.505 1.00 84.19 632 PHE A C 1
ATOM 4820 O O . PHE A 1 632 ? -24.419 -49.806 12.824 1.00 84.19 632 PHE A O 1
ATOM 4827 N N . ALA A 1 633 ? -26.528 -49.041 12.987 1.00 82.12 633 ALA A N 1
ATOM 4828 C CA . ALA A 1 633 ? -26.827 -49.082 11.559 1.00 82.12 633 ALA A CA 1
ATOM 4829 C C . ALA A 1 633 ? -26.473 -47.739 10.908 1.00 82.12 633 ALA A C 1
ATOM 4831 O O . ALA A 1 633 ? -26.641 -46.688 11.525 1.00 82.12 633 ALA A O 1
ATOM 4832 N N . ILE A 1 634 ? -25.982 -47.773 9.669 1.00 83.50 634 ILE A N 1
ATOM 4833 C CA . ILE A 1 634 ? -25.440 -46.592 8.990 1.00 83.50 634 ILE A CA 1
ATOM 4834 C C . ILE A 1 634 ? -26.104 -46.450 7.636 1.00 83.50 634 ILE A C 1
ATOM 4836 O O . ILE A 1 634 ? -26.281 -47.422 6.910 1.00 83.50 634 ILE A O 1
ATOM 4840 N N . THR A 1 635 ? -26.474 -45.220 7.298 1.00 82.81 635 THR A N 1
ATOM 4841 C CA . THR A 1 635 ? -26.971 -44.861 5.971 1.00 82.81 635 THR A CA 1
ATOM 4842 C C . THR A 1 635 ? -26.095 -43.747 5.424 1.00 82.81 635 THR A C 1
ATOM 4844 O O . THR A 1 635 ? -25.969 -42.694 6.043 1.00 82.81 635 THR A O 1
ATOM 4847 N N . GLU A 1 636 ? -25.457 -43.988 4.283 1.00 82.94 636 GLU A N 1
ATOM 4848 C CA . GLU A 1 636 ? -24.563 -43.022 3.651 1.00 82.94 636 GLU A CA 1
ATOM 4849 C C . GLU A 1 636 ? -25.348 -42.123 2.691 1.00 82.94 636 GLU A C 1
ATOM 4851 O O . GLU A 1 636 ? -25.944 -42.598 1.727 1.00 82.94 636 GLU A O 1
ATOM 4856 N N . THR A 1 637 ? -25.376 -40.821 2.976 1.00 80.25 637 THR A N 1
ATOM 4857 C CA . THR A 1 637 ? -26.179 -39.841 2.226 1.00 80.25 637 THR A CA 1
ATOM 4858 C C . THR A 1 637 ? -25.417 -39.223 1.057 1.00 80.25 637 THR A C 1
ATOM 4860 O O . THR A 1 637 ? -25.989 -39.014 -0.012 1.00 80.25 637 THR A O 1
ATOM 4863 N N . SER A 1 638 ? -24.125 -38.934 1.230 1.00 77.19 638 SER A N 1
ATOM 4864 C CA . SER A 1 638 ? -23.286 -38.345 0.185 1.00 77.19 638 SER A CA 1
ATOM 4865 C C . SER A 1 638 ? -21.809 -38.660 0.393 1.00 77.19 638 SER A C 1
ATOM 4867 O O . SER A 1 638 ? -21.298 -38.515 1.501 1.00 77.19 638 SER A O 1
ATOM 4869 N N . VAL A 1 639 ? -21.108 -38.996 -0.694 1.00 77.44 639 VAL A N 1
ATOM 4870 C CA . VAL A 1 639 ? -19.647 -39.162 -0.711 1.00 77.44 639 VAL A CA 1
ATOM 4871 C C . VAL A 1 639 ? -19.056 -38.442 -1.912 1.00 77.44 639 VAL A C 1
ATOM 4873 O O . VAL A 1 639 ? -19.436 -38.700 -3.065 1.00 77.44 639 VAL A O 1
ATOM 4876 N N . SER A 1 640 ? -18.078 -37.588 -1.621 1.00 75.56 640 SER A N 1
ATOM 4877 C CA . SER A 1 640 ? -17.264 -36.853 -2.589 1.00 75.56 640 SER A CA 1
ATOM 4878 C C . SER A 1 640 ? -15.830 -37.386 -2.536 1.00 75.56 640 SER A C 1
ATOM 4880 O O . SER A 1 640 ? -15.007 -36.837 -1.805 1.00 75.56 640 SER A O 1
ATOM 4882 N N . PRO A 1 641 ? -15.524 -38.492 -3.234 1.00 67.75 641 PRO A N 1
ATOM 4883 C CA . PRO A 1 641 ? -14.185 -39.056 -3.224 1.00 67.75 641 PRO A CA 1
ATOM 4884 C C . PRO A 1 641 ? -13.251 -38.240 -4.128 1.00 67.75 641 PRO A C 1
ATOM 4886 O O . PRO A 1 641 ? -13.694 -37.575 -5.068 1.00 67.75 641 PRO A O 1
ATOM 4889 N N . SER A 1 642 ? -11.946 -38.347 -3.889 1.00 63.66 642 SER A N 1
ATOM 4890 C CA . SER A 1 642 ? -10.935 -37.894 -4.849 1.00 63.66 642 SER A CA 1
ATOM 4891 C C . SER A 1 642 ? -11.090 -38.630 -6.188 1.00 63.66 642 SER A C 1
ATOM 4893 O O . SER A 1 642 ? -11.580 -39.763 -6.230 1.00 63.66 642 SER A O 1
ATOM 4895 N N . LEU A 1 643 ? -10.663 -38.004 -7.292 1.00 51.88 643 LEU A N 1
ATOM 4896 C CA . LEU A 1 643 ? -10.726 -38.606 -8.629 1.00 51.88 643 LEU A CA 1
ATOM 4897 C C . LEU A 1 643 ? -10.116 -40.028 -8.621 1.00 51.88 643 LEU A C 1
ATOM 4899 O O . LEU A 1 643 ? -8.962 -40.212 -8.240 1.00 51.88 643 LEU A O 1
ATOM 4903 N N . GLY A 1 644 ? -10.906 -41.032 -9.024 1.00 58.44 644 GLY A N 1
ATOM 4904 C CA . GLY A 1 644 ? -10.478 -42.437 -9.124 1.00 58.44 644 GLY A CA 1
ATOM 4905 C C . GLY A 1 644 ? -10.696 -43.317 -7.882 1.00 58.44 644 GLY A C 1
ATOM 4906 O O . GLY A 1 644 ? -10.343 -44.494 -7.919 1.00 58.44 644 GLY A O 1
ATOM 4907 N N . ALA A 1 645 ? -11.275 -42.800 -6.794 1.00 66.06 645 ALA A N 1
ATOM 4908 C CA . ALA A 1 645 ? -11.652 -43.606 -5.628 1.00 66.06 645 ALA A CA 1
ATOM 4909 C C . ALA A 1 645 ? -13.084 -44.179 -5.745 1.00 66.06 645 ALA A C 1
ATOM 4911 O O . ALA A 1 645 ? -14.006 -43.505 -6.212 1.00 66.06 645 ALA A O 1
ATOM 4912 N N . SER A 1 646 ? -13.262 -45.434 -5.317 1.00 70.62 646 SER A N 1
ATOM 4913 C CA . SER A 1 646 ? -14.564 -46.108 -5.222 1.00 70.62 646 SER A CA 1
ATOM 4914 C C . SER A 1 646 ? -15.397 -45.532 -4.075 1.00 70.62 646 SER A C 1
ATOM 4916 O O . SER A 1 646 ? -14.865 -44.980 -3.112 1.00 70.62 646 SER A O 1
ATOM 4918 N N . LYS A 1 647 ? -16.719 -45.686 -4.185 1.00 74.88 647 LYS A N 1
ATOM 4919 C CA . LYS A 1 647 ? -17.707 -45.340 -3.148 1.00 74.88 647 LYS A CA 1
ATOM 4920 C C . LYS A 1 647 ? -18.345 -46.578 -2.513 1.00 74.88 647 LYS A C 1
ATOM 4922 O O . LYS A 1 647 ? -19.303 -46.453 -1.765 1.00 74.88 647 LYS A O 1
ATOM 4927 N N . ASN A 1 648 ? -17.889 -47.778 -2.873 1.00 78.81 648 ASN A N 1
ATOM 4928 C CA . ASN A 1 648 ? -18.485 -49.010 -2.375 1.00 78.81 648 ASN A CA 1
ATOM 4929 C C . ASN A 1 648 ? -17.807 -49.427 -1.055 1.00 78.81 648 ASN A C 1
ATOM 4931 O O . ASN A 1 648 ? -16.614 -49.740 -1.073 1.00 78.81 648 ASN A O 1
ATOM 4935 N N . PRO A 1 649 ? -18.527 -49.482 0.083 1.00 73.69 649 PRO A N 1
ATOM 4936 C CA . PRO A 1 649 ? -17.943 -49.872 1.369 1.00 73.69 649 PRO A CA 1
ATOM 4937 C C . PRO A 1 649 ? -17.391 -51.306 1.368 1.00 73.69 649 PRO A C 1
ATOM 4939 O O . PRO A 1 649 ? -16.451 -51.595 2.109 1.00 73.69 649 PRO A O 1
ATOM 4942 N N . ALA A 1 650 ? -17.893 -52.189 0.496 1.00 75.44 650 ALA A N 1
ATOM 4943 C CA . ALA A 1 650 ? -17.362 -53.545 0.345 1.00 75.44 650 ALA A CA 1
ATOM 4944 C C . ALA A 1 650 ? -15.902 -53.562 -0.150 1.00 75.44 650 ALA A C 1
ATOM 4946 O O . ALA A 1 650 ? -15.142 -54.462 0.207 1.00 75.44 650 ALA A O 1
ATOM 4947 N N . ASP A 1 651 ? -15.472 -52.539 -0.899 1.00 74.12 651 ASP A N 1
ATOM 4948 C CA . ASP A 1 651 ? -14.093 -52.426 -1.391 1.00 74.12 651 ASP A CA 1
ATOM 4949 C C . ASP A 1 651 ? -13.092 -52.107 -0.270 1.00 74.12 651 ASP A C 1
ATOM 4951 O O . ASP A 1 651 ? -11.878 -52.240 -0.464 1.00 74.12 651 ASP A O 1
ATOM 4955 N N . CYS A 1 652 ? -13.586 -51.693 0.902 1.00 79.94 652 CYS A N 1
ATOM 4956 C CA . CYS A 1 652 ? -12.761 -51.389 2.061 1.00 79.94 652 CYS A CA 1
ATOM 4957 C C . CYS A 1 652 ? -12.361 -52.633 2.849 1.00 79.94 652 CYS A C 1
ATOM 4959 O O . CYS A 1 652 ? -11.310 -52.622 3.481 1.00 79.94 652 CYS A O 1
ATOM 4961 N N . LEU A 1 653 ? -13.116 -53.727 2.773 1.00 77.81 653 LEU A N 1
ATOM 4962 C CA . LEU A 1 653 ? -12.809 -54.966 3.487 1.00 77.81 653 LEU A CA 1
ATOM 4963 C C . LEU A 1 653 ? -11.880 -55.856 2.653 1.00 77.81 653 LEU A C 1
ATOM 4965 O O . LEU A 1 653 ? -12.239 -56.950 2.224 1.00 77.81 653 LEU A O 1
ATOM 4969 N N . LYS A 1 654 ? -10.661 -55.374 2.398 1.00 62.25 654 LYS A N 1
ATOM 4970 C CA . LYS A 1 654 ? -9.622 -56.140 1.699 1.00 62.25 654 LYS A CA 1
ATOM 4971 C C . LYS A 1 654 ? -8.736 -56.831 2.721 1.00 62.25 654 LYS A C 1
ATOM 4973 O O . LYS A 1 654 ? -7.740 -56.290 3.184 1.00 62.25 654 LYS A O 1
ATOM 4978 N N . THR A 1 655 ? -9.087 -58.066 3.055 1.00 44.72 655 THR A N 1
ATOM 4979 C CA . THR A 1 655 ? -8.249 -58.932 3.885 1.00 44.72 655 THR A CA 1
ATOM 4980 C C . THR A 1 655 ? -6.947 -59.226 3.128 1.00 44.72 655 THR A C 1
ATOM 4982 O O . THR A 1 655 ? -6.904 -60.088 2.254 1.00 44.72 655 THR A O 1
ATOM 4985 N N . MET A 1 656 ? -5.865 -58.496 3.418 1.00 37.69 656 MET A N 1
ATOM 4986 C CA . MET A 1 656 ? -4.537 -58.863 2.923 1.00 37.69 656 MET A CA 1
ATOM 4987 C C . MET A 1 656 ? -4.039 -60.087 3.694 1.00 37.69 656 MET A C 1
ATOM 4989 O O . MET A 1 656 ? -3.423 -59.978 4.753 1.00 37.69 656 MET A O 1
ATOM 4993 N N . THR A 1 657 ? -4.284 -61.274 3.140 1.00 29.92 657 THR A N 1
ATOM 4994 C CA . THR A 1 657 ? -3.469 -62.461 3.410 1.00 29.92 657 THR A CA 1
ATOM 4995 C C . THR A 1 657 ? -2.010 -62.124 3.118 1.00 29.92 657 THR A C 1
ATOM 4997 O O . THR A 1 657 ? -1.641 -61.840 1.978 1.00 29.92 657 THR A O 1
ATOM 5000 N N . MET A 1 658 ? -1.183 -62.127 4.164 1.00 29.69 658 MET A N 1
ATOM 5001 C CA . MET A 1 658 ? 0.260 -61.951 4.053 1.00 29.69 658 MET A CA 1
ATOM 5002 C C . MET A 1 658 ? 0.861 -63.007 3.121 1.00 29.69 658 MET A C 1
ATOM 5004 O O . MET A 1 658 ? 0.675 -64.206 3.326 1.00 29.69 658 MET A O 1
ATOM 5008 N N . SER A 1 659 ? 1.672 -62.580 2.157 1.00 26.61 659 SER A N 1
ATOM 5009 C CA . SER A 1 659 ? 2.749 -63.417 1.638 1.00 26.61 659 SER A CA 1
ATOM 5010 C C . SER A 1 659 ? 3.971 -62.579 1.303 1.00 26.61 659 SER A C 1
ATOM 5012 O O . SER A 1 659 ? 3.904 -61.489 0.741 1.00 26.61 659 SER A O 1
ATOM 5014 N N . GLN A 1 660 ? 5.082 -63.108 1.788 1.00 33.47 660 GLN A N 1
ATOM 5015 C CA . GLN A 1 660 ? 6.430 -62.581 1.795 1.00 33.47 660 GLN A CA 1
ATOM 5016 C C . GLN A 1 660 ? 6.937 -62.379 0.365 1.00 33.47 660 GLN A C 1
ATOM 5018 O O . GLN A 1 660 ? 6.999 -63.346 -0.376 1.00 33.47 660 GLN A O 1
ATOM 5023 N N . HIS A 1 661 ? 7.340 -61.159 0.006 1.00 27.84 661 HIS A N 1
ATOM 5024 C CA . HIS A 1 661 ? 8.406 -60.896 -0.972 1.00 27.84 661 HIS A CA 1
ATOM 5025 C C . HIS A 1 661 ? 8.745 -59.397 -0.972 1.00 27.84 661 HIS A C 1
ATOM 5027 O O . HIS A 1 661 ? 8.384 -58.640 -1.864 1.00 27.84 661 HIS A O 1
ATOM 5033 N N . PHE A 1 662 ? 9.458 -58.956 0.064 1.00 28.42 662 PHE A N 1
ATOM 5034 C CA . PHE A 1 662 ? 10.279 -57.750 -0.008 1.00 28.42 662 PHE A CA 1
ATOM 5035 C C . PHE A 1 662 ? 11.724 -58.217 -0.022 1.00 28.42 662 PHE A C 1
ATOM 5037 O O . PHE A 1 662 ? 12.207 -58.631 1.023 1.00 28.42 662 PHE A O 1
ATOM 5044 N N . LEU A 1 663 ? 12.359 -58.207 -1.196 1.00 26.66 663 LEU A N 1
ATOM 5045 C CA . LEU A 1 663 ? 13.810 -58.125 -1.411 1.00 26.66 663 LEU A CA 1
ATOM 5046 C C . LEU A 1 663 ? 14.072 -58.102 -2.932 1.00 26.66 663 LEU A C 1
ATOM 5048 O O . LEU A 1 663 ? 14.301 -59.143 -3.533 1.00 26.66 663 LEU A O 1
ATOM 5052 N N . SER A 1 664 ? 14.043 -56.917 -3.548 1.00 24.88 664 SER A N 1
ATOM 5053 C CA . SER A 1 664 ? 14.997 -56.537 -4.606 1.00 24.88 664 SER A CA 1
ATOM 5054 C C . SER A 1 664 ? 14.800 -55.070 -4.992 1.00 24.88 664 SER A C 1
ATOM 5056 O O . SER A 1 664 ? 13.818 -54.688 -5.624 1.00 24.88 664 SER A O 1
ATOM 5058 N N . VAL A 1 665 ? 15.763 -54.251 -4.588 1.00 29.50 665 VAL A N 1
ATOM 5059 C CA . VAL A 1 665 ? 16.030 -52.918 -5.131 1.00 29.50 665 VAL A CA 1
ATOM 5060 C C . VAL A 1 665 ? 16.468 -53.059 -6.589 1.00 29.50 665 VAL A C 1
ATOM 5062 O O . VAL A 1 665 ? 17.374 -53.846 -6.852 1.00 29.50 665 VAL A O 1
ATOM 5065 N N . GLN A 1 666 ? 15.928 -52.241 -7.499 1.00 28.88 666 GLN A N 1
ATOM 5066 C CA . GLN A 1 666 ? 16.674 -51.799 -8.681 1.00 28.88 666 GLN A CA 1
ATOM 5067 C C . GLN A 1 666 ? 16.192 -50.427 -9.199 1.00 28.88 666 GLN A C 1
ATOM 5069 O O . GLN A 1 666 ? 15.048 -50.262 -9.598 1.00 28.88 666 GLN A O 1
ATOM 5074 N N . ALA A 1 667 ? 17.132 -49.473 -9.142 1.00 32.56 667 ALA A N 1
ATOM 5075 C CA . ALA A 1 667 ? 17.300 -48.239 -9.920 1.00 32.56 667 ALA A CA 1
ATOM 5076 C C . ALA A 1 667 ? 16.169 -47.181 -9.959 1.00 32.56 667 ALA A C 1
ATOM 5078 O O . ALA A 1 667 ? 15.279 -47.217 -10.798 1.00 32.56 667 ALA A O 1
ATOM 5079 N N . GLN A 1 668 ? 16.311 -46.127 -9.143 1.00 43.16 668 GLN A N 1
ATOM 5080 C CA . GLN A 1 668 ? 15.743 -44.806 -9.450 1.00 43.16 668 GLN A CA 1
ATOM 5081 C C . GLN A 1 668 ? 16.429 -44.242 -10.705 1.00 43.16 668 GLN A C 1
ATOM 5083 O O . GLN A 1 668 ? 17.621 -43.937 -10.673 1.00 43.16 668 GLN A O 1
ATOM 5088 N N . SER A 1 669 ? 15.689 -44.085 -11.802 1.00 54.47 669 SER A N 1
ATOM 5089 C CA . SER A 1 669 ? 16.123 -43.319 -12.972 1.00 54.47 669 SER A CA 1
ATOM 5090 C C . SER A 1 669 ? 16.173 -41.823 -12.634 1.00 54.47 669 SER A C 1
ATOM 5092 O O . SER A 1 669 ? 15.196 -41.252 -12.149 1.00 54.47 669 SER A O 1
ATOM 5094 N N . GLN A 1 670 ? 17.315 -41.175 -12.875 1.00 76.75 670 GLN A N 1
ATOM 5095 C CA . GLN A 1 670 ? 17.472 -39.726 -12.730 1.00 76.75 670 GLN A CA 1
ATOM 5096 C C . GLN A 1 670 ? 16.678 -39.013 -13.838 1.00 76.75 670 GLN A C 1
ATOM 5098 O O . GLN A 1 670 ? 16.940 -39.246 -15.016 1.00 76.75 670 GLN A O 1
ATOM 5103 N N . CYS A 1 671 ? 15.712 -38.169 -13.461 1.00 84.12 671 CYS A N 1
ATOM 5104 C CA . CYS A 1 671 ? 14.900 -37.377 -14.389 1.00 84.12 671 CYS A CA 1
ATOM 5105 C C . CYS A 1 671 ? 15.264 -35.882 -14.284 1.00 84.12 671 CYS A C 1
ATOM 5107 O O . CYS A 1 671 ? 15.324 -35.360 -13.167 1.00 84.12 671 CYS A O 1
ATOM 5109 N N . PRO A 1 672 ? 15.497 -35.174 -15.406 1.00 85.69 672 PRO A N 1
ATOM 5110 C CA . PRO A 1 672 ? 15.531 -35.701 -16.768 1.00 85.69 672 PRO A CA 1
ATOM 5111 C C . PRO A 1 672 ? 16.746 -36.615 -17.004 1.00 85.69 672 PRO A C 1
ATOM 5113 O O . PRO A 1 672 ? 17.753 -36.469 -16.306 1.00 85.69 672 PRO A O 1
ATOM 5116 N N . PRO A 1 673 ? 16.669 -37.539 -17.980 1.00 85.25 673 PRO A N 1
ATOM 5117 C CA . PRO A 1 673 ? 17.799 -38.384 -18.350 1.00 85.25 673 PRO A CA 1
ATOM 5118 C C . PRO A 1 673 ? 19.047 -37.538 -18.627 1.00 85.25 673 PRO A C 1
ATOM 5120 O O . PRO A 1 673 ? 18.972 -36.481 -19.264 1.00 85.25 673 PRO A O 1
ATOM 5123 N N . SER A 1 674 ? 20.206 -37.980 -18.138 1.00 80.12 674 SER A N 1
ATOM 5124 C CA . SER A 1 674 ? 21.466 -37.262 -18.330 1.00 80.12 674 SER A CA 1
ATOM 5125 C C . SER A 1 674 ? 21.780 -37.118 -19.824 1.00 80.12 674 SER A C 1
ATOM 5127 O O . SER A 1 674 ? 21.836 -38.097 -20.563 1.00 80.12 674 SER A O 1
ATOM 5129 N N . GLY A 1 675 ? 21.971 -35.877 -20.283 1.00 79.75 675 GLY A N 1
ATOM 5130 C CA . GLY A 1 675 ? 22.201 -35.587 -21.703 1.00 79.75 675 GLY A CA 1
ATOM 5131 C C . GLY A 1 675 ? 20.935 -35.532 -22.565 1.00 79.75 675 GLY A C 1
ATOM 5132 O O . GLY A 1 675 ? 21.031 -35.707 -23.778 1.00 79.75 675 GLY A O 1
ATOM 5133 N N . PHE A 1 676 ? 19.754 -35.296 -21.977 1.00 88.62 676 PHE A N 1
ATOM 5134 C CA . PHE A 1 676 ? 18.530 -35.064 -22.746 1.00 88.62 676 PHE A CA 1
ATOM 5135 C C . PHE A 1 676 ? 18.708 -33.901 -23.737 1.00 88.62 676 PHE A C 1
ATOM 5137 O O . PHE A 1 676 ? 18.889 -32.745 -23.350 1.00 88.62 676 PHE A O 1
ATOM 5144 N N . GLU A 1 677 ? 18.620 -34.214 -25.027 1.00 87.12 677 GLU A N 1
ATOM 5145 C CA . GLU A 1 677 ? 18.719 -33.255 -26.122 1.00 87.12 677 GLU A CA 1
ATOM 5146 C C . GLU A 1 677 ? 17.543 -33.400 -27.092 1.00 87.12 677 GLU A C 1
ATOM 5148 O O . GLU A 1 677 ? 17.100 -34.514 -27.405 1.00 87.12 677 GLU A O 1
ATOM 5153 N N . THR A 1 678 ? 17.094 -32.256 -27.608 1.00 91.94 678 THR A N 1
ATOM 5154 C CA . THR A 1 678 ? 16.130 -32.152 -28.706 1.00 91.94 678 THR A CA 1
ATOM 5155 C C . THR A 1 678 ? 16.811 -32.381 -30.058 1.00 91.94 678 THR A C 1
ATOM 5157 O O . THR A 1 678 ? 18.040 -32.526 -30.131 1.00 91.94 678 THR A O 1
ATOM 5160 N N . VAL A 1 679 ? 16.007 -32.418 -31.121 1.00 91.94 679 VAL A N 1
ATOM 5161 C CA . VAL A 1 679 ? 16.452 -32.616 -32.506 1.00 91.94 679 VAL A CA 1
ATOM 5162 C C . VAL A 1 679 ? 17.617 -31.676 -32.869 1.00 91.94 679 VAL A C 1
ATOM 5164 O O . VAL A 1 679 ? 17.735 -30.563 -32.346 1.00 91.94 679 VAL A O 1
ATOM 5167 N N . LYS A 1 680 ? 18.521 -32.147 -33.731 1.00 87.81 680 LYS A N 1
ATOM 5168 C CA . LYS A 1 680 ? 19.614 -31.351 -34.308 1.00 87.81 680 LYS A CA 1
ATOM 5169 C C . LYS A 1 680 ? 19.249 -31.013 -35.749 1.00 87.81 680 LYS A C 1
ATOM 5171 O O . LYS A 1 680 ? 18.622 -31.833 -36.408 1.00 87.81 680 LYS A O 1
ATOM 5176 N N . ASP A 1 681 ? 19.636 -29.825 -36.201 1.00 87.12 681 ASP A N 1
ATOM 5177 C CA . ASP A 1 681 ? 19.410 -29.353 -37.574 1.00 87.12 681 ASP A CA 1
ATOM 5178 C C . ASP A 1 681 ? 17.919 -29.293 -37.963 1.00 87.12 681 ASP A C 1
ATOM 5180 O O . ASP A 1 681 ? 17.511 -29.712 -39.044 1.00 87.12 681 ASP A O 1
ATOM 5184 N N . PHE A 1 682 ? 17.084 -28.768 -37.058 1.00 92.38 682 PHE A N 1
ATOM 5185 C CA . PHE A 1 682 ? 15.644 -28.641 -37.283 1.00 92.38 682 PHE A CA 1
ATOM 5186 C C . PHE A 1 682 ? 15.301 -27.586 -38.339 1.00 92.38 682 PHE A C 1
ATOM 5188 O O . PHE A 1 682 ? 15.627 -26.404 -38.190 1.00 92.38 682 PHE A O 1
ATOM 5195 N N . ASP A 1 683 ? 14.564 -28.006 -39.367 1.00 91.38 683 ASP A N 1
ATOM 5196 C CA . ASP A 1 683 ? 13.992 -27.118 -40.374 1.00 91.38 683 ASP A CA 1
ATOM 5197 C C . ASP A 1 683 ? 12.545 -26.746 -40.017 1.00 91.38 683 ASP A C 1
ATOM 5199 O O . ASP A 1 683 ? 11.593 -27.482 -40.295 1.00 91.38 683 ASP A O 1
ATOM 5203 N N . LEU A 1 684 ? 12.391 -25.570 -39.402 1.00 90.44 684 LEU A N 1
ATOM 5204 C CA . LEU A 1 684 ? 11.083 -25.019 -39.044 1.00 90.44 684 LEU A CA 1
ATOM 5205 C C . LEU A 1 684 ? 10.191 -24.793 -40.271 1.00 90.44 684 LEU A C 1
ATOM 5207 O O . LEU A 1 684 ? 8.987 -25.001 -40.168 1.00 90.44 684 LEU A O 1
ATOM 5211 N N . ASP A 1 685 ? 10.756 -24.368 -41.404 1.00 90.19 685 ASP A N 1
ATOM 5212 C CA . ASP A 1 685 ? 9.983 -23.989 -42.590 1.00 90.19 685 ASP A CA 1
ATOM 5213 C C . ASP A 1 685 ? 9.331 -25.230 -43.220 1.00 90.19 685 ASP A C 1
ATOM 5215 O O . ASP A 1 685 ? 8.159 -25.214 -43.600 1.00 90.19 685 ASP A O 1
ATOM 5219 N N . SER A 1 686 ? 10.059 -26.349 -43.226 1.00 91.00 686 SER A N 1
ATOM 5220 C CA . SER A 1 686 ? 9.519 -27.655 -43.605 1.00 91.00 686 SER A CA 1
ATOM 5221 C C . SER A 1 686 ? 8.486 -28.171 -42.591 1.00 91.00 686 SER A C 1
ATOM 5223 O O . SER A 1 686 ? 7.391 -28.588 -42.981 1.00 91.00 686 SER A O 1
ATOM 5225 N N . PHE A 1 687 ? 8.762 -28.049 -41.288 1.00 92.69 687 PHE A N 1
ATOM 5226 C CA . PHE A 1 687 ? 7.872 -28.535 -40.228 1.00 92.69 687 PHE A CA 1
ATOM 5227 C C . PHE A 1 687 ? 6.483 -27.882 -40.266 1.00 92.69 687 PHE A C 1
ATOM 5229 O O . PHE A 1 687 ? 5.472 -28.580 -40.144 1.00 92.69 687 PHE A O 1
ATOM 5236 N N . ILE A 1 688 ? 6.417 -26.566 -40.487 1.00 92.31 688 ILE A N 1
ATOM 5237 C CA . ILE A 1 688 ? 5.156 -25.806 -40.528 1.00 92.31 688 ILE A CA 1
ATOM 5238 C C . ILE A 1 688 ? 4.462 -25.833 -41.897 1.00 92.31 688 ILE A C 1
ATOM 5240 O O . ILE A 1 688 ? 3.376 -25.282 -42.036 1.00 92.31 688 ILE A O 1
ATOM 5244 N N . SER A 1 689 ? 5.064 -26.458 -42.914 1.00 90.12 689 SER A N 1
ATOM 5245 C CA . SER A 1 689 ? 4.570 -26.398 -44.298 1.00 90.12 689 SER A CA 1
ATOM 5246 C C . SER A 1 689 ? 3.183 -27.019 -44.503 1.00 90.12 689 SER A C 1
ATOM 5248 O O . SER A 1 689 ? 2.472 -26.666 -45.445 1.00 90.12 689 SER A O 1
ATOM 5250 N N . LYS A 1 690 ? 2.806 -27.972 -43.644 1.00 91.19 690 LYS A N 1
ATOM 5251 C CA . LYS A 1 690 ? 1.549 -28.725 -43.699 1.00 91.19 690 LYS A CA 1
ATOM 5252 C C . LYS A 1 690 ? 1.038 -29.013 -42.289 1.00 91.19 690 LYS A C 1
ATOM 5254 O O . LYS A 1 690 ? 1.777 -28.929 -41.307 1.00 91.19 690 LYS A O 1
ATOM 5259 N N . ARG A 1 691 ? -0.228 -29.419 -42.215 1.00 93.50 691 ARG A N 1
ATOM 5260 C CA . ARG A 1 691 ? -0.883 -29.917 -41.000 1.00 93.50 691 ARG A CA 1
ATOM 5261 C C . ARG A 1 691 ? -0.176 -31.155 -40.433 1.00 93.50 691 ARG A C 1
ATOM 5263 O O . ARG A 1 691 ? 0.389 -31.959 -41.178 1.00 93.50 691 ARG A O 1
ATOM 5270 N N . TRP A 1 692 ? -0.266 -31.311 -39.117 1.00 96.06 692 TRP A N 1
ATOM 5271 C CA . TRP A 1 692 ? 0.102 -32.512 -38.376 1.00 96.06 692 TRP A CA 1
ATOM 5272 C C . TRP A 1 692 ? -1.120 -33.150 -37.724 1.00 96.06 692 TRP A C 1
ATOM 5274 O O . TRP A 1 692 ? -1.943 -32.448 -37.141 1.00 96.06 692 TRP A O 1
ATOM 5284 N N . TYR A 1 693 ? -1.210 -34.476 -37.772 1.00 96.31 693 TYR A N 1
ATOM 5285 C CA . TYR A 1 693 ? -2.250 -35.247 -37.095 1.00 96.31 693 TYR A CA 1
ATOM 5286 C C . TYR A 1 693 ? -1.673 -35.916 -35.855 1.00 96.31 693 TYR A C 1
ATOM 5288 O O . TYR A 1 693 ? -0.631 -36.571 -35.917 1.00 96.31 693 TYR A O 1
ATOM 5296 N N . ILE A 1 694 ? -2.344 -35.747 -34.719 1.00 96.94 694 ILE A N 1
ATOM 5297 C CA . ILE A 1 694 ? -1.894 -36.319 -33.454 1.00 96.94 694 ILE A CA 1
ATOM 5298 C C . ILE A 1 694 ? -2.413 -37.752 -33.384 1.00 96.94 694 ILE A C 1
ATOM 5300 O O . ILE A 1 694 ? -3.621 -37.971 -33.429 1.00 96.94 694 ILE A O 1
ATOM 5304 N N . GLN A 1 695 ? -1.507 -38.723 -33.275 1.00 96.94 695 GLN A N 1
ATOM 5305 C CA . GLN A 1 695 ? -1.856 -40.146 -33.183 1.00 96.94 695 GLN A CA 1
ATOM 5306 C C . GLN A 1 695 ? -1.899 -40.628 -31.732 1.00 96.94 695 GLN A C 1
ATOM 5308 O O . GLN A 1 695 ? -2.740 -41.448 -31.368 1.00 96.94 695 GLN A O 1
ATOM 5313 N N . GLN A 1 696 ? -1.002 -40.105 -30.890 1.00 97.06 696 GLN A N 1
ATOM 5314 C CA . GLN A 1 696 ? -1.003 -40.355 -29.451 1.00 97.06 696 GLN A CA 1
ATOM 5315 C C . GLN A 1 696 ? -0.626 -39.089 -28.686 1.00 97.06 696 GLN A C 1
ATOM 5317 O O . GLN A 1 696 ? 0.262 -38.347 -29.113 1.00 97.06 696 GLN A O 1
ATOM 5322 N N . GLN A 1 697 ? -1.262 -38.860 -27.538 1.00 96.00 697 GLN A N 1
ATOM 5323 C CA . GLN A 1 697 ? -0.938 -37.735 -26.661 1.00 96.00 697 GLN A CA 1
ATOM 5324 C C . GLN A 1 697 ? -1.103 -38.057 -25.178 1.00 96.00 697 GLN A C 1
ATOM 5326 O O . GLN A 1 697 ? -1.937 -38.875 -24.783 1.00 96.00 697 GLN A O 1
ATOM 5331 N N . MET A 1 698 ? -0.291 -37.404 -24.351 1.00 94.62 698 MET A N 1
ATOM 5332 C CA . MET A 1 698 ? -0.415 -37.451 -22.899 1.00 94.62 698 MET A CA 1
ATOM 5333 C C . MET A 1 698 ? -1.560 -36.556 -22.426 1.00 94.62 698 MET A C 1
ATOM 5335 O O . MET A 1 698 ? -1.698 -35.423 -22.883 1.00 94.62 698 MET A O 1
ATOM 5339 N N . GLU A 1 699 ? -2.346 -37.052 -21.472 1.00 92.12 699 GLU A N 1
ATOM 5340 C CA . GLU A 1 699 ? -3.393 -36.260 -20.830 1.00 92.12 699 GLU A CA 1
ATOM 5341 C C . GLU A 1 699 ? -2.783 -35.139 -19.976 1.00 92.12 699 GLU A C 1
ATOM 5343 O O . GLU A 1 699 ? -1.903 -35.365 -19.139 1.00 92.12 699 GLU A O 1
ATOM 5348 N N . THR A 1 700 ? -3.269 -33.917 -20.181 1.00 90.00 700 THR A N 1
ATOM 5349 C CA . THR A 1 700 ? -2.913 -32.738 -19.382 1.00 90.00 700 THR A CA 1
ATOM 5350 C C . THR A 1 700 ? -4.181 -32.027 -18.923 1.00 90.00 700 THR A C 1
ATOM 5352 O O . THR A 1 700 ? -5.282 -32.333 -19.378 1.00 90.00 700 THR A O 1
ATOM 5355 N N . LYS A 1 701 ? -4.047 -31.020 -18.052 1.00 85.38 701 LYS A N 1
ATOM 5356 C CA . LYS A 1 701 ? -5.181 -30.221 -17.554 1.00 85.38 701 LYS A CA 1
ATOM 5357 C C . LYS A 1 701 ? -6.084 -29.640 -18.659 1.00 85.38 701 LYS A C 1
ATOM 5359 O O . LYS A 1 701 ? -7.252 -29.372 -18.396 1.00 85.38 701 LYS A O 1
ATOM 5364 N N . TYR A 1 702 ? -5.546 -29.395 -19.854 1.00 82.56 702 TYR A N 1
ATOM 5365 C CA . TYR A 1 702 ? -6.254 -28.770 -20.978 1.00 82.56 702 TYR A CA 1
ATOM 5366 C C . TYR A 1 702 ? -6.418 -29.692 -22.196 1.00 82.56 702 TYR A C 1
ATOM 5368 O O . TYR A 1 702 ? -7.053 -29.287 -23.163 1.00 82.56 702 TYR A O 1
ATOM 5376 N N . LEU A 1 703 ? -5.879 -30.914 -22.144 1.00 87.50 703 LEU A N 1
ATOM 5377 C CA . LEU A 1 703 ? -6.062 -31.963 -23.151 1.00 87.50 703 LEU A CA 1
ATOM 5378 C C . LEU A 1 703 ? -6.596 -33.223 -22.453 1.00 87.50 703 LEU A C 1
ATOM 5380 O O . LEU A 1 703 ? -5.830 -34.167 -22.228 1.00 87.50 703 LEU A O 1
ATOM 5384 N N . PRO A 1 704 ? -7.875 -33.230 -22.033 1.00 90.56 704 PRO A N 1
ATOM 5385 C CA . PRO A 1 704 ? -8.468 -34.393 -21.391 1.00 90.56 704 PRO A CA 1
ATOM 5386 C C . PRO A 1 704 ? -8.601 -35.537 -22.396 1.00 90.56 704 PRO A C 1
ATOM 5388 O O . PRO A 1 704 ? -8.881 -35.318 -23.577 1.00 90.56 704 PRO A O 1
ATOM 5391 N N . LYS A 1 705 ? -8.505 -36.782 -21.918 1.00 91.25 705 LYS A N 1
ATOM 5392 C CA . LYS A 1 705 ? -8.673 -37.968 -22.778 1.00 91.25 705 LYS A CA 1
ATOM 5393 C C . LYS A 1 705 ? -10.032 -38.008 -23.490 1.00 91.25 705 LYS A C 1
ATOM 5395 O O . LYS A 1 705 ? -10.157 -38.613 -24.552 1.00 91.25 705 LYS A O 1
ATOM 5400 N N . SER A 1 706 ? -11.048 -37.349 -22.931 1.00 92.19 706 SER A N 1
ATOM 5401 C CA . SER A 1 706 ? -12.370 -37.227 -23.549 1.00 92.19 706 SER A CA 1
ATOM 5402 C C . SER A 1 706 ? -12.357 -36.493 -24.891 1.00 92.19 706 SER A C 1
ATOM 5404 O O . SER A 1 706 ? -13.315 -36.665 -25.631 1.00 92.19 706 SER A O 1
ATOM 5406 N N . GLN A 1 707 ? -11.307 -35.728 -25.218 1.00 91.50 707 GLN A N 1
ATOM 5407 C CA . GLN A 1 707 ? -11.151 -34.971 -26.471 1.00 91.50 707 GLN A CA 1
ATOM 5408 C C . GLN A 1 707 ? -10.190 -35.638 -27.478 1.00 91.50 707 GLN A C 1
ATOM 5410 O O . GLN A 1 707 ? -9.740 -35.013 -28.436 1.00 91.50 707 GLN A O 1
ATOM 5415 N N . ASN A 1 708 ? -9.831 -36.908 -27.269 1.00 94.75 708 ASN A N 1
ATOM 5416 C CA . ASN A 1 708 ? -8.911 -37.648 -28.137 1.00 94.75 708 ASN A CA 1
ATOM 5417 C C . ASN A 1 708 ? -9.587 -38.154 -29.428 1.00 94.75 708 ASN A C 1
ATOM 5419 O O . ASN A 1 708 ? -9.478 -39.334 -29.762 1.00 94.75 708 ASN A O 1
ATOM 5423 N N . ARG A 1 709 ? -10.272 -37.279 -30.168 1.00 93.44 709 ARG A N 1
ATOM 5424 C CA . ARG A 1 709 ? -10.849 -37.594 -31.481 1.00 93.44 709 ARG A CA 1
ATOM 5425 C C . ARG A 1 709 ? -10.543 -36.488 -32.493 1.00 93.44 709 ARG A C 1
ATOM 5427 O O . ARG A 1 709 ? -10.575 -35.310 -32.152 1.00 93.44 709 ARG A O 1
ATOM 5434 N N . CYS A 1 710 ? -10.197 -36.878 -33.720 1.00 92.94 710 CYS A N 1
ATOM 5435 C CA . CYS A 1 710 ? -9.915 -35.995 -34.859 1.00 92.94 710 CYS A CA 1
ATOM 5436 C C . CYS A 1 710 ? -8.904 -34.865 -34.585 1.00 92.94 710 CYS A C 1
ATOM 5438 O O . CYS A 1 710 ? -9.036 -33.767 -35.117 1.00 92.94 710 CYS A O 1
ATOM 5440 N N . VAL A 1 711 ? -7.883 -35.116 -33.759 1.00 95.25 711 VAL A N 1
ATOM 5441 C CA . VAL A 1 711 ? -6.986 -34.060 -33.261 1.00 95.25 711 VAL A CA 1
ATOM 5442 C C . VAL A 1 711 ? -5.911 -33.702 -34.295 1.00 95.25 711 VAL A C 1
ATOM 5444 O O . VAL A 1 711 ? -5.180 -34.581 -34.764 1.00 95.25 711 VAL A O 1
ATOM 5447 N N . TYR A 1 712 ? -5.762 -32.418 -34.629 1.00 94.56 712 TYR A N 1
ATOM 5448 C CA . TYR A 1 712 ? -4.694 -31.932 -35.513 1.00 94.56 712 TYR A CA 1
ATOM 5449 C C . TYR A 1 712 ? -4.144 -30.566 -35.088 1.00 94.56 712 TYR A C 1
ATOM 5451 O O . TYR A 1 712 ? -4.806 -29.809 -34.376 1.00 94.56 712 TYR A O 1
ATOM 5459 N N . ALA A 1 713 ? -2.930 -30.257 -35.550 1.00 93.81 713 ALA A N 1
ATOM 5460 C CA . ALA A 1 713 ? -2.256 -28.982 -35.336 1.00 93.81 713 ALA A CA 1
ATOM 5461 C C . ALA A 1 713 ? -1.720 -28.403 -36.656 1.00 93.81 713 ALA A C 1
ATOM 5463 O O . ALA A 1 713 ? -1.150 -29.113 -37.490 1.00 93.81 713 ALA A O 1
ATOM 5464 N N . GLU A 1 714 ? -1.883 -27.098 -36.833 1.00 92.62 714 GLU A N 1
ATOM 5465 C CA . GLU A 1 714 ? -1.377 -26.314 -37.956 1.00 92.62 714 GLU A CA 1
ATOM 5466 C C . GLU A 1 714 ? -0.575 -25.123 -37.445 1.00 92.62 714 GLU A C 1
ATOM 5468 O O . GLU A 1 714 ? -0.877 -24.536 -36.404 1.00 92.62 714 GLU A O 1
ATOM 5473 N N . TYR A 1 715 ? 0.446 -24.754 -38.207 1.00 92.19 715 TYR A N 1
ATOM 5474 C CA . TYR A 1 715 ? 1.389 -23.714 -37.834 1.00 92.19 715 TYR A CA 1
ATOM 5475 C C . TYR A 1 715 ? 1.549 -22.745 -38.997 1.00 92.19 715 TYR A C 1
ATOM 5477 O O . TYR A 1 715 ? 1.665 -23.166 -40.146 1.00 92.19 715 TYR A O 1
ATOM 5485 N N . LYS A 1 716 ? 1.582 -21.445 -38.707 1.00 89.81 716 LYS A N 1
ATOM 5486 C CA . LYS A 1 716 ? 1.790 -20.404 -39.714 1.00 89.81 716 LYS A CA 1
ATOM 5487 C C . LYS A 1 716 ? 2.811 -19.393 -39.222 1.00 89.81 716 LYS A C 1
ATOM 5489 O O . LYS A 1 716 ? 2.645 -18.830 -38.145 1.00 89.81 716 LYS A O 1
ATOM 5494 N N . LEU A 1 717 ? 3.856 -19.153 -40.011 1.00 90.19 717 LEU A N 1
ATOM 5495 C CA . LEU A 1 717 ? 4.835 -18.116 -39.698 1.00 90.19 717 LEU A CA 1
ATOM 5496 C C . LEU A 1 717 ? 4.205 -16.735 -39.907 1.00 90.19 717 LEU A C 1
ATOM 5498 O O . LEU A 1 717 ? 3.638 -16.457 -40.967 1.00 90.19 717 LEU A O 1
ATOM 5502 N N . GLU A 1 718 ? 4.318 -15.868 -38.908 1.00 85.94 718 GLU A N 1
ATOM 5503 C CA . GLU A 1 718 ? 3.874 -14.485 -39.032 1.00 85.94 718 GLU A CA 1
ATOM 5504 C C . GLU A 1 718 ? 4.913 -13.671 -39.825 1.00 85.94 718 GLU A C 1
ATOM 5506 O O . GLU A 1 718 ? 6.117 -13.797 -39.588 1.00 85.94 718 GLU A O 1
ATOM 5511 N N . PRO A 1 719 ? 4.495 -12.793 -40.759 1.00 81.62 719 PRO A N 1
ATOM 5512 C CA . PRO A 1 719 ? 5.424 -12.020 -41.588 1.00 81.62 719 PRO A CA 1
ATOM 5513 C C . PRO A 1 719 ? 6.274 -11.038 -40.769 1.00 81.62 719 PRO A C 1
ATOM 5515 O O . PRO A 1 719 ? 7.336 -10.604 -41.217 1.00 81.62 719 PRO A O 1
ATOM 5518 N N . LYS A 1 720 ? 5.798 -10.658 -39.579 1.00 80.81 720 LYS A N 1
ATOM 5519 C CA . LYS A 1 720 ? 6.526 -9.885 -38.572 1.00 80.81 720 LYS A CA 1
ATOM 5520 C C . LYS A 1 720 ? 6.111 -10.369 -37.191 1.00 80.81 720 LYS A C 1
ATOM 5522 O O . LYS A 1 720 ? 4.942 -10.680 -36.984 1.00 80.81 720 LYS A O 1
ATOM 5527 N N . GLN A 1 721 ? 7.051 -10.345 -36.250 1.00 85.00 721 GLN A N 1
ATOM 5528 C CA . GLN A 1 721 ? 6.773 -10.655 -34.852 1.00 85.00 721 GLN A CA 1
ATOM 5529 C C . GLN A 1 721 ? 5.606 -9.800 -34.335 1.00 85.00 721 GLN A C 1
ATOM 5531 O O . GLN A 1 721 ? 5.558 -8.583 -34.549 1.00 85.00 721 GLN A O 1
ATOM 5536 N N . THR A 1 722 ? 4.647 -10.444 -33.675 1.00 81.88 722 THR A N 1
ATOM 5537 C CA . THR A 1 722 ? 3.463 -9.773 -33.128 1.00 81.88 722 THR A CA 1
ATOM 5538 C C . THR A 1 722 ? 3.846 -8.791 -32.014 1.00 81.88 722 THR A C 1
ATOM 5540 O O . THR A 1 722 ? 4.909 -8.894 -31.401 1.00 81.88 722 THR A O 1
ATOM 5543 N N . LEU A 1 723 ? 2.945 -7.858 -31.684 1.00 79.00 723 LEU A N 1
ATOM 5544 C CA . LEU A 1 723 ? 3.151 -6.856 -30.624 1.00 79.00 723 LEU A CA 1
ATOM 5545 C C . LEU A 1 723 ? 3.518 -7.468 -29.254 1.00 79.00 723 LEU A C 1
ATOM 5547 O O . LEU A 1 723 ? 4.144 -6.799 -28.434 1.00 79.00 723 LEU A O 1
ATOM 5551 N N . LEU A 1 724 ? 3.108 -8.717 -29.011 1.00 83.12 724 LEU A N 1
ATOM 5552 C CA . LEU A 1 724 ? 3.322 -9.458 -27.765 1.00 83.12 724 LEU A CA 1
ATOM 5553 C C . LEU A 1 724 ? 4.496 -10.451 -27.826 1.00 83.12 724 LEU A C 1
ATOM 5555 O O . LEU A 1 724 ? 4.709 -11.171 -26.853 1.00 83.12 724 LEU A O 1
ATOM 5559 N N . GLY A 1 725 ? 5.274 -10.456 -28.917 1.00 85.38 725 GLY A N 1
ATOM 5560 C CA . GLY A 1 725 ? 6.538 -11.194 -29.017 1.00 85.38 725 GLY A CA 1
ATOM 5561 C C . GLY A 1 725 ? 6.462 -12.591 -29.643 1.00 85.38 725 GLY A C 1
ATOM 5562 O O . GLY A 1 725 ? 7.399 -13.364 -29.464 1.00 85.38 725 GLY A O 1
ATOM 5563 N N . TYR A 1 726 ? 5.386 -12.929 -30.361 1.00 91.81 726 TYR A N 1
ATOM 5564 C CA . TYR A 1 726 ? 5.221 -14.236 -31.025 1.00 91.81 726 TYR A CA 1
ATOM 5565 C C . TYR A 1 726 ? 5.588 -14.220 -32.509 1.00 91.81 726 TYR A C 1
ATOM 5567 O O . TYR A 1 726 ? 5.339 -13.219 -33.185 1.00 91.81 726 TYR A O 1
ATOM 5575 N N . ASP A 1 727 ? 6.091 -15.354 -32.999 1.00 91.00 727 ASP A N 1
ATOM 5576 C CA . ASP A 1 727 ? 6.617 -15.546 -34.358 1.00 91.00 727 ASP A CA 1
ATOM 5577 C C . ASP A 1 727 ? 5.758 -16.502 -35.206 1.00 91.00 727 ASP A C 1
ATOM 5579 O O . ASP A 1 727 ? 5.769 -16.426 -36.433 1.00 91.00 727 ASP A O 1
ATOM 5583 N N . VAL A 1 728 ? 5.017 -17.412 -34.565 1.00 90.12 728 VAL A N 1
ATOM 5584 C CA . VAL A 1 728 ? 4.227 -18.463 -35.224 1.00 90.12 728 VAL A CA 1
ATOM 5585 C C . VAL A 1 728 ? 2.807 -18.466 -34.660 1.00 90.12 728 VAL A C 1
ATOM 5587 O O . VAL A 1 728 ? 2.623 -18.525 -33.446 1.00 90.12 728 VAL A O 1
ATOM 5590 N N . ALA A 1 729 ? 1.793 -18.438 -35.517 1.00 90.88 729 ALA A N 1
ATOM 5591 C CA . ALA A 1 729 ? 0.413 -18.721 -35.141 1.00 90.88 729 ALA A CA 1
ATOM 5592 C C . ALA A 1 729 ? 0.171 -20.236 -35.135 1.00 90.88 729 ALA A C 1
ATOM 5594 O O . ALA A 1 729 ? 0.634 -20.948 -36.029 1.00 90.88 729 ALA A O 1
ATOM 5595 N N . VAL A 1 730 ? -0.552 -20.724 -34.128 1.00 91.81 730 VAL A N 1
ATOM 5596 C CA . VAL A 1 730 ? -0.856 -22.145 -33.930 1.00 91.81 730 VAL A CA 1
ATOM 5597 C C . VAL A 1 730 ? -2.365 -22.338 -33.931 1.00 91.81 730 VAL A C 1
ATOM 5599 O O . VAL A 1 730 ? -3.095 -21.644 -33.221 1.00 91.81 730 VAL A O 1
ATOM 5602 N N . HIS A 1 731 ? -2.823 -23.309 -34.707 1.00 92.94 731 HIS A N 1
ATOM 5603 C CA . HIS A 1 731 ? -4.218 -23.698 -34.802 1.00 92.94 731 HIS A CA 1
ATOM 5604 C C . HIS A 1 731 ? -4.354 -25.174 -34.428 1.00 92.94 731 HIS A C 1
ATOM 5606 O O . HIS A 1 731 ? -3.792 -26.038 -35.092 1.00 92.94 731 HIS A O 1
ATOM 5612 N N . ASN A 1 732 ? -5.082 -25.446 -33.348 1.00 92.69 732 ASN A N 1
ATOM 5613 C CA . ASN A 1 732 ? -5.355 -26.777 -32.830 1.00 92.69 732 ASN A CA 1
ATOM 5614 C C . ASN A 1 732 ? -6.851 -27.071 -32.926 1.00 92.69 732 ASN A C 1
ATOM 5616 O O . ASN A 1 732 ? -7.674 -26.246 -32.528 1.00 92.69 732 ASN A O 1
ATOM 5620 N N . HIS A 1 733 ? -7.176 -28.282 -33.358 1.00 93.38 733 HIS A N 1
ATOM 5621 C CA . HIS A 1 733 ? -8.536 -28.814 -33.401 1.00 93.38 733 HIS A CA 1
ATOM 5622 C C . HIS A 1 733 ? -8.586 -30.136 -32.644 1.00 93.38 733 HIS A C 1
ATOM 5624 O O . HIS A 1 733 ? -7.659 -30.938 -32.759 1.00 93.38 733 HIS A O 1
ATOM 5630 N N . ALA A 1 734 ? -9.659 -30.365 -31.891 1.00 93.06 734 ALA A N 1
ATOM 5631 C CA . ALA A 1 734 ? -9.957 -31.623 -31.213 1.00 93.06 734 ALA A CA 1
ATOM 5632 C C . ALA A 1 734 ? -11.474 -31.829 -31.102 1.00 93.06 734 ALA A C 1
ATOM 5634 O O . ALA A 1 734 ? -12.234 -30.864 -31.079 1.00 93.06 734 ALA A O 1
ATOM 5635 N N . GLU A 1 735 ? -11.923 -33.075 -30.986 1.00 92.06 735 GLU A N 1
ATOM 5636 C CA . GLU A 1 735 ? -13.335 -33.432 -30.825 1.00 92.06 735 GLU A CA 1
ATOM 5637 C C . GLU A 1 735 ? -13.539 -34.331 -29.610 1.00 92.06 735 GLU A C 1
ATOM 5639 O O . GLU A 1 735 ? -12.687 -35.153 -29.268 1.00 92.06 735 GLU A O 1
ATOM 5644 N N . GLU A 1 736 ? -14.697 -34.212 -28.960 1.00 90.81 736 GLU A N 1
ATOM 5645 C CA . GLU A 1 736 ? -15.077 -35.163 -27.922 1.00 90.81 736 GLU A CA 1
ATOM 5646 C C . GLU A 1 736 ? -15.307 -36.567 -28.502 1.00 90.81 736 GLU A C 1
ATOM 5648 O O . GLU A 1 736 ? -15.981 -36.761 -29.514 1.00 90.81 736 GLU A O 1
ATOM 5653 N N . VAL A 1 737 ? -14.786 -37.586 -27.820 1.00 88.75 737 VAL A N 1
ATOM 5654 C CA . VAL A 1 737 ? -14.988 -38.997 -28.178 1.00 88.75 737 VAL A CA 1
ATOM 5655 C C . VAL A 1 737 ? -16.465 -39.386 -28.026 1.00 88.75 737 VAL A C 1
ATOM 5657 O O . VAL A 1 737 ? -16.972 -40.204 -28.790 1.00 88.75 737 VAL A O 1
ATOM 5660 N N . ALA A 1 738 ? -17.176 -38.795 -27.060 1.00 86.38 738 ALA A N 1
ATOM 5661 C CA . ALA A 1 738 ? -18.596 -39.050 -26.845 1.00 86.38 738 ALA A CA 1
ATOM 5662 C C . ALA A 1 738 ? -19.471 -38.300 -27.877 1.00 86.38 738 ALA A C 1
ATOM 5664 O O . ALA A 1 738 ? -19.245 -37.112 -28.118 1.00 86.38 738 ALA A O 1
ATOM 5665 N N . PRO A 1 739 ? -20.509 -38.938 -28.454 1.00 81.88 739 PRO A N 1
ATOM 5666 C CA . PRO A 1 739 ? -21.507 -38.239 -29.266 1.00 81.88 739 PRO A CA 1
ATOM 5667 C C . PRO A 1 739 ? -22.187 -37.122 -28.449 1.00 81.88 739 PRO A C 1
ATOM 5669 O O . PRO A 1 739 ? -22.527 -37.365 -27.287 1.00 81.88 739 PRO A O 1
ATOM 5672 N N . PRO A 1 740 ? -22.419 -35.918 -29.012 1.00 84.62 740 PRO A N 1
ATOM 5673 C CA . PRO A 1 740 ? -22.439 -35.569 -30.438 1.00 84.62 740 PRO A CA 1
ATOM 5674 C C . PRO A 1 740 ? -21.096 -35.102 -31.044 1.00 84.62 740 PRO A C 1
ATOM 5676 O O . PRO A 1 740 ? -21.123 -34.442 -32.078 1.00 84.62 740 PRO A O 1
ATOM 5679 N N . HIS A 1 741 ? -19.946 -35.439 -30.446 1.00 87.19 741 HIS A N 1
ATOM 5680 C CA . HIS A 1 741 ? -18.608 -35.019 -30.895 1.00 87.19 741 HIS A CA 1
ATOM 5681 C C . HIS A 1 741 ? -18.431 -33.496 -30.895 1.00 87.19 741 HIS A C 1
ATOM 5683 O O . HIS A 1 741 ? -18.202 -32.864 -31.925 1.00 87.19 741 HIS A O 1
ATOM 5689 N N . THR A 1 742 ? -18.567 -32.884 -29.716 1.00 89.00 742 THR A N 1
ATOM 5690 C CA . THR A 1 742 ? -18.361 -31.442 -29.541 1.00 89.00 742 THR A CA 1
ATOM 5691 C C . THR A 1 742 ? -16.972 -31.032 -30.041 1.00 89.00 742 THR A C 1
ATOM 5693 O O . THR A 1 742 ? -15.966 -31.609 -29.626 1.00 89.00 742 THR A O 1
ATOM 5696 N N . VAL A 1 743 ? -16.917 -30.030 -30.923 1.00 89.56 743 VAL A N 1
ATOM 5697 C CA . VAL A 1 743 ? -15.668 -29.517 -31.505 1.00 89.56 743 VAL A CA 1
ATOM 5698 C C . VAL A 1 743 ? -15.014 -28.495 -30.571 1.00 89.56 743 VAL A C 1
ATOM 5700 O O . VAL A 1 743 ? -15.647 -27.528 -30.139 1.00 89.56 743 VAL A O 1
ATOM 5703 N N . HIS A 1 744 ? -13.721 -28.677 -30.320 1.00 88.50 744 HIS A N 1
ATOM 5704 C CA . HIS A 1 744 ? -12.838 -27.778 -29.589 1.00 88.50 744 HIS A CA 1
ATOM 5705 C C . HIS A 1 744 ? -11.759 -27.235 -30.532 1.00 88.50 744 HIS A C 1
ATOM 5707 O O . HIS A 1 744 ? -10.697 -27.829 -30.706 1.00 88.50 744 HIS A O 1
ATOM 5713 N N . ASP A 1 745 ? -12.045 -26.082 -31.132 1.00 87.44 745 ASP A N 1
ATOM 5714 C CA . ASP A 1 745 ? -11.172 -25.416 -32.098 1.00 87.44 745 ASP A CA 1
ATOM 5715 C C . ASP A 1 745 ? -10.551 -24.153 -31.472 1.00 87.44 745 ASP A C 1
ATOM 5717 O O . ASP A 1 745 ? -11.243 -23.284 -30.921 1.00 87.44 745 ASP A O 1
ATOM 5721 N N . SER A 1 746 ? -9.221 -24.055 -31.519 1.00 83.88 746 SER A N 1
ATOM 5722 C CA . SER A 1 746 ? -8.498 -22.901 -30.994 1.00 83.88 746 SER A CA 1
ATOM 5723 C C . SER A 1 746 ? -8.593 -21.662 -31.887 1.00 83.88 746 SER A C 1
ATOM 5725 O O . SER A 1 746 ? -8.346 -20.552 -31.408 1.00 83.88 746 SER A O 1
ATOM 5727 N N . GLY A 1 747 ? -8.900 -21.814 -33.175 1.00 80.75 747 GLY A N 1
ATOM 5728 C CA . GLY A 1 747 ? -8.775 -20.783 -34.199 1.00 80.75 747 GLY A CA 1
ATOM 5729 C C . GLY A 1 747 ? -7.400 -20.112 -34.143 1.00 80.75 747 GLY A C 1
ATOM 5730 O O . GLY A 1 747 ? -6.387 -20.759 -33.882 1.00 80.75 747 GLY A O 1
ATOM 5731 N N . SER A 1 748 ? -7.367 -18.784 -34.275 1.00 69.38 748 SER A N 1
ATOM 5732 C CA . SER A 1 748 ? -6.151 -17.960 -34.171 1.00 69.38 748 SER A CA 1
ATOM 5733 C C . SER A 1 748 ? -5.798 -17.536 -32.732 1.00 69.38 748 SER A C 1
ATOM 5735 O O . SER A 1 748 ? -5.255 -16.449 -32.524 1.00 69.38 748 SER A O 1
ATOM 5737 N N . LYS A 1 749 ? -6.190 -18.311 -31.710 1.00 78.81 749 LYS A N 1
ATOM 5738 C CA . LYS A 1 749 ? -6.017 -17.921 -30.295 1.00 78.81 749 LYS A CA 1
ATOM 5739 C C . LYS A 1 749 ? -4.729 -18.434 -29.661 1.00 78.81 749 LYS A C 1
ATOM 5741 O O . LYS A 1 749 ? -4.459 -18.036 -28.529 1.00 78.81 749 LYS A O 1
ATOM 5746 N N . ILE A 1 750 ? -3.950 -19.280 -30.336 1.00 90.31 750 ILE A N 1
ATOM 5747 C CA . ILE A 1 750 ? -2.691 -19.831 -29.816 1.00 90.31 750 ILE A CA 1
ATOM 5748 C C . ILE A 1 750 ? -1.526 -19.336 -30.672 1.00 90.31 750 ILE A C 1
ATOM 5750 O O . ILE A 1 750 ? -1.597 -19.313 -31.897 1.00 90.31 750 ILE A O 1
ATOM 5754 N N . CYS A 1 751 ? -0.458 -18.910 -30.008 1.00 91.50 751 CYS A N 1
ATOM 5755 C CA . CYS A 1 751 ? 0.736 -18.369 -30.632 1.00 91.50 751 CYS A CA 1
ATOM 5756 C C . CYS A 1 751 ? 1.983 -18.998 -30.007 1.00 91.50 751 CYS A C 1
ATOM 5758 O O . CYS A 1 751 ? 1.983 -19.395 -28.839 1.00 91.50 751 CYS A O 1
ATOM 5760 N N . ALA A 1 752 ? 3.056 -19.068 -30.787 1.00 92.69 752 ALA A N 1
ATOM 5761 C CA . ALA A 1 752 ? 4.343 -19.580 -30.367 1.00 92.69 752 ALA A CA 1
ATOM 5762 C C . ALA A 1 752 ? 5.465 -18.587 -30.676 1.00 92.69 752 ALA A C 1
ATOM 5764 O O . ALA A 1 752 ? 5.462 -17.889 -31.693 1.00 92.69 752 ALA A O 1
ATOM 5765 N N . LYS A 1 753 ? 6.435 -18.529 -29.773 1.00 93.94 753 LYS A N 1
ATOM 5766 C CA . LYS A 1 753 ? 7.689 -17.802 -29.930 1.00 93.94 753 LYS A CA 1
ATOM 5767 C C . LYS A 1 753 ? 8.801 -18.801 -30.215 1.00 93.94 753 LYS A C 1
ATOM 5769 O O . LYS A 1 753 ? 8.882 -19.845 -29.565 1.00 93.94 753 LYS A O 1
ATOM 5774 N N . VAL A 1 754 ? 9.669 -18.482 -31.166 1.00 92.25 754 VAL A N 1
ATOM 5775 C CA . VAL A 1 754 ? 10.829 -19.314 -31.490 1.00 92.25 754 VAL A CA 1
ATOM 5776 C C . VAL A 1 754 ? 11.965 -18.968 -30.527 1.00 92.25 754 VAL A C 1
ATOM 5778 O O . VAL A 1 754 ? 12.478 -17.852 -30.536 1.00 92.25 754 VAL A O 1
ATOM 5781 N N . VAL A 1 755 ? 12.361 -19.923 -29.679 1.00 91.69 755 VAL A N 1
ATOM 5782 C CA . VAL A 1 755 ? 13.462 -19.744 -28.712 1.00 91.69 755 VAL A CA 1
ATOM 5783 C C . VAL A 1 755 ? 14.787 -20.209 -29.303 1.00 91.69 755 VAL A C 1
ATOM 5785 O O . VAL A 1 755 ? 15.790 -19.508 -29.211 1.00 91.69 755 VAL A O 1
ATOM 5788 N N . ASP A 1 756 ? 14.788 -21.385 -29.928 1.00 91.00 756 ASP A N 1
ATOM 5789 C CA . ASP A 1 756 ? 15.948 -21.943 -30.623 1.00 91.00 756 ASP A CA 1
ATOM 5790 C C . ASP A 1 756 ? 15.469 -22.688 -31.874 1.00 91.00 756 ASP A C 1
ATOM 5792 O O . ASP A 1 756 ? 14.969 -23.815 -31.791 1.00 91.00 756 ASP A O 1
ATOM 5796 N N . LYS A 1 757 ? 15.603 -22.029 -33.036 1.00 88.69 757 LYS A N 1
ATOM 5797 C CA . LYS A 1 757 ? 15.164 -22.565 -34.335 1.00 88.69 757 LYS A CA 1
ATOM 5798 C C . LYS A 1 757 ? 15.911 -23.854 -34.686 1.00 88.69 757 LYS A C 1
ATOM 5800 O O . LYS A 1 757 ? 15.273 -24.799 -35.120 1.00 88.69 757 LYS A O 1
ATOM 5805 N N . ALA A 1 758 ? 17.223 -23.929 -34.454 1.00 87.81 758 ALA A N 1
ATOM 5806 C CA . ALA A 1 758 ? 18.041 -25.078 -34.860 1.00 87.81 758 ALA A CA 1
ATOM 5807 C C . ALA A 1 758 ? 17.780 -26.336 -34.012 1.00 87.81 758 ALA A C 1
ATOM 5809 O O . ALA A 1 758 ? 18.022 -27.455 -34.466 1.00 87.81 758 ALA A O 1
ATOM 5810 N N . ARG A 1 759 ? 17.283 -26.151 -32.783 1.00 91.12 759 ARG A N 1
ATOM 5811 C CA . ARG A 1 759 ? 16.965 -27.227 -31.831 1.00 91.12 759 ARG A CA 1
ATOM 5812 C C . ARG A 1 759 ? 15.469 -27.512 -31.682 1.00 91.12 759 ARG A C 1
ATOM 5814 O O . ARG A 1 759 ? 15.106 -28.278 -30.788 1.00 91.12 759 ARG A O 1
ATOM 5821 N N . GLY A 1 760 ? 14.615 -26.880 -32.491 1.00 90.62 760 GLY A N 1
ATOM 5822 C CA . GLY A 1 760 ? 13.162 -27.067 -32.451 1.00 90.62 760 GLY A CA 1
ATOM 5823 C C . GLY A 1 760 ? 12.510 -26.656 -31.127 1.00 90.62 760 GLY A C 1
ATOM 5824 O O . GLY A 1 760 ? 11.553 -27.296 -30.695 1.00 90.62 760 GLY A O 1
ATOM 5825 N N . LYS A 1 761 ? 13.032 -25.627 -30.442 1.00 93.75 761 LYS A N 1
ATOM 5826 C CA . LYS A 1 761 ? 12.481 -25.159 -29.158 1.00 93.75 761 LYS A CA 1
ATOM 5827 C C . LYS A 1 761 ? 11.577 -23.951 -29.360 1.00 93.75 761 LYS A C 1
ATOM 5829 O O . LYS A 1 761 ? 12.050 -22.866 -29.711 1.00 93.75 761 LYS A O 1
ATOM 5834 N N . LEU A 1 762 ? 10.293 -24.145 -29.082 1.00 93.00 762 LEU A N 1
ATOM 5835 C CA . LEU A 1 762 ? 9.273 -23.105 -29.091 1.00 93.00 762 LEU A CA 1
ATOM 5836 C C . LEU A 1 762 ? 8.748 -22.862 -27.670 1.00 93.00 762 LEU A C 1
ATOM 5838 O O . LEU A 1 762 ? 8.863 -23.720 -26.791 1.00 93.00 762 LEU A O 1
ATOM 5842 N N . GLU A 1 763 ? 8.148 -21.697 -27.468 1.00 93.81 763 GLU A N 1
ATOM 5843 C CA . GLU A 1 763 ? 7.359 -21.348 -26.288 1.00 93.81 763 GLU A CA 1
ATOM 5844 C C . GLU A 1 763 ? 5.932 -21.003 -26.728 1.00 93.81 763 GLU A C 1
ATOM 5846 O O . GLU A 1 763 ? 5.753 -20.099 -27.541 1.00 93.81 763 GLU A O 1
ATOM 5851 N N . VAL A 1 764 ? 4.920 -21.711 -26.222 1.00 91.12 764 VAL A N 1
ATOM 5852 C CA . VAL A 1 764 ? 3.521 -21.619 -26.681 1.00 91.12 764 VAL A CA 1
ATOM 5853 C C . VAL A 1 764 ? 2.624 -21.031 -25.592 1.00 91.12 764 VAL A C 1
ATOM 5855 O O . VAL A 1 764 ? 2.730 -21.398 -24.420 1.00 91.12 764 VAL A O 1
ATOM 5858 N N . ALA A 1 765 ? 1.718 -20.128 -25.977 1.00 91.12 765 ALA A N 1
ATOM 5859 C CA . ALA A 1 765 ? 0.675 -19.585 -25.105 1.00 91.12 765 ALA A CA 1
ATOM 5860 C C . ALA A 1 765 ? -0.532 -19.067 -25.908 1.00 91.12 765 ALA A C 1
ATOM 5862 O O . ALA A 1 765 ? -0.458 -18.912 -27.129 1.00 91.12 765 ALA A O 1
ATOM 5863 N N . PRO A 1 766 ? -1.646 -18.720 -25.242 1.00 89.75 766 PRO A N 1
ATOM 5864 C CA . PRO A 1 766 ? -2.686 -17.913 -25.861 1.00 89.75 766 PRO A CA 1
ATOM 5865 C C . PRO A 1 766 ? -2.152 -16.565 -26.376 1.00 89.75 766 PRO A C 1
ATOM 5867 O O . PRO A 1 766 ? -1.498 -15.832 -25.633 1.00 89.75 766 PRO A O 1
ATOM 5870 N N . CYS A 1 767 ? -2.494 -16.189 -27.612 1.00 85.19 767 CYS A N 1
ATOM 5871 C CA . CYS A 1 767 ? -1.961 -15.000 -28.295 1.00 85.19 767 CYS A CA 1
ATOM 5872 C C . CYS A 1 767 ? -2.208 -13.669 -27.562 1.00 85.19 767 CYS A C 1
ATOM 5874 O O . CYS A 1 767 ? -1.517 -12.693 -27.833 1.00 85.19 767 CYS A O 1
ATOM 5876 N N . PHE A 1 768 ? -3.200 -13.596 -26.664 1.00 85.88 768 PHE A N 1
ATOM 5877 C CA . PHE A 1 768 ? -3.522 -12.382 -25.899 1.00 85.88 768 PHE A CA 1
ATOM 5878 C C . PHE A 1 768 ? -2.620 -12.170 -24.671 1.00 85.88 768 PHE A C 1
ATOM 5880 O O . PHE A 1 768 ? -2.652 -11.095 -24.070 1.00 85.88 768 PHE A O 1
ATOM 5887 N N . LEU A 1 769 ? -1.835 -13.179 -24.278 1.00 85.56 769 LEU A N 1
ATOM 5888 C CA . LEU A 1 769 ? -0.880 -13.086 -23.176 1.00 85.56 769 LEU A CA 1
ATOM 5889 C C . LEU A 1 769 ? 0.499 -12.654 -23.696 1.00 85.56 769 LEU A C 1
ATOM 5891 O O . LEU A 1 769 ? 0.866 -13.036 -24.804 1.00 85.56 769 LEU A O 1
ATOM 5895 N N . PRO A 1 770 ? 1.302 -11.898 -22.925 1.00 82.62 770 PRO A N 1
ATOM 5896 C CA . PRO A 1 770 ? 2.692 -11.620 -23.286 1.00 82.62 770 PRO A CA 1
ATOM 5897 C C . PRO A 1 770 ? 3.513 -12.910 -23.420 1.00 82.62 770 PRO A C 1
ATOM 5899 O O . PRO A 1 770 ? 3.378 -13.802 -22.580 1.00 82.62 770 PRO A O 1
ATOM 5902 N N . SER A 1 771 ? 4.431 -12.979 -24.394 1.00 83.75 771 SER A N 1
ATOM 5903 C CA . SER A 1 771 ? 5.256 -14.177 -24.639 1.00 83.75 771 SER A CA 1
ATOM 5904 C C . SER A 1 771 ? 6.120 -14.606 -23.444 1.00 83.75 771 SER A C 1
ATOM 5906 O O . SER A 1 771 ? 6.625 -15.717 -23.425 1.00 83.75 771 SER A O 1
ATOM 5908 N N . ALA A 1 772 ? 6.309 -13.747 -22.437 1.00 84.00 772 ALA A N 1
ATOM 5909 C CA . ALA A 1 772 ? 7.023 -14.082 -21.201 1.00 84.00 772 ALA A CA 1
ATOM 5910 C C . ALA A 1 772 ? 6.279 -15.092 -20.300 1.00 84.00 772 ALA A C 1
ATOM 5912 O O . ALA A 1 772 ? 6.884 -15.640 -19.385 1.00 84.00 772 ALA A O 1
ATOM 5913 N N . LEU A 1 773 ? 4.979 -15.314 -20.526 1.00 85.50 773 LEU A N 1
ATOM 5914 C CA . LEU A 1 773 ? 4.168 -16.306 -19.805 1.00 85.50 773 LEU A CA 1
ATOM 5915 C C . LEU A 1 773 ? 4.025 -17.632 -20.575 1.00 85.50 773 LEU A C 1
ATOM 5917 O O . LEU A 1 773 ? 3.308 -18.529 -20.125 1.00 85.50 773 LEU A O 1
ATOM 5921 N N . ALA A 1 774 ? 4.666 -17.738 -21.740 1.00 87.94 774 ALA A N 1
ATOM 5922 C CA . ALA A 1 774 ? 4.596 -18.909 -22.596 1.00 87.94 774 ALA A CA 1
ATOM 5923 C C . ALA A 1 774 ? 5.396 -20.086 -22.019 1.00 87.94 774 ALA A C 1
ATOM 5925 O O . ALA A 1 774 ? 6.428 -19.902 -21.376 1.00 87.94 774 ALA A O 1
ATOM 5926 N N . GLY A 1 775 ? 4.880 -21.299 -22.217 1.00 90.94 775 GLY A N 1
ATOM 5927 C CA . GLY A 1 775 ? 5.488 -22.536 -21.727 1.00 90.94 775 GLY A CA 1
ATOM 5928 C C . GLY A 1 775 ? 6.258 -23.276 -22.821 1.00 90.94 775 GLY A C 1
ATOM 5929 O O . GLY A 1 775 ? 5.962 -23.088 -24.001 1.00 90.94 775 GLY A O 1
ATOM 5930 N N . PRO A 1 776 ? 7.223 -24.141 -22.471 1.00 92.44 776 PRO A N 1
ATOM 5931 C CA . PRO A 1 776 ? 8.026 -24.860 -23.454 1.00 92.44 776 PRO A CA 1
ATOM 5932 C C . PRO A 1 776 ? 7.196 -25.839 -24.294 1.00 92.44 776 PRO A C 1
ATOM 5934 O O . PRO A 1 776 ? 6.377 -26.593 -23.773 1.00 92.44 776 PRO A O 1
ATOM 5937 N N . TYR A 1 777 ? 7.472 -25.866 -25.597 1.00 93.69 777 TYR A N 1
ATOM 5938 C CA . TYR A 1 777 ? 6.929 -26.806 -26.575 1.00 93.69 777 TYR A CA 1
ATOM 5939 C C . TYR A 1 777 ? 8.047 -27.183 -27.553 1.00 93.69 777 TYR A C 1
ATOM 5941 O O . TYR A 1 777 ? 8.433 -26.405 -28.426 1.00 93.69 777 TYR A O 1
ATOM 5949 N N . TRP A 1 778 ? 8.672 -28.335 -27.332 1.00 95.62 778 TRP A N 1
ATOM 5950 C CA . TRP A 1 778 ? 9.935 -28.704 -27.965 1.00 95.62 778 TRP A CA 1
ATOM 5951 C C . TRP A 1 778 ? 9.766 -29.903 -28.886 1.00 95.62 778 TRP A C 1
ATOM 5953 O O . TRP A 1 778 ? 9.250 -30.942 -28.473 1.00 95.62 778 TRP A O 1
ATOM 5963 N N . VAL A 1 779 ? 10.280 -29.791 -30.107 1.00 95.62 779 VAL A N 1
ATOM 5964 C CA . VAL A 1 779 ? 10.421 -30.920 -31.028 1.00 95.62 779 VAL A CA 1
ATOM 5965 C C . VAL A 1 779 ? 11.609 -31.763 -30.567 1.00 95.62 779 VAL A C 1
ATOM 5967 O O . VAL A 1 779 ? 12.759 -31.331 -30.604 1.00 95.62 779 VAL A O 1
ATOM 5970 N N . VAL A 1 780 ? 11.339 -32.961 -30.061 1.00 95.19 780 VAL A N 1
ATOM 5971 C CA . VAL A 1 780 ? 12.358 -33.869 -29.518 1.00 95.19 780 VAL A CA 1
ATOM 5972 C C . VAL A 1 780 ? 13.049 -34.645 -30.634 1.00 95.19 780 VAL A C 1
ATOM 5974 O O . VAL A 1 780 ? 14.264 -34.831 -30.575 1.00 95.19 780 VAL A O 1
ATOM 5977 N N . ASP A 1 781 ? 12.279 -35.081 -31.630 1.00 95.12 781 ASP A N 1
ATOM 5978 C CA . ASP A 1 781 ? 12.748 -35.801 -32.815 1.00 95.12 781 ASP A CA 1
ATOM 5979 C C . ASP A 1 781 ? 11.782 -35.554 -33.984 1.00 95.12 781 ASP A C 1
ATOM 5981 O O . ASP A 1 781 ? 10.585 -35.355 -33.761 1.00 95.12 781 ASP A O 1
ATOM 5985 N N . TYR A 1 782 ? 12.289 -35.519 -35.215 1.00 93.69 782 TYR A N 1
ATOM 5986 C CA . TYR A 1 782 ? 11.510 -35.156 -36.400 1.00 93.69 782 TYR A CA 1
ATOM 5987 C C . TYR A 1 782 ? 12.174 -35.678 -37.675 1.00 93.69 782 TYR A C 1
ATOM 5989 O O . TYR A 1 782 ? 13.386 -35.548 -37.837 1.00 93.69 782 TYR A O 1
ATOM 5997 N N . ASP A 1 783 ? 11.365 -36.217 -38.585 1.00 93.25 783 ASP A N 1
ATOM 5998 C CA . ASP A 1 783 ? 11.778 -36.615 -39.931 1.00 93.25 783 ASP A CA 1
ATOM 5999 C C . ASP A 1 783 ? 10.621 -36.344 -40.900 1.00 93.25 783 ASP A C 1
ATOM 6001 O O . ASP A 1 783 ? 9.584 -37.014 -40.865 1.00 93.25 783 ASP A O 1
ATOM 6005 N N . GLU A 1 784 ? 10.800 -35.349 -41.771 1.00 90.69 784 GLU A N 1
ATOM 6006 C CA . GLU A 1 784 ? 9.780 -34.964 -42.749 1.00 90.69 784 GLU A CA 1
ATOM 6007 C C . GLU A 1 784 ? 9.557 -36.037 -43.817 1.00 90.69 784 GLU A C 1
ATOM 6009 O O . GLU A 1 784 ? 8.427 -36.252 -44.250 1.00 90.69 784 GLU A O 1
ATOM 6014 N N . GLY A 1 785 ? 10.619 -36.731 -44.239 1.00 89.12 785 GLY A N 1
ATOM 6015 C CA . GLY A 1 785 ? 10.544 -37.752 -45.283 1.00 89.12 785 GLY A CA 1
ATOM 6016 C C . GLY A 1 785 ? 9.812 -39.003 -44.806 1.00 89.12 785 GLY A C 1
ATOM 6017 O O . GLY A 1 785 ? 9.050 -39.601 -45.564 1.00 89.12 785 GLY A O 1
ATOM 6018 N N . ALA A 1 786 ? 10.006 -39.371 -43.537 1.00 90.75 786 ALA A N 1
ATOM 6019 C CA . ALA A 1 786 ? 9.240 -40.425 -42.875 1.00 90.75 786 ALA A CA 1
ATOM 6020 C C . ALA A 1 786 ? 7.871 -39.946 -42.352 1.00 90.75 786 ALA A C 1
ATOM 6022 O O . ALA A 1 786 ? 7.041 -40.773 -41.980 1.00 90.75 786 ALA A O 1
ATOM 6023 N N . GLY A 1 787 ? 7.634 -38.632 -42.314 1.00 93.94 787 GLY A N 1
ATOM 6024 C CA . GLY A 1 787 ? 6.352 -38.024 -41.977 1.00 93.94 787 GLY A CA 1
ATOM 6025 C C . GLY A 1 787 ? 5.959 -38.120 -40.502 1.00 93.94 787 GLY A C 1
ATOM 6026 O O . GLY A 1 787 ? 4.768 -38.267 -40.221 1.00 93.94 787 GLY A O 1
ATOM 6027 N N . TYR A 1 788 ? 6.913 -38.041 -39.564 1.00 96.19 788 TYR A N 1
ATOM 6028 C CA . TYR A 1 788 ? 6.630 -38.077 -38.122 1.00 96.19 788 TYR A CA 1
ATOM 6029 C C . TYR A 1 788 ? 7.300 -36.943 -37.338 1.00 96.19 788 TYR A C 1
ATOM 6031 O O . TYR A 1 788 ? 8.354 -36.434 -37.722 1.00 96.19 788 TYR A O 1
ATOM 6039 N N . ALA A 1 789 ? 6.720 -36.608 -36.183 1.00 96.44 789 ALA A N 1
ATOM 6040 C CA . ALA A 1 789 ? 7.371 -35.776 -35.175 1.00 96.44 789 ALA A CA 1
ATOM 6041 C C . ALA A 1 789 ? 7.048 -36.249 -33.750 1.00 96.44 789 ALA A C 1
ATOM 6043 O O . ALA A 1 789 ? 5.931 -36.676 -33.451 1.00 96.44 789 ALA A O 1
ATOM 6044 N N . LEU A 1 790 ? 8.035 -36.152 -32.861 1.00 96.94 790 LEU A N 1
ATOM 6045 C CA . LEU A 1 790 ? 7.901 -36.360 -31.423 1.00 96.94 790 LEU A CA 1
ATOM 6046 C C . LEU A 1 790 ? 8.044 -35.014 -30.721 1.00 96.94 790 LEU A C 1
ATOM 6048 O O . LEU A 1 790 ? 9.075 -34.353 -30.850 1.00 96.94 790 LEU A O 1
ATOM 6052 N N . ILE A 1 791 ? 7.036 -34.620 -29.951 1.00 96.88 791 ILE A N 1
ATOM 6053 C CA . ILE A 1 791 ? 6.985 -33.299 -29.323 1.00 96.88 791 ILE A CA 1
ATOM 6054 C C . ILE A 1 791 ? 6.758 -33.448 -27.825 1.00 96.88 791 ILE A C 1
ATOM 6056 O O . ILE A 1 791 ? 5.968 -34.283 -27.395 1.00 96.88 791 ILE A O 1
ATOM 6060 N N . SER A 1 792 ? 7.429 -32.625 -27.026 1.00 96.00 792 SER A N 1
ATOM 6061 C CA . SER A 1 792 ? 7.328 -32.630 -25.568 1.00 96.00 792 SER A CA 1
ATOM 6062 C C . SER A 1 792 ? 7.152 -31.217 -25.032 1.00 96.00 792 SER A C 1
ATOM 6064 O O . SER A 1 792 ? 7.790 -30.279 -25.510 1.00 96.00 792 SER A O 1
ATOM 6066 N N . GLY A 1 793 ? 6.327 -31.059 -24.000 1.00 92.75 793 GLY A N 1
ATOM 6067 C CA . GLY A 1 793 ? 6.123 -29.790 -23.305 1.00 92.75 793 GLY A CA 1
ATOM 6068 C C . GLY A 1 793 ? 7.296 -29.438 -22.389 1.00 92.75 793 GLY A C 1
ATOM 6069 O O . GLY A 1 793 ? 7.073 -29.187 -21.218 1.00 92.75 793 GLY A O 1
ATOM 6070 N N . GLY A 1 794 ? 8.543 -29.517 -22.864 1.00 92.56 794 GLY A N 1
ATOM 6071 C CA . GLY A 1 794 ? 9.763 -29.388 -22.055 1.00 92.56 794 GLY A CA 1
ATOM 6072 C C . GLY A 1 794 ? 10.500 -30.713 -21.816 1.00 92.56 794 GLY A C 1
ATOM 6073 O O . GLY A 1 794 ? 10.218 -31.728 -22.456 1.00 92.56 794 GLY A O 1
ATOM 6074 N N . ALA A 1 795 ? 11.482 -30.708 -20.910 1.00 91.25 795 ALA A N 1
ATOM 6075 C CA . ALA A 1 795 ? 12.227 -31.912 -20.529 1.00 91.25 795 ALA A CA 1
ATOM 6076 C C . ALA A 1 795 ? 11.394 -32.814 -19.592 1.00 91.25 795 ALA A C 1
ATOM 6078 O O . ALA A 1 795 ? 10.665 -32.292 -18.746 1.00 91.25 795 ALA A O 1
ATOM 6079 N N . PRO A 1 796 ? 11.524 -34.153 -19.666 1.00 92.38 796 PRO A N 1
ATOM 6080 C CA . PRO A 1 796 ? 10.803 -35.058 -18.775 1.00 92.38 796 PRO A CA 1
ATOM 6081 C C . PRO A 1 796 ? 11.442 -35.083 -17.380 1.00 92.38 796 PRO A C 1
ATOM 6083 O O . PRO A 1 796 ? 12.366 -35.845 -17.115 1.00 92.38 796 PRO A O 1
ATOM 6086 N N . THR A 1 797 ? 10.978 -34.224 -16.478 1.00 91.25 797 THR A N 1
ATOM 6087 C CA . THR A 1 797 ? 11.561 -34.036 -15.137 1.00 91.25 797 THR A CA 1
ATOM 6088 C C . THR A 1 797 ? 10.961 -34.943 -14.060 1.00 91.25 797 THR A C 1
ATOM 6090 O O . THR A 1 797 ? 11.519 -35.037 -12.968 1.00 91.25 797 THR A O 1
ATOM 6093 N N . VAL A 1 798 ? 9.851 -35.634 -14.339 1.00 88.62 798 VAL A N 1
ATOM 6094 C CA . VAL A 1 798 ? 9.090 -36.402 -13.341 1.00 88.62 798 VAL A CA 1
ATOM 6095 C C . VAL A 1 798 ? 9.333 -37.908 -13.513 1.00 88.62 798 VAL A C 1
ATOM 6097 O O . VAL A 1 798 ? 9.041 -38.431 -14.584 1.00 88.62 798 VAL A O 1
ATOM 6100 N N . PRO A 1 799 ? 9.808 -38.643 -12.490 1.00 86.94 799 PRO A N 1
ATOM 6101 C CA . PRO A 1 799 ? 9.927 -40.100 -12.558 1.00 86.94 799 PRO A CA 1
ATOM 6102 C C . PRO A 1 799 ? 8.570 -40.790 -12.721 1.00 86.94 799 PRO A C 1
ATOM 6104 O O . PRO A 1 799 ? 7.584 -40.413 -12.083 1.00 86.94 799 PRO A O 1
ATOM 6107 N N . ALA A 1 800 ? 8.530 -41.820 -13.555 1.00 81.94 800 ALA A N 1
ATOM 6108 C CA . ALA A 1 800 ? 7.374 -42.663 -13.808 1.00 81.94 800 ALA A CA 1
ATOM 6109 C C . ALA A 1 800 ? 7.780 -44.150 -13.768 1.00 81.94 800 ALA A C 1
ATOM 6111 O O . ALA A 1 800 ? 8.915 -44.491 -13.442 1.00 81.94 800 ALA A O 1
ATOM 6112 N N . THR A 1 801 ? 6.820 -45.041 -13.991 1.00 74.81 801 THR A N 1
ATOM 6113 C CA . THR A 1 801 ? 6.957 -46.494 -13.813 1.00 74.81 801 THR A CA 1
ATOM 6114 C C . THR A 1 801 ? 8.015 -47.134 -14.709 1.00 74.81 801 THR A C 1
ATOM 6116 O O . THR A 1 801 ? 8.718 -48.031 -14.252 1.00 74.81 801 THR A O 1
ATOM 6119 N N . GLU A 1 802 ? 8.149 -46.668 -15.950 1.00 79.50 802 GLU A N 1
ATOM 6120 C CA . GLU A 1 802 ? 9.056 -47.241 -16.957 1.00 79.50 802 GLU A CA 1
ATOM 6121 C C . GLU A 1 802 ? 10.061 -46.212 -17.516 1.00 79.50 802 GLU A C 1
ATOM 6123 O O . GLU A 1 802 ? 10.814 -46.510 -18.441 1.00 79.50 802 GLU A O 1
ATOM 6128 N N . GLY A 1 803 ? 10.102 -44.993 -16.962 1.00 86.19 803 GLY A N 1
ATOM 6129 C CA . GLY A 1 803 ? 10.954 -43.902 -17.448 1.00 86.19 803 GLY A CA 1
ATOM 6130 C C . GLY A 1 803 ? 10.659 -42.561 -16.772 1.00 86.19 803 GLY A C 1
ATOM 6131 O O . GLY A 1 803 ? 10.277 -42.510 -15.606 1.00 86.19 803 GLY A O 1
ATOM 6132 N N . CYS A 1 804 ? 10.824 -41.459 -17.499 1.00 91.38 804 CYS A N 1
ATOM 6133 C CA . CYS A 1 804 ? 10.493 -40.105 -17.053 1.00 91.38 804 CYS A CA 1
ATOM 6134 C C . CYS A 1 804 ? 9.299 -39.544 -17.845 1.00 91.38 804 CYS A C 1
ATOM 6136 O O . CYS A 1 804 ? 9.049 -39.925 -18.982 1.00 91.38 804 CYS A O 1
ATOM 6138 N N . LYS A 1 805 ? 8.562 -38.590 -17.285 1.00 92.44 805 LYS A N 1
ATOM 6139 C CA . LYS A 1 805 ? 7.472 -37.875 -17.960 1.00 92.44 805 LYS A CA 1
ATOM 6140 C C . LYS A 1 805 ? 7.550 -36.374 -17.697 1.00 92.44 805 LYS A C 1
ATOM 6142 O O . LYS A 1 805 ? 8.260 -35.926 -16.794 1.00 92.44 805 LYS A O 1
ATOM 6147 N N . THR A 1 806 ? 6.832 -35.592 -18.495 1.00 91.81 806 THR A N 1
ATOM 6148 C CA . THR A 1 806 ? 6.581 -34.169 -18.223 1.00 91.81 806 THR A CA 1
ATOM 6149 C C . THR A 1 806 ? 5.465 -34.014 -17.178 1.00 91.81 806 THR A C 1
ATOM 6151 O O . THR A 1 806 ? 4.856 -34.998 -16.744 1.00 91.81 806 THR A O 1
ATOM 6154 N N . GLY A 1 807 ? 5.215 -32.792 -16.707 1.00 87.62 807 GLY A N 1
ATOM 6155 C CA . GLY A 1 807 ? 4.110 -32.504 -15.792 1.00 87.62 807 GLY A CA 1
ATOM 6156 C C . GLY A 1 807 ? 2.731 -32.768 -16.416 1.00 87.62 807 GLY A C 1
ATOM 6157 O O . GLY A 1 807 ? 2.599 -33.047 -17.605 1.00 87.62 807 GLY A O 1
ATOM 6158 N N . SER A 1 808 ? 1.675 -32.657 -15.609 1.00 81.00 808 SER A N 1
ATOM 6159 C CA . SER A 1 808 ? 0.272 -32.784 -16.050 1.00 81.00 808 SER A CA 1
ATOM 6160 C C . SER A 1 808 ? -0.506 -31.458 -15.990 1.00 81.00 808 SER A C 1
ATOM 6162 O O . SER A 1 808 ? -1.734 -31.442 -16.086 1.00 81.00 808 SER A O 1
ATOM 6164 N N . GLY A 1 809 ? 0.200 -30.344 -15.769 1.00 82.25 809 GLY A N 1
ATOM 6165 C CA . GLY A 1 809 ? -0.349 -28.996 -15.636 1.00 82.25 809 GLY A CA 1
ATOM 6166 C C . GLY A 1 809 ? -0.570 -28.306 -16.985 1.00 82.25 809 GLY A C 1
ATOM 6167 O O . GLY A 1 809 ? -0.973 -28.937 -17.959 1.00 82.25 809 GLY A O 1
ATOM 6168 N N . THR A 1 810 ? -0.342 -26.989 -17.028 1.00 78.00 810 THR A N 1
ATOM 6169 C CA . THR A 1 810 ? -0.466 -26.184 -18.259 1.00 78.00 810 THR A CA 1
ATOM 6170 C C . THR A 1 810 ? 0.877 -26.044 -18.983 1.00 78.00 810 THR A C 1
ATOM 6172 O O . THR A 1 810 ? 0.986 -26.435 -20.140 1.00 78.00 810 THR A O 1
ATOM 6175 N N . ASN A 1 811 ? 1.904 -25.556 -18.283 1.00 85.38 811 ASN A N 1
ATOM 6176 C CA . ASN A 1 811 ? 3.277 -25.468 -18.787 1.00 85.38 811 ASN A CA 1
ATOM 6177 C C . ASN A 1 811 ? 4.098 -26.675 -18.314 1.00 85.38 811 ASN A C 1
ATOM 6179 O O . ASN A 1 811 ? 3.674 -27.396 -17.405 1.00 85.38 811 ASN A O 1
ATOM 6183 N N . ASP A 1 812 ? 5.254 -26.904 -18.938 1.00 89.44 812 ASP A N 1
ATOM 6184 C CA . ASP A 1 812 ? 6.173 -27.999 -18.593 1.00 89.44 812 ASP A CA 1
ATOM 6185 C C . ASP A 1 812 ? 5.510 -29.393 -18.658 1.00 89.44 812 ASP A C 1
ATOM 6187 O O . ASP A 1 812 ? 5.842 -30.306 -17.898 1.00 89.44 812 ASP A O 1
ATOM 6191 N N . SER A 1 813 ? 4.488 -29.527 -19.512 1.00 89.50 813 SER A N 1
ATOM 6192 C CA . SER A 1 813 ? 3.517 -30.622 -19.507 1.00 89.50 813 SER A CA 1
ATOM 6193 C C . SER A 1 813 ? 3.106 -31.004 -20.926 1.00 89.50 813 SER A C 1
ATOM 6195 O O . SER A 1 813 ? 2.842 -30.136 -21.756 1.00 89.50 813 SER A O 1
ATOM 6197 N N . GLY A 1 814 ? 2.999 -32.306 -21.181 1.00 93.06 814 GLY A N 1
ATOM 6198 C CA . GLY A 1 814 ? 2.565 -32.867 -22.462 1.00 93.06 814 GLY A CA 1
ATOM 6199 C C . GLY A 1 814 ? 3.660 -33.657 -23.181 1.00 93.06 814 GLY A C 1
ATOM 6200 O O . GLY A 1 814 ? 4.854 -33.394 -23.023 1.00 93.06 814 GLY A O 1
ATOM 6201 N N . LEU A 1 815 ? 3.226 -34.656 -23.943 1.00 96.44 815 LEU A N 1
ATOM 6202 C CA . LEU A 1 815 ? 4.028 -35.487 -24.838 1.00 96.44 815 LEU A CA 1
ATOM 6203 C C . LEU A 1 815 ? 3.108 -35.910 -25.980 1.00 96.44 815 LEU A C 1
ATOM 6205 O O . LEU A 1 815 ? 2.000 -36.381 -25.716 1.00 96.44 815 LEU A O 1
ATOM 6209 N N . TRP A 1 816 ? 3.549 -35.746 -27.221 1.00 97.44 816 TRP A N 1
ATOM 6210 C CA . TRP A 1 816 ? 2.731 -36.013 -28.397 1.00 97.44 816 TRP A CA 1
ATOM 6211 C C . TRP A 1 816 ? 3.511 -36.738 -29.492 1.00 97.44 816 TRP A C 1
ATOM 6213 O O . TRP A 1 816 ? 4.683 -36.445 -29.732 1.00 97.44 816 TRP A O 1
ATOM 6223 N N . ILE A 1 817 ? 2.822 -37.644 -30.186 1.00 97.69 817 ILE A N 1
ATOM 6224 C CA . ILE A 1 817 ? 3.296 -38.326 -31.393 1.00 97.69 817 ILE A CA 1
ATOM 6225 C C . ILE A 1 817 ? 2.451 -37.859 -32.572 1.00 97.69 817 ILE A C 1
ATOM 6227 O O . ILE A 1 817 ? 1.234 -38.066 -32.601 1.00 97.69 817 ILE A O 1
ATOM 6231 N N . PHE A 1 818 ? 3.112 -37.214 -33.525 1.00 96.69 818 PHE A N 1
ATOM 6232 C CA . PHE A 1 818 ? 2.508 -36.609 -34.703 1.00 96.69 818 PHE A CA 1
ATOM 6233 C C . PHE A 1 818 ? 2.849 -37.417 -35.957 1.00 96.69 818 PHE A C 1
ATOM 6235 O O . PHE A 1 818 ? 3.963 -37.933 -36.085 1.00 96.69 818 PHE A O 1
ATOM 6242 N N . THR A 1 819 ? 1.922 -37.450 -36.913 1.00 96.25 819 THR A N 1
ATOM 6243 C CA . THR A 1 819 ? 2.143 -37.965 -38.270 1.00 96.25 819 THR A CA 1
ATOM 6244 C C . THR A 1 819 ? 1.627 -36.992 -39.326 1.00 96.25 819 THR A C 1
ATOM 6246 O O . THR A 1 819 ? 0.724 -36.191 -39.072 1.00 96.25 819 THR A O 1
ATOM 6249 N N . ARG A 1 820 ? 2.196 -37.055 -40.534 1.00 93.25 820 ARG A N 1
ATOM 6250 C CA . ARG A 1 820 ? 1.726 -36.277 -41.692 1.00 93.25 820 ARG A CA 1
ATOM 6251 C C . ARG A 1 820 ? 0.402 -36.787 -42.259 1.00 93.25 820 ARG A C 1
ATOM 6253 O O . ARG A 1 820 ? -0.389 -35.994 -42.758 1.00 93.25 820 ARG A O 1
ATOM 6260 N N . GLU A 1 821 ? 0.149 -38.086 -42.144 1.00 92.19 821 GLU A N 1
ATOM 6261 C CA . GLU A 1 821 ? -1.099 -38.715 -42.574 1.00 92.19 821 GLU A CA 1
ATOM 6262 C C . GLU A 1 821 ? -2.108 -38.786 -41.423 1.00 92.19 821 GLU A C 1
ATOM 6264 O O . GLU A 1 821 ? -1.735 -39.068 -40.281 1.00 92.19 821 GLU A O 1
ATOM 6269 N N . GLN A 1 822 ? -3.388 -38.550 -41.729 1.00 90.88 822 GLN A N 1
ATOM 6270 C CA . GLN A 1 822 ? -4.478 -38.645 -40.750 1.00 90.88 822 GLN A CA 1
ATOM 6271 C C . GLN A 1 822 ? -4.734 -40.094 -40.341 1.00 90.88 822 GLN A C 1
ATOM 6273 O O . GLN A 1 822 ? -4.920 -40.397 -39.163 1.00 90.88 822 GLN A O 1
ATOM 6278 N N . LYS A 1 823 ? -4.706 -41.003 -41.322 1.00 89.62 823 LYS A N 1
ATOM 6279 C CA . LYS A 1 823 ? -4.870 -42.432 -41.082 1.00 89.62 823 LYS A CA 1
ATOM 6280 C C . LYS A 1 823 ? -3.670 -42.956 -40.297 1.00 89.62 823 LYS A C 1
ATOM 6282 O O . LYS A 1 823 ? -2.532 -42.843 -40.743 1.00 89.62 823 LYS A O 1
ATOM 6287 N N . ARG A 1 824 ? -3.954 -43.580 -39.157 1.00 90.62 824 ARG A N 1
ATOM 6288 C CA . ARG A 1 824 ? -2.944 -44.156 -38.274 1.00 90.62 824 ARG A CA 1
ATOM 6289 C C . ARG A 1 824 ? -2.131 -45.251 -38.971 1.00 90.62 824 ARG A C 1
ATOM 6291 O O . ARG A 1 824 ? -2.693 -46.239 -39.447 1.00 90.62 824 ARG A O 1
ATOM 6298 N N . ASP A 1 825 ? -0.811 -45.078 -38.981 1.00 92.44 825 ASP A N 1
ATOM 6299 C CA . ASP A 1 825 ? 0.174 -46.093 -39.365 1.00 92.44 825 ASP A CA 1
ATOM 6300 C C . ASP A 1 825 ? 0.843 -46.641 -38.098 1.00 92.44 825 ASP A C 1
ATOM 6302 O O . ASP A 1 825 ? 1.654 -45.968 -37.459 1.00 92.44 825 ASP A O 1
ATOM 6306 N N . GLU A 1 826 ? 0.495 -47.873 -37.723 1.00 92.44 826 GLU A N 1
ATOM 6307 C CA . GLU A 1 826 ? 1.042 -48.521 -36.528 1.00 92.44 826 GLU A CA 1
ATOM 6308 C C . GLU A 1 826 ? 2.559 -48.710 -36.594 1.00 92.44 826 GLU A C 1
ATOM 6310 O O . GLU A 1 826 ? 3.231 -48.565 -35.576 1.00 92.44 826 GLU A O 1
ATOM 6315 N N . ALA A 1 827 ? 3.133 -48.993 -37.767 1.00 92.81 827 ALA A N 1
ATOM 6316 C CA . ALA A 1 827 ? 4.577 -49.182 -37.877 1.00 92.81 827 ALA A CA 1
ATOM 6317 C C . ALA A 1 827 ? 5.318 -47.870 -37.587 1.00 92.81 827 ALA A C 1
ATOM 6319 O O . ALA A 1 827 ? 6.318 -47.860 -36.862 1.00 92.81 827 ALA A O 1
ATOM 6320 N N . LEU A 1 828 ? 4.788 -46.755 -38.097 1.00 93.75 828 LEU A N 1
ATOM 6321 C CA . LEU A 1 828 ? 5.338 -45.427 -37.850 1.00 93.75 828 LEU A CA 1
ATOM 6322 C C . LEU A 1 828 ? 5.148 -45.003 -36.388 1.00 93.75 828 LEU A C 1
ATOM 6324 O O . LEU A 1 828 ? 6.110 -44.580 -35.751 1.00 93.75 828 LEU A O 1
ATOM 6328 N N . VAL A 1 829 ? 3.954 -45.185 -35.813 1.00 95.25 829 VAL A N 1
ATOM 6329 C CA . VAL A 1 829 ? 3.686 -44.851 -34.402 1.00 95.25 829 VAL A CA 1
ATOM 6330 C C . VAL A 1 829 ? 4.588 -45.658 -33.462 1.00 95.25 829 VAL A C 1
ATOM 6332 O O . VAL A 1 829 ? 5.185 -45.082 -32.552 1.00 95.25 829 VAL A O 1
ATOM 6335 N N . GLN A 1 830 ? 4.770 -46.962 -33.697 1.00 94.56 830 GLN A N 1
ATOM 6336 C CA . GLN A 1 830 ? 5.673 -47.785 -32.885 1.00 94.56 830 GLN A CA 1
ATOM 6337 C C . GLN A 1 830 ? 7.144 -47.373 -33.034 1.00 94.56 830 GLN A C 1
ATOM 6339 O O . GLN A 1 830 ? 7.878 -47.371 -32.044 1.00 94.56 830 GLN A O 1
ATOM 6344 N N . LYS A 1 831 ? 7.575 -46.947 -34.231 1.00 94.56 831 LYS A N 1
ATOM 6345 C CA . LYS A 1 831 ? 8.910 -46.360 -34.432 1.00 94.56 831 LYS A CA 1
ATOM 6346 C C . LYS A 1 831 ? 9.100 -45.116 -33.557 1.00 94.56 831 LYS A C 1
ATOM 6348 O O . LYS A 1 831 ? 10.106 -45.020 -32.856 1.00 94.56 831 LYS A O 1
ATOM 6353 N N . VAL A 1 832 ? 8.135 -44.192 -33.543 1.00 96.75 832 VAL A N 1
ATOM 6354 C CA . VAL A 1 832 ? 8.225 -42.975 -32.715 1.00 96.75 832 VAL A CA 1
ATOM 6355 C C . VAL A 1 832 ? 8.175 -43.298 -31.222 1.00 96.75 832 VAL A C 1
ATOM 6357 O O . VAL A 1 832 ? 8.934 -42.720 -30.445 1.00 96.75 832 VAL A O 1
ATOM 6360 N N . ARG A 1 833 ? 7.351 -44.268 -30.808 1.00 96.50 833 ARG A N 1
ATOM 6361 C CA . ARG A 1 833 ? 7.333 -44.780 -29.429 1.00 96.50 833 ARG A CA 1
ATOM 6362 C C . ARG A 1 833 ? 8.702 -45.318 -29.008 1.00 96.50 833 ARG A C 1
ATOM 6364 O O . ARG A 1 833 ? 9.175 -44.975 -27.930 1.00 96.50 833 ARG A O 1
ATOM 6371 N N . ALA A 1 834 ? 9.377 -46.089 -29.861 1.00 93.56 834 ALA A N 1
ATOM 6372 C CA . ALA A 1 834 ? 10.725 -46.585 -29.578 1.00 93.56 834 ALA A CA 1
ATOM 6373 C C . ALA A 1 834 ? 11.746 -45.442 -29.409 1.00 93.56 834 ALA A C 1
ATOM 6375 O O . ALA A 1 834 ? 12.563 -45.481 -28.488 1.00 93.56 834 ALA A O 1
ATOM 6376 N N . ILE A 1 835 ? 11.660 -44.394 -30.237 1.00 94.06 835 ILE A N 1
ATOM 6377 C CA . ILE A 1 835 ? 12.494 -43.186 -30.110 1.00 94.06 835 ILE A CA 1
ATOM 6378 C C . ILE A 1 835 ? 12.209 -42.467 -28.783 1.00 94.06 835 ILE A C 1
ATOM 6380 O O . ILE A 1 835 ? 13.138 -42.101 -28.063 1.00 94.06 835 ILE A O 1
ATOM 6384 N N . ALA A 1 836 ? 10.936 -42.302 -28.417 1.00 94.12 836 ALA A N 1
ATOM 6385 C CA . ALA A 1 836 ? 10.544 -41.686 -27.152 1.00 94.12 836 ALA A CA 1
ATOM 6386 C C . ALA A 1 836 ? 11.065 -42.481 -25.938 1.00 94.12 836 ALA A C 1
ATOM 6388 O O . ALA A 1 836 ? 11.639 -41.886 -25.025 1.00 94.12 836 ALA A O 1
ATOM 6389 N N . ALA A 1 837 ? 10.972 -43.814 -25.961 1.00 91.81 837 ALA A N 1
ATOM 6390 C CA . ALA A 1 837 ? 11.551 -44.668 -24.922 1.00 91.81 837 ALA A CA 1
ATOM 6391 C C . ALA A 1 837 ? 13.080 -44.523 -24.839 1.00 91.81 837 ALA A C 1
ATOM 6393 O O . ALA A 1 837 ? 13.628 -44.394 -23.747 1.00 91.81 837 ALA A O 1
ATOM 6394 N N . GLN A 1 838 ? 13.780 -44.458 -25.978 1.00 90.81 838 GLN A N 1
ATOM 6395 C CA . GLN A 1 838 ? 15.231 -44.230 -26.010 1.00 90.81 838 GLN A CA 1
ATOM 6396 C C . GLN A 1 838 ? 15.622 -42.863 -25.424 1.00 90.81 838 GLN A C 1
ATOM 6398 O O . GLN A 1 838 ? 16.663 -42.733 -24.781 1.00 90.81 838 GLN A O 1
ATOM 6403 N N . LYS A 1 839 ? 14.777 -41.844 -25.614 1.00 89.75 839 LYS A N 1
ATOM 6404 C CA . LYS A 1 839 ? 14.921 -40.511 -25.007 1.00 89.75 839 LYS A CA 1
ATOM 6405 C C . LYS A 1 839 ? 14.530 -40.481 -23.521 1.00 89.75 839 LYS A C 1
ATOM 6407 O O . LYS A 1 839 ? 14.624 -39.425 -22.897 1.00 89.75 839 LYS A O 1
ATOM 6412 N N . GLY A 1 840 ? 14.133 -41.624 -22.957 1.00 89.19 840 GLY A N 1
ATOM 6413 C CA . GLY A 1 840 ? 13.816 -41.816 -21.546 1.00 89.19 840 GLY A CA 1
ATOM 6414 C C . GLY A 1 840 ? 12.393 -41.427 -21.157 1.00 89.19 840 GLY A C 1
ATOM 6415 O O . GLY A 1 840 ? 12.150 -41.193 -19.975 1.00 89.19 840 GLY A O 1
ATOM 6416 N N . PHE A 1 841 ? 11.463 -41.339 -22.113 1.00 93.19 841 PHE A N 1
ATOM 6417 C CA . PHE A 1 841 ? 10.051 -41.119 -21.808 1.00 93.19 841 PHE A CA 1
ATOM 6418 C C . PHE A 1 841 ? 9.353 -42.418 -21.388 1.00 93.19 841 PHE A C 1
ATOM 6420 O O . PHE A 1 841 ? 9.488 -43.444 -22.052 1.00 93.19 841 PHE A O 1
ATOM 6427 N N . ASP A 1 842 ? 8.552 -42.355 -20.326 1.00 92.50 842 ASP A N 1
ATOM 6428 C CA . ASP A 1 842 ? 7.602 -43.411 -19.977 1.00 92.50 842 ASP A CA 1
ATOM 6429 C C . ASP A 1 842 ? 6.411 -43.354 -20.940 1.00 92.50 842 ASP A C 1
ATOM 6431 O O . ASP A 1 842 ? 5.667 -42.375 -20.977 1.00 92.50 842 ASP A O 1
ATOM 6435 N N . LEU A 1 843 ? 6.232 -44.409 -21.733 1.00 93.06 843 LEU A N 1
ATOM 6436 C CA . LEU A 1 843 ? 5.210 -44.465 -22.776 1.00 93.06 843 LEU A CA 1
ATOM 6437 C C . LEU A 1 843 ? 3.820 -44.862 -22.262 1.00 93.06 843 LEU A C 1
ATOM 6439 O O . LEU A 1 843 ? 2.864 -44.823 -23.043 1.00 93.06 843 LEU A O 1
ATOM 6443 N N . SER A 1 844 ? 3.690 -45.247 -20.988 1.00 90.88 844 SER A N 1
ATOM 6444 C CA . SER A 1 844 ? 2.399 -45.578 -20.362 1.00 90.88 844 SER A CA 1
ATOM 6445 C C . SER A 1 844 ? 1.469 -44.365 -20.254 1.00 90.88 844 SER A C 1
ATOM 6447 O O . SER A 1 844 ? 0.258 -44.518 -20.112 1.00 90.88 844 SER A O 1
ATOM 6449 N N . VAL A 1 845 ? 2.022 -43.153 -20.370 1.00 91.38 845 VAL A N 1
ATOM 6450 C CA . VAL A 1 845 ? 1.273 -41.891 -20.299 1.00 91.38 845 VAL A CA 1
ATOM 6451 C C . VAL A 1 845 ? 0.586 -41.513 -21.616 1.00 91.38 845 VAL A C 1
ATOM 6453 O O . VAL A 1 845 ? -0.270 -40.629 -21.624 1.00 91.38 845 VAL A O 1
ATOM 6456 N N . LEU A 1 846 ? 0.971 -42.144 -22.731 1.00 94.06 846 LEU A N 1
ATOM 6457 C CA . LEU A 1 846 ? 0.434 -41.852 -24.058 1.00 94.06 846 LEU A CA 1
ATOM 6458 C C . LEU A 1 846 ? -0.909 -42.552 -24.262 1.00 94.06 846 LEU A C 1
ATOM 6460 O O . LEU A 1 846 ? -0.997 -43.778 -24.206 1.00 94.06 846 LEU A O 1
ATOM 6464 N N . ASN A 1 847 ? -1.936 -41.764 -24.563 1.00 95.81 847 ASN A N 1
ATOM 6465 C CA . ASN A 1 847 ? -3.254 -42.249 -24.943 1.00 95.81 847 ASN A CA 1
ATOM 6466 C C . ASN A 1 847 ? -3.437 -42.150 -26.454 1.00 95.81 847 ASN A C 1
ATOM 6468 O O . ASN A 1 847 ? -3.005 -41.178 -27.074 1.00 95.81 847 ASN A O 1
ATOM 6472 N N . ASP A 1 848 ? -4.140 -43.125 -27.016 1.00 95.25 848 ASP A N 1
ATOM 6473 C CA . ASP A 1 848 ? -4.510 -43.128 -28.425 1.00 95.25 848 ASP A CA 1
ATOM 6474 C C . ASP A 1 848 ? -5.490 -41.999 -28.751 1.00 95.25 848 ASP A C 1
ATOM 6476 O O . ASP A 1 848 ? -6.369 -41.667 -27.947 1.00 95.25 848 ASP A O 1
ATOM 6480 N N . VAL A 1 849 ? -5.316 -41.421 -29.938 1.00 95.62 849 VAL A N 1
ATOM 6481 C CA . VAL A 1 849 ? -6.256 -40.491 -30.559 1.00 95.62 849 VAL A CA 1
ATOM 6482 C C . VAL A 1 849 ? -6.993 -41.217 -31.674 1.00 95.62 849 VAL A C 1
ATOM 6484 O O . VAL A 1 849 ? -6.382 -41.832 -32.549 1.00 95.62 849 VAL A O 1
ATOM 6487 N N . ASP A 1 850 ? -8.317 -41.143 -31.637 1.00 92.75 850 ASP A N 1
ATOM 6488 C CA . ASP A 1 850 ? -9.175 -41.706 -32.666 1.00 92.75 850 ASP A CA 1
ATOM 6489 C C . ASP A 1 850 ? -9.240 -40.768 -33.879 1.00 92.75 850 ASP A C 1
ATOM 6491 O O . ASP A 1 850 ? -9.824 -39.687 -33.822 1.00 92.75 850 ASP A O 1
ATOM 6495 N N . GLN A 1 851 ? -8.618 -41.184 -34.980 1.00 91.50 851 GLN A N 1
ATOM 6496 C CA . GLN A 1 851 ? -8.641 -40.481 -36.267 1.00 91.50 851 GLN A CA 1
ATOM 6497 C C . GLN A 1 851 ? -9.619 -41.130 -37.269 1.00 91.50 851 GLN A C 1
ATOM 6499 O O . GLN A 1 851 ? -9.553 -40.852 -38.468 1.00 91.50 851 GLN A O 1
ATOM 6504 N N . SER A 1 852 ? -10.493 -42.038 -36.814 1.00 84.75 852 SER A N 1
ATOM 6505 C CA . SER A 1 852 ? -11.486 -42.701 -37.665 1.00 84.75 852 SER A CA 1
ATOM 6506 C C . SER A 1 852 ? -12.716 -41.823 -37.901 1.00 84.75 852 SER A C 1
ATOM 6508 O O . SER A 1 852 ? -13.189 -41.119 -37.009 1.00 84.75 852 SER A O 1
ATOM 6510 N N . ASP A 1 853 ? -13.245 -41.867 -39.126 1.00 82.69 853 ASP A N 1
ATOM 6511 C CA . ASP A 1 853 ? -14.474 -41.167 -39.524 1.00 82.69 853 ASP A CA 1
ATOM 6512 C C . ASP A 1 853 ? -14.465 -39.646 -39.273 1.00 82.69 853 ASP A C 1
ATOM 6514 O O . ASP A 1 853 ? -15.507 -39.018 -39.085 1.00 82.69 853 ASP A O 1
ATOM 6518 N N . CYS A 1 854 ? -13.279 -39.037 -39.293 1.00 82.12 854 CYS A N 1
ATOM 6519 C CA . CYS A 1 854 ? -13.115 -37.590 -39.272 1.00 82.12 854 CYS A CA 1
ATOM 6520 C C . CYS A 1 854 ? -13.471 -37.011 -40.647 1.00 82.12 854 CYS A C 1
ATOM 6522 O O . CYS A 1 854 ? -13.007 -37.505 -41.677 1.00 82.12 854 CYS A O 1
ATOM 6524 N N . GLY A 1 855 ? -14.295 -35.961 -40.683 1.00 68.25 855 GLY A N 1
ATOM 6525 C CA . GLY A 1 855 ? -14.688 -35.322 -41.940 1.00 68.25 855 GLY A CA 1
ATOM 6526 C C . GLY A 1 855 ? -13.468 -34.855 -42.740 1.00 68.25 855 GLY A C 1
ATOM 6527 O O . GLY A 1 855 ? -12.565 -34.222 -42.194 1.00 68.25 855 GLY A O 1
ATOM 6528 N N . SER A 1 856 ? -13.439 -35.142 -44.045 1.00 52.53 856 SER A N 1
ATOM 6529 C CA . SER A 1 856 ? -12.385 -34.671 -44.947 1.00 52.53 856 SER A CA 1
ATOM 6530 C C . SER A 1 856 ? -12.536 -33.164 -45.185 1.00 52.53 856 SER A C 1
ATOM 6532 O O . SER A 1 856 ? -13.092 -32.735 -46.198 1.00 52.53 856 SER A O 1
ATOM 6534 N N . MET A 1 857 ? -12.100 -32.337 -44.237 1.00 47.09 857 MET A N 1
ATOM 6535 C CA . MET A 1 857 ? -12.034 -30.894 -44.452 1.00 47.09 857 MET A CA 1
ATOM 6536 C C . MET A 1 857 ? -10.783 -30.561 -45.261 1.00 47.09 857 MET A C 1
ATOM 6538 O O . MET A 1 857 ? -9.668 -30.932 -44.896 1.00 47.09 857 MET A O 1
ATOM 6542 N N . ALA A 1 858 ? -11.015 -29.910 -46.403 1.00 40.78 858 ALA A N 1
ATOM 6543 C CA . ALA A 1 858 ? -10.018 -29.553 -47.399 1.00 40.78 858 ALA A CA 1
ATOM 6544 C C . ALA A 1 858 ? -8.774 -28.915 -46.768 1.00 40.78 858 ALA A C 1
ATOM 6546 O O . ALA A 1 858 ? -8.879 -28.052 -45.895 1.00 40.78 858 ALA A O 1
ATOM 6547 N N . GLN A 1 859 ? -7.600 -29.321 -47.260 1.00 41.16 859 GLN A N 1
ATOM 6548 C CA . GLN A 1 859 ? -6.358 -28.587 -47.050 1.00 41.16 859 GLN A CA 1
ATOM 6549 C C . GLN A 1 859 ? -6.607 -27.124 -47.423 1.00 41.16 859 GLN A C 1
ATOM 6551 O O . GLN A 1 859 ? -6.887 -26.820 -48.584 1.00 41.16 859 GLN A O 1
ATOM 6556 N N . VAL A 1 860 ? -6.516 -26.216 -46.453 1.00 38.25 860 VAL A N 1
ATOM 6557 C CA . VAL A 1 860 ? -6.322 -24.804 -46.773 1.00 38.25 860 VAL A CA 1
ATOM 6558 C C . VAL A 1 860 ? -4.912 -24.729 -47.348 1.00 38.25 860 VAL A C 1
ATOM 6560 O O . VAL A 1 860 ? -3.923 -24.795 -46.625 1.00 38.25 860 VAL A O 1
ATOM 6563 N N . VAL A 1 861 ? -4.828 -24.744 -48.677 1.00 32.62 861 VAL A N 1
ATOM 6564 C CA . VAL A 1 861 ? -3.579 -24.571 -49.415 1.00 32.62 861 VAL A CA 1
ATOM 6565 C C . VAL A 1 861 ? -3.061 -23.160 -49.123 1.00 32.62 861 VAL A C 1
ATOM 6567 O O . VAL A 1 861 ? -3.713 -22.197 -49.513 1.00 32.62 861 VAL A O 1
ATOM 6570 N N . VAL A 1 862 ? -1.939 -23.127 -48.390 1.00 33.06 862 VAL A N 1
ATOM 6571 C CA . VAL A 1 862 ? -0.885 -22.096 -48.224 1.00 33.06 862 VAL A CA 1
ATOM 6572 C C . VAL A 1 862 ? -1.280 -20.634 -48.439 1.00 33.06 862 VAL A C 1
ATOM 6574 O O . VAL A 1 862 ? -1.488 -20.234 -49.606 1.00 33.06 862 VAL A O 1
#

Radius of gyration: 35.32 Å; chains: 1; bounding box: 72×95×85 Å

Foldseek 3Di:
DCQQAPQHLLRLLLVLLVLQLVLLVQLLVCLALVNVDPVSNCCSVPVRNVSSCVSNVLRVLVQLLVQFDPDDPVSVVVNVVSVVVVVVVVLVVLCCVLVPLLLCQLCNDPPPGHRSCSVSVSSVVVSVVSVVVSVVSVVCVVVGDTPPRPNDDDPLVPVLVVLLVVLCVPPLSVLQCLLVVLLVVLVVLVSVCVVPVDPVSLVVSLVSLCSNLVSLLVSLLDVCSSPDDDLSNLLSVCLNLLQLLQLLLLLLVVCLVPVQQLQLLQAQQQDPPGRRRHSSSLLVLLSVLLVPVLLCCLPPVQVVVCVVVVHHDDLLNLSLVLSVLSLVLLLQVLVVSVVQLPADFDPDFGSHQDQAPVRHGRTHGHHHSNSSSNSSSSSSSSCSRRVLSSLLSLQPSHVSNSSVSVVSSVCSNPSSNVSVSVSLCVVQVQQDGSHNSNHPSSVSSVVSSVSSVVSSVSSVVSVVSSVVVVVVCVVPPPPDDDPSVCPSVVSVPDVVCVVVVPDDDDDDDDDDDDCPPQVVQQVVLLVVQVVQLVQQLVCLVVVLHAQLQARKHKDWDDDDPFKTKIWIAGPVRPWIKIKIWGWDTDPDRDIDIDMFIGTPDDDQACQCVRVLVVCLSRPFVVLPHDTRRDGDDDDDDDDDDHPHYDPDNNNRNDRPPDDDDPDDDDDDQAPPHPPQAADAQADPCLVQQFKKAFFKKFAAPPRHPQFLEQWIKHKDADPDQDPLGFGIFMWIWTFGPDPPTDIDICPRQKTWHCPDRRRQWIFIDGPVHRSVPTAIKGFRDDDVVLFKTKIFLDTQRDDDDLFGAFDRYDGSHMITIIGRDLDDDPVSSVVVVVVCVVSGDDCVRMDGGHSPPDDPDDTPND